Protein AF-0000000087630428 (afdb_homodimer)

Organism: Neolamprologus brichardi (NCBI:txid32507)

pLDDT: mean 83.75, std 20.44, range [14.84, 97.88]

Radius of gyration: 85.72 Å; Cα contacts (8 Å, |Δi|>4): 2669; chains: 2; bounding box: 72×340×211 Å

Sequence (1202 aa):
KLNTTLEKHKRKRRGTQCWWVAISFSLMLSCAERVSAQIKYSIPEEVKVGSVVGNVAKDLGLDISLLEERRFRIVSGAEDAQFEVNPNNGLLQVHGKIDREELCENISPCLINLKMVADNPMEIHHVGVEIIDINDNSPTFPDDEKVLEIYESTLSGKRFQLPAAHDADVVSNTVRMYKLNNNDHFSLQIRDRGEDKIPFLVLQKPLDREKENEHKLILTAIDGGNPPRSGTLNVTVIVLDSNDNHPFFSEEVYSVKIPENVERHRSVIVIKANDLDEGVNGEIEYFFGSELDPKVHDTFELDSITGEIRVKGNVDFEETELYRLDLQASDKGQPPLKTESRVMIKIKDVNDNKPDIEVTSLSSLIPEDSKPGTVIALISVVDKDSGVNGKVICKVSQDVPFDLTPSLEENMYSLVTKGRLDRETVSRYEITITATDCGEPQLSTVKTLSVQVSDVNDNTPVFSQNPFELYLIENNTPGAEIFSVSAVDDDLNENAAITYKILRGDGLQDAITSFLNVNSDNGQITALKSFDFETLKTFQFQVVASDSGTPSLSSNVTVNVFILDQNDNAPVILCFGNENKIPSWQPRLSLEIKHAVHFTIKLNTTLEKHKRKRRGTQCWWVAISFSLMLSCAERVSAQIKYSIPEEVKVGSVVGNVAKDLGLDISLLEERRFRIVSGAEDAQFEVNPNNGLLQVHGKIDREELCENISPCLINLKMVADNPMEIHHVGVEIIDINDNSPTFPDDEKVLEIYESTLSGKRFQLPAAHDADVVSNTVRMYKLNNNDHFSLQIRDRGEDKIPFLVLQKPLDREKENEHKLILTAIDGGNPPRSGTLNVTVIVLDSNDNHPFFSEEVYSVKIPENVERHRSVIVIKANDLDEGVNGEIEYFFGSELDPKVHDTFELDSITGEIRVKGNVDFEETELYRLDLQASDKGQPPLKTESRVMIKIKDVNDNKPDIEVTSLSSLIPEDSKPGTVIALISVVDKDSGVNGKVICKVSQDVPFDLTPSLEENMYSLVTKGRLDRETVSRYEITITATDCGEPQLSTVKTLSVQVSDVNDNTPVFSQNPFELYLIENNTPGAEIFSVSAVDDDLNENAAITYKILRGDGLQDAITSFLNVNSDNGQITALKSFDFETLKTFQFQVVASDSGTPSLSSNVTVNVFILDQNDNAPVILCFGNENKIPSWQPRLSLEIKHAVHFTI

InterPro domains:
  IPR002126 Cadherin-like [PF00028] (148-240)
  IPR002126 Cadherin-like [PF00028] (254-347)
  IPR002126 Cadherin-like [PF00028] (366-453)
  IPR002126 Cadherin-like [PF00028] (474-563)
  IPR002126 Cadherin-like [PR00205] (81-100)
  IPR002126 Cadherin-like [PR00205] (249-278)
  IPR002126 Cadherin-like [PR00205] (428-440)
  IPR002126 Cadherin-like [PR00205] (442-461)
  IPR002126 Cadherin-like [PR00205] (461-474)
  IPR002126 Cadherin-like [PR00205] (521-547)
  IPR002126 Cadherin-like [PR00205] (555-572)
  IPR002126 Cadherin-like [PS50268] (35-141)
  IPR002126 Cadherin-like [PS50268] (142-249)
  IPR002126 Cadherin-like [PS50268] (250-357)
  IPR002126 Cadherin-like [PS50268] (358-463)
  IPR002126 Cadherin-like [PS50268] (464-573)
  IPR002126 Cadherin-like [SM00112] (53-139)
  IPR002126 Cadherin-like [SM00112] (163-247)
  IPR002126 Cadherin-like [SM00112] (271-355)
  IPR002126 Cadherin-like [SM00112] (379-461)

Structure (mmCIF, N/CA/C/O backbone):
data_AF-0000000087630428-model_v1
#
loop_
_entity.id
_entity.type
_entity.pdbx_description
1 polymer Si:ch73-379j16.2
#
loop_
_atom_site.group_PDB
_atom_site.id
_atom_site.type_symbol
_atom_site.label_atom_id
_atom_site.label_alt_id
_atom_site.label_comp_id
_atom_site.label_asym_id
_atom_site.label_entity_id
_atom_site.label_seq_id
_atom_site.pdbx_PDB_ins_code
_atom_site.Cartn_x
_atom_site.Cartn_y
_atom_site.Cartn_z
_atom_site.occupancy
_atom_site.B_iso_or_equiv
_atom_site.auth_seq_id
_atom_site.auth_comp_id
_atom_site.auth_asym_id
_atom_site.auth_atom_id
_atom_site.pdbx_PDB_model_num
ATOM 1 N N . LYS A 1 1 ? 43.625 36.312 76.75 1 15.55 1 LYS A N 1
ATOM 2 C CA . LYS A 1 1 ? 43.312 36.875 78.062 1 15.55 1 LYS A CA 1
ATOM 3 C C . LYS A 1 1 ? 43.031 38.375 78 1 15.55 1 LYS A C 1
ATOM 5 O O . LYS A 1 1 ? 42.062 38.844 78.562 1 15.55 1 LYS A O 1
ATOM 10 N N . LEU A 1 2 ? 44.062 39.25 77.938 1 14.99 2 LEU A N 1
ATOM 11 C CA . LEU A 1 2 ? 44.312 40.438 78.75 1 14.99 2 LEU A CA 1
ATOM 12 C C . LEU A 1 2 ? 43.562 41.625 78.188 1 14.99 2 LEU A C 1
ATOM 14 O O . LEU A 1 2 ? 42.969 42.406 78.938 1 14.99 2 LEU A O 1
ATOM 18 N N . ASN A 1 3 ? 43.969 42.156 77.062 1 17.61 3 ASN A N 1
ATOM 19 C CA . ASN A 1 3 ? 44.438 43.531 77.125 1 17.61 3 ASN A CA 1
ATOM 20 C C . ASN A 1 3 ? 43.281 44.531 77.25 1 17.61 3 ASN A C 1
ATOM 22 O O . ASN A 1 3 ? 42.281 44.375 76.5 1 17.61 3 ASN A O 1
ATOM 26 N N . THR A 1 4 ? 43.375 45.406 78.125 1 19.75 4 THR A N 1
ATOM 27 C CA . THR A 1 4 ? 42.812 46.375 79.062 1 19.75 4 THR A CA 1
ATOM 28 C C . THR A 1 4 ? 42.281 47.625 78.375 1 19.75 4 THR A C 1
ATOM 30 O O . THR A 1 4 ? 41.312 48.25 78.812 1 19.75 4 THR A O 1
ATOM 33 N N . THR A 1 5 ? 43.062 48.094 77.438 1 18.34 5 THR A N 1
ATOM 34 C CA . THR A 1 5 ? 43.312 49.5 77.75 1 18.34 5 THR A CA 1
ATOM 35 C C . THR A 1 5 ? 42.094 50.344 77.438 1 18.34 5 THR A C 1
ATOM 37 O O . THR A 1 5 ? 41.156 49.906 76.75 1 18.34 5 THR A O 1
ATOM 40 N N . LEU A 1 6 ? 42.219 51.469 76.75 1 17.8 6 LEU A N 1
ATOM 41 C CA . LEU A 1 6 ? 42.156 52.875 77.125 1 17.8 6 LEU A CA 1
ATOM 42 C C . LEU A 1 6 ? 40.812 53.5 76.75 1 17.8 6 LEU A C 1
ATOM 44 O O . LEU A 1 6 ? 40.219 54.219 77.562 1 17.8 6 LEU A O 1
ATOM 48 N N . GLU A 1 7 ? 40.469 53.656 75.562 1 19.75 7 GLU A N 1
ATOM 49 C CA . GLU A 1 7 ? 40.219 55 75.062 1 19.75 7 GLU A CA 1
ATOM 50 C C . GLU A 1 7 ? 38.781 55.469 75.375 1 19.75 7 GLU A C 1
ATOM 52 O O . GLU A 1 7 ? 37.812 54.75 75.125 1 19.75 7 GLU A O 1
ATOM 57 N N . LYS A 1 8 ? 38.75 56.625 76.125 1 20 8 LYS A N 1
ATOM 58 C CA . LYS A 1 8 ? 37.938 57.438 77 1 20 8 LYS A CA 1
ATOM 59 C C . LYS A 1 8 ? 36.656 57.938 76.312 1 20 8 LYS A C 1
ATOM 61 O O . LYS A 1 8 ? 35.562 57.719 76.812 1 20 8 LYS A O 1
ATOM 66 N N . HIS A 1 9 ? 36.656 59.156 75.938 1 17.86 9 HIS A N 1
ATOM 67 C CA . HIS A 1 9 ? 35.938 60.25 76.562 1 17.86 9 HIS A CA 1
ATOM 68 C C . HIS A 1 9 ? 34.625 60.531 75.875 1 17.86 9 HIS A C 1
ATOM 70 O O . HIS A 1 9 ? 33.625 60.844 76.5 1 17.86 9 HIS A O 1
ATOM 76 N N . LYS A 1 10 ? 34.594 60.844 74.562 1 20.17 10 LYS A N 1
ATOM 77 C CA . LYS A 1 10 ? 33.875 62.062 74.188 1 20.17 10 LYS A CA 1
ATOM 78 C C . LYS A 1 10 ? 32.375 61.812 74.125 1 20.17 10 LYS A C 1
ATOM 80 O O . LYS A 1 10 ? 31.906 61 73.375 1 20.17 10 LYS A O 1
ATOM 85 N N . ARG A 1 11 ? 31.625 62.219 75.188 1 19.03 11 ARG A N 1
ATOM 86 C CA . ARG A 1 11 ? 30.25 62 75.625 1 19.03 11 ARG A CA 1
ATOM 87 C C . ARG A 1 11 ? 29.266 62.75 74.688 1 19.03 11 ARG A C 1
ATOM 89 O O . ARG A 1 11 ? 28.203 62.188 74.375 1 19.03 11 ARG A O 1
ATOM 96 N N . LYS A 1 12 ? 29.422 64.125 74.812 1 24.3 12 LYS A N 1
ATOM 97 C CA . LYS A 1 12 ? 28.297 64.812 75.438 1 24.3 12 LYS A CA 1
ATOM 98 C C . LYS A 1 12 ? 27.125 64.938 74.5 1 24.3 12 LYS A C 1
ATOM 100 O O . LYS A 1 12 ? 25.984 64.625 74.875 1 24.3 12 LYS A O 1
ATOM 105 N N . ARG A 1 13 ? 27 66 73.688 1 24.25 13 ARG A N 1
ATOM 106 C CA . ARG A 1 13 ? 25.875 66.938 73.625 1 24.25 13 ARG A CA 1
ATOM 107 C C . ARG A 1 13 ? 24.828 66.438 72.625 1 24.25 13 ARG A C 1
ATOM 109 O O . ARG A 1 13 ? 25.078 66.438 71.438 1 24.25 13 ARG A O 1
ATOM 116 N N . ARG A 1 14 ? 23.906 65.688 73.125 1 26.16 14 ARG A N 1
ATOM 117 C CA . ARG A 1 14 ? 22.828 64.875 72.5 1 26.16 14 ARG A CA 1
ATOM 118 C C . ARG A 1 14 ? 21.703 65.75 72 1 26.16 14 ARG A C 1
ATOM 120 O O . ARG A 1 14 ? 20.844 65.312 71.25 1 26.16 14 ARG A O 1
ATOM 127 N N . GLY A 1 15 ? 21.516 66.938 72.875 1 27.27 15 GLY A N 1
ATOM 128 C CA . GLY A 1 15 ? 20.094 67.125 73.062 1 27.27 15 GLY A CA 1
ATOM 129 C C . GLY A 1 15 ? 19.359 67.688 71.875 1 27.27 15 GLY A C 1
ATOM 130 O O . GLY A 1 15 ? 18.234 67.25 71.562 1 27.27 15 GLY A O 1
ATOM 131 N N . THR A 1 16 ? 19.766 68.875 71.562 1 32.88 16 THR A N 1
ATOM 132 C CA . THR A 1 16 ? 18.797 69.875 71.062 1 32.88 16 THR A CA 1
ATOM 133 C C . THR A 1 16 ? 18.359 69.5 69.625 1 32.88 16 THR A C 1
ATOM 135 O O . THR A 1 16 ? 17.406 70.125 69.125 1 32.88 16 THR A O 1
ATOM 138 N N . GLN A 1 17 ? 19.234 68.938 68.938 1 34.16 17 GLN A N 1
ATOM 139 C CA . GLN A 1 17 ? 18.984 69 67.5 1 34.16 17 GLN A CA 1
ATOM 140 C C . GLN A 1 17 ? 17.812 68.125 67.062 1 34.16 17 GLN A C 1
ATOM 142 O O . GLN A 1 17 ? 17.5 68.062 65.875 1 34.16 17 GLN A O 1
ATOM 147 N N . CYS A 1 18 ? 17.125 67.562 68.125 1 37.59 18 CYS A N 1
ATOM 148 C CA . CYS A 1 18 ? 16.141 66.5 67.75 1 37.59 18 CYS A CA 1
ATOM 149 C C . CYS A 1 18 ? 14.844 67.188 67.25 1 37.59 18 CYS A C 1
ATOM 151 O O . CYS A 1 18 ? 14.039 66.562 66.562 1 37.59 18 CYS A O 1
ATOM 153 N N . TRP A 1 19 ? 14.617 68.375 67.938 1 41.72 19 TRP A N 1
ATOM 154 C CA . TRP A 1 19 ? 13.227 68.812 67.812 1 41.72 19 TRP A CA 1
ATOM 155 C C . TRP A 1 19 ? 12.961 69.375 66.375 1 41.72 19 TRP A C 1
ATOM 157 O O . TRP A 1 19 ? 11.867 69.25 65.875 1 41.72 19 TRP A O 1
ATOM 167 N N . TRP A 1 20 ? 13.977 70.188 65.875 1 42.81 20 TRP A N 1
ATOM 168 C CA . TRP A 1 20 ? 13.711 70.875 64.625 1 42.81 20 TRP A CA 1
ATOM 169 C C . TRP A 1 20 ? 13.531 69.875 63.5 1 42.81 20 TRP A C 1
ATOM 171 O O . TRP A 1 20 ? 12.812 70.188 62.531 1 42.81 20 TRP A O 1
ATOM 181 N N . VAL A 1 21 ? 14.188 68.75 63.594 1 45.12 21 VAL A N 1
ATOM 182 C CA . VAL A 1 21 ? 14.125 67.812 62.469 1 45.12 21 VAL A CA 1
ATOM 183 C C . VAL A 1 21 ? 12.742 67.125 62.406 1 45.12 21 VAL A C 1
ATOM 185 O O . VAL A 1 21 ? 12.227 66.875 61.312 1 45.12 21 VAL A O 1
ATOM 188 N N . ALA A 1 22 ? 12.047 67.125 63.594 1 47.38 22 ALA A N 1
ATOM 189 C CA . ALA A 1 22 ? 10.758 66.438 63.562 1 47.38 22 ALA A CA 1
ATOM 190 C C . ALA A 1 22 ? 9.68 67.312 62.969 1 47.38 22 ALA A C 1
ATOM 192 O O . ALA A 1 22 ? 8.82 66.812 62.219 1 47.38 22 ALA A O 1
ATOM 193 N N . ILE A 1 23 ? 9.805 68.625 63.312 1 46.94 23 ILE A N 1
ATOM 194 C CA . ILE A 1 23 ? 8.75 69.5 62.75 1 46.94 23 ILE A CA 1
ATOM 195 C C . ILE A 1 23 ? 8.969 69.688 61.25 1 46.94 23 ILE A C 1
ATOM 197 O O . ILE A 1 23 ? 8.008 69.688 60.5 1 46.94 23 ILE A O 1
ATOM 201 N N . SER A 1 24 ? 10.312 69.875 60.906 1 42.62 24 SER A N 1
ATOM 202 C CA . SER A 1 24 ? 10.516 70 59.469 1 42.62 24 SER A CA 1
ATOM 203 C C . SER A 1 24 ? 10.078 68.75 58.719 1 42.62 24 SER A C 1
ATOM 205 O O . SER A 1 24 ? 9.703 68.812 57.562 1 42.62 24 SER A O 1
ATOM 207 N N . PHE A 1 25 ? 10.305 67.625 59.406 1 44.69 25 PHE A N 1
ATOM 208 C CA . PHE A 1 25 ? 9.898 66.375 58.719 1 44.69 25 PHE A CA 1
ATOM 209 C C . PHE A 1 25 ? 8.383 66.312 58.594 1 44.69 25 PHE A C 1
ATOM 211 O O . PHE A 1 25 ? 7.859 65.812 57.594 1 44.69 25 PHE A O 1
ATOM 218 N N . SER A 1 26 ? 7.66 66.938 59.688 1 43.75 26 SER A N 1
ATOM 219 C CA . SER A 1 26 ? 6.207 66.875 59.562 1 43.75 26 SER A CA 1
ATOM 220 C C . SER A 1 26 ? 5.703 67.812 58.5 1 43.75 26 SER A C 1
ATOM 222 O O . SER A 1 26 ? 4.711 67.562 57.812 1 43.75 26 SER A O 1
ATOM 224 N N . LEU A 1 27 ? 6.277 69.062 58.531 1 41.22 27 LEU A N 1
ATOM 225 C CA . LEU A 1 27 ? 5.797 70 57.5 1 41.22 27 LEU A CA 1
ATOM 226 C C . LEU A 1 27 ? 6.219 69.562 56.125 1 41.22 27 LEU A C 1
ATOM 228 O O . LEU A 1 27 ? 5.547 69.812 55.125 1 41.22 27 LEU A O 1
ATOM 232 N N . MET A 1 28 ? 7.492 69 56.062 1 38.28 28 MET A N 1
ATOM 233 C CA . MET A 1 28 ? 7.859 68.5 54.781 1 38.28 28 MET A CA 1
ATOM 234 C C . MET A 1 28 ? 6.926 67.375 54.344 1 38.28 28 MET A C 1
ATOM 236 O O . MET A 1 28 ? 6.84 67 53.188 1 38.28 28 MET A O 1
ATOM 240 N N . LEU A 1 29 ? 6.457 66.625 55.438 1 37.66 29 LEU A N 1
ATOM 241 C CA . LEU A 1 29 ? 5.504 65.625 55.031 1 37.66 29 LEU A CA 1
ATOM 242 C C . LEU A 1 29 ? 4.215 66.188 54.5 1 37.66 29 LEU A C 1
ATOM 244 O O . LEU A 1 29 ? 3.42 65.562 53.844 1 37.66 29 LEU A O 1
ATOM 248 N N . SER A 1 30 ? 3.914 67.438 55.031 1 37.09 30 SER A N 1
ATOM 249 C CA . SER A 1 30 ? 2.617 67.938 54.594 1 37.09 30 SER A CA 1
ATOM 250 C C . SER A 1 30 ? 2.643 68.375 53.125 1 37.09 30 SER A C 1
ATOM 252 O O . SER A 1 30 ? 1.604 68.688 52.531 1 37.09 30 SER A O 1
ATOM 254 N N . CYS A 1 31 ? 3.719 69 52.656 1 36.25 31 CYS A N 1
ATOM 255 C CA . CYS A 1 31 ? 3.633 69.25 51.25 1 36.25 31 CYS A CA 1
ATOM 256 C C . CYS A 1 31 ? 3.549 68 50.438 1 36.25 31 CYS A C 1
ATOM 258 O O . CYS A 1 31 ? 4.477 67.625 49.719 1 36.25 31 CYS A O 1
ATOM 260 N N . ALA A 1 32 ? 3.328 66.875 51.156 1 35.72 32 ALA A N 1
ATOM 261 C CA . ALA A 1 32 ? 3.068 65.75 50.312 1 35.72 32 ALA A CA 1
ATOM 262 C C . ALA A 1 32 ? 2.232 66.062 49.094 1 35.72 32 ALA A C 1
ATOM 264 O O . ALA A 1 32 ? 1.148 66.688 49.219 1 35.72 32 ALA A O 1
ATOM 265 N N . GLU A 1 33 ? 2.889 66.562 48.062 1 39.44 33 GLU A N 1
ATOM 266 C CA . GLU A 1 33 ? 2.234 66.5 46.75 1 39.44 33 GLU A CA 1
ATOM 267 C C . GLU A 1 33 ? 1.093 65.5 46.75 1 39.44 33 GLU A C 1
ATOM 269 O O . GLU A 1 33 ? 1.271 64.312 47.156 1 39.44 33 GLU A O 1
ATOM 274 N N . ARG A 1 34 ? -0.149 65.812 47.062 1 41.81 34 ARG A N 1
ATOM 275 C CA . ARG A 1 34 ? -1.357 65.062 46.812 1 41.81 34 ARG A CA 1
ATOM 276 C C . ARG A 1 34 ? -1.134 64.062 45.688 1 41.81 34 ARG A C 1
ATOM 278 O O . ARG A 1 34 ? -0.998 64.438 44.531 1 41.81 34 ARG A O 1
ATOM 285 N N . VAL A 1 35 ? -0.223 63.188 45.906 1 42.88 35 VAL A N 1
ATOM 286 C CA . VAL A 1 35 ? -0.22 62 45.062 1 42.88 35 VAL A CA 1
ATOM 287 C C . VAL A 1 35 ? -1.652 61.656 44.656 1 42.88 35 VAL A C 1
ATOM 289 O O . VAL A 1 35 ? -2.492 61.406 45.5 1 42.88 35 VAL A O 1
ATOM 292 N N . SER A 1 36 ? -2.209 62.344 43.75 1 49.22 36 SER A N 1
ATOM 293 C CA . SER A 1 36 ? -3.49 62 43.156 1 49.22 36 SER A CA 1
ATOM 294 C C . SER A 1 36 ? -3.754 60.5 43.25 1 49.22 36 SER A C 1
ATOM 296 O O . SER A 1 36 ? -2.945 59.688 42.781 1 49.22 36 SER A O 1
ATOM 298 N N . ALA A 1 37 ? -4.234 60.062 44.406 1 53.41 37 ALA A N 1
ATOM 299 C CA . ALA A 1 37 ? -4.691 58.719 44.781 1 53.41 37 ALA A CA 1
ATOM 300 C C . ALA A 1 37 ? -5.328 58 43.594 1 53.41 37 ALA A C 1
ATOM 302 O O . ALA A 1 37 ? -6.164 58.562 42.906 1 53.41 37 ALA A O 1
ATOM 303 N N . GLN A 1 38 ? -4.602 57.125 42.938 1 72.06 38 GLN A N 1
ATOM 304 C CA . GLN A 1 38 ? -5.137 56.188 41.938 1 72.06 38 GLN A CA 1
ATOM 305 C C . GLN A 1 38 ? -6.305 55.406 42.5 1 72.06 38 GLN A C 1
ATOM 307 O O . GLN A 1 38 ? -6.168 54.719 43.531 1 72.06 38 GLN A O 1
ATOM 312 N N . ILE A 1 39 ? -7.5 55.844 42.312 1 87.75 39 ILE A N 1
ATOM 313 C CA . ILE A 1 39 ? -8.734 55.188 42.688 1 87.75 39 ILE A CA 1
ATOM 314 C C . ILE A 1 39 ? -9.039 54.031 41.719 1 87.75 39 ILE A C 1
ATOM 316 O O . ILE A 1 39 ? -8.82 54.188 40.5 1 87.75 39 ILE A O 1
ATOM 320 N N . LYS A 1 40 ? -9.336 52.906 42.281 1 90.75 40 LYS A N 1
ATOM 321 C CA . LYS A 1 40 ? -9.703 51.75 41.469 1 90.75 40 LYS A CA 1
ATOM 322 C C . LYS A 1 40 ? -11.109 51.281 41.812 1 90.75 40 LYS A C 1
ATOM 324 O O . LYS A 1 40 ? -11.484 51.188 42.969 1 90.75 40 LYS A O 1
ATOM 329 N N . TYR A 1 41 ? -11.984 51.188 40.844 1 94.31 41 TYR A N 1
ATOM 330 C CA . TYR A 1 41 ? -13.32 50.625 40.969 1 94.31 41 TYR A CA 1
ATOM 331 C C . TYR A 1 41 ? -13.43 49.312 40.219 1 94.31 41 TYR A C 1
ATOM 333 O O . TYR A 1 41 ? -12.555 48.969 39.406 1 94.31 41 TYR A O 1
ATOM 341 N N . SER A 1 42 ? -14.391 48.406 40.625 1 94.38 42 SER A N 1
ATOM 342 C CA . SER A 1 42 ? -14.664 47.156 39.906 1 94.38 42 SER A CA 1
ATOM 343 C C . SER A 1 42 ? -16.141 47 39.594 1 94.38 42 SER A C 1
ATOM 345 O O . SER A 1 42 ? -17 47.312 40.438 1 94.38 42 SER A O 1
ATOM 347 N N . ILE A 1 43 ? -16.438 46.75 38.344 1 94.31 43 ILE A N 1
ATOM 348 C CA . ILE A 1 43 ? -17.812 46.5 37.969 1 94.31 43 ILE A CA 1
ATOM 349 C C . ILE A 1 43 ? -17.875 45.281 37.062 1 94.31 43 ILE A C 1
ATOM 351 O O . ILE A 1 43 ? -16.938 45 36.312 1 94.31 43 ILE A O 1
ATOM 355 N N . PRO A 1 44 ? -19 44.469 37.188 1 94.06 44 PRO A N 1
ATOM 356 C CA . PRO A 1 44 ? -19.156 43.375 36.25 1 94.06 44 PRO A CA 1
ATOM 357 C C . PRO A 1 44 ? -19.547 43.844 34.844 1 94.06 44 PRO A C 1
ATOM 359 O O . PRO A 1 44 ? -20.094 44.938 34.688 1 94.06 44 PRO A O 1
ATOM 362 N N . GLU A 1 45 ? -19.109 43.094 33.875 1 93.31 45 GLU A N 1
ATOM 363 C CA . GLU A 1 45 ? -19.562 43.438 32.531 1 93.31 45 GLU A CA 1
ATOM 364 C C . GLU A 1 45 ? -21.062 43.219 32.375 1 93.31 45 GLU A C 1
ATOM 366 O O . GLU A 1 45 ? -21.688 42.562 33.219 1 93.31 45 GLU A O 1
ATOM 371 N N . GLU A 1 46 ? -21.703 43.875 31.406 1 92 46 GLU A N 1
ATOM 372 C CA . GLU A 1 46 ? -23.125 43.781 31.047 1 92 46 GLU A CA 1
ATOM 373 C C . GLU A 1 46 ? -23.984 44.438 32.125 1 92 46 GLU A C 1
ATOM 375 O O . GLU A 1 46 ? -25.125 44 32.344 1 92 46 GLU A O 1
ATOM 380 N N . VAL A 1 47 ? -23.312 45.281 32.812 1 92.19 47 VAL A N 1
ATOM 381 C CA . VAL A 1 47 ? -24.094 46.094 33.75 1 92.19 47 VAL A CA 1
ATOM 382 C C . VAL A 1 47 ? -25 47.062 33 1 92.19 47 VAL A C 1
ATOM 384 O O . VAL A 1 47 ? -24.656 47.469 31.891 1 92.19 47 VAL A O 1
ATOM 387 N N . LYS A 1 48 ? -26.125 47.344 33.594 1 92.62 48 LYS A N 1
ATOM 388 C CA . LYS A 1 48 ? -27.078 48.25 32.906 1 92.62 48 LYS A CA 1
ATOM 389 C C . LYS A 1 48 ? -26.516 49.656 32.781 1 92.62 48 LYS A C 1
ATOM 391 O O . LYS A 1 48 ? -25.812 50.125 33.656 1 92.62 48 LYS A O 1
ATOM 396 N N . VAL A 1 49 ? -26.828 50.25 31.672 1 91.88 49 VAL A N 1
ATOM 397 C CA . VAL A 1 49 ? -26.438 51.656 31.438 1 91.88 49 VAL A CA 1
ATOM 398 C C . VAL A 1 49 ? -27.031 52.531 32.5 1 91.88 49 VAL A C 1
ATOM 400 O O . VAL A 1 49 ? -28.203 52.375 32.875 1 91.88 49 VAL A O 1
ATOM 403 N N . GLY A 1 50 ? -26.25 53.375 33 1 89.69 50 GLY A N 1
ATOM 404 C CA . GLY A 1 50 ? -26.703 54.25 34.062 1 89.69 50 GLY A CA 1
ATOM 405 C C . GLY A 1 50 ? -26.297 53.812 35.438 1 89.69 50 GLY A C 1
ATOM 406 O O . GLY A 1 50 ? -26.422 54.562 36.406 1 89.69 50 GLY A O 1
ATOM 407 N N . SER A 1 51 ? -25.766 52.688 35.5 1 92.81 51 SER A N 1
ATOM 408 C CA . SER A 1 51 ? -25.328 52.188 36.812 1 92.81 51 SER A CA 1
ATOM 409 C C . SER A 1 51 ? -24.141 52.969 37.344 1 92.81 51 SER A C 1
ATOM 411 O O . SER A 1 51 ? -23.297 53.438 36.594 1 92.81 51 SER A O 1
ATOM 413 N N . VAL A 1 52 ? -24.109 53.094 38.688 1 93.56 52 VAL A N 1
ATOM 414 C CA . VAL A 1 52 ? -23.062 53.875 39.344 1 93.56 52 VAL A CA 1
ATOM 415 C C . VAL A 1 52 ? -21.828 53.031 39.531 1 93.56 52 VAL A C 1
ATOM 417 O O . VAL A 1 52 ? -21.906 51.906 40.031 1 93.56 52 VAL A O 1
ATOM 420 N N . VAL A 1 53 ? -20.797 53.469 39.062 1 93.25 53 VAL A N 1
ATOM 421 C CA . VAL A 1 53 ? -19.516 52.812 39.25 1 93.25 53 VAL A CA 1
ATOM 422 C C . VAL A 1 53 ? -18.922 53.188 40.594 1 93.25 53 VAL A C 1
ATOM 424 O O . VAL A 1 53 ? -18.453 52.312 41.344 1 93.25 53 VAL A O 1
ATOM 427 N N . GLY A 1 54 ? -18.906 54.5 40.844 1 92.44 54 GLY A N 1
ATOM 428 C CA . GLY A 1 54 ? -18.406 55.031 42.125 1 92.44 54 GLY A CA 1
ATOM 429 C C . GLY A 1 54 ? -18.531 56.531 42.219 1 92.44 54 GLY A C 1
ATOM 430 O O . GLY A 1 54 ? -18.891 57.188 41.25 1 92.44 54 GLY A O 1
ATOM 431 N N . ASN A 1 55 ? -18.344 56.906 43.375 1 92 55 ASN A N 1
ATOM 432 C CA . ASN A 1 55 ? -18.328 58.344 43.625 1 92 55 ASN A CA 1
ATOM 433 C C . ASN A 1 55 ? -16.922 58.938 43.531 1 92 55 ASN A C 1
ATOM 435 O O . ASN A 1 55 ? -16.234 59.094 44.531 1 92 55 ASN A O 1
ATOM 439 N N . VAL A 1 56 ? -16.609 59.312 42.375 1 90.38 56 VAL A N 1
ATOM 440 C CA . VAL A 1 56 ? -15.234 59.719 42.062 1 90.38 56 VAL A CA 1
ATOM 441 C C . VAL A 1 56 ? -14.914 61.031 42.75 1 90.38 56 VAL A C 1
ATOM 443 O O . VAL A 1 56 ? -13.812 61.219 43.281 1 90.38 56 VAL A O 1
ATOM 446 N N . ALA A 1 57 ? -15.852 61.969 42.75 1 88.5 57 ALA A N 1
ATOM 447 C CA . ALA A 1 57 ? -15.602 63.281 43.344 1 88.5 57 ALA A CA 1
ATOM 448 C C . ALA A 1 57 ? -15.289 63.156 44.844 1 88.5 57 ALA A C 1
ATOM 450 O O . ALA A 1 57 ? -14.344 63.75 45.344 1 88.5 57 ALA A O 1
ATOM 451 N N . LYS A 1 58 ? -16.078 62.406 45.438 1 88.06 58 LYS A N 1
ATOM 452 C CA . LYS A 1 58 ? -15.867 62.188 46.844 1 88.06 58 LYS A CA 1
ATOM 453 C C . LYS A 1 58 ? -14.547 61.469 47.125 1 88.06 58 LYS A C 1
ATOM 455 O O . LYS A 1 58 ? -13.812 61.844 48.031 1 88.06 58 LYS A O 1
ATOM 460 N N . ASP A 1 59 ? -14.281 60.5 46.312 1 90.19 59 ASP A N 1
ATOM 461 C CA . ASP A 1 59 ? -13.102 59.688 46.531 1 90.19 59 ASP A CA 1
ATOM 462 C C . ASP A 1 59 ? -11.82 60.469 46.219 1 90.19 59 ASP A C 1
ATOM 464 O O . ASP A 1 59 ? -10.773 60.219 46.812 1 90.19 59 ASP A O 1
ATOM 468 N N . LEU A 1 60 ? -11.914 61.375 45.312 1 87.81 60 LEU A N 1
ATOM 469 C CA . LEU A 1 60 ? -10.766 62.188 44.938 1 87.81 60 LEU A CA 1
ATOM 470 C C . LEU A 1 60 ? -10.648 63.406 45.875 1 87.81 60 LEU A C 1
ATOM 472 O O . LEU A 1 60 ? -9.656 64.125 45.812 1 87.81 60 LEU A O 1
ATOM 476 N N . GLY A 1 61 ? -11.641 63.688 46.656 1 84.12 61 GLY A N 1
ATOM 477 C CA . GLY A 1 61 ? -11.633 64.812 47.562 1 84.12 61 GLY A CA 1
ATOM 478 C C . GLY A 1 61 ? -11.977 66.125 46.906 1 84.12 61 GLY A C 1
ATOM 479 O O . GLY A 1 61 ? -11.516 67.188 47.375 1 84.12 61 GLY A O 1
ATOM 480 N N . LEU A 1 62 ? -12.727 66.062 45.875 1 86.25 62 LEU A N 1
ATOM 481 C CA . LEU A 1 62 ? -13.109 67.25 45.156 1 86.25 62 LEU A CA 1
ATOM 482 C C . LEU A 1 62 ? -14.414 67.812 45.719 1 86.25 62 LEU A C 1
ATOM 484 O O . LEU A 1 62 ? -15.273 67.062 46.188 1 86.25 62 LEU A O 1
ATOM 488 N N . ASP A 1 63 ? -14.422 69.188 45.719 1 86.5 63 ASP A N 1
ATOM 489 C CA . ASP A 1 63 ? -15.656 69.812 46.125 1 86.5 63 ASP A CA 1
ATOM 490 C C . ASP A 1 63 ? -16.734 69.688 45.062 1 86.5 63 ASP A C 1
ATOM 492 O O . ASP A 1 63 ? -16.594 70.25 43.969 1 86.5 63 ASP A O 1
ATOM 496 N N . ILE A 1 64 ? -17.875 69.125 45.406 1 86.25 64 ILE A N 1
ATOM 497 C CA . ILE A 1 64 ? -18.953 68.75 44.469 1 86.25 64 ILE A CA 1
ATOM 498 C C . ILE A 1 64 ? -19.547 70.062 43.906 1 86.25 64 ILE A C 1
ATOM 500 O O . ILE A 1 64 ? -19.953 70.125 42.75 1 86.25 64 ILE A O 1
ATOM 504 N N . SER A 1 65 ? -19.516 71.125 44.656 1 86.38 65 SER A N 1
ATOM 505 C CA . SER A 1 65 ? -20.141 72.375 44.25 1 86.38 65 SER A CA 1
ATOM 506 C C . SER A 1 65 ? -19.328 73.062 43.156 1 86.38 65 SER A C 1
ATOM 508 O O . SER A 1 65 ? -19.859 73.875 42.406 1 86.38 65 SER A O 1
ATOM 510 N N . LEU A 1 66 ? -18.141 72.688 43.125 1 87.56 66 LEU A N 1
ATOM 511 C CA . LEU A 1 66 ? -17.281 73.438 42.188 1 87.56 66 LEU A CA 1
ATOM 512 C C . LEU A 1 66 ? -17.016 72.625 40.938 1 87.56 66 LEU A C 1
ATOM 514 O O . LEU A 1 66 ? -16.312 73.062 40.031 1 87.56 66 LEU A O 1
ATOM 518 N N . LEU A 1 67 ? -17.625 71.438 40.906 1 87.94 67 LEU A N 1
ATOM 519 C CA . LEU A 1 67 ? -17.297 70.5 39.812 1 87.94 67 LEU A CA 1
ATOM 520 C C . LEU A 1 67 ? -17.703 71.125 38.469 1 87.94 67 LEU A C 1
ATOM 522 O O . LEU A 1 67 ? -16.969 71 37.469 1 87.94 67 LEU A O 1
ATOM 526 N N . GLU A 1 68 ? -18.828 71.688 38.406 1 87.56 68 GLU A N 1
ATOM 527 C CA . GLU A 1 68 ? -19.328 72.312 37.156 1 87.56 68 GLU A CA 1
ATOM 528 C C . GLU A 1 68 ? -18.484 73.5 36.75 1 87.56 68 GLU A C 1
ATOM 530 O O . GLU A 1 68 ? -18.172 73.688 35.562 1 87.56 68 GLU A O 1
ATOM 535 N N . GLU A 1 69 ? -18.141 74.25 37.781 1 86.44 69 GLU A N 1
ATOM 536 C CA . GLU A 1 69 ? -17.344 75.438 37.5 1 86.44 69 GLU A CA 1
ATOM 537 C C . GLU A 1 69 ? -15.953 75.062 37 1 86.44 69 GLU A C 1
ATOM 539 O O . GLU A 1 69 ? -15.398 75.688 36.125 1 86.44 69 GLU A O 1
ATOM 544 N N . ARG A 1 70 ? -15.5 74 37.562 1 86.5 70 ARG A N 1
ATOM 545 C CA . ARG A 1 70 ? -14.156 73.562 37.188 1 86.5 70 ARG A CA 1
ATOM 546 C C . ARG A 1 70 ? -14.188 72.625 35.969 1 86.5 70 ARG A C 1
ATOM 548 O O . ARG A 1 70 ? -13.164 72.062 35.594 1 86.5 70 ARG A O 1
ATOM 555 N N . ARG A 1 71 ? -15.32 72.375 35.375 1 87.38 71 ARG A N 1
ATOM 556 C CA . ARG A 1 71 ? -15.492 71.562 34.188 1 87.38 71 ARG A CA 1
ATOM 557 C C . ARG A 1 71 ? -14.859 70.188 34.344 1 87.38 71 ARG A C 1
ATOM 559 O O . ARG A 1 71 ? -14.031 69.812 33.531 1 87.38 71 ARG A O 1
ATOM 566 N N . PHE A 1 72 ? -15.156 69.562 35.469 1 87.94 72 PHE A N 1
ATOM 567 C CA . PHE A 1 72 ? -14.648 68.25 35.75 1 87.94 72 PHE A CA 1
ATOM 568 C C . PHE A 1 72 ? -15.156 67.25 34.719 1 87.94 72 PHE A C 1
ATOM 570 O O . PHE A 1 72 ? -16.359 67.125 34.5 1 87.94 72 PHE A O 1
ATOM 577 N N . ARG A 1 73 ? -14.211 66.562 33.969 1 85.56 73 ARG A N 1
ATOM 578 C CA . ARG A 1 73 ? -14.602 65.688 32.875 1 85.56 73 ARG A CA 1
ATOM 579 C C . ARG A 1 73 ? -13.555 64.625 32.656 1 85.56 73 ARG A C 1
ATOM 581 O O . ARG A 1 73 ? -12.422 64.75 33.125 1 85.56 73 ARG A O 1
ATOM 588 N N . ILE A 1 74 ? -13.992 63.656 32 1 85.94 74 ILE A N 1
ATOM 589 C CA . ILE A 1 74 ? -13.078 62.625 31.547 1 85.94 7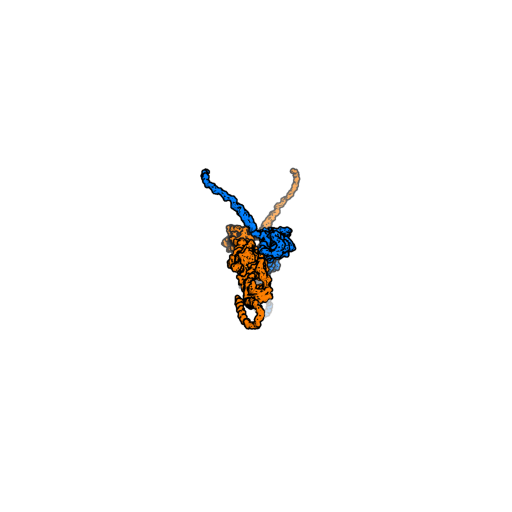4 ILE A CA 1
ATOM 590 C C . ILE A 1 74 ? -12.398 63.062 30.25 1 85.94 74 ILE A C 1
ATOM 592 O O . ILE A 1 74 ? -13.055 63.562 29.344 1 85.94 74 ILE A O 1
ATOM 596 N N . VAL A 1 75 ? -11.094 63.094 30.188 1 75.06 75 VAL A N 1
ATOM 597 C CA . VAL A 1 75 ? -10.398 63.562 29 1 75.06 75 VAL A CA 1
ATOM 598 C C . VAL A 1 75 ? -9.781 62.375 28.266 1 75.06 75 VAL A C 1
ATOM 600 O O . VAL A 1 75 ? -9.258 62.531 27.156 1 75.06 75 VAL A O 1
ATOM 603 N N . SER A 1 76 ? -9.656 61.188 28.797 1 63.84 76 SER A N 1
ATOM 604 C CA . SER A 1 76 ? -8.953 60.156 28.078 1 63.84 76 SER A CA 1
ATOM 605 C C . SER A 1 76 ? -9.523 59.938 26.688 1 63.84 76 SER A C 1
ATOM 607 O O . SER A 1 76 ? -10.648 60.375 26.406 1 63.84 76 SER A O 1
ATOM 609 N N . GLY A 1 77 ? -8.758 59.625 25.609 1 51.81 77 GLY A N 1
ATOM 610 C CA . GLY A 1 77 ? -8.922 59.281 24.203 1 51.81 77 GLY A CA 1
ATOM 611 C C . GLY A 1 77 ? -10.258 58.625 23.906 1 51.81 77 GLY A C 1
ATOM 612 O O . GLY A 1 77 ? -11.148 58.625 24.75 1 51.81 77 GLY A O 1
ATOM 613 N N . ALA A 1 78 ? -10.188 57.531 22.859 1 47.19 78 ALA A N 1
ATOM 614 C CA . ALA A 1 78 ? -11.039 56.719 22 1 47.19 78 ALA A CA 1
ATOM 615 C C . ALA A 1 78 ? -12.156 56.062 22.797 1 47.19 78 ALA A C 1
ATOM 617 O O . ALA A 1 78 ? -13.297 55.969 22.328 1 47.19 78 ALA A O 1
ATOM 618 N N . GLU A 1 79 ? -11.789 55.219 23.703 1 49.91 79 GLU A N 1
ATOM 619 C CA . GLU A 1 79 ? -12.664 54.125 24.172 1 49.91 79 GLU A CA 1
ATOM 620 C C . GLU A 1 79 ? -13.719 54.688 25.141 1 49.91 79 GLU A C 1
ATOM 622 O O . GLU A 1 79 ? -14.344 53.938 25.875 1 49.91 79 GLU A O 1
ATOM 627 N N . ASP A 1 80 ? -13.758 56.062 25.422 1 54.75 80 ASP A N 1
ATOM 628 C CA . ASP A 1 80 ? -14.289 56.969 26.406 1 54.75 80 ASP A CA 1
ATOM 629 C C . ASP A 1 80 ? -15.812 56.938 26.438 1 54.75 80 ASP A C 1
ATOM 631 O O . ASP A 1 80 ? -16.438 57.531 27.328 1 54.75 80 ASP A O 1
ATOM 635 N N . ALA A 1 81 ? -16.188 56.188 25.641 1 70.31 81 ALA A N 1
ATOM 636 C CA . ALA A 1 81 ? -17.609 56.469 25.516 1 70.31 81 ALA A CA 1
ATOM 637 C C . ALA A 1 81 ? -18.422 55.625 26.5 1 70.31 81 ALA A C 1
ATOM 639 O O . ALA A 1 81 ? -19.641 55.812 26.641 1 70.31 81 ALA A O 1
ATOM 640 N N . GLN A 1 82 ? -17.547 54.844 27.328 1 86.56 82 GLN A N 1
ATOM 641 C CA . GLN A 1 82 ? -18.406 53.906 28.062 1 86.56 82 GLN A CA 1
ATOM 642 C C . GLN A 1 82 ? -18.766 54.469 29.438 1 86.56 82 GLN A C 1
ATOM 644 O O . GLN A 1 82 ? -19.688 53.969 30.094 1 86.56 82 GLN A O 1
ATOM 649 N N . PHE A 1 83 ? -17.969 55.562 29.812 1 90.44 83 PHE A N 1
ATOM 650 C CA . PHE A 1 83 ? -18.203 56.125 31.141 1 90.44 83 PHE A CA 1
ATOM 651 C C . PHE A 1 83 ? -18.469 57.625 31.062 1 90.44 83 PHE A C 1
ATOM 653 O O . PHE A 1 83 ? -18.031 58.281 30.125 1 90.44 83 PHE A O 1
ATOM 660 N N . GLU A 1 84 ? -19.234 58.031 31.938 1 89.12 84 GLU A N 1
ATOM 661 C CA . GLU A 1 84 ? -19.531 59.469 32.062 1 89.12 84 GLU A CA 1
ATOM 662 C C . GLU A 1 84 ? -19.578 59.906 33.5 1 89.12 84 GLU A C 1
ATOM 664 O O . GLU A 1 84 ? -19.984 59.156 34.375 1 89.12 84 GLU A O 1
ATOM 669 N N . VAL A 1 85 ? -18.984 61.031 33.656 1 90.06 85 VAL A N 1
ATOM 670 C CA . VAL A 1 85 ? -19.047 61.625 35 1 90.06 85 VAL A CA 1
ATOM 671 C C . VAL A 1 85 ? -20.141 62.656 35.062 1 90.06 85 VAL A C 1
ATOM 673 O O . VAL A 1 85 ? -20.25 63.531 34.188 1 90.06 85 VAL A O 1
ATOM 676 N N . ASN A 1 86 ? -21 62.531 36.125 1 88.06 86 ASN A N 1
ATOM 677 C CA . ASN A 1 86 ? -22.016 63.531 36.344 1 88.06 86 ASN A CA 1
ATOM 678 C C . ASN A 1 86 ? -21.438 64.812 36.938 1 88.06 86 ASN A C 1
ATOM 680 O O . ASN A 1 86 ? -20.922 64.812 38.031 1 88.06 86 ASN A O 1
ATOM 684 N N . PRO A 1 87 ? -21.578 65.875 36.219 1 85.19 87 PRO A N 1
ATOM 685 C CA . PRO A 1 87 ? -20.969 67.125 36.688 1 85.19 87 PRO A CA 1
ATOM 686 C C . PRO A 1 87 ? -21.641 67.688 37.938 1 85.19 87 PRO A C 1
ATOM 688 O O . PRO A 1 87 ? -21.031 68.5 38.656 1 85.19 87 PRO A O 1
ATOM 691 N N . ASN A 1 88 ? -22.844 67.25 38.281 1 86.44 88 ASN A N 1
ATOM 692 C CA . ASN A 1 88 ? -23.578 67.75 39.406 1 86.44 88 ASN A CA 1
ATOM 693 C C . ASN A 1 88 ? -23.234 67.062 40.688 1 86.44 88 ASN A C 1
ATOM 695 O O . ASN A 1 88 ? -23.188 67.688 41.781 1 86.44 88 ASN A O 1
ATOM 699 N N . ASN A 1 89 ? -23.016 65.812 40.656 1 87.62 89 ASN A N 1
ATOM 700 C CA . ASN A 1 89 ? -22.812 65.062 41.906 1 87.62 89 ASN A CA 1
ATOM 701 C C . ASN A 1 89 ? -21.484 64.312 41.875 1 87.62 89 ASN A C 1
ATOM 703 O O . ASN A 1 89 ? -21.062 63.75 42.906 1 87.62 89 ASN A O 1
ATOM 707 N N . GLY A 1 90 ? -20.797 64.312 40.781 1 89.31 90 GLY A N 1
ATOM 708 C CA . GLY A 1 90 ? -19.469 63.688 40.719 1 89.31 90 GLY A CA 1
ATOM 709 C C . GLY A 1 90 ? -19.5 62.188 40.625 1 89.31 90 GLY A C 1
ATOM 710 O O . GLY A 1 90 ? -18.469 61.531 40.75 1 89.31 90 GLY A O 1
ATOM 711 N N . LEU A 1 91 ? -20.656 61.625 40.375 1 92.19 91 LEU A N 1
ATOM 712 C CA . LEU A 1 91 ? -20.781 60.188 40.25 1 92.19 91 LEU A CA 1
ATOM 713 C C . LEU A 1 91 ? -20.328 59.688 38.875 1 92.19 91 LEU A C 1
ATOM 715 O O . LEU A 1 91 ? -20.656 60.312 37.875 1 92.19 91 LEU A O 1
ATOM 719 N N . LEU A 1 92 ? -19.516 58.656 39 1 92.5 92 LEU A N 1
ATOM 720 C CA . LEU A 1 92 ? -19.141 58 37.75 1 92.5 92 LEU A CA 1
ATOM 721 C C . LEU A 1 92 ? -20.188 56.969 37.375 1 92.5 92 LEU A C 1
ATOM 723 O O . LEU A 1 92 ? -20.531 56.094 38.156 1 92.5 92 LEU A O 1
ATOM 727 N N . GLN A 1 93 ? -20.688 57.094 36.156 1 92.94 93 GLN A N 1
ATOM 728 C CA . GLN A 1 93 ? -21.734 56.188 35.688 1 92.94 93 GLN A CA 1
ATOM 729 C C . GLN A 1 93 ? -21.375 55.562 34.344 1 92.94 93 GLN A C 1
ATOM 731 O O . GLN A 1 93 ? -20.547 56.094 33.625 1 92.94 93 GLN A O 1
ATOM 736 N N . VAL A 1 94 ? -22.047 54.344 34.188 1 92.38 94 VAL A N 1
ATOM 737 C CA . VAL A 1 94 ? -21.875 53.656 32.938 1 92.38 94 VAL A CA 1
ATOM 738 C C . VAL A 1 94 ? -22.703 54.344 31.844 1 92.38 94 VAL A C 1
ATOM 740 O O . VAL A 1 94 ? -23.906 54.562 32.031 1 92.38 94 VAL A O 1
ATOM 743 N N . HIS A 1 95 ? -22.078 54.688 30.75 1 90.62 95 HIS A N 1
ATOM 744 C CA . HIS A 1 95 ? -22.766 55.375 29.672 1 90.62 95 HIS A CA 1
ATOM 745 C C . HIS A 1 95 ? -22.969 54.469 28.469 1 90.62 95 HIS A C 1
ATOM 747 O O . HIS A 1 95 ? -23.953 54.594 27.734 1 90.62 95 HIS A O 1
ATOM 753 N N . GLY A 1 96 ? -22.172 53.594 28.219 1 88.5 96 GLY A N 1
ATOM 754 C CA . GLY A 1 96 ? -22.312 52.656 27.125 1 88.5 96 GLY A CA 1
ATOM 755 C C . GLY A 1 96 ? -22.266 51.188 27.562 1 88.5 96 GLY A C 1
ATOM 756 O O . GLY A 1 96 ? -21.938 50.906 28.719 1 88.5 96 GLY A O 1
ATOM 757 N N . LYS A 1 97 ? -22.672 50.344 26.625 1 89.81 97 LYS A N 1
ATOM 758 C CA . LYS A 1 97 ? -22.625 48.906 26.922 1 89.81 97 LYS A CA 1
ATOM 759 C C . LYS A 1 97 ? -21.203 48.469 27.219 1 89.81 97 LYS A C 1
ATOM 761 O O . LYS A 1 97 ? -20.266 48.812 26.5 1 89.81 97 LYS A O 1
ATOM 766 N N . ILE A 1 98 ? -21.094 47.781 28.359 1 91.56 98 ILE A N 1
ATOM 767 C CA . ILE A 1 98 ? -19.781 47.281 28.75 1 91.56 98 ILE A CA 1
ATOM 768 C C . ILE A 1 98 ? -19.625 45.812 28.375 1 91.56 98 ILE A C 1
ATOM 770 O O . ILE A 1 98 ? -20.266 44.938 28.969 1 91.56 98 ILE A O 1
ATOM 774 N N . ASP A 1 99 ? -18.891 45.562 27.406 1 92.38 99 ASP A N 1
ATOM 775 C CA . ASP A 1 99 ? -18.5 44.219 26.953 1 92.38 99 ASP A CA 1
ATOM 776 C C . ASP A 1 99 ? -17 44 27.094 1 92.38 99 ASP A C 1
ATOM 778 O O . ASP A 1 99 ? -16.219 44.594 26.328 1 92.38 99 ASP A O 1
ATOM 782 N N . ARG A 1 100 ? -16.688 43.25 28.078 1 92.25 100 ARG A N 1
ATOM 783 C CA . ARG A 1 100 ? -15.273 43.062 28.391 1 92.25 100 ARG A CA 1
ATOM 784 C C . ARG A 1 100 ? -14.508 42.562 27.156 1 92.25 100 ARG A C 1
ATOM 786 O O . ARG A 1 100 ? -13.398 43.031 26.891 1 92.25 100 ARG A O 1
ATOM 793 N N . GLU A 1 101 ? -15.117 41.562 26.453 1 91.69 101 GLU A N 1
ATOM 794 C CA . GLU A 1 101 ? -14.477 40.938 25.297 1 91.69 101 GLU A CA 1
ATOM 795 C C . GLU A 1 101 ? -14.203 41.969 24.203 1 91.69 101 GLU A C 1
ATOM 797 O O . GLU A 1 101 ? -13.195 41.875 23.5 1 91.69 101 GLU A O 1
ATOM 802 N N . GLU A 1 102 ? -15.047 42.906 24.031 1 89.5 102 GLU A N 1
ATOM 803 C CA . GLU A 1 102 ? -14.867 43.938 23.031 1 89.5 102 GLU A CA 1
ATOM 804 C C . GLU A 1 102 ? -13.82 44.969 23.469 1 89.5 102 GLU A C 1
ATOM 806 O O . GLU A 1 102 ? -13.062 45.469 22.641 1 89.5 102 GLU A O 1
ATOM 811 N N . LEU A 1 103 ? -13.773 45.188 24.75 1 88.81 103 LEU A N 1
ATOM 812 C CA . LEU A 1 103 ? -12.906 46.25 25.266 1 88.81 103 LEU A CA 1
ATOM 813 C C . LEU A 1 103 ? -11.477 45.719 25.438 1 88.81 103 LEU A C 1
ATOM 815 O O . LEU A 1 103 ? -10.523 46.469 25.156 1 88.81 103 LEU A O 1
ATOM 819 N N . CYS A 1 104 ? -11.328 44.469 25.938 1 89.88 104 CYS A N 1
ATOM 820 C CA . CYS A 1 104 ? -10 44 26.312 1 89.88 104 CYS A CA 1
ATOM 821 C C . CYS A 1 104 ? -9.625 42.75 25.562 1 89.88 104 CYS A C 1
ATOM 823 O O . CYS A 1 104 ? -8.5 42.25 25.688 1 89.88 104 CYS A O 1
ATOM 825 N N . GLU A 1 105 ? -10.469 42.219 24.734 1 84.19 105 GLU A N 1
ATOM 826 C CA . GLU A 1 105 ? -10.219 40.969 23.984 1 84.19 105 GLU A CA 1
ATOM 827 C C . GLU A 1 105 ? -9.758 39.844 24.891 1 84.19 105 GLU A C 1
ATOM 829 O O . GLU A 1 105 ? -10.477 39.438 25.812 1 84.19 105 GLU A O 1
ATOM 834 N N . ASN A 1 106 ? -8.281 39.5 24.828 1 79.12 106 ASN A N 1
ATOM 835 C CA . ASN A 1 106 ? -7.816 38.375 25.625 1 79.12 106 ASN A CA 1
ATOM 836 C C . ASN A 1 106 ? -6.949 38.812 26.797 1 79.12 106 ASN A C 1
ATOM 838 O O . ASN A 1 106 ? -6.355 38 27.484 1 79.12 106 ASN A O 1
ATOM 842 N N . ILE A 1 107 ? -7.016 40.094 27.094 1 83.38 107 ILE A N 1
ATOM 843 C CA . ILE A 1 107 ? -6.168 40.656 28.141 1 83.38 107 ILE A CA 1
ATOM 844 C C . ILE A 1 107 ? -6.902 40.562 29.484 1 83.38 107 ILE A C 1
ATOM 846 O O . ILE A 1 107 ? -8.055 41 29.578 1 83.38 107 ILE A O 1
ATOM 850 N N . SER A 1 108 ? -6.266 39.938 30.469 1 84.88 108 SER A N 1
ATOM 851 C CA . SER A 1 108 ? -6.785 39.875 31.828 1 84.88 108 SER A CA 1
ATOM 852 C C . SER A 1 108 ? -5.719 40.281 32.844 1 84.88 108 SER A C 1
ATOM 854 O O . SER A 1 108 ? -4.582 39.812 32.781 1 84.88 108 SER A O 1
ATOM 856 N N . PRO A 1 109 ? -6.098 41.281 33.812 1 89.75 109 PRO A N 1
ATOM 857 C CA . PRO A 1 109 ? -7.391 41.906 34.062 1 89.75 109 PRO A CA 1
ATOM 858 C C . PRO A 1 109 ? -7.684 43.031 33.062 1 89.75 109 PRO A C 1
ATOM 860 O O . PRO A 1 109 ? -6.758 43.688 32.562 1 89.75 109 PRO A O 1
ATOM 863 N N . CYS A 1 110 ? -8.93 43.094 32.781 1 92.44 110 CYS A N 1
ATOM 864 C CA . CYS A 1 110 ? -9.391 44.188 31.938 1 92.44 110 CYS A CA 1
ATOM 865 C C . CYS A 1 110 ? -9.516 45.469 32.75 1 92.44 110 CYS A C 1
ATOM 867 O O . CYS A 1 110 ? -10.484 45.656 33.469 1 92.44 110 CYS A O 1
ATOM 869 N N . LEU A 1 111 ? -8.516 46.344 32.594 1 91.06 111 LEU A N 1
ATOM 870 C CA . LEU A 1 111 ? -8.461 47.594 33.312 1 91.06 111 LEU A CA 1
ATOM 871 C C . LEU A 1 111 ? -8.602 48.781 32.375 1 91.06 111 LEU A C 1
ATOM 873 O O . LEU A 1 111 ? -7.812 48.938 31.453 1 91.06 111 LEU A O 1
ATOM 877 N N . ILE A 1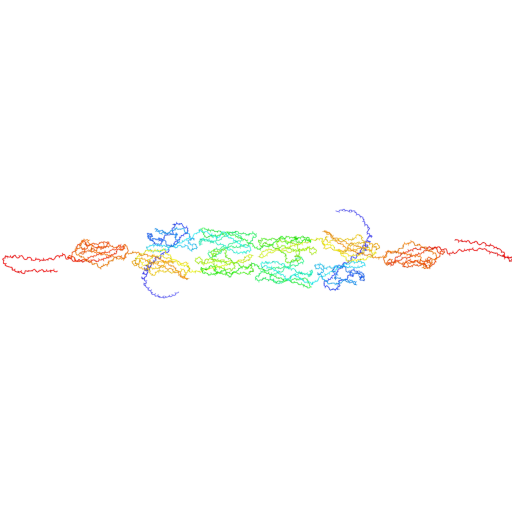 112 ? -9.648 49.5 32.656 1 88.94 112 ILE A N 1
ATOM 878 C CA . ILE A 1 112 ? -9.836 50.75 31.906 1 88.94 112 ILE A CA 1
ATOM 879 C C . ILE A 1 112 ? -9.328 51.938 32.719 1 88.94 112 ILE A C 1
ATOM 881 O O . ILE A 1 112 ? -9.805 52.156 33.844 1 88.94 112 ILE A O 1
ATOM 885 N N . ASN A 1 113 ? -8.336 52.594 32.188 1 83.75 113 ASN A N 1
ATOM 886 C CA . ASN A 1 113 ? -7.77 53.75 32.875 1 83.75 113 ASN A CA 1
ATOM 887 C C . ASN A 1 113 ? -8.406 55.062 32.406 1 83.75 113 ASN A C 1
ATOM 889 O O . ASN A 1 113 ? -8.227 55.438 31.25 1 83.75 113 ASN A O 1
ATOM 893 N N . LEU A 1 114 ? -9.109 55.656 33.25 1 85.5 114 LEU A N 1
ATOM 894 C CA . LEU A 1 114 ? -9.758 56.938 32.969 1 85.5 114 LEU A CA 1
ATOM 895 C C . LEU A 1 114 ? -8.93 58.094 33.469 1 85.5 114 LEU A C 1
ATOM 897 O O . LEU A 1 114 ? -8.336 58.031 34.562 1 85.5 114 LEU A O 1
ATOM 901 N N . LYS A 1 115 ? -8.828 59.031 32.625 1 82 115 LYS A N 1
ATOM 902 C CA . LYS A 1 115 ? -8.188 60.281 33.031 1 82 115 LYS A CA 1
ATOM 903 C C . LYS A 1 115 ? -9.219 61.406 33.188 1 82 115 LYS A C 1
ATOM 905 O O . LYS A 1 115 ? -9.977 61.688 32.25 1 82 115 LYS A O 1
ATOM 910 N N . MET A 1 116 ? -9.211 61.906 34.312 1 83.94 116 MET A N 1
ATOM 911 C CA . MET A 1 116 ? -10.148 63 34.594 1 83.94 116 MET A CA 1
ATOM 912 C C . MET A 1 116 ? -9.406 64.312 34.844 1 83.94 116 MET A C 1
ATOM 914 O O . MET A 1 116 ? -8.344 64.312 35.469 1 83.94 116 MET A O 1
ATOM 918 N N . VAL A 1 117 ? -10.008 65.375 34.344 1 83.12 117 VAL A N 1
ATOM 919 C CA . VAL A 1 117 ? -9.367 66.688 34.469 1 83.12 117 VAL A CA 1
ATOM 920 C C . VAL A 1 117 ? -10.352 67.625 35.094 1 83.12 117 VAL A C 1
ATOM 922 O O . VAL A 1 117 ? -11.547 67.625 34.781 1 83.12 117 VAL A O 1
ATOM 925 N N . ALA A 1 118 ? -9.875 68.375 36.062 1 83.25 118 ALA A N 1
ATOM 926 C CA . ALA A 1 118 ? -10.57 69.562 36.594 1 83.25 118 ALA A CA 1
ATOM 927 C C . ALA A 1 118 ? -9.812 70.875 36.281 1 83.25 118 ALA A C 1
ATOM 929 O O . ALA A 1 118 ? -8.602 70.938 36.5 1 83.25 118 ALA A O 1
ATOM 930 N N . ASP A 1 119 ? -10.562 71.812 35.781 1 79.88 119 ASP A N 1
ATOM 931 C CA . ASP A 1 119 ? -9.93 73.062 35.406 1 79.88 119 ASP A CA 1
ATOM 932 C C . ASP A 1 119 ? -9.828 74 36.594 1 79.88 119 ASP A C 1
ATOM 934 O O . ASP A 1 119 ? -10.477 73.812 37.625 1 79.88 119 ASP A O 1
ATOM 938 N N . ASN A 1 120 ? -8.938 75 36.562 1 75.81 120 ASN A N 1
ATOM 939 C CA . ASN A 1 120 ? -8.805 76.188 37.406 1 75.81 120 ASN A CA 1
ATOM 940 C C . ASN A 1 120 ? -8.602 75.812 38.875 1 75.81 120 ASN A C 1
ATOM 942 O O . ASN A 1 120 ? -9.508 75.938 39.688 1 75.81 120 ASN A O 1
ATOM 946 N N . PRO A 1 121 ? -7.68 75.375 39.312 1 73.5 121 PRO A N 1
ATOM 947 C CA . PRO A 1 121 ? -6.484 75.062 38.562 1 73.5 121 PRO A CA 1
ATOM 948 C C . PRO A 1 121 ? -6.578 73.625 37.906 1 73.5 121 PRO A C 1
ATOM 950 O O . PRO A 1 121 ? -7.371 72.812 38.344 1 73.5 121 PRO A O 1
ATOM 953 N N . MET A 1 122 ? -5.781 73.562 36.906 1 77.31 122 MET A N 1
ATOM 954 C CA . MET A 1 122 ? -5.855 72.25 36.188 1 77.31 122 MET A CA 1
ATOM 955 C C . MET A 1 122 ? -5.281 71.125 37.031 1 77.31 122 MET A C 1
ATOM 957 O O . MET A 1 122 ? -4.16 71.25 37.562 1 77.31 122 MET A O 1
ATOM 961 N N . GLU A 1 123 ? -6.141 70.188 37.438 1 78.5 123 GLU A N 1
ATOM 962 C CA . GLU A 1 123 ? -5.746 68.938 38.156 1 78.5 123 GLU A CA 1
ATOM 963 C C . GLU A 1 123 ? -6.09 67.688 37.344 1 78.5 123 GLU A C 1
ATOM 965 O O . GLU A 1 123 ? -7.133 67.625 36.688 1 78.5 123 GLU A O 1
ATOM 970 N N . ILE A 1 124 ? -5.168 66.75 37.469 1 77.62 124 ILE A N 1
ATOM 971 C CA . ILE A 1 124 ? -5.383 65.5 36.719 1 77.62 124 ILE A CA 1
ATOM 972 C C . ILE A 1 124 ? -5.512 64.375 37.719 1 77.62 124 ILE A C 1
ATOM 974 O O . ILE A 1 124 ? -4.738 64.25 38.656 1 77.62 124 ILE A O 1
ATOM 978 N N . HIS A 1 125 ? -6.52 63.594 37.5 1 81.44 125 HIS A N 1
ATOM 979 C CA . HIS A 1 125 ? -6.734 62.438 38.344 1 81.44 125 HIS A CA 1
ATOM 980 C C . HIS A 1 125 ? -6.867 61.156 37.469 1 81.44 125 HIS A C 1
ATOM 982 O O . HIS A 1 125 ? -7.449 61.219 36.406 1 81.44 125 HIS A O 1
ATOM 988 N N . HIS A 1 126 ? -6.297 60.125 37.969 1 81.5 126 HIS A N 1
ATOM 989 C CA . HIS A 1 126 ? -6.395 58.844 37.281 1 81.5 126 HIS A CA 1
ATOM 990 C C . HIS A 1 126 ? -7.293 57.875 38.031 1 81.5 126 HIS A C 1
ATOM 992 O O . HIS A 1 126 ? -7.141 57.688 39.25 1 81.5 126 HIS A O 1
ATOM 998 N N . VAL A 1 127 ? -8.258 57.406 37.375 1 86.75 127 VAL A N 1
ATOM 999 C CA . VAL A 1 127 ? -9.18 56.469 37.969 1 86.75 127 VAL A CA 1
ATOM 1000 C C . VAL A 1 127 ? -9.18 55.156 37.156 1 86.75 127 VAL A C 1
ATOM 1002 O O . VAL A 1 127 ? -9.398 55.188 35.938 1 86.75 127 VAL A O 1
ATOM 1005 N N . GLY A 1 128 ? -8.906 54.062 37.812 1 88.75 128 GLY A N 1
ATOM 1006 C CA . GLY A 1 128 ? -8.969 52.75 37.156 1 88.75 128 GLY A CA 1
ATOM 1007 C C . GLY A 1 128 ? -10.266 52.031 37.406 1 88.75 128 GLY A C 1
ATOM 1008 O O . GLY A 1 128 ? -10.789 52.031 38.531 1 88.75 128 GLY A O 1
ATOM 1009 N N . VAL A 1 129 ? -10.891 51.562 36.312 1 91.62 129 VAL A N 1
ATOM 1010 C CA . VAL A 1 129 ? -12.094 50.75 36.438 1 91.62 129 VAL A CA 1
ATOM 1011 C C . VAL A 1 129 ? -11.812 49.344 35.906 1 91.62 129 VAL A C 1
ATOM 1013 O O . VAL A 1 129 ? -11.516 49.156 34.75 1 91.62 129 VAL A O 1
ATOM 1016 N N . GLU A 1 130 ? -11.898 48.375 36.844 1 93.31 130 GLU A N 1
ATOM 1017 C CA . GLU A 1 130 ? -11.719 46.969 36.469 1 93.31 130 GLU A CA 1
ATOM 1018 C C . GLU A 1 130 ? -13.047 46.344 36.062 1 93.31 130 GLU A C 1
ATOM 1020 O O . GLU A 1 130 ? -14.023 46.406 36.812 1 93.31 130 GLU A O 1
ATOM 1025 N N . ILE A 1 131 ? -13.031 45.812 34.875 1 93.31 131 ILE A N 1
ATOM 1026 C CA . ILE A 1 131 ? -14.219 45.125 34.375 1 93.31 131 ILE A CA 1
ATOM 1027 C C . ILE A 1 131 ? -14.117 43.625 34.688 1 93.31 131 ILE A C 1
ATOM 1029 O O . ILE A 1 131 ? -13.227 42.938 34.188 1 93.31 131 ILE A O 1
ATOM 1033 N N . ILE A 1 132 ? -15.086 43.094 35.5 1 93.12 132 ILE A N 1
ATOM 1034 C CA . ILE A 1 132 ? -15.07 41.688 35.906 1 93.12 132 ILE A CA 1
ATOM 1035 C C . ILE A 1 132 ? -15.797 40.844 34.844 1 93.12 132 ILE A C 1
ATOM 1037 O O . ILE A 1 132 ? -16.906 41.188 34.438 1 93.12 132 ILE A O 1
ATOM 1041 N N . ASP A 1 133 ? -15.195 39.719 34.5 1 93.19 133 ASP A N 1
ATOM 1042 C CA . ASP A 1 133 ? -15.719 38.844 33.469 1 93.19 133 ASP A CA 1
ATOM 1043 C C . ASP A 1 133 ? -16.891 38 33.969 1 93.19 133 ASP A C 1
ATOM 1045 O O . ASP A 1 133 ? -16.875 37.531 35.125 1 93.19 133 ASP A O 1
ATOM 1049 N N . ILE A 1 134 ? -17.984 37.906 33.188 1 93.12 134 ILE A N 1
ATOM 1050 C CA . ILE A 1 134 ? -19.094 37 33.438 1 93.12 134 ILE A CA 1
ATOM 1051 C C . ILE A 1 134 ? -19.141 35.906 32.344 1 93.12 134 ILE A C 1
ATOM 1053 O O . ILE A 1 134 ? -18.609 36.125 31.25 1 93.12 134 ILE A O 1
ATOM 1057 N N . ASN A 1 135 ? -19.781 34.719 32.656 1 93.44 135 ASN A N 1
ATOM 1058 C CA . ASN A 1 135 ? -19.859 33.625 31.672 1 93.44 135 ASN A CA 1
ATOM 1059 C C . ASN A 1 135 ? -21 33.844 30.688 1 93.44 135 ASN A C 1
ATOM 1061 O O . ASN A 1 135 ? -22.031 33.156 30.766 1 93.44 135 ASN A O 1
ATOM 1065 N N . ASP A 1 136 ? -20.797 34.688 29.734 1 92.88 136 ASP A N 1
ATOM 1066 C CA . ASP A 1 136 ? -21.859 35.031 28.797 1 92.88 136 ASP A CA 1
ATOM 1067 C C . ASP A 1 136 ? -21.516 34.5 27.391 1 92.88 136 ASP A C 1
ATOM 1069 O O . ASP A 1 136 ? -22.25 34.781 26.438 1 92.88 136 ASP A O 1
ATOM 1073 N N . ASN A 1 137 ? -20.406 33.844 27.266 1 94.19 137 ASN A N 1
ATOM 1074 C CA . ASN A 1 137 ? -20.047 33.25 25.984 1 94.19 137 ASN A CA 1
ATOM 1075 C C . ASN A 1 137 ? -19.875 31.734 26.109 1 94.19 137 ASN A C 1
ATOM 1077 O O . ASN A 1 137 ? -19.375 31.234 27.125 1 94.19 137 ASN A O 1
ATOM 1081 N N . SER A 1 138 ? -20.312 31.047 25.109 1 95.62 138 SER A N 1
ATOM 1082 C CA . SER A 1 138 ? -20.156 29.594 25.047 1 95.62 138 SER A CA 1
ATOM 1083 C C . SER A 1 138 ? -18.953 29.203 24.188 1 95.62 138 SER A C 1
ATOM 1085 O O . SER A 1 138 ? -18.609 29.922 23.234 1 95.62 138 SER A O 1
ATOM 1087 N N . PRO A 1 139 ? -18.328 28.078 24.641 1 95.44 139 PRO A N 1
ATOM 1088 C CA . PRO A 1 139 ? -17.266 27.578 23.766 1 95.44 139 PRO A CA 1
ATOM 1089 C C . PRO A 1 139 ? -17.75 27.328 22.344 1 95.44 139 PRO A C 1
ATOM 1091 O O . PRO A 1 139 ? -18.875 26.859 22.125 1 95.44 139 PRO A O 1
ATOM 1094 N N . THR A 1 140 ? -16.906 27.75 21.422 1 95.38 140 THR A N 1
ATOM 1095 C CA . THR A 1 140 ? -17.234 27.547 20.016 1 95.38 140 THR A CA 1
ATOM 1096 C C . THR A 1 140 ? -16.062 26.938 19.266 1 95.38 140 THR A C 1
ATOM 1098 O O . THR A 1 140 ? -14.898 27.203 19.594 1 95.38 140 THR A O 1
ATOM 1101 N N . PHE A 1 141 ? -16.391 26.062 18.297 1 94.06 141 PHE A N 1
ATOM 1102 C CA . PHE A 1 141 ? -15.375 25.484 17.438 1 94.06 141 PHE A CA 1
ATOM 1103 C C . PHE A 1 141 ? -15.305 26.234 16.109 1 94.06 141 PHE A C 1
ATOM 1105 O O . PHE A 1 141 ? -16.266 26.875 15.703 1 94.06 141 PHE A O 1
ATOM 1112 N N . PRO A 1 142 ? -14.117 26.188 15.477 1 90 142 PRO A N 1
ATOM 1113 C CA . PRO A 1 142 ? -14 26.875 14.188 1 90 142 PRO A CA 1
ATOM 1114 C C . PRO A 1 142 ? -14.992 26.344 13.148 1 90 142 PRO A C 1
ATOM 1116 O O . PRO A 1 142 ? -15.523 27.125 12.359 1 90 142 PRO A O 1
ATOM 1119 N N . ASP A 1 143 ? -15.273 25.016 13.109 1 91.81 143 ASP A N 1
ATOM 1120 C CA . ASP A 1 143 ? -16.234 24.375 12.211 1 91.81 143 ASP A CA 1
ATOM 1121 C C . ASP A 1 143 ? -17.234 23.531 12.992 1 91.81 143 ASP A C 1
ATOM 1123 O O . ASP A 1 143 ? -16.984 23.188 14.148 1 91.81 143 ASP A O 1
ATOM 1127 N N . ASP A 1 144 ? -18.344 23.234 12.328 1 94.06 144 ASP A N 1
ATOM 1128 C CA . ASP A 1 144 ? -19.375 22.422 12.984 1 94.06 144 ASP A CA 1
ATOM 1129 C C . ASP A 1 144 ? -19.078 20.938 12.836 1 94.06 144 ASP A C 1
ATOM 1131 O O . ASP A 1 144 ? -19.562 20.125 13.625 1 94.06 144 ASP A O 1
ATOM 1135 N N . GLU A 1 145 ? -18.281 20.734 11.812 1 95.94 145 GLU A N 1
ATOM 1136 C CA . GLU A 1 145 ? -17.984 19.328 11.547 1 95.94 145 GLU A CA 1
ATOM 1137 C C . GLU A 1 145 ? -16.516 19.125 11.211 1 95.94 145 GLU A C 1
ATOM 1139 O O . GLU A 1 145 ? -15.906 19.969 10.539 1 95.94 145 GLU A O 1
ATOM 1144 N N . LYS A 1 146 ? -15.992 18.047 11.812 1 96.12 146 LYS A N 1
ATOM 1145 C CA . LYS A 1 146 ? -14.633 17.609 11.492 1 96.12 146 LYS A CA 1
ATOM 1146 C C . LYS A 1 146 ? -14.617 16.188 10.938 1 96.12 146 LYS A C 1
ATOM 1148 O O . LYS A 1 146 ? -15.18 15.281 11.547 1 96.12 146 LYS A O 1
ATOM 1153 N N . VAL A 1 147 ? -14.016 16.047 9.711 1 96.75 147 VAL A N 1
ATOM 1154 C CA . VAL A 1 147 ? -13.906 14.719 9.109 1 96.75 147 VAL A CA 1
ATOM 1155 C C . VAL A 1 147 ? -12.477 14.203 9.258 1 96.75 147 VAL A C 1
ATOM 1157 O O . VAL A 1 147 ? -11.523 14.883 8.883 1 96.75 147 VAL A O 1
ATOM 1160 N N . LEU A 1 148 ? -12.375 13.047 9.852 1 96.5 148 LEU A N 1
ATOM 1161 C CA . LEU A 1 148 ? -11.094 12.375 9.984 1 96.5 148 LEU A CA 1
ATOM 1162 C C . LEU A 1 148 ? -11.047 11.102 9.148 1 96.5 148 LEU A C 1
ATOM 1164 O O . LEU A 1 148 ? -11.984 10.297 9.188 1 96.5 148 LEU A O 1
ATOM 1168 N N . GLU A 1 149 ? -10.023 10.984 8.336 1 96.06 149 GLU A N 1
ATOM 1169 C CA . GLU A 1 149 ? -9.797 9.766 7.562 1 96.06 149 GLU A CA 1
ATOM 1170 C C . GLU A 1 149 ? -8.703 8.914 8.188 1 96.06 149 GLU A C 1
ATOM 1172 O O . GLU A 1 149 ? -7.555 9.344 8.297 1 96.06 149 GLU A O 1
ATOM 1177 N N . ILE A 1 150 ? -9.109 7.684 8.586 1 96.56 150 ILE A N 1
ATOM 1178 C CA . ILE A 1 150 ? -8.18 6.789 9.258 1 96.56 150 ILE A CA 1
ATOM 1179 C C . ILE A 1 150 ? -8.164 5.434 8.562 1 96.56 150 ILE A C 1
ATOM 1181 O O . ILE A 1 150 ? -9.219 4.836 8.336 1 96.56 150 ILE A O 1
ATOM 1185 N N . TYR A 1 151 ? -6.969 4.961 8.25 1 96.12 151 TYR A N 1
ATOM 1186 C CA . TYR A 1 151 ? -6.863 3.633 7.652 1 96.12 151 TYR A CA 1
ATOM 1187 C C . TYR A 1 151 ? -7.164 2.547 8.68 1 96.12 151 TYR A C 1
ATOM 1189 O O . TYR A 1 151 ? -6.758 2.65 9.836 1 96.12 151 TYR A O 1
ATOM 1197 N N . GLU A 1 152 ? -7.836 1.501 8.305 1 96.44 152 GLU A N 1
ATOM 1198 C CA . GLU A 1 152 ? -8.219 0.44 9.234 1 96.44 152 GLU A CA 1
ATOM 1199 C C . GLU A 1 152 ? -6.992 -0.261 9.805 1 96.44 152 GLU A C 1
ATOM 1201 O O . GLU A 1 152 ? -7.059 -0.87 10.875 1 96.44 152 GLU A O 1
ATOM 1206 N N . SER A 1 153 ? -5.836 -0.141 9.102 1 93.56 153 SER A N 1
ATOM 1207 C CA . SER A 1 153 ? -4.613 -0.808 9.539 1 93.56 153 SER A CA 1
ATOM 1208 C C . SER A 1 153 ? -3.889 0.009 10.602 1 93.56 153 SER A C 1
ATOM 1210 O O . SER A 1 153 ? -2.83 -0.396 11.094 1 93.56 153 SER A O 1
ATOM 1212 N N . THR A 1 154 ? -4.48 1.169 10.922 1 94.69 154 THR A N 1
ATOM 1213 C CA . THR A 1 154 ? -3.852 2.006 11.93 1 94.69 154 THR A CA 1
ATOM 1214 C C . THR A 1 154 ? -3.799 1.282 13.273 1 94.69 154 THR A C 1
ATOM 1216 O O . THR A 1 154 ? -4.773 0.646 13.68 1 94.69 154 THR A O 1
ATOM 1219 N N . LEU A 1 155 ? -2.635 1.412 13.898 1 92.81 155 LEU A N 1
ATOM 1220 C CA . LEU A 1 155 ? -2.418 0.69 15.148 1 92.81 155 LEU A CA 1
ATOM 1221 C C . LEU A 1 155 ? -3.123 1.386 16.312 1 92.81 155 LEU A C 1
ATOM 1223 O O . LEU A 1 155 ? -3.221 2.615 16.328 1 92.81 155 LEU A O 1
ATOM 1227 N N . SER A 1 156 ? -3.52 0.591 17.219 1 95.44 156 SER A N 1
ATOM 1228 C CA . SER A 1 156 ? -4.113 1.141 18.438 1 95.44 156 SER A CA 1
ATOM 1229 C C . SER A 1 156 ? -3.119 2.016 19.188 1 95.44 156 SER A C 1
ATOM 1231 O O . SER A 1 156 ? -1.925 1.709 19.234 1 95.44 156 SER A O 1
ATOM 1233 N N . GLY A 1 157 ? -3.656 3.072 19.766 1 94.5 157 GLY A N 1
ATOM 1234 C CA . GLY A 1 157 ? -2.811 3.994 20.516 1 94.5 157 GLY A CA 1
ATOM 1235 C C . GLY A 1 157 ? -2.477 5.254 19.734 1 94.5 157 GLY A C 1
ATOM 1236 O O . GLY A 1 157 ? -1.969 6.223 20.297 1 94.5 157 GLY A O 1
ATOM 1237 N N . LYS A 1 158 ? -2.771 5.207 18.438 1 94.5 158 LYS A N 1
ATOM 1238 C CA . LYS A 1 158 ? -2.518 6.391 17.609 1 94.5 158 LYS A CA 1
ATOM 1239 C C . LYS A 1 158 ? -3.41 7.555 18.047 1 94.5 158 LYS A C 1
ATOM 1241 O O . LYS A 1 158 ? -4.582 7.355 18.359 1 94.5 158 LYS A O 1
ATOM 1246 N N . ARG A 1 159 ? -2.814 8.703 18.016 1 94.31 159 ARG A N 1
ATOM 1247 C CA . ARG A 1 159 ? -3.537 9.906 18.438 1 94.31 159 ARG A CA 1
ATOM 1248 C C . ARG A 1 159 ? -3.789 10.836 17.25 1 94.31 159 ARG A C 1
ATOM 1250 O O . ARG A 1 159 ? -2.934 10.977 16.375 1 94.31 159 ARG A O 1
ATOM 1257 N N . PHE A 1 160 ? -4.922 11.469 17.281 1 94.69 160 PHE A N 1
ATOM 1258 C CA . PHE A 1 160 ? -5.316 12.43 16.266 1 94.69 160 PHE A CA 1
ATOM 1259 C C . PHE A 1 160 ? -5.75 13.742 16.906 1 94.69 160 PHE A C 1
ATOM 1261 O O . PHE A 1 160 ? -6.672 13.773 17.734 1 94.69 160 PHE A O 1
ATOM 1268 N N . GLN A 1 161 ? -5.098 14.75 16.531 1 92.25 161 GLN A N 1
ATOM 1269 C CA . GLN A 1 161 ? -5.406 16.047 17.109 1 92.25 161 GLN A CA 1
ATOM 1270 C C . GLN A 1 161 ? -6.746 16.578 16.594 1 92.25 161 GLN A C 1
ATOM 1272 O O . GLN A 1 161 ? -7.031 16.516 15.406 1 92.25 161 GLN A O 1
ATOM 1277 N N . LEU A 1 162 ? -7.547 17.078 17.531 1 94.62 162 LEU A N 1
ATOM 1278 C CA . LEU A 1 162 ? -8.805 17.734 17.219 1 94.62 162 LEU A CA 1
ATOM 1279 C C . LEU A 1 162 ? -8.703 19.234 17.438 1 94.62 162 LEU A C 1
ATOM 1281 O O . LEU A 1 162 ? -7.816 19.703 18.156 1 94.62 162 LEU A O 1
ATOM 1285 N N . PRO A 1 163 ? -9.625 19.953 16.766 1 92.31 163 PRO A N 1
ATOM 1286 C CA . PRO A 1 163 ? -9.602 21.391 17 1 92.31 163 PRO A CA 1
ATOM 1287 C C . 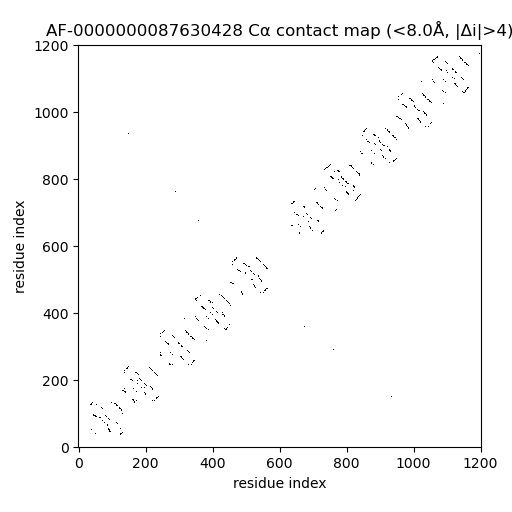PRO A 1 163 ? -10.008 21.766 18.422 1 92.31 163 PRO A C 1
ATOM 1289 O O . PRO A 1 163 ? -10.906 21.141 19 1 92.31 163 PRO A O 1
ATOM 1292 N N . ALA A 1 164 ? -9.297 22.719 18.906 1 91.06 164 ALA A N 1
ATOM 1293 C CA . ALA A 1 164 ? -9.633 23.219 20.234 1 91.06 164 ALA A CA 1
ATOM 1294 C C . ALA A 1 164 ? -10.789 24.203 20.172 1 91.06 164 ALA A C 1
ATOM 1296 O O . ALA A 1 164 ? -10.906 24.969 19.203 1 91.06 164 ALA A O 1
ATOM 1297 N N . ALA A 1 165 ? -11.609 24.234 21.172 1 93.19 165 ALA A N 1
ATOM 1298 C CA . ALA A 1 165 ? -12.703 25.203 21.266 1 93.19 165 ALA A CA 1
ATOM 1299 C C . ALA A 1 165 ? -12.195 26.562 21.766 1 93.19 165 ALA A C 1
ATOM 1301 O O . ALA A 1 165 ? -11.227 26.625 22.516 1 93.19 165 ALA A O 1
ATOM 1302 N N . HIS A 1 166 ? -12.836 27.562 21.188 1 90.69 166 HIS A N 1
ATOM 1303 C CA . HIS A 1 166 ? -12.5 28.922 21.609 1 90.69 166 HIS A CA 1
ATOM 1304 C C . HIS A 1 166 ? -13.617 29.531 22.453 1 90.69 166 HIS A C 1
ATOM 1306 O O . HIS A 1 166 ? -14.797 29.422 22.094 1 90.69 166 HIS A O 1
ATOM 1312 N N . ASP A 1 167 ? -13.234 30.016 23.609 1 91.88 167 ASP A N 1
ATOM 1313 C CA . ASP A 1 167 ? -14.141 30.734 24.5 1 91.88 167 ASP A CA 1
ATOM 1314 C C . ASP A 1 167 ? -13.648 32.156 24.75 1 91.88 167 ASP A C 1
ATOM 1316 O O . ASP A 1 167 ? -12.539 32.375 25.234 1 91.88 167 ASP A O 1
ATOM 1320 N N . ALA A 1 168 ? -14.469 33.125 24.438 1 91.06 168 ALA A N 1
ATOM 1321 C CA . ALA A 1 168 ? -14.07 34.531 24.531 1 91.06 168 ALA A CA 1
ATOM 1322 C C . ALA A 1 168 ? -13.914 34.938 25.984 1 91.06 168 ALA A C 1
ATOM 1324 O O . ALA A 1 168 ? -13.266 35.969 26.266 1 91.06 168 ALA A O 1
ATOM 1325 N N . ASP A 1 169 ? -14.469 34.188 26.875 1 92.12 169 ASP A N 1
ATOM 1326 C CA . ASP A 1 169 ? -14.312 34.531 28.281 1 92.12 169 ASP A CA 1
ATOM 1327 C C . ASP A 1 169 ? -12.898 34.219 28.766 1 92.12 169 ASP A C 1
ATOM 1329 O O . ASP A 1 169 ? -12.117 33.594 28.062 1 92.12 169 ASP A O 1
ATOM 1333 N N . VAL A 1 170 ? -12.586 34.656 29.953 1 88.88 170 VAL A N 1
ATOM 1334 C CA . VAL A 1 170 ? -11.219 34.5 30.438 1 88.88 170 VAL A CA 1
ATOM 1335 C C . VAL A 1 170 ? -11.227 33.812 31.781 1 88.88 170 VAL A C 1
ATOM 1337 O O . VAL A 1 170 ? -12.281 33.688 32.438 1 88.88 170 VAL A O 1
ATOM 1340 N N . VAL A 1 171 ? -10.117 33.188 32.125 1 83.19 171 VAL A N 1
ATOM 1341 C CA . VAL A 1 171 ? -9.773 32.625 33.438 1 83.19 171 VAL A CA 1
ATOM 1342 C C . VAL A 1 171 ? -10.68 31.422 33.719 1 83.19 171 VAL A C 1
ATOM 1344 O O . VAL A 1 171 ? -10.641 30.422 33 1 83.19 171 VAL A O 1
ATOM 1347 N N . SER A 1 172 ? -11.648 31.562 34.688 1 86.56 172 SER A N 1
ATOM 1348 C CA . SER A 1 172 ? -12.445 30.422 35.125 1 86.56 172 SER A CA 1
ATOM 1349 C C . SER A 1 172 ? -13.609 30.141 34.188 1 86.56 172 SER A C 1
ATOM 1351 O O . SER A 1 172 ? -14.172 29.047 34.188 1 86.56 172 SER A O 1
ATOM 1353 N N . ASN A 1 173 ? -13.867 31.156 33.312 1 91.62 173 ASN A N 1
ATOM 1354 C CA . ASN A 1 173 ? -15.023 31.031 32.438 1 91.62 173 ASN A CA 1
ATOM 1355 C C . ASN A 1 173 ? -14.633 30.516 31.047 1 91.62 173 ASN A C 1
ATOM 1357 O O . ASN A 1 173 ? -15.445 30.562 30.109 1 91.62 173 ASN A O 1
ATOM 1361 N N . THR A 1 174 ? -13.336 30.047 30.938 1 91.12 174 THR A N 1
ATOM 1362 C CA . THR A 1 174 ? -12.867 29.484 29.672 1 91.12 174 THR A CA 1
ATOM 1363 C C . THR A 1 174 ? -13.102 27.984 29.625 1 91.12 174 THR A C 1
ATOM 1365 O O . THR A 1 174 ? -13.617 27.391 30.578 1 91.12 174 THR A O 1
ATOM 1368 N N . VAL A 1 175 ? -12.672 27.375 28.516 1 93.19 175 VAL A N 1
ATOM 1369 C CA . VAL A 1 175 ? -12.859 25.938 28.328 1 93.19 175 VAL A CA 1
ATOM 1370 C C . VAL A 1 175 ? -12.039 25.172 29.359 1 93.19 175 VAL A C 1
ATOM 1372 O O . VAL A 1 175 ? -10.836 25.406 29.5 1 93.19 175 VAL A O 1
ATOM 1375 N N . ARG A 1 176 ? -12.695 24.219 30.047 1 90.19 176 ARG A N 1
ATOM 1376 C CA . ARG A 1 176 ? -11.992 23.484 31.109 1 90.19 176 ARG A CA 1
ATOM 1377 C C . ARG A 1 176 ? -11.984 21.984 30.828 1 90.19 176 ARG A C 1
ATOM 1379 O O . ARG A 1 176 ? -11.078 21.266 31.266 1 90.19 176 ARG A O 1
ATOM 1386 N N . MET A 1 177 ? -12.992 21.562 30.109 1 92.88 177 MET A N 1
ATOM 1387 C CA . MET A 1 177 ? -13.109 20.125 29.922 1 92.88 177 MET A CA 1
ATOM 1388 C C . MET A 1 177 ? -13.648 19.797 28.547 1 92.88 177 MET A C 1
ATOM 1390 O O . MET A 1 177 ? -14.32 20.625 27.922 1 92.88 177 MET A O 1
ATOM 1394 N N . TYR A 1 178 ? -13.219 18.672 28.109 1 96.69 178 TYR A N 1
ATOM 1395 C CA . TYR A 1 178 ? -13.773 18.078 26.891 1 96.69 178 TYR A CA 1
ATOM 1396 C C . TYR A 1 178 ? -14.398 16.719 27.188 1 96.69 178 TYR A C 1
ATOM 1398 O O . TYR A 1 178 ? -13.914 15.984 28.047 1 96.69 178 TYR A O 1
ATOM 1406 N N . LYS A 1 179 ? -15.508 16.422 26.484 1 96.31 179 LYS A N 1
ATOM 1407 C CA . LYS A 1 179 ? -16.172 15.117 26.609 1 96.31 179 LYS A CA 1
ATOM 1408 C C . LYS A 1 179 ? -16.484 14.539 25.234 1 96.31 179 LYS A C 1
ATOM 1410 O O . LYS A 1 179 ? -16.812 15.281 24.297 1 96.31 179 LYS A O 1
ATOM 1415 N N . LEU A 1 180 ? -16.266 13.211 25.188 1 96.62 180 LEU A N 1
ATOM 1416 C CA . LEU A 1 180 ? -16.609 12.477 23.984 1 96.62 180 LEU A CA 1
ATOM 1417 C C . LEU A 1 180 ? -17.766 11.5 24.234 1 96.62 180 LEU A C 1
ATOM 1419 O O . LEU A 1 180 ? -17.828 10.875 25.297 1 96.62 180 LEU A O 1
ATOM 1423 N N . ASN A 1 181 ? -18.719 11.43 23.281 1 95.69 181 ASN A N 1
ATOM 1424 C CA . ASN A 1 181 ? -19.766 10.43 23.438 1 95.69 181 ASN A CA 1
ATOM 1425 C C . ASN A 1 181 ? -19.188 9.023 23.484 1 95.69 181 ASN A C 1
ATOM 1427 O O . ASN A 1 181 ? -18.047 8.789 23.062 1 95.69 181 ASN A O 1
ATOM 1431 N N . ASN A 1 182 ? -19.906 8.117 24 1 92.12 182 ASN A N 1
ATOM 1432 C CA . ASN A 1 182 ? -19.438 6.742 24.156 1 92.12 182 ASN A CA 1
ATOM 1433 C C . ASN A 1 182 ? -19.219 6.07 22.797 1 92.12 182 ASN A C 1
ATOM 1435 O O . ASN A 1 182 ? -20.078 6.125 21.922 1 92.12 182 ASN A O 1
ATOM 1439 N N . ASN A 1 183 ? -18.031 5.559 22.688 1 91.94 183 ASN A N 1
ATOM 1440 C CA . ASN A 1 183 ? -17.641 4.797 21.5 1 91.94 183 ASN A CA 1
ATOM 1441 C C . ASN A 1 183 ? -16.625 3.701 21.859 1 91.94 183 ASN A C 1
ATOM 1443 O O . ASN A 1 183 ? -15.75 3.906 22.688 1 91.94 183 ASN A O 1
ATOM 1447 N N . ASP A 1 184 ? -16.75 2.602 21.297 1 93.81 184 ASP A N 1
ATOM 1448 C CA . ASP A 1 184 ? -15.938 1.439 21.625 1 93.81 184 ASP A CA 1
ATOM 1449 C C . ASP A 1 184 ? -14.523 1.583 21.062 1 93.81 184 ASP A C 1
ATOM 1451 O O . ASP A 1 184 ? -13.57 1.028 21.625 1 93.81 184 ASP A O 1
ATOM 1455 N N . HIS A 1 185 ? -14.359 2.342 20.047 1 96.88 185 HIS A N 1
ATOM 1456 C CA . HIS A 1 185 ? -13.094 2.332 19.328 1 96.88 185 HIS A CA 1
ATOM 1457 C C . HIS A 1 185 ? -12.234 3.537 19.703 1 96.88 185 HIS A C 1
ATOM 1459 O O . HIS A 1 185 ? -11.023 3.533 19.484 1 96.88 185 HIS A O 1
ATOM 1465 N N . PHE A 1 186 ? -12.883 4.605 20.203 1 97.69 186 PHE A N 1
ATOM 1466 C CA . PHE A 1 186 ? -12.133 5.844 20.406 1 97.69 186 PHE A CA 1
ATOM 1467 C C . PHE A 1 186 ? -12.289 6.355 21.828 1 97.69 186 PHE A C 1
ATOM 1469 O O . PHE A 1 186 ? -13.328 6.16 22.453 1 97.69 186 PHE A O 1
ATOM 1476 N N . SER A 1 187 ? -11.219 6.957 22.312 1 96.88 187 SER A N 1
ATOM 1477 C CA . SER A 1 187 ? -11.188 7.68 23.578 1 96.88 187 SER A CA 1
ATOM 1478 C C . SER A 1 187 ? -10.578 9.07 23.406 1 96.88 187 SER A C 1
ATOM 1480 O O . SER A 1 187 ? -10.109 9.414 22.312 1 96.88 187 SER A O 1
ATOM 1482 N N . LEU A 1 188 ? -10.758 9.852 24.469 1 96.12 188 LEU A N 1
ATOM 1483 C CA . LEU A 1 188 ? -10.289 11.234 24.422 1 96.12 188 LEU A CA 1
ATOM 1484 C C . LEU A 1 188 ? -9.141 11.453 25.406 1 96.12 188 LEU A C 1
ATOM 1486 O O . LEU A 1 188 ? -9.18 10.961 26.531 1 96.12 188 LEU A O 1
ATOM 1490 N N . GLN A 1 189 ? -8.125 12.086 24.844 1 95.31 189 GLN A N 1
ATOM 1491 C CA . GLN A 1 189 ? -7.02 12.539 25.688 1 95.31 189 GLN A CA 1
ATOM 1492 C C . GLN A 1 189 ? -6.785 14.039 25.516 1 95.31 189 GLN A C 1
ATOM 1494 O O . GLN A 1 189 ? -6.816 14.555 24.391 1 95.31 189 GLN A O 1
ATOM 1499 N N . ILE A 1 190 ? -6.605 14.742 26.656 1 94.44 190 ILE A N 1
ATOM 1500 C CA . ILE A 1 190 ? -6.41 16.188 26.641 1 94.44 190 ILE A CA 1
ATOM 1501 C C . ILE A 1 190 ? -4.973 16.516 27.031 1 94.44 190 ILE A C 1
ATOM 1503 O O . ILE A 1 190 ? -4.461 16 28.031 1 94.44 190 ILE A O 1
ATOM 1507 N N . ARG A 1 191 ? -4.375 17.266 26.156 1 88.56 191 ARG A N 1
ATOM 1508 C CA . ARG A 1 191 ? -3.025 17.734 26.469 1 88.56 191 ARG A CA 1
ATOM 1509 C C . ARG A 1 191 ? -2.998 19.234 26.703 1 88.56 191 ARG A C 1
ATOM 1511 O O . ARG A 1 191 ? -3.65 20 25.984 1 88.56 191 ARG A O 1
ATOM 1518 N N . ASP A 1 192 ? -2.217 19.562 27.703 1 86.25 192 ASP A N 1
ATOM 1519 C CA . ASP A 1 192 ? -2.088 20.984 28.047 1 86.25 192 ASP A CA 1
ATOM 1520 C C . ASP A 1 192 ? -0.965 21.641 27.234 1 86.25 192 ASP A C 1
ATOM 1522 O O . ASP A 1 192 ? 0.173 21.156 27.266 1 86.25 192 ASP A O 1
ATOM 1526 N N . ARG A 1 193 ? -1.301 22.453 26.422 1 76.94 193 ARG A N 1
ATOM 1527 C CA . ARG A 1 193 ? -0.312 23.25 25.719 1 76.94 193 ARG A CA 1
ATOM 1528 C C . ARG A 1 193 ? -0.387 24.719 26.125 1 76.94 193 ARG A C 1
ATOM 1530 O O . ARG A 1 193 ? -1.12 25.5 25.531 1 76.94 193 ARG A O 1
ATOM 1537 N N . GLY A 1 194 ? 0.405 25.109 27.016 1 65 194 GLY A N 1
ATOM 1538 C CA . GLY A 1 194 ? 0.296 26.453 27.547 1 65 194 GLY A CA 1
ATOM 1539 C C . GLY A 1 194 ? -1.034 26.734 28.219 1 65 194 GLY A C 1
ATOM 1540 O O . GLY A 1 194 ? -1.362 26.109 29.234 1 65 194 GLY A O 1
ATOM 1541 N N . GLU A 1 195 ? -1.726 27.656 27.594 1 64.31 195 GLU A N 1
ATOM 1542 C CA . GLU A 1 195 ? -3.018 28.062 28.141 1 64.31 195 GLU A CA 1
ATOM 1543 C C . GLU A 1 195 ? -4.16 27.297 27.5 1 64.31 195 GLU A C 1
ATOM 1545 O O . GLU A 1 195 ? -5.285 27.297 28 1 64.31 195 GLU A O 1
ATOM 1550 N N . ASP A 1 196 ? -3.734 26.516 26.484 1 74 196 ASP A N 1
ATOM 1551 C CA . ASP A 1 196 ? -4.82 25.875 25.75 1 74 196 ASP A CA 1
ATOM 1552 C C . ASP A 1 196 ? -4.852 24.375 26.016 1 74 196 ASP A C 1
ATOM 1554 O O . ASP A 1 196 ? -3.812 23.75 26.25 1 74 196 ASP A O 1
ATOM 1558 N N . LYS A 1 197 ? -6.02 23.891 26.25 1 86.75 197 LYS A N 1
ATOM 1559 C CA . LYS A 1 197 ? -6.246 22.438 26.312 1 86.75 197 LYS A CA 1
ATOM 1560 C C . LYS A 1 197 ? -6.594 21.891 24.938 1 86.75 197 LYS A C 1
ATOM 1562 O O . LYS A 1 197 ? -7.574 22.312 24.312 1 86.75 197 LYS A O 1
ATOM 1567 N N . ILE A 1 198 ? -5.73 21.031 24.484 1 90.19 198 ILE A N 1
ATOM 1568 C CA . ILE A 1 198 ? -5.926 20.5 23.141 1 90.19 198 ILE A CA 1
ATOM 1569 C C . ILE A 1 198 ? -6.438 19.062 23.234 1 90.19 198 ILE A C 1
ATOM 1571 O O . ILE A 1 198 ? -5.789 18.203 23.828 1 90.19 198 ILE A O 1
ATOM 1575 N N . PRO A 1 199 ? -7.602 18.797 22.672 1 95.06 199 PRO A N 1
ATOM 1576 C CA . PRO A 1 199 ? -8.125 17.438 22.688 1 95.06 199 PRO A CA 1
ATOM 1577 C C . PRO A 1 199 ? -7.512 16.562 21.594 1 95.06 199 PRO A C 1
ATOM 1579 O O . PRO A 1 199 ? -7.297 17.031 20.469 1 95.06 199 PRO A O 1
ATOM 1582 N N . PHE A 1 200 ? -7.211 15.258 21.984 1 95.5 200 PHE A N 1
ATOM 1583 C CA . PHE A 1 200 ? -6.719 14.25 21.047 1 95.5 200 PHE A CA 1
ATOM 1584 C C . PHE A 1 200 ? -7.641 13.031 21.031 1 95.5 200 PHE A C 1
ATOM 1586 O O . PHE A 1 200 ? -8.031 12.523 22.078 1 95.5 200 PHE A O 1
ATOM 1593 N N . LEU A 1 201 ? -7.969 12.703 19.844 1 96.81 201 LEU A N 1
ATOM 1594 C CA . LEU A 1 201 ? -8.688 11.445 19.672 1 96.81 201 LEU A CA 1
ATOM 1595 C C . LEU A 1 201 ? -7.723 10.258 19.672 1 96.81 201 LEU A C 1
ATOM 1597 O O . LEU A 1 201 ? -6.754 10.25 18.906 1 96.81 201 LEU A O 1
ATOM 1601 N N . VAL A 1 202 ? -8.008 9.234 20.516 1 97.25 202 VAL A N 1
ATOM 1602 C CA . VAL A 1 202 ? -7.117 8.086 20.609 1 97.25 202 VAL A CA 1
ATOM 1603 C C . VAL A 1 202 ? -7.848 6.824 20.172 1 97.25 202 VAL A C 1
ATOM 1605 O O . VAL A 1 202 ? -8.953 6.539 20.641 1 97.25 202 VAL A O 1
ATOM 1608 N N . LEU A 1 203 ? -7.188 6.133 19.281 1 97.38 203 LEU A N 1
ATOM 1609 C CA . LEU A 1 203 ? -7.742 4.859 18.844 1 97.38 203 LEU A CA 1
ATOM 1610 C C . LEU A 1 203 ? -7.48 3.768 19.875 1 97.38 203 LEU A C 1
ATOM 1612 O O . LEU A 1 203 ? -6.328 3.41 20.125 1 97.38 203 LEU A O 1
ATOM 1616 N N . GLN A 1 204 ? -8.539 3.176 20.438 1 96.62 204 GLN A N 1
ATOM 1617 C CA . GLN A 1 204 ? -8.398 2.174 21.484 1 96.62 204 GLN A CA 1
ATOM 1618 C C . GLN A 1 204 ? -8.461 0.761 20.906 1 96.62 204 GLN A C 1
ATOM 1620 O O . GLN A 1 204 ? -7.703 -0.118 21.328 1 96.62 204 GLN A O 1
ATOM 1625 N N . LYS A 1 205 ? -9.367 0.57 20.016 1 96.44 205 LYS A N 1
ATOM 1626 C CA . LYS A 1 205 ? -9.547 -0.728 19.375 1 96.44 205 LYS A CA 1
ATOM 1627 C C . LYS A 1 205 ? -9.336 -0.628 17.859 1 96.44 205 LYS A C 1
ATOM 1629 O O . LYS A 1 205 ? -9.656 0.392 17.25 1 96.44 205 LYS A O 1
ATOM 1634 N N . PRO A 1 206 ? -8.812 -1.772 17.328 1 95.88 206 PRO A N 1
ATOM 1635 C CA . PRO A 1 206 ? -8.586 -1.748 15.875 1 95.88 206 PRO A CA 1
ATOM 1636 C C . PRO A 1 206 ? -9.875 -1.526 15.078 1 95.88 206 PRO A C 1
ATOM 1638 O O . PRO A 1 206 ? -10.961 -1.898 15.539 1 95.88 206 PRO A O 1
ATOM 1641 N N . LEU A 1 207 ? -9.695 -0.944 13.969 1 96.88 207 LEU A N 1
ATOM 1642 C CA . LEU A 1 207 ? -10.805 -0.666 13.07 1 96.88 207 LEU A CA 1
ATOM 1643 C C . LEU A 1 207 ? -10.938 -1.757 12.008 1 96.88 207 LEU A C 1
ATOM 1645 O O . LEU A 1 207 ? -9.961 -2.443 11.695 1 96.88 207 LEU A O 1
ATOM 1649 N N . ASP A 1 208 ? -12.133 -1.99 11.609 1 96.69 208 ASP A N 1
ATOM 1650 C CA . ASP A 1 208 ? -12.453 -2.916 10.531 1 96.69 208 ASP A CA 1
ATOM 1651 C C . ASP A 1 208 ? -13.445 -2.291 9.547 1 96.69 208 ASP A C 1
ATOM 1653 O O . ASP A 1 208 ? -14.641 -2.225 9.82 1 96.69 208 ASP A O 1
ATOM 1657 N N . ARG A 1 209 ? -12.922 -1.853 8.414 1 96.56 209 ARG A N 1
ATOM 1658 C CA . ARG A 1 209 ? -13.734 -1.115 7.445 1 96.56 209 ARG A CA 1
ATOM 1659 C C . ARG A 1 209 ? -14.898 -1.966 6.941 1 96.56 209 ARG A C 1
ATOM 1661 O O . ARG A 1 209 ? -15.992 -1.456 6.723 1 96.56 209 ARG A O 1
ATOM 1668 N N . GLU A 1 210 ? -14.609 -3.229 6.715 1 96.25 210 GLU A N 1
ATOM 1669 C CA . GLU A 1 210 ? -15.625 -4.137 6.184 1 96.25 210 GLU A CA 1
ATOM 1670 C C . GLU A 1 210 ? -16.812 -4.258 7.141 1 96.25 210 GLU A C 1
ATOM 1672 O O . GLU A 1 210 ? -17.938 -4.5 6.707 1 96.25 210 GLU A O 1
ATOM 1677 N N . LYS A 1 211 ? -16.641 -4.074 8.453 1 95.75 211 LYS A N 1
ATOM 1678 C CA . LYS A 1 211 ? -17.703 -4.141 9.453 1 95.75 211 LYS A CA 1
ATOM 1679 C C . LYS A 1 211 ? -18.375 -2.781 9.633 1 95.75 211 LYS A C 1
ATOM 1681 O O . LYS A 1 211 ? -19.594 -2.68 9.625 1 95.75 211 LYS A O 1
ATOM 1686 N N . GLU A 1 212 ? -17.516 -1.813 9.875 1 96.12 212 GLU A N 1
ATOM 1687 C CA . GLU A 1 212 ? -17.984 -0.445 10.078 1 96.12 212 GLU A CA 1
ATOM 1688 C C . GLU A 1 212 ? -17.078 0.556 9.359 1 96.12 212 GLU A C 1
ATOM 1690 O O . GLU A 1 212 ? -15.953 0.792 9.781 1 96.12 212 GLU A O 1
ATOM 1695 N N . ASN A 1 213 ? -17.609 1.258 8.312 1 96.62 213 ASN A N 1
ATOM 1696 C CA . ASN A 1 213 ? -16.766 2.129 7.496 1 96.62 213 ASN A CA 1
ATOM 1697 C C . ASN A 1 213 ? -16.859 3.584 7.949 1 96.62 213 ASN A C 1
ATOM 1699 O O . ASN A 1 213 ? -16.188 4.453 7.406 1 96.62 213 ASN A O 1
ATOM 1703 N N . GLU A 1 214 ? -17.734 3.873 8.945 1 97.31 214 GLU A N 1
ATOM 1704 C CA . GLU A 1 214 ? -17.906 5.23 9.453 1 97.31 214 GLU A CA 1
ATOM 1705 C C . GLU A 1 214 ? -18.25 5.23 10.938 1 97.31 214 GLU A C 1
ATOM 1707 O O . GLU A 1 214 ? -19 4.379 11.406 1 97.31 214 GLU A O 1
ATOM 1712 N N . HIS A 1 215 ? -17.625 6.117 11.633 1 97.12 215 HIS A N 1
ATOM 1713 C CA . HIS A 1 215 ? -17.938 6.352 13.039 1 97.12 215 HIS A CA 1
ATOM 1714 C C . HIS A 1 215 ? -18.328 7.805 13.289 1 97.12 215 HIS A C 1
ATOM 1716 O O . HIS A 1 215 ? -17.609 8.719 12.859 1 97.12 215 HIS A O 1
ATOM 1722 N N . LYS A 1 216 ? -19.453 8.07 13.938 1 97 216 LYS A N 1
ATOM 1723 C CA . LYS A 1 216 ? -19.906 9.414 14.273 1 97 216 LYS A CA 1
ATOM 1724 C C . LYS A 1 216 ? -19.688 9.711 15.75 1 97 216 LYS A C 1
ATOM 1726 O O . LYS A 1 216 ? -20.219 9.023 16.625 1 97 216 LYS A O 1
ATOM 1731 N N . LEU A 1 217 ? -18.906 10.672 15.992 1 97.69 217 LEU A N 1
ATOM 1732 C CA . LEU A 1 217 ? -18.578 11.086 17.344 1 97.69 217 LEU A CA 1
ATOM 1733 C C . LEU A 1 217 ? -19.016 12.523 17.609 1 97.69 217 LEU A C 1
ATOM 1735 O O . LEU A 1 217 ? -19.141 13.312 16.672 1 97.69 217 LEU A O 1
ATOM 1739 N N . ILE A 1 218 ? -19.266 12.812 18.828 1 97.81 218 ILE A N 1
ATOM 1740 C CA . ILE A 1 218 ? -19.625 14.164 19.266 1 97.81 218 ILE A CA 1
ATOM 1741 C C . ILE A 1 218 ? -18.672 14.633 20.359 1 97.81 218 ILE A C 1
ATOM 1743 O O . ILE A 1 218 ? -18.625 14.031 21.438 1 97.81 218 ILE A O 1
ATOM 1747 N N . LEU A 1 219 ? -17.938 15.617 20.047 1 97.62 219 LEU A N 1
ATOM 1748 C CA . LEU A 1 219 ? -17.047 16.234 21.016 1 97.62 219 LEU A CA 1
ATOM 1749 C C . LEU A 1 219 ? -17.703 17.438 21.688 1 97.62 219 LEU A C 1
ATOM 1751 O O . LEU A 1 219 ? -18.188 18.344 21 1 97.62 219 LEU A O 1
ATOM 1755 N N . THR A 1 220 ? -17.766 17.469 22.969 1 97.62 220 THR A N 1
ATOM 1756 C CA . THR A 1 220 ? -18.391 18.547 23.734 1 97.62 220 THR A CA 1
ATOM 1757 C C . THR A 1 220 ? -17.359 19.281 24.578 1 97.62 220 THR A C 1
ATOM 1759 O O . THR A 1 220 ? -16.641 18.672 25.359 1 97.62 220 THR A O 1
ATOM 1762 N N . ALA A 1 221 ? -17.219 20.531 24.297 1 96.94 221 ALA A N 1
ATOM 1763 C CA . ALA A 1 221 ? -16.375 21.391 25.125 1 96.94 221 ALA A CA 1
ATOM 1764 C C . ALA A 1 221 ? -17.203 22.078 26.219 1 96.94 221 ALA A C 1
ATOM 1766 O O . ALA A 1 221 ? -18.266 22.625 25.938 1 96.94 221 ALA A O 1
ATOM 1767 N N . ILE A 1 222 ? -16.75 22.078 27.438 1 96.25 222 ILE A N 1
ATOM 1768 C CA . ILE A 1 222 ? -17.453 22.656 28.578 1 96.25 222 ILE A CA 1
ATOM 1769 C C . ILE A 1 222 ? -16.562 23.688 29.281 1 96.25 222 ILE A C 1
ATOM 1771 O O . ILE A 1 222 ? -15.398 23.406 29.562 1 96.25 222 ILE A O 1
ATOM 1775 N N . ASP A 1 223 ? -17.172 24.875 29.422 1 95.06 223 ASP A N 1
ATOM 1776 C CA . ASP A 1 223 ? -16.391 25.891 30.109 1 95.06 223 ASP A CA 1
ATOM 1777 C C . ASP A 1 223 ? -16.5 25.766 31.625 1 95.06 223 ASP A C 1
ATOM 1779 O O . ASP A 1 223 ? -17.188 24.875 32.125 1 95.06 223 ASP A O 1
ATOM 1783 N N . GLY A 1 224 ? -15.773 26.5 32.406 1 92.19 224 GLY A N 1
ATOM 1784 C CA . GLY A 1 224 ? -15.742 26.422 33.844 1 92.19 224 GLY A CA 1
ATOM 1785 C C . GLY A 1 224 ? -16.672 27.406 34.531 1 92.19 224 GLY A C 1
ATOM 1786 O O . GLY A 1 224 ? -16.547 27.656 35.719 1 92.19 224 GLY A O 1
ATOM 1787 N N . GLY A 1 225 ? -17.562 28.062 33.781 1 92.94 225 GLY A N 1
ATOM 1788 C CA . GLY A 1 225 ? -18.484 29.031 34.344 1 92.94 225 GLY A CA 1
ATOM 1789 C C . GLY A 1 225 ? -19.594 28.406 35.156 1 92.94 225 GLY A C 1
ATOM 1790 O O . GLY A 1 225 ? -19.688 27.172 35.25 1 92.94 225 GLY A O 1
ATOM 1791 N N . ASN A 1 226 ? -20.344 29.266 35.812 1 90.31 226 ASN A N 1
ATOM 1792 C CA . ASN A 1 226 ? -21.516 28.859 36.562 1 90.31 226 ASN A CA 1
ATOM 1793 C C . ASN A 1 226 ? -22.766 29.625 36.156 1 90.31 226 ASN A C 1
ATOM 1795 O O . ASN A 1 226 ? -22.922 30.797 36.5 1 90.31 226 ASN A O 1
ATOM 1799 N N . PRO A 1 227 ? -23.594 29.016 35.594 1 92.06 227 PRO A N 1
ATOM 1800 C CA . PRO A 1 227 ? -23.641 27.656 35.062 1 92.06 227 PRO A CA 1
ATOM 1801 C C . PRO A 1 227 ? -22.688 27.438 33.875 1 92.06 227 PRO A C 1
ATOM 1803 O O . PRO A 1 227 ? -22.375 28.391 33.156 1 92.06 227 PRO A O 1
ATOM 1806 N N . PRO A 1 228 ? -22.328 26.203 33.719 1 94.94 228 PRO A N 1
ATOM 1807 C CA . PRO A 1 228 ? -21.406 25.938 32.625 1 94.94 228 PRO A CA 1
ATOM 1808 C C . PRO A 1 228 ? -22.094 26 31.266 1 94.94 228 PRO A C 1
ATOM 1810 O O . PRO A 1 228 ? -23.266 25.656 31.141 1 94.94 228 PRO A O 1
ATOM 1813 N N . ARG A 1 229 ? -21.391 26.609 30.344 1 96.56 229 ARG A N 1
ATOM 1814 C CA . ARG A 1 229 ? -21.828 26.625 28.953 1 96.56 229 ARG A CA 1
ATOM 1815 C C . ARG A 1 229 ? -21.016 25.641 28.109 1 96.56 229 ARG A C 1
ATOM 1817 O O . ARG A 1 229 ? -19.875 25.312 28.469 1 96.56 229 ARG A O 1
ATOM 1824 N N . SER A 1 230 ? -21.703 25.094 27.047 1 96.06 230 SER A N 1
ATOM 1825 C CA . SER A 1 230 ? -21.016 24.078 26.266 1 96.06 230 SER A CA 1
ATOM 1826 C C . SER A 1 230 ? -21.203 24.312 24.781 1 96.06 230 SER A C 1
ATOM 1828 O O . SER A 1 230 ? -22.047 25.109 24.359 1 96.06 230 SER A O 1
ATOM 1830 N N . GLY A 1 231 ? -20.234 23.859 24.031 1 96.62 231 GLY A N 1
ATOM 1831 C CA . GLY A 1 231 ? -20.281 23.797 22.578 1 96.62 231 GLY A CA 1
ATOM 1832 C C . GLY A 1 231 ? -19.906 22.422 22.031 1 96.62 231 GLY A C 1
ATOM 1833 O O . GLY A 1 231 ? -19.141 21.688 22.656 1 96.62 231 GLY A O 1
ATOM 1834 N N . THR A 1 232 ? -20.547 22.047 20.906 1 96.88 232 THR A N 1
ATOM 1835 C CA . THR A 1 232 ? -20.328 20.688 20.391 1 96.88 232 THR A CA 1
ATOM 1836 C C . THR A 1 232 ? -19.703 20.734 19 1 96.88 232 THR A C 1
ATOM 1838 O O . THR A 1 232 ? -19.875 21.719 18.266 1 96.88 232 THR A O 1
ATOM 1841 N N . LEU A 1 233 ? -18.938 19.75 18.75 1 97.25 233 LEU A N 1
ATOM 1842 C CA . LEU A 1 233 ? -18.328 19.484 17.453 1 97.25 233 LEU A CA 1
ATOM 1843 C C . LEU A 1 233 ? -18.609 18.062 17 1 97.25 233 LEU A C 1
ATOM 1845 O O . LEU A 1 233 ? -18.344 17.109 17.719 1 97.25 233 LEU A O 1
ATOM 1849 N N . ASN A 1 234 ? -19.25 17.938 15.789 1 97.88 234 ASN A N 1
ATOM 1850 C CA . ASN A 1 234 ? -19.453 16.609 15.203 1 97.88 234 ASN A CA 1
ATOM 1851 C C . ASN A 1 234 ? -18.188 16.094 14.523 1 97.88 234 ASN A C 1
ATOM 1853 O O . ASN A 1 234 ? -17.656 16.75 13.617 1 97.88 234 ASN A O 1
ATOM 1857 N N . VAL A 1 235 ? -17.75 14.961 15.016 1 97.69 235 VAL A N 1
ATOM 1858 C CA . VAL A 1 235 ? -16.562 14.359 14.43 1 97.69 235 VAL A CA 1
ATOM 1859 C C . VAL A 1 235 ? -16.938 13.078 13.688 1 97.69 235 VAL A C 1
ATOM 1861 O O . VAL A 1 235 ? -17.438 12.133 14.297 1 97.69 235 VAL A O 1
ATOM 1864 N N . THR A 1 236 ? -16.719 13.094 12.367 1 97.81 236 THR A N 1
ATOM 1865 C CA . THR A 1 236 ? -16.969 11.906 11.562 1 97.81 236 THR A CA 1
ATOM 1866 C C . THR A 1 236 ? -15.664 11.234 11.172 1 97.81 236 THR A C 1
ATOM 1868 O O . THR A 1 236 ? -14.805 11.852 10.539 1 97.81 236 THR A O 1
ATOM 1871 N N . VAL A 1 237 ? -15.547 9.977 11.586 1 97.75 237 VAL A N 1
ATOM 1872 C CA . VAL A 1 237 ? -14.352 9.211 11.227 1 97.75 237 VAL A CA 1
ATOM 1873 C C . VAL A 1 237 ? -14.672 8.289 10.055 1 97.75 237 VAL A C 1
ATOM 1875 O O . VAL A 1 237 ? -15.477 7.363 10.188 1 97.75 237 VAL A O 1
ATOM 1878 N N . ILE A 1 238 ? -14.047 8.555 8.938 1 97.88 238 ILE A N 1
ATOM 1879 C CA . ILE A 1 238 ? -14.156 7.688 7.773 1 97.88 238 ILE A CA 1
ATOM 1880 C C . ILE A 1 238 ? -13.031 6.656 7.793 1 97.88 238 ILE A C 1
ATOM 1882 O O . ILE A 1 238 ? -11.852 7.016 7.816 1 97.88 238 ILE A O 1
ATOM 1886 N N . VAL A 1 239 ? -13.422 5.375 7.828 1 97.5 239 VAL A N 1
ATOM 1887 C CA . VAL A 1 239 ? -12.422 4.309 7.859 1 97.5 239 VAL A CA 1
ATOM 1888 C C . VAL A 1 239 ? -11.977 3.977 6.438 1 97.5 239 VAL A C 1
ATOM 1890 O O . VAL A 1 239 ? -12.773 3.494 5.629 1 97.5 239 VAL A O 1
ATOM 1893 N N . LEU A 1 240 ? -10.719 4.191 6.176 1 96.69 240 LEU A N 1
ATOM 1894 C CA . LEU A 1 240 ? -10.172 3.916 4.852 1 96.69 240 LEU A CA 1
ATOM 1895 C C . LEU A 1 240 ? -9.727 2.461 4.738 1 96.69 240 LEU A C 1
ATOM 1897 O O . LEU A 1 240 ? -9.312 1.855 5.727 1 96.69 240 LEU A O 1
ATOM 1901 N N . ASP A 1 241 ? -9.789 1.928 3.564 1 96.31 241 ASP A N 1
ATOM 1902 C CA . ASP A 1 241 ? -9.508 0.519 3.307 1 96.31 241 ASP A CA 1
ATOM 1903 C C . ASP A 1 241 ? -8.008 0.259 3.25 1 96.31 241 ASP A C 1
ATOM 1905 O O . ASP A 1 241 ? -7.254 1.061 2.691 1 96.31 241 ASP A O 1
ATOM 1909 N N . SER A 1 242 ? -7.57 -0.803 3.908 1 94.81 242 SER A N 1
ATOM 1910 C CA . SER A 1 242 ? -6.25 -1.404 3.775 1 94.81 242 SER A CA 1
ATOM 1911 C C . SER A 1 242 ? -6.336 -2.82 3.217 1 94.81 242 SER A C 1
ATOM 1913 O O . SER A 1 242 ? -7.383 -3.467 3.314 1 94.81 242 SER A O 1
ATOM 1915 N N . ASN A 1 243 ? -5.25 -3.227 2.551 1 94.38 243 ASN A N 1
ATOM 1916 C CA . ASN A 1 243 ? -5.254 -4.566 1.977 1 94.38 243 ASN A CA 1
ATOM 1917 C C . ASN A 1 243 ? -5.012 -5.633 3.039 1 94.38 243 ASN A C 1
ATOM 1919 O O . ASN A 1 243 ? -3.908 -6.172 3.143 1 94.38 243 ASN A O 1
ATOM 1923 N N . ASP A 1 244 ? -6.023 -6.082 3.73 1 93.69 244 ASP A N 1
ATOM 1924 C CA . ASP A 1 244 ? -5.844 -7.023 4.832 1 93.69 244 ASP A CA 1
ATOM 1925 C C . ASP A 1 244 ? -6.668 -8.289 4.609 1 93.69 244 ASP A C 1
ATOM 1927 O O . ASP A 1 244 ? -6.707 -9.172 5.473 1 93.69 244 ASP A O 1
ATOM 1931 N N . ASN A 1 245 ? -7.375 -8.383 3.557 1 95 245 ASN A N 1
ATOM 1932 C CA . ASN A 1 245 ? -8.117 -9.594 3.215 1 95 245 ASN A CA 1
ATOM 1933 C C . ASN A 1 245 ? -7.523 -10.289 1.992 1 95 245 ASN A C 1
ATOM 1935 O O . ASN A 1 245 ? -7.273 -9.648 0.968 1 95 245 ASN A O 1
ATOM 1939 N N . HIS A 1 246 ? -7.32 -11.609 2.166 1 95.88 246 HIS A N 1
ATOM 1940 C CA . HIS A 1 246 ? -6.859 -12.406 1.038 1 95.88 246 HIS A CA 1
ATOM 1941 C C . HIS A 1 246 ? -8.008 -12.734 0.087 1 95.88 246 HIS A C 1
ATOM 1943 O O . HIS A 1 246 ? -9.148 -12.898 0.521 1 95.88 246 HIS A O 1
ATOM 1949 N N . PRO A 1 247 ? -7.625 -12.695 -1.231 1 96.94 247 PRO A N 1
ATOM 1950 C CA . PRO A 1 247 ? -8.625 -13.312 -2.1 1 96.94 247 PRO A CA 1
ATOM 1951 C C . PRO A 1 247 ? -9 -14.727 -1.658 1 96.94 247 PRO A C 1
ATOM 1953 O O . PRO A 1 247 ? -8.195 -15.406 -1.014 1 96.94 247 PRO A O 1
ATOM 1956 N N . PHE A 1 248 ? -10.211 -15.172 -1.946 1 96.75 248 PHE A N 1
ATOM 1957 C CA . PHE A 1 248 ? -10.602 -16.531 -1.569 1 96.75 248 PHE A CA 1
ATOM 1958 C C . PHE A 1 248 ? -11.445 -17.172 -2.66 1 96.75 248 PHE A C 1
ATOM 1960 O O . PHE A 1 248 ? -12.242 -16.5 -3.316 1 96.75 248 PHE A O 1
ATOM 1967 N N . PHE A 1 249 ? -11.109 -18.484 -2.857 1 96.25 249 PHE A N 1
ATOM 1968 C CA . PHE A 1 249 ? -11.836 -19.297 -3.828 1 96.25 249 PHE A CA 1
ATOM 1969 C C . PHE A 1 249 ? -13.016 -20 -3.168 1 96.25 249 PHE A C 1
ATOM 1971 O O . PHE A 1 249 ? -13.008 -20.219 -1.955 1 96.25 249 PHE A O 1
ATOM 1978 N N . SER A 1 250 ? -14.008 -20.312 -4.004 1 92.81 250 SER A N 1
ATOM 1979 C CA . SER A 1 250 ? -15.148 -21.062 -3.486 1 92.81 250 SER A CA 1
ATOM 1980 C C . SER A 1 250 ? -14.766 -22.5 -3.154 1 92.81 250 SER A C 1
ATOM 1982 O O . SER A 1 250 ? -15.336 -23.109 -2.246 1 92.81 250 SER A O 1
ATOM 1984 N N . GLU A 1 251 ? -13.797 -23.031 -3.867 1 93.81 251 GLU A N 1
ATOM 1985 C CA . GLU A 1 251 ? -13.328 -24.391 -3.666 1 93.81 251 GLU A CA 1
ATOM 1986 C C . GLU A 1 251 ? -11.805 -24.453 -3.615 1 93.81 251 GLU A C 1
ATOM 1988 O O . GLU A 1 251 ? -11.125 -23.625 -4.223 1 93.81 251 GLU A O 1
ATOM 1993 N N . GLU A 1 252 ? -11.328 -25.469 -2.883 1 92.38 252 GLU A N 1
ATOM 1994 C CA . GLU A 1 252 ? -9.883 -25.672 -2.824 1 92.38 252 GLU A CA 1
ATOM 1995 C C . GLU A 1 252 ? -9.375 -26.375 -4.078 1 92.38 252 GLU A C 1
ATOM 1997 O O . GLU A 1 252 ? -8.258 -26.109 -4.535 1 92.38 252 GLU A O 1
ATOM 2002 N N . VAL A 1 253 ? -10.203 -27.281 -4.531 1 94.75 253 VAL A N 1
ATOM 2003 C CA . VAL A 1 253 ? -9.859 -28.016 -5.734 1 94.75 253 VAL A CA 1
ATOM 2004 C C . VAL A 1 253 ? -11.055 -28.047 -6.688 1 94.75 253 VAL A C 1
ATOM 2006 O O . VAL A 1 253 ? -12.164 -28.391 -6.289 1 94.75 253 VAL A O 1
ATOM 2009 N N . TYR A 1 254 ? -10.852 -27.609 -7.941 1 96 254 TYR A N 1
ATOM 2010 C CA . TYR A 1 254 ? -11.852 -27.672 -9 1 96 254 TYR A CA 1
ATOM 2011 C C . TYR A 1 254 ? -11.602 -28.875 -9.914 1 96 254 TYR A C 1
ATOM 2013 O O . TYR A 1 254 ? -10.453 -29.203 -10.219 1 96 254 TYR A O 1
ATOM 2021 N N . SER A 1 255 ? -12.625 -29.531 -10.258 1 96.31 255 SER A N 1
ATOM 2022 C CA . SER A 1 255 ? -12.5 -30.672 -11.164 1 96.31 255 SER A CA 1
ATOM 2023 C C . SER A 1 255 ? -13.406 -30.5 -12.375 1 96.31 255 SER A C 1
ATOM 2025 O O . SER A 1 255 ? -14.57 -30.125 -12.242 1 96.31 255 SER A O 1
ATOM 2027 N N . VAL A 1 256 ? -12.883 -30.75 -13.547 1 96.88 256 VAL A N 1
ATOM 2028 C CA . VAL A 1 256 ? -13.648 -30.656 -14.789 1 96.88 256 VAL A CA 1
ATOM 2029 C C . VAL A 1 256 ? -13.227 -31.781 -15.742 1 96.88 256 VAL A C 1
ATOM 2031 O O . VAL A 1 256 ? -12.094 -32.25 -15.695 1 96.88 256 VAL A O 1
ATOM 2034 N N . LYS A 1 257 ? -14.164 -32.25 -16.531 1 97.19 257 LYS A N 1
ATOM 2035 C CA . LYS A 1 257 ? -13.906 -33.281 -17.547 1 97.19 257 LYS A CA 1
ATOM 2036 C C . LYS A 1 257 ? -14.133 -32.719 -18.953 1 97.19 257 LYS A C 1
ATOM 2038 O O . LYS A 1 257 ? -15.117 -32.031 -19.203 1 97.19 257 LYS A O 1
ATOM 2043 N N . ILE A 1 258 ? -13.133 -33.031 -19.844 1 96.69 258 ILE A N 1
ATOM 2044 C CA . ILE A 1 258 ? -13.281 -32.625 -21.234 1 96.69 258 ILE A CA 1
ATOM 2045 C C . ILE A 1 258 ? -12.852 -33.781 -22.141 1 96.69 258 ILE A C 1
ATOM 2047 O O . ILE A 1 258 ? -11.977 -34.562 -21.781 1 96.69 258 ILE A O 1
ATOM 2051 N N . PRO A 1 259 ? -13.508 -33.969 -23.297 1 96.12 259 PRO A N 1
ATOM 2052 C CA . PRO A 1 259 ? -13.039 -34.969 -24.234 1 96.12 259 PRO A CA 1
ATOM 2053 C C . PRO A 1 259 ? -11.734 -34.594 -24.922 1 96.12 259 PRO A C 1
ATOM 2055 O O . PRO A 1 259 ? -11.414 -33.406 -25.016 1 96.12 259 PRO A O 1
ATOM 2058 N N . GLU A 1 260 ? -10.953 -35.594 -25.203 1 96.19 260 GLU A N 1
ATOM 2059 C CA . GLU A 1 260 ? -9.766 -35.281 -26 1 96.19 260 GLU A CA 1
ATOM 2060 C C . GLU A 1 260 ? -10.156 -34.719 -27.375 1 96.19 260 GLU A C 1
ATOM 2062 O O . GLU A 1 260 ? -11.32 -34.812 -27.766 1 96.19 260 GLU A O 1
ATOM 2067 N N . ASN A 1 261 ? -9.297 -33.969 -28.062 1 94.25 261 ASN A N 1
ATOM 2068 C CA . ASN A 1 261 ? -9.461 -33.375 -29.391 1 94.25 261 ASN A CA 1
ATOM 2069 C C . ASN A 1 261 ? -10.461 -32.219 -29.359 1 94.25 261 ASN A C 1
ATOM 2071 O O . ASN A 1 261 ? -11.219 -32.031 -30.297 1 94.25 261 ASN A O 1
ATOM 2075 N N . VAL A 1 262 ? -10.5 -31.625 -28.234 1 94.31 262 VAL A N 1
ATOM 2076 C CA . VAL A 1 262 ? -11.352 -30.438 -28.125 1 94.31 262 VAL A CA 1
ATOM 2077 C C . VAL A 1 262 ? -10.766 -29.312 -28.969 1 94.31 262 VAL A C 1
ATOM 2079 O O . VAL A 1 262 ? -9.547 -29.219 -29.141 1 94.31 262 VAL A O 1
ATOM 2082 N N . GLU A 1 263 ? -11.648 -28.469 -29.547 1 93.81 263 GLU A N 1
ATOM 2083 C CA . GLU A 1 263 ? -11.211 -27.359 -30.375 1 93.81 263 GLU A CA 1
ATOM 2084 C C . GLU A 1 263 ? -10.383 -26.359 -29.578 1 93.81 263 GLU A C 1
ATOM 2086 O O . GLU A 1 263 ? -10.617 -26.172 -28.375 1 93.81 263 GLU A O 1
ATOM 2091 N N . ARG A 1 264 ? -9.469 -25.766 -30.219 1 94.12 264 ARG A N 1
ATOM 2092 C CA . ARG A 1 264 ? -8.664 -24.719 -29.594 1 94.12 264 ARG A CA 1
ATOM 2093 C C . ARG A 1 264 ? -9.539 -23.562 -29.125 1 94.12 264 ARG A C 1
ATOM 2095 O O . ARG A 1 264 ? -10.555 -23.266 -29.75 1 94.12 264 ARG A O 1
ATOM 2102 N N . HIS A 1 265 ? -9.227 -22.938 -28 1 93.44 265 HIS A N 1
ATOM 2103 C CA . HIS A 1 265 ? -9.844 -21.75 -27.422 1 93.44 265 HIS A CA 1
ATOM 2104 C C . HIS A 1 265 ? -11.156 -22.094 -26.734 1 93.44 265 HIS A C 1
ATOM 2106 O O . HIS A 1 265 ? -11.883 -21.203 -26.281 1 93.44 265 HIS A O 1
ATOM 2112 N N . ARG A 1 266 ? -11.43 -23.359 -26.719 1 95.12 266 ARG A N 1
ATOM 2113 C CA . ARG A 1 266 ? -12.609 -23.781 -25.969 1 95.12 266 ARG A CA 1
ATOM 2114 C C . ARG A 1 266 ? -12.43 -23.484 -24.469 1 95.12 266 ARG A C 1
ATOM 2116 O O . ARG A 1 266 ? -11.352 -23.703 -23.922 1 95.12 266 ARG A O 1
ATOM 2123 N N . SER A 1 267 ? -13.547 -23 -23.906 1 96.75 267 SER A N 1
ATOM 2124 C CA . SER A 1 267 ? -13.531 -22.734 -22.469 1 96.75 267 SER A CA 1
ATOM 2125 C C . SER A 1 267 ? -13.648 -24.031 -21.672 1 96.75 267 SER A C 1
ATOM 2127 O O . SER A 1 267 ? -14.531 -24.844 -21.922 1 96.75 267 SER A O 1
ATOM 2129 N N . VAL A 1 268 ? -12.75 -24.219 -20.812 1 97.25 268 VAL A N 1
ATOM 2130 C CA . VAL A 1 268 ? -12.742 -25.406 -19.969 1 97.25 268 VAL A CA 1
ATOM 2131 C C . VAL A 1 268 ? -13.5 -25.125 -18.672 1 97.25 268 VAL A C 1
ATOM 2133 O O . VAL A 1 268 ? -14.422 -25.859 -18.312 1 97.25 268 VAL A O 1
ATOM 2136 N N . ILE A 1 269 ? -13.133 -24.062 -18 1 96.88 269 ILE A N 1
ATOM 2137 C CA . ILE A 1 269 ? -13.742 -23.672 -16.719 1 96.88 269 ILE A CA 1
ATOM 2138 C C . ILE A 1 269 ? -13.445 -22.203 -16.422 1 96.88 269 ILE A C 1
ATOM 2140 O O . ILE A 1 269 ? -12.445 -21.656 -16.906 1 96.88 269 ILE A O 1
ATOM 2144 N N . VAL A 1 270 ? -14.367 -21.578 -15.766 1 96.12 270 VAL A N 1
ATOM 2145 C CA . VAL A 1 270 ? -14.148 -20.219 -15.281 1 96.12 270 VAL A CA 1
ATOM 2146 C C . VAL A 1 270 ? -14.039 -20.219 -13.758 1 96.12 270 VAL A C 1
ATOM 2148 O O . VAL A 1 270 ? -14.977 -20.625 -13.062 1 96.12 270 VAL A O 1
ATOM 2151 N N . ILE A 1 271 ? -12.867 -19.844 -13.289 1 95.06 271 ILE A N 1
ATOM 2152 C CA . ILE A 1 271 ? -12.641 -19.781 -11.852 1 95.06 271 ILE A CA 1
ATOM 2153 C C . ILE A 1 271 ? -12.773 -18.344 -11.352 1 95.06 271 ILE A C 1
ATOM 2155 O O . ILE A 1 271 ? -12.305 -17.422 -12.008 1 95.06 271 ILE A O 1
ATOM 2159 N N . LYS A 1 272 ? -13.484 -18.172 -10.227 1 94 272 LYS A N 1
ATOM 2160 C CA . LYS A 1 272 ? -13.688 -16.844 -9.68 1 94 272 LYS A CA 1
ATOM 2161 C C . LYS A 1 272 ? -13.336 -16.781 -8.203 1 94 272 LYS A C 1
ATOM 2163 O O . LYS A 1 272 ? -13.812 -17.609 -7.414 1 94 272 LYS A O 1
ATOM 2168 N N . ALA A 1 273 ? -12.453 -15.898 -7.863 1 96.56 273 ALA A N 1
ATOM 2169 C CA . ALA A 1 273 ? -12.133 -15.602 -6.473 1 96.56 273 ALA A CA 1
ATOM 2170 C C . ALA A 1 273 ? -12.773 -14.289 -6.023 1 96.56 273 ALA A C 1
ATOM 2172 O O . ALA A 1 273 ? -13.102 -13.438 -6.852 1 96.56 273 ALA A O 1
ATOM 2173 N N . ASN A 1 274 ? -13.102 -14.141 -4.719 1 96.81 274 ASN A N 1
ATOM 2174 C CA . ASN A 1 274 ? -13.656 -12.914 -4.141 1 96.81 274 ASN A CA 1
ATOM 2175 C C . ASN A 1 274 ? -12.695 -12.289 -3.131 1 96.81 274 ASN A C 1
ATOM 2177 O O . ASN A 1 274 ? -11.836 -12.977 -2.582 1 96.81 274 ASN A O 1
ATOM 2181 N N . ASP A 1 275 ? -12.75 -11.008 -2.994 1 97.38 275 ASP A N 1
ATOM 2182 C CA . ASP A 1 275 ? -11.969 -10.211 -2.049 1 97.38 275 ASP A CA 1
ATOM 2183 C C . ASP A 1 275 ? -12.836 -9.148 -1.378 1 97.38 275 ASP A C 1
ATOM 2185 O O . ASP A 1 275 ? -13.523 -8.383 -2.057 1 97.38 275 ASP A O 1
ATOM 2189 N N . LEU A 1 276 ? -12.797 -9.062 -0.097 1 97.19 276 LEU A N 1
ATOM 2190 C CA . LEU A 1 276 ? -13.695 -8.195 0.654 1 97.19 276 LEU A CA 1
ATOM 2191 C C . LEU A 1 276 ? -13.195 -6.758 0.654 1 97.19 276 LEU A C 1
ATOM 2193 O O . LEU A 1 276 ? -13.93 -5.84 1.015 1 97.19 276 LEU A O 1
ATOM 2197 N N . ASP A 1 277 ? -11.93 -6.555 0.234 1 96.69 277 ASP A N 1
ATOM 2198 C CA . ASP A 1 277 ? -11.359 -5.207 0.245 1 96.69 277 ASP A CA 1
ATOM 2199 C C . ASP A 1 277 ? -11.977 -4.348 -0.855 1 96.69 277 ASP A C 1
ATOM 2201 O O . ASP A 1 277 ? -12.719 -4.848 -1.7 1 96.69 277 ASP A O 1
ATOM 2205 N N . GLU A 1 278 ? -11.719 -3.021 -0.778 1 94.25 278 GLU A N 1
ATOM 2206 C CA . GLU A 1 278 ? -12.266 -2.059 -1.727 1 94.25 278 GLU A CA 1
ATOM 2207 C C . GLU A 1 278 ? -11.203 -1.579 -2.711 1 94.25 278 GLU A C 1
ATOM 2209 O O . GLU A 1 278 ? -10.023 -1.519 -2.371 1 94.25 278 GLU A O 1
ATOM 2214 N N . GLY A 1 279 ? -11.664 -1.312 -3.986 1 93.81 279 GLY A N 1
ATOM 2215 C CA . GLY A 1 279 ? -10.781 -0.733 -4.984 1 93.81 279 GLY A CA 1
ATOM 2216 C C . GLY A 1 279 ? -9.695 -1.685 -5.445 1 93.81 279 GLY A C 1
ATOM 2217 O O . GLY A 1 279 ? -9.953 -2.865 -5.684 1 93.81 279 GLY A O 1
ATOM 2218 N N . VAL A 1 280 ? -8.414 -1.147 -5.523 1 94.62 280 VAL A N 1
ATOM 2219 C CA . VAL A 1 280 ? -7.277 -1.909 -6.035 1 94.62 280 VAL A CA 1
ATOM 2220 C C . VAL A 1 280 ? -6.945 -3.051 -5.078 1 94.62 280 VAL A C 1
ATOM 2222 O O . VAL A 1 280 ? -6.43 -4.09 -5.496 1 94.62 280 VAL A O 1
ATOM 2225 N N . ASN A 1 281 ? -7.316 -2.85 -3.811 1 95.19 281 ASN A N 1
ATOM 2226 C CA . ASN A 1 281 ? -7.07 -3.879 -2.805 1 95.19 281 ASN A CA 1
ATOM 2227 C C . ASN A 1 281 ? -7.961 -5.098 -3.021 1 95.19 281 ASN A C 1
ATOM 2229 O O . ASN A 1 281 ? -7.664 -6.188 -2.521 1 95.19 281 ASN A O 1
ATOM 2233 N N . GLY A 1 282 ? -9.07 -4.949 -3.77 1 95.94 282 GLY A N 1
ATOM 2234 C CA . GLY A 1 282 ? -10 -6.047 -3.998 1 95.94 282 GLY A CA 1
ATOM 2235 C C . GLY A 1 282 ? -9.992 -6.539 -5.43 1 95.94 282 GLY A C 1
ATOM 2236 O O . GLY A 1 282 ? -10.711 -7.484 -5.77 1 95.94 282 GLY A O 1
ATOM 2237 N N . GLU A 1 283 ? -9.25 -5.891 -6.262 1 96.88 283 GLU A N 1
ATOM 2238 C CA . GLU A 1 283 ? -9.148 -6.328 -7.652 1 96.88 283 GLU A CA 1
ATOM 2239 C C . GLU A 1 283 ? -8.234 -7.543 -7.777 1 96.88 283 GLU A C 1
ATOM 2241 O O . GLU A 1 283 ? -7.082 -7.512 -7.332 1 96.88 283 GLU A O 1
ATOM 2246 N N . ILE A 1 284 ? -8.758 -8.531 -8.43 1 97.12 284 ILE A N 1
ATOM 2247 C CA . ILE A 1 284 ? -8.062 -9.812 -8.414 1 97.12 284 ILE A CA 1
ATOM 2248 C C . ILE A 1 284 ? -7.465 -10.086 -9.797 1 97.12 284 ILE A C 1
ATOM 2250 O O . ILE A 1 284 ? -8.094 -9.797 -10.82 1 97.12 284 ILE A O 1
ATOM 2254 N N . GLU A 1 285 ? -6.27 -10.602 -9.828 1 97.56 285 GLU A N 1
ATOM 2255 C CA . GLU A 1 285 ? -5.586 -11.117 -11.016 1 97.56 285 GLU A CA 1
ATOM 2256 C C . GLU A 1 285 ? -5.242 -12.602 -10.844 1 97.56 285 GLU A C 1
ATOM 2258 O O . GLU A 1 285 ? -4.828 -13.023 -9.766 1 97.56 285 GLU A O 1
ATOM 2263 N N . TYR A 1 286 ? -5.434 -13.352 -11.914 1 97.06 286 TYR A N 1
ATOM 2264 C CA . TYR A 1 286 ? -5.203 -14.789 -11.867 1 97.06 286 TYR A CA 1
ATOM 2265 C C . TYR A 1 286 ? -3.904 -15.156 -12.57 1 97.06 286 TYR A C 1
ATOM 2267 O O . TYR A 1 286 ? -3.576 -14.594 -13.617 1 97.06 286 TYR A O 1
ATOM 2275 N N . PHE A 1 287 ? -3.18 -16.141 -11.945 1 95 287 PHE A N 1
ATOM 2276 C CA . PHE A 1 287 ? -1.935 -16.641 -12.516 1 95 287 PHE A CA 1
ATOM 2277 C C . PHE A 1 287 ? -1.834 -18.156 -12.336 1 95 287 PHE A C 1
ATOM 2279 O O . PHE A 1 287 ? -2.385 -18.703 -11.391 1 95 287 PHE A O 1
ATOM 2286 N N . PHE A 1 288 ? -1.104 -18.766 -13.281 1 94.25 288 PHE A N 1
ATOM 2287 C CA . PHE A 1 288 ? -0.697 -20.141 -13.039 1 94.25 288 PHE A CA 1
ATOM 2288 C C . PHE A 1 288 ? 0.396 -20.219 -11.977 1 94.25 288 PHE A C 1
ATOM 2290 O O . PHE A 1 288 ? 1.2 -19.281 -11.852 1 94.25 288 PHE A O 1
ATOM 2297 N N . GLY A 1 289 ? 0.302 -21.297 -11.195 1 87.44 289 GLY A N 1
ATOM 2298 C CA . GLY A 1 289 ? 1.394 -21.5 -10.258 1 87.44 289 GLY A CA 1
ATOM 2299 C C . GLY A 1 289 ? 2.758 -21.516 -10.922 1 87.44 289 GLY A C 1
ATOM 2300 O O . GLY A 1 289 ? 2.877 -21.875 -12.094 1 87.44 289 GLY A O 1
ATOM 2301 N N . SER A 1 290 ? 3.809 -21.109 -10.234 1 78.69 290 SER A N 1
ATOM 2302 C CA . SER A 1 290 ? 5.148 -20.969 -10.789 1 78.69 290 SER A CA 1
ATOM 2303 C C . SER A 1 290 ? 5.781 -22.328 -11.078 1 78.69 290 SER A C 1
ATOM 2305 O O . SER A 1 290 ? 6.656 -22.438 -11.938 1 78.69 290 SER A O 1
ATOM 2307 N N . GLU A 1 291 ? 5.352 -23.375 -10.461 1 80.31 291 GLU A N 1
ATOM 2308 C CA . GLU A 1 291 ? 6.031 -24.656 -10.594 1 80.31 291 GLU A CA 1
ATOM 2309 C C . GLU A 1 291 ? 5.184 -25.656 -11.391 1 80.31 291 GLU A C 1
ATOM 2311 O O . GLU A 1 291 ? 5.25 -26.859 -11.156 1 80.31 291 GLU A O 1
ATOM 2316 N N . LEU A 1 292 ? 4.516 -25.141 -12.367 1 80 292 LEU A N 1
ATOM 2317 C CA . LEU A 1 292 ? 3.658 -26 -13.172 1 80 292 LEU A CA 1
ATOM 2318 C C . LEU A 1 292 ? 4.465 -26.703 -14.25 1 80 292 LEU A C 1
ATOM 2320 O O . LEU A 1 292 ? 5.492 -26.203 -14.703 1 80 292 LEU A O 1
ATOM 2324 N N . ASP A 1 293 ? 3.932 -27.891 -14.578 1 82.56 293 ASP A N 1
ATOM 2325 C CA . ASP A 1 293 ? 4.473 -28.625 -15.711 1 82.56 293 ASP A CA 1
ATOM 2326 C C . ASP A 1 293 ? 4.41 -27.797 -17 1 82.56 293 ASP A C 1
ATOM 2328 O O . ASP A 1 293 ? 3.385 -27.188 -17.297 1 82.56 293 ASP A O 1
ATOM 2332 N N . PRO A 1 294 ? 5.562 -27.75 -17.703 1 84.19 294 PRO A N 1
ATOM 2333 C CA . PRO A 1 294 ? 5.566 -27 -18.953 1 84.19 294 PRO A CA 1
ATOM 2334 C C . PRO A 1 294 ? 4.465 -27.438 -19.906 1 84.19 294 PRO A C 1
ATOM 2336 O O . PRO A 1 294 ? 3.984 -26.641 -20.719 1 84.19 294 PRO A O 1
ATOM 2339 N N . LYS A 1 295 ? 4.07 -28.719 -19.859 1 88.5 295 LYS A N 1
ATOM 2340 C CA . LYS A 1 295 ? 3.016 -29.234 -20.719 1 88.5 295 LYS A CA 1
ATOM 2341 C C . LYS A 1 295 ? 1.7 -28.484 -20.484 1 88.5 295 LYS A C 1
ATOM 2343 O O . LYS A 1 295 ? 0.91 -28.312 -21.422 1 88.5 295 LYS A O 1
ATOM 2348 N N . VAL A 1 296 ? 1.561 -28.094 -19.281 1 91.25 296 VAL A N 1
ATOM 2349 C CA . VAL A 1 296 ? 0.336 -27.391 -18.938 1 91.25 296 VAL A CA 1
ATOM 2350 C C . VAL A 1 296 ? 0.297 -26.031 -19.656 1 91.25 296 VAL A C 1
ATOM 2352 O O . VAL A 1 296 ? -0.734 -25.656 -20.203 1 91.25 296 VAL A O 1
ATOM 2355 N N . HIS A 1 297 ? 1.422 -25.391 -19.75 1 91.19 297 HIS A N 1
ATOM 2356 C CA . HIS A 1 297 ? 1.491 -24.078 -20.391 1 91.19 297 HIS A CA 1
ATOM 2357 C C . HIS A 1 297 ? 1.269 -24.203 -21.906 1 91.19 297 HIS A C 1
ATOM 2359 O O . HIS A 1 297 ? 0.74 -23.281 -22.531 1 91.19 297 HIS A O 1
ATOM 2365 N N . ASP A 1 298 ? 1.657 -25.312 -22.391 1 93.06 298 ASP A N 1
ATOM 2366 C CA . ASP A 1 298 ? 1.511 -25.547 -23.828 1 93.06 298 ASP A CA 1
ATOM 2367 C C . ASP A 1 298 ? 0.076 -25.938 -24.172 1 93.06 298 ASP A C 1
ATOM 2369 O O . ASP A 1 298 ? -0.376 -25.719 -25.297 1 93.06 298 ASP A O 1
ATOM 2373 N N . THR A 1 299 ? -0.678 -26.5 -23.219 1 96.31 299 THR A N 1
ATOM 2374 C CA . THR A 1 299 ? -1.987 -27.078 -23.5 1 96.31 299 THR A CA 1
ATOM 2375 C C . THR A 1 299 ? -3.102 -26.109 -23.109 1 96.31 299 THR A C 1
ATOM 2377 O O . THR A 1 299 ? -4.16 -26.078 -23.75 1 96.31 299 THR A O 1
ATOM 2380 N N . PHE A 1 300 ? -2.822 -25.328 -22 1 97 300 PHE A N 1
ATOM 2381 C CA . PHE A 1 300 ? -3.895 -24.484 -21.5 1 97 300 PHE A CA 1
ATOM 2382 C C . PHE A 1 300 ? -3.418 -23.047 -21.344 1 97 300 PHE A C 1
ATOM 2384 O O . PHE A 1 300 ? -2.215 -22.781 -21.234 1 97 300 PHE A O 1
ATOM 2391 N N . GLU A 1 301 ? -4.398 -22.094 -21.438 1 96.75 301 GLU A N 1
ATOM 2392 C CA . GLU A 1 301 ? -4.168 -20.688 -21.172 1 96.75 301 GLU A CA 1
ATOM 2393 C C . GLU A 1 301 ? -5.164 -20.141 -20.156 1 96.75 301 GLU A C 1
ATOM 2395 O O . GLU A 1 301 ? -6.312 -20.578 -20.109 1 96.75 301 GLU A O 1
ATOM 2400 N N . LEU A 1 302 ? -4.621 -19.312 -19.312 1 96.69 302 LEU A N 1
ATOM 2401 C CA . LEU A 1 302 ? -5.43 -18.688 -18.25 1 96.69 302 LEU A CA 1
ATOM 2402 C C . LEU A 1 302 ? -5.566 -17.188 -18.484 1 96.69 302 LEU A C 1
ATOM 2404 O O . LEU A 1 302 ? -4.566 -16.484 -18.656 1 96.69 302 LEU A O 1
ATOM 2408 N N . ASP A 1 303 ? -6.84 -16.719 -18.562 1 97.06 303 ASP A N 1
ATOM 2409 C CA . ASP A 1 303 ? -7.074 -15.273 -18.594 1 97.06 303 ASP A CA 1
ATOM 2410 C C . ASP A 1 303 ? -6.859 -14.648 -17.234 1 97.06 303 ASP A C 1
ATOM 2412 O O . ASP A 1 303 ? -7.57 -14.969 -16.266 1 97.06 303 ASP A O 1
ATOM 2416 N N . SER A 1 304 ? -6.012 -13.695 -17.125 1 97.06 304 SER A N 1
ATOM 2417 C CA . SER A 1 304 ? -5.598 -13.133 -15.844 1 97.06 304 SER A CA 1
ATOM 2418 C C . SER A 1 304 ? -6.695 -12.266 -15.234 1 97.06 304 SER A C 1
ATOM 2420 O O . SER A 1 304 ? -6.691 -12 -14.031 1 97.06 304 SER A O 1
ATOM 2422 N N . ILE A 1 305 ? -7.648 -11.812 -15.977 1 96.44 305 ILE A N 1
ATOM 2423 C CA . ILE A 1 305 ? -8.68 -10.898 -15.508 1 96.44 305 ILE A CA 1
ATOM 2424 C C . ILE A 1 305 ? -9.953 -11.68 -15.188 1 96.44 305 ILE A C 1
ATOM 2426 O O . ILE A 1 305 ? -10.508 -11.547 -14.094 1 96.44 305 ILE A O 1
ATOM 2430 N N . THR A 1 306 ? -10.375 -12.625 -16.109 1 95.38 306 THR A N 1
ATOM 2431 C CA . THR A 1 306 ? -11.664 -13.297 -15.969 1 95.38 306 THR A CA 1
ATOM 2432 C C . THR A 1 306 ? -11.516 -14.609 -15.203 1 95.38 306 THR A C 1
ATOM 2434 O O . THR A 1 306 ? -12.484 -15.125 -14.648 1 95.38 306 THR A O 1
ATOM 2437 N N . GLY A 1 307 ? -10.32 -15.211 -15.148 1 96.75 307 GLY A N 1
ATOM 2438 C CA . GLY A 1 307 ? -10.117 -16.5 -14.523 1 96.75 307 GLY A CA 1
ATOM 2439 C C . GLY A 1 307 ? -10.555 -17.672 -15.391 1 96.75 307 GLY A C 1
ATOM 2440 O O . GLY A 1 307 ? -10.734 -18.781 -14.898 1 96.75 307 GLY A O 1
ATOM 2441 N N . GLU A 1 308 ? -10.742 -17.344 -16.656 1 97.19 308 GLU A N 1
ATOM 2442 C CA . GLU A 1 308 ? -11.156 -18.375 -17.594 1 97.19 308 GLU A CA 1
ATOM 2443 C C . GLU A 1 308 ? -9.961 -19.172 -18.109 1 97.19 308 GLU A C 1
ATOM 2445 O O . GLU A 1 308 ? -8.953 -18.594 -18.516 1 97.19 308 GLU A O 1
ATOM 2450 N N . ILE A 1 309 ? -10.125 -20.516 -18.016 1 97.56 309 ILE A N 1
ATOM 2451 C CA . ILE A 1 309 ? -9.125 -21.406 -18.578 1 97.56 309 ILE A CA 1
ATOM 2452 C C . ILE A 1 309 ? -9.594 -21.906 -19.953 1 97.56 309 ILE A C 1
ATOM 2454 O O . ILE A 1 309 ? -10.711 -22.422 -20.078 1 97.56 309 ILE A O 1
ATOM 2458 N N . ARG A 1 310 ? -8.695 -21.812 -20.969 1 97.69 310 ARG A N 1
ATOM 2459 C CA . ARG A 1 310 ? -9.008 -22.25 -22.328 1 97.69 310 ARG A CA 1
ATOM 2460 C C . ARG A 1 310 ? -7.961 -23.219 -22.844 1 97.69 310 ARG A C 1
ATOM 2462 O O . ARG A 1 310 ? -6.844 -23.281 -22.328 1 97.69 310 ARG A O 1
ATOM 2469 N N . VAL A 1 311 ? -8.414 -23.969 -23.828 1 97.5 311 VAL A N 1
ATOM 2470 C CA . VAL A 1 311 ? -7.492 -24.906 -24.484 1 97.5 311 VAL A CA 1
ATOM 2471 C C . VAL A 1 311 ? -6.617 -24.156 -25.484 1 97.5 311 VAL A C 1
ATOM 2473 O O . VAL A 1 311 ? -7.129 -23.422 -26.344 1 97.5 311 VAL A O 1
ATOM 2476 N N . LYS A 1 312 ? -5.324 -24.219 -25.328 1 95.81 312 LYS A N 1
ATOM 2477 C CA . LYS A 1 312 ? -4.348 -23.562 -26.203 1 95.81 312 LYS A CA 1
ATOM 2478 C C . LYS A 1 312 ? -3.746 -24.562 -27.188 1 95.81 312 LYS A C 1
ATOM 2480 O O . LYS A 1 312 ? -3.586 -24.25 -28.375 1 95.81 312 LYS A O 1
ATOM 2485 N N . GLY A 1 313 ? -3.43 -25.75 -26.625 1 94.44 313 GLY A N 1
ATOM 2486 C CA . GLY A 1 313 ? -2.779 -26.766 -27.438 1 94.44 313 GLY A CA 1
ATOM 2487 C C . GLY A 1 313 ? -3.637 -28 -27.641 1 94.44 313 GLY A C 1
ATOM 2488 O O . GLY A 1 313 ? -4.859 -27.953 -27.484 1 94.44 313 GLY A O 1
ATOM 2489 N N . ASN A 1 314 ? -2.988 -29.047 -28.062 1 93.81 314 ASN A N 1
ATOM 2490 C CA . ASN A 1 314 ? -3.682 -30.297 -28.344 1 93.81 314 ASN A CA 1
ATOM 2491 C C . ASN A 1 314 ? -3.869 -31.125 -27.062 1 93.81 314 ASN A C 1
ATOM 2493 O O . ASN A 1 314 ? -2.947 -31.234 -26.25 1 93.81 314 ASN A O 1
ATOM 2497 N N . VAL A 1 315 ? -5.102 -31.594 -26.953 1 95.69 315 VAL A N 1
ATOM 2498 C CA . VAL A 1 315 ? -5.422 -32.438 -25.812 1 95.69 315 VAL A CA 1
ATOM 2499 C C . VAL A 1 315 ? -5.531 -33.906 -26.266 1 95.69 315 VAL A C 1
ATOM 2501 O O . VAL A 1 315 ? -6.457 -34.25 -27 1 95.69 315 VAL A O 1
ATOM 2504 N N . ASP A 1 316 ? -4.539 -34.656 -25.844 1 95.56 316 ASP A N 1
ATOM 2505 C CA . ASP A 1 316 ? -4.465 -36.062 -26.219 1 95.56 316 ASP A CA 1
ATOM 2506 C C . ASP A 1 316 ? -4.508 -36.969 -25 1 95.56 316 ASP A C 1
ATOM 2508 O O . ASP A 1 316 ? -3.631 -36.906 -24.141 1 95.56 316 ASP A O 1
ATOM 2512 N N . PHE A 1 317 ? -5.496 -37.844 -25.016 1 94.31 317 PHE A N 1
ATOM 2513 C CA . PHE A 1 317 ? -5.695 -38.75 -23.875 1 94.31 317 PHE A CA 1
ATOM 2514 C C . PHE A 1 317 ? -4.508 -39.688 -23.719 1 94.31 317 PHE A C 1
ATOM 2516 O O . PHE A 1 317 ? -4.07 -39.938 -22.594 1 94.31 317 PHE A O 1
ATOM 2523 N N . GLU A 1 318 ? -4.066 -40.156 -24.812 1 93 318 GLU A N 1
ATOM 2524 C CA . GLU A 1 318 ? -2.988 -41.156 -24.812 1 93 318 GLU A CA 1
ATOM 2525 C C . GLU A 1 318 ? -1.689 -40.562 -24.281 1 93 318 GLU A C 1
ATOM 2527 O O . GLU A 1 318 ? -0.81 -41.281 -23.812 1 93 318 GLU A O 1
ATOM 2532 N N . GLU A 1 319 ? -1.577 -39.25 -24.375 1 91.44 319 GLU A N 1
ATOM 2533 C CA . GLU A 1 319 ? -0.385 -38.594 -23.875 1 91.44 319 GLU A CA 1
ATOM 2534 C C . GLU A 1 319 ? -0.521 -38.25 -22.391 1 91.44 319 GLU A C 1
ATOM 2536 O O . GLU A 1 319 ? 0.384 -38.531 -21.594 1 91.44 319 GLU A O 1
ATOM 2541 N N . THR A 1 320 ? -1.672 -37.594 -22.062 1 92.31 320 THR A N 1
ATOM 2542 C CA . THR A 1 320 ? -1.92 -37.188 -20.688 1 92.31 320 THR A CA 1
ATOM 2543 C C . THR A 1 320 ? -3.395 -37.375 -20.328 1 92.31 320 THR A C 1
ATOM 2545 O O . THR A 1 320 ? -4.266 -36.781 -20.984 1 92.31 320 THR A O 1
ATOM 2548 N N . GLU A 1 321 ? -3.65 -38.125 -19.281 1 94.5 321 GLU A N 1
ATOM 2549 C CA . GLU A 1 321 ? -5.027 -38.406 -18.875 1 94.5 321 GLU A CA 1
ATOM 2550 C C . GLU A 1 321 ? -5.535 -37.344 -17.891 1 94.5 321 GLU A C 1
ATOM 2552 O O . GLU A 1 321 ? -6.738 -37.094 -17.797 1 94.5 321 GLU A O 1
ATOM 2557 N N . LEU A 1 322 ? -4.676 -36.844 -17.141 1 94.69 322 LEU A N 1
ATOM 2558 C CA . LEU A 1 322 ? -5.051 -35.938 -16.062 1 94.69 322 LEU A CA 1
ATOM 2559 C C . LEU A 1 322 ? -4.082 -34.781 -15.984 1 94.69 322 LEU A C 1
ATOM 2561 O O . LEU A 1 322 ? -2.869 -34.969 -15.906 1 94.69 322 LEU A O 1
ATOM 2565 N N . TYR A 1 323 ? -4.656 -33.531 -16.125 1 94.12 323 TYR A N 1
ATOM 2566 C CA . TYR A 1 323 ? -3.873 -32.344 -15.93 1 94.12 323 TYR A CA 1
ATOM 2567 C C . TYR A 1 323 ? -4.148 -31.719 -14.562 1 94.12 323 TYR A C 1
ATOM 2569 O O . TYR A 1 323 ? -5.309 -31.578 -14.156 1 94.12 323 TYR A O 1
ATOM 2577 N N . ARG A 1 324 ? -3.162 -31.406 -13.82 1 91.75 324 ARG A N 1
ATOM 2578 C CA . ARG A 1 324 ? -3.254 -30.688 -12.547 1 91.75 324 ARG A CA 1
ATOM 2579 C C . ARG A 1 324 ? -2.721 -29.266 -12.672 1 91.75 324 ARG A C 1
ATOM 2581 O O . ARG A 1 324 ? -1.519 -29.062 -12.859 1 91.75 324 ARG A O 1
ATOM 2588 N N . LEU A 1 325 ? -3.605 -28.344 -12.508 1 93.81 325 LEU A N 1
ATOM 2589 C CA . LEU A 1 325 ? -3.227 -26.938 -12.648 1 93.81 325 LEU A CA 1
ATOM 2590 C C . LEU A 1 325 ? -3.254 -26.234 -11.297 1 93.81 325 LEU A C 1
ATOM 2592 O O . LEU A 1 325 ? -4.285 -26.219 -10.625 1 93.81 325 LEU A O 1
ATOM 2596 N N . ASP A 1 326 ? -2.125 -25.734 -10.875 1 92.19 326 ASP A N 1
ATOM 2597 C CA . ASP A 1 326 ? -2.088 -24.875 -9.703 1 92.19 326 ASP A CA 1
ATOM 2598 C C . ASP A 1 326 ? -2.373 -23.422 -10.078 1 92.19 326 ASP A C 1
ATOM 2600 O O . ASP A 1 326 ? -1.759 -22.875 -11 1 92.19 326 ASP A O 1
ATOM 2604 N N . LEU A 1 327 ? -3.367 -22.875 -9.367 1 93.62 327 LEU A N 1
ATOM 2605 C CA . LEU A 1 327 ? -3.787 -21.5 -9.648 1 93.62 327 LEU A CA 1
ATOM 2606 C C . LEU A 1 327 ? -3.467 -20.578 -8.469 1 93.62 327 LEU A C 1
ATOM 2608 O O . LEU A 1 327 ? -3.428 -21.031 -7.324 1 93.62 327 LEU A O 1
ATOM 2612 N N . GLN A 1 328 ? -3.23 -19.328 -8.828 1 94.62 328 GLN A N 1
ATOM 2613 C CA . GLN A 1 328 ? -3.014 -18.297 -7.82 1 94.62 328 GLN A CA 1
ATOM 2614 C C . GLN A 1 328 ? -3.857 -17.062 -8.109 1 94.62 328 GLN A C 1
ATOM 2616 O O . GLN A 1 328 ? -3.926 -16.594 -9.25 1 94.62 328 GLN A O 1
ATOM 2621 N N . ALA A 1 329 ? -4.598 -16.688 -7.145 1 96.88 329 ALA A N 1
ATOM 2622 C CA . ALA A 1 329 ? -5.301 -15.406 -7.207 1 96.88 329 ALA A CA 1
ATOM 2623 C C . ALA A 1 329 ? -4.598 -14.344 -6.359 1 96.88 329 ALA A C 1
ATOM 2625 O O . ALA A 1 329 ? -4.309 -14.578 -5.184 1 96.88 329 ALA A O 1
ATOM 2626 N N . SER A 1 330 ? -4.258 -13.188 -6.98 1 96.75 330 SER A N 1
ATOM 2627 C CA . SER A 1 330 ? -3.566 -12.086 -6.309 1 96.75 330 SER A CA 1
ATOM 2628 C C . SER A 1 330 ? -4.355 -10.789 -6.414 1 96.75 330 SER A C 1
ATOM 2630 O O . SER A 1 330 ? -4.863 -10.445 -7.484 1 96.75 330 SER A O 1
ATOM 2632 N N . ASP A 1 331 ? -4.594 -10.18 -5.262 1 97.12 331 ASP A N 1
ATOM 2633 C CA . ASP A 1 331 ? -5.156 -8.836 -5.363 1 97.12 331 ASP A CA 1
ATOM 2634 C C . ASP A 1 331 ? -4.09 -7.828 -5.773 1 97.12 331 ASP A C 1
ATOM 2636 O O . ASP A 1 331 ? -2.936 -8.188 -6.004 1 97.12 331 ASP A O 1
ATOM 2640 N N . LYS A 1 332 ? -4.445 -6.504 -5.984 1 95.19 332 LYS A N 1
ATOM 2641 C CA . LYS A 1 332 ? -3.521 -5.492 -6.484 1 95.19 332 LYS A CA 1
ATOM 2642 C C . LYS A 1 332 ? -3.131 -4.512 -5.379 1 95.19 332 LYS A C 1
ATOM 2644 O O . LYS A 1 332 ? -2.773 -3.365 -5.656 1 95.19 332 LYS A O 1
ATOM 2649 N N . GLY A 1 333 ? -3.271 -5.016 -4.164 1 93.19 333 GLY A N 1
ATOM 2650 C CA . GLY A 1 333 ? -2.852 -4.18 -3.051 1 93.19 333 GLY A CA 1
ATOM 2651 C C . GLY A 1 333 ? -1.344 -4.086 -2.91 1 93.19 333 GLY A C 1
ATOM 2652 O O . GLY A 1 333 ? -0.604 -4.707 -3.678 1 93.19 333 GLY A O 1
ATOM 2653 N N . GLN A 1 334 ? -0.863 -3.227 -1.909 1 87.31 334 GLN A N 1
ATOM 2654 C CA . GLN A 1 334 ? 0.564 -3.086 -1.64 1 87.31 334 GLN A CA 1
ATOM 2655 C C . GLN A 1 334 ? 0.876 -3.355 -0.171 1 87.31 334 GLN A C 1
ATOM 2657 O O . GLN A 1 334 ? 0.604 -2.518 0.691 1 87.31 334 GLN A O 1
ATOM 2662 N N . PRO A 1 335 ? 1.421 -4.5 0.063 1 89.81 335 PRO A N 1
ATOM 2663 C CA . PRO A 1 335 ? 1.767 -5.598 -0.842 1 89.81 335 PRO A CA 1
ATOM 2664 C C . PRO A 1 335 ? 0.55 -6.418 -1.264 1 89.81 335 PRO A C 1
ATOM 2666 O O . PRO A 1 335 ? -0.465 -6.43 -0.563 1 89.81 335 PRO A O 1
ATOM 2669 N N . PRO A 1 336 ? 0.691 -7.051 -2.373 1 94.44 336 PRO A N 1
ATOM 2670 C CA . PRO A 1 336 ? -0.421 -7.906 -2.791 1 94.44 336 PRO A CA 1
ATOM 2671 C C . PRO A 1 336 ? -0.578 -9.141 -1.91 1 94.44 336 PRO A C 1
ATOM 2673 O O . PRO A 1 336 ? 0.413 -9.664 -1.395 1 94.44 336 PRO A O 1
ATOM 2676 N N . LEU A 1 337 ? -1.803 -9.555 -1.671 1 94.75 337 LEU A N 1
ATOM 2677 C CA . LEU A 1 337 ? -2.115 -10.797 -0.977 1 94.75 337 LEU A CA 1
ATOM 2678 C C . LEU A 1 337 ? -2.59 -11.867 -1.959 1 94.75 337 LEU A C 1
ATOM 2680 O O . LEU A 1 337 ? -3.324 -11.562 -2.902 1 94.75 337 LEU A O 1
ATOM 2684 N N . LYS A 1 338 ? -2.051 -13.039 -1.768 1 94.12 338 LYS A N 1
ATOM 2685 C CA . LYS A 1 338 ? -2.295 -14.102 -2.742 1 94.12 338 LYS A CA 1
ATOM 2686 C C . LYS A 1 338 ? -2.916 -15.328 -2.076 1 94.12 338 LYS A C 1
ATOM 2688 O O . LYS A 1 338 ? -2.732 -15.547 -0.877 1 94.12 338 LYS A O 1
ATOM 2693 N N . THR A 1 339 ? -3.721 -16.078 -2.842 1 94.88 339 THR A N 1
ATOM 2694 C CA . THR A 1 339 ? -4.285 -17.359 -2.451 1 94.88 339 THR A CA 1
ATOM 2695 C C . THR A 1 339 ? -4.148 -18.375 -3.582 1 94.88 339 THR A C 1
ATOM 2697 O O . THR A 1 339 ? -4.148 -18.016 -4.758 1 94.88 339 THR A O 1
ATOM 2700 N N . GLU A 1 340 ? -3.932 -19.609 -3.207 1 92.5 340 GLU A N 1
ATOM 2701 C CA . GLU A 1 340 ? -3.729 -20.656 -4.199 1 92.5 340 GLU A CA 1
ATOM 2702 C C . GLU A 1 340 ? -4.922 -21.609 -4.25 1 92.5 340 GLU A C 1
ATOM 270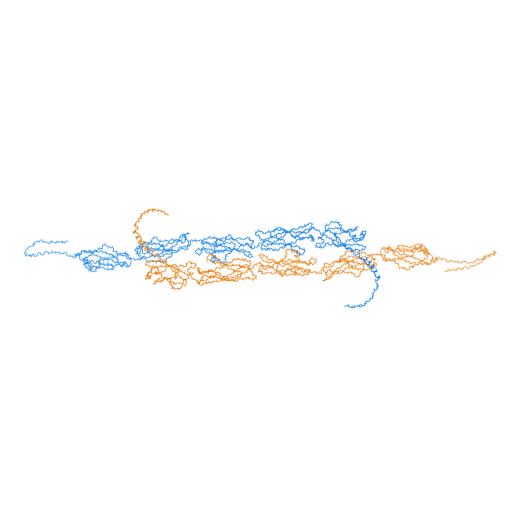4 O O . GLU A 1 340 ? -5.645 -21.766 -3.26 1 92.5 340 GLU A O 1
ATOM 2709 N N . SER A 1 341 ? -5.176 -22.141 -5.379 1 94.12 341 SER A N 1
ATOM 2710 C CA . SER A 1 341 ? -6.152 -23.203 -5.637 1 94.12 341 SER A CA 1
ATOM 2711 C C . SER A 1 341 ? -5.672 -24.141 -6.734 1 94.12 341 SER A C 1
ATOM 2713 O O . SER A 1 341 ? -4.578 -23.969 -7.281 1 94.12 341 SER A O 1
ATOM 2715 N N . ARG A 1 342 ? -6.477 -25.266 -6.895 1 94.06 342 ARG A N 1
ATOM 2716 C CA . ARG A 1 342 ? -6.078 -26.234 -7.898 1 94.06 342 ARG A CA 1
ATOM 2717 C C . ARG A 1 342 ? -7.254 -26.625 -8.789 1 94.06 342 ARG A C 1
ATOM 2719 O O . ARG A 1 342 ? -8.398 -26.656 -8.336 1 94.06 342 ARG A O 1
ATOM 2726 N N . VAL A 1 343 ? -6.867 -26.859 -10.094 1 95.75 343 VAL A N 1
ATOM 2727 C CA . VAL A 1 343 ? -7.852 -27.344 -11.055 1 95.75 343 VAL A CA 1
ATOM 2728 C C . VAL A 1 343 ? -7.395 -28.672 -11.641 1 95.75 343 VAL A C 1
ATOM 2730 O O . VAL A 1 343 ? -6.285 -28.781 -12.172 1 95.75 343 VAL A O 1
ATOM 2733 N N . MET A 1 344 ? -8.227 -29.625 -11.445 1 96.31 344 MET A N 1
ATOM 2734 C CA . MET A 1 344 ? -7.984 -30.922 -12.047 1 96.31 344 MET A CA 1
ATOM 2735 C C . MET A 1 344 ? -8.805 -31.109 -13.312 1 96.31 344 MET A C 1
ATOM 2737 O O . MET A 1 344 ? -10.039 -31.078 -13.273 1 96.31 344 MET A O 1
ATOM 2741 N N . ILE A 1 345 ? -8.086 -31.312 -14.445 1 96.69 345 ILE A N 1
ATOM 2742 C CA . ILE A 1 345 ? -8.766 -31.516 -15.727 1 96.69 345 ILE A CA 1
ATOM 2743 C C . ILE A 1 345 ? -8.594 -32.969 -16.172 1 96.69 345 ILE A C 1
ATOM 2745 O O . ILE A 1 345 ? -7.508 -33.375 -16.578 1 96.69 345 ILE A O 1
ATOM 2749 N N . LYS A 1 346 ? -9.648 -33.656 -16.109 1 97.25 346 LYS A N 1
ATOM 2750 C CA . LYS A 1 346 ? -9.648 -35.062 -16.562 1 97.25 346 LYS A CA 1
ATOM 2751 C C . LYS A 1 346 ? -10.039 -35.156 -18.031 1 97.25 346 LYS A C 1
ATOM 2753 O O . LYS A 1 346 ? -11.062 -34.594 -18.453 1 97.25 346 LYS A O 1
ATOM 2758 N N . ILE A 1 347 ? -9.172 -35.875 -18.781 1 97.12 347 ILE A N 1
ATOM 2759 C CA . ILE A 1 347 ? -9.422 -36.031 -20.219 1 97.12 347 ILE A CA 1
ATOM 2760 C C . ILE A 1 347 ? -10.188 -37.312 -20.484 1 97.12 347 ILE A C 1
ATOM 2762 O O . ILE A 1 347 ? -9.773 -38.375 -20.031 1 97.12 347 ILE A O 1
ATOM 2766 N N . LYS A 1 348 ? -11.289 -37.156 -21.172 1 96.19 348 LYS A N 1
ATOM 2767 C CA . LYS A 1 348 ? -12.062 -38.344 -21.562 1 96.19 348 LYS A CA 1
ATOM 2768 C C . LYS A 1 348 ? -11.57 -38.906 -22.891 1 96.19 348 LYS A C 1
ATOM 2770 O O . LYS A 1 348 ? -11.344 -38.156 -23.844 1 96.19 348 LYS A O 1
ATOM 2775 N N . ASP A 1 349 ? -11.344 -40.156 -22.906 1 96.25 349 ASP A N 1
ATOM 2776 C CA . ASP A 1 349 ? -10.867 -40.844 -24.094 1 96.25 349 ASP A CA 1
ATOM 2777 C C . ASP A 1 349 ? -11.945 -40.875 -25.188 1 96.25 349 ASP A C 1
ATOM 2779 O O . ASP A 1 349 ? -13.109 -41.125 -24.891 1 96.25 349 ASP A O 1
ATOM 2783 N N . VAL A 1 350 ? -11.594 -40.5 -26.438 1 95.19 350 VAL A N 1
ATOM 2784 C CA . VAL A 1 350 ? -12.43 -40.625 -27.625 1 95.19 350 VAL A CA 1
ATOM 2785 C C . VAL A 1 350 ? -11.836 -41.625 -28.594 1 95.19 350 VAL A C 1
ATOM 2787 O O . VAL A 1 350 ? -10.617 -41.844 -28.609 1 95.19 350 VAL A O 1
ATOM 2790 N N . ASN A 1 351 ? -12.633 -42.375 -29.297 1 95.38 351 ASN A N 1
ATOM 2791 C CA . ASN A 1 351 ? -12.156 -43.375 -30.234 1 95.38 351 ASN A CA 1
ATOM 2792 C C . ASN A 1 351 ? -11.531 -42.75 -31.469 1 95.38 351 ASN A C 1
ATOM 2794 O O . ASN A 1 351 ? -12.188 -42.594 -32.5 1 95.38 351 ASN A O 1
ATOM 2798 N N . ASP A 1 352 ? -10.305 -42.406 -31.453 1 93.75 352 ASP A N 1
ATOM 2799 C CA . ASP A 1 352 ? -9.672 -41.719 -32.562 1 93.75 352 ASP A CA 1
ATOM 2800 C C . ASP A 1 352 ? -8.453 -42.469 -33.094 1 93.75 352 ASP A C 1
ATOM 2802 O O . ASP A 1 352 ? -7.699 -41.969 -33.906 1 93.75 352 ASP A O 1
ATOM 2806 N N . ASN A 1 353 ? -8.203 -43.625 -32.531 1 95.56 353 ASN A N 1
ATOM 2807 C CA . ASN A 1 353 ? -7.121 -44.469 -33.031 1 95.56 353 ASN A CA 1
ATOM 2808 C C . ASN A 1 353 ? -7.656 -45.75 -33.656 1 95.56 353 ASN A C 1
ATOM 2810 O O . ASN A 1 353 ? -8.531 -46.406 -33.062 1 95.56 353 ASN A O 1
ATOM 2814 N N . LYS A 1 354 ? -7.133 -46.156 -34.75 1 96.12 354 LYS A N 1
ATOM 2815 C CA . LYS A 1 354 ? -7.473 -47.406 -35.406 1 96.12 354 LYS A CA 1
ATOM 2816 C C . LYS A 1 354 ? -6.582 -48.531 -34.906 1 96.12 354 LYS A C 1
ATOM 2818 O O . LYS A 1 354 ? -5.434 -48.312 -34.5 1 96.12 354 LYS A O 1
ATOM 2823 N N . PRO A 1 355 ? -7.191 -49.781 -34.844 1 96.19 355 PRO A N 1
ATOM 2824 C CA . PRO A 1 355 ? -6.336 -50.906 -34.5 1 96.19 355 PRO A CA 1
ATOM 2825 C C . PRO A 1 355 ? -5.16 -51.094 -35.469 1 96.19 355 PRO A C 1
ATOM 2827 O O . PRO A 1 355 ? -5.273 -50.75 -36.656 1 96.19 355 PRO A O 1
ATOM 2830 N N . ASP A 1 356 ? -4.109 -51.5 -34.938 1 94.62 356 ASP A N 1
ATOM 2831 C CA . ASP A 1 356 ? -2.92 -51.812 -35.719 1 94.62 356 ASP A CA 1
ATOM 2832 C C . ASP A 1 356 ? -2.65 -53.312 -35.781 1 94.62 356 ASP A C 1
ATOM 2834 O O . ASP A 1 356 ? -2.621 -53.969 -34.719 1 94.62 356 ASP A O 1
ATOM 2838 N N . ILE A 1 357 ? -2.506 -53.844 -37 1 93.56 357 ILE A N 1
ATOM 2839 C CA . ILE A 1 357 ? -2.236 -55.25 -37.188 1 93.56 357 ILE A CA 1
ATOM 2840 C C . ILE A 1 357 ? -0.767 -55.469 -37.531 1 93.56 357 ILE A C 1
ATOM 2842 O O . ILE A 1 357 ? -0.298 -54.969 -38.562 1 93.56 357 ILE A O 1
ATOM 2846 N N . GLU A 1 358 ? -0.129 -56.125 -36.656 1 89.69 358 GLU A N 1
ATOM 2847 C CA . GLU A 1 358 ? 1.272 -56.469 -36.906 1 89.69 358 GLU A CA 1
ATOM 2848 C C . GLU A 1 358 ? 1.476 -57.969 -37.094 1 89.69 358 GLU A C 1
ATOM 2850 O O . GLU A 1 358 ? 1.088 -58.75 -36.219 1 89.69 358 GLU A O 1
ATOM 2855 N N . VAL A 1 359 ? 2.072 -58.312 -38.25 1 88.19 359 VAL A N 1
ATOM 2856 C CA . VAL A 1 359 ? 2.385 -59.719 -38.531 1 88.19 359 VAL A CA 1
ATOM 2857 C C . VAL A 1 359 ? 3.775 -60.031 -38 1 88.19 359 VAL A C 1
ATOM 2859 O O . VAL A 1 359 ? 4.785 -59.594 -38.562 1 88.19 359 VAL A O 1
ATOM 2862 N N . THR A 1 360 ? 3.777 -60.75 -36.969 1 78.56 360 THR A N 1
ATOM 2863 C CA . THR A 1 360 ? 5.039 -61.062 -36.281 1 78.56 360 THR A CA 1
ATOM 2864 C C . THR A 1 360 ? 5.785 -62.188 -37.031 1 78.56 360 THR A C 1
ATOM 2866 O O . THR A 1 360 ? 7.012 -62.156 -37.125 1 78.56 360 THR A O 1
ATOM 2869 N N . SER A 1 361 ? 5.055 -63.219 -37.438 1 82.12 361 SER A N 1
ATOM 2870 C CA . SER A 1 361 ? 5.648 -64.312 -38.188 1 82.12 361 SER A CA 1
ATOM 2871 C C . SER A 1 361 ? 4.664 -64.875 -39.188 1 82.12 361 SER A C 1
ATOM 2873 O O . SER A 1 361 ? 3.455 -64.938 -38.969 1 82.12 361 SER A O 1
ATOM 2875 N N . LEU A 1 362 ? 5.242 -65.312 -40.375 1 86.12 362 LEU A N 1
ATOM 2876 C CA . LEU A 1 362 ? 4.418 -65.875 -41.438 1 86.12 362 LEU A CA 1
ATOM 2877 C C . LEU A 1 362 ? 5.152 -67 -42.156 1 86.12 362 LEU A C 1
ATOM 2879 O O . LEU A 1 362 ? 6.309 -66.812 -42.531 1 86.12 362 LEU A O 1
ATOM 2883 N N . SER A 1 363 ? 4.434 -68.125 -42.188 1 84.19 363 SER A N 1
ATOM 2884 C CA . SER A 1 363 ? 4.879 -69.25 -43.062 1 84.19 363 SER A CA 1
ATOM 2885 C C . SER A 1 363 ? 4.262 -69.062 -44.469 1 84.19 363 SER A C 1
ATOM 2887 O O . SER A 1 363 ? 3.111 -69.5 -44.656 1 84.19 363 SER A O 1
ATOM 2889 N N . SER A 1 364 ? 4.992 -68.625 -45.375 1 84.88 364 SER A N 1
ATOM 2890 C CA . SER A 1 364 ? 4.457 -68.312 -46.688 1 84.88 364 SER A CA 1
ATOM 2891 C C . SER A 1 364 ? 4.219 -69.562 -47.5 1 84.88 364 SER A C 1
ATOM 2893 O O . SER A 1 364 ? 3.449 -69.562 -48.438 1 84.88 364 SER A O 1
ATOM 2895 N N . LEU A 1 365 ? 4.891 -70.688 -47.156 1 89.56 365 LEU A N 1
ATOM 2896 C CA . LEU A 1 365 ? 4.746 -71.938 -47.875 1 89.56 365 LEU A CA 1
ATOM 2897 C C . LEU A 1 365 ? 4.273 -73.062 -46.938 1 89.56 365 LEU A C 1
ATOM 2899 O O . LEU A 1 365 ? 4.926 -73.312 -45.938 1 89.56 365 LEU A O 1
ATOM 2903 N N . ILE A 1 366 ? 3.096 -73.625 -47.312 1 89.94 366 ILE A N 1
ATOM 2904 C CA . ILE A 1 366 ? 2.52 -74.688 -46.438 1 89.94 366 ILE A CA 1
ATOM 2905 C C . ILE A 1 366 ? 2.268 -75.938 -47.281 1 89.94 366 ILE A C 1
ATOM 2907 O O . ILE A 1 366 ? 1.605 -75.875 -48.312 1 89.94 366 ILE A O 1
ATOM 2911 N N . PRO A 1 367 ? 2.777 -77.062 -46.781 1 91.19 367 PRO A N 1
ATOM 2912 C CA . PRO A 1 367 ? 2.496 -78.312 -47.531 1 91.19 367 PRO A CA 1
ATOM 2913 C C . PRO A 1 367 ? 1.009 -78.625 -47.531 1 91.19 367 PRO A C 1
ATOM 2915 O O . PRO A 1 367 ? 0.299 -78.375 -46.562 1 91.19 367 PRO A O 1
ATOM 2918 N N . GLU A 1 368 ? 0.567 -79.188 -48.656 1 92.38 368 GLU A N 1
ATOM 2919 C CA . GLU A 1 368 ? -0.853 -79.5 -48.781 1 92.38 368 GLU A CA 1
ATOM 2920 C C . GLU A 1 368 ? -1.281 -80.562 -47.812 1 92.38 368 GLU A C 1
ATOM 2922 O O . GLU A 1 368 ? -2.471 -80.688 -47.5 1 92.38 368 GLU A O 1
ATOM 2927 N N . ASP A 1 369 ? -0.344 -81.375 -47.25 1 89.19 369 ASP A N 1
ATOM 2928 C CA . ASP A 1 369 ? -0.708 -82.438 -46.312 1 89.19 369 ASP A CA 1
ATOM 2929 C C . ASP A 1 369 ? -0.595 -81.938 -44.875 1 89.19 369 ASP A C 1
ATOM 2931 O O . ASP A 1 369 ? -0.521 -82.75 -43.938 1 89.19 369 ASP A O 1
ATOM 2935 N N . SER A 1 370 ? -0.571 -80.562 -44.75 1 89.75 370 SER A N 1
ATOM 2936 C CA . SER A 1 370 ? -0.522 -80.062 -43.406 1 89.75 370 SER A CA 1
ATOM 2937 C C . SER A 1 370 ? -1.791 -80.375 -42.625 1 89.75 370 SER A C 1
ATOM 2939 O O . SER A 1 370 ? -2.893 -80.312 -43.156 1 89.75 370 SER A O 1
ATOM 2941 N N . LYS A 1 371 ? -1.643 -80.688 -41.344 1 90.25 371 LYS A N 1
ATOM 2942 C CA . LYS A 1 371 ? -2.793 -81.062 -40.5 1 90.25 371 LYS A CA 1
ATOM 2943 C C . LYS A 1 371 ? -3.604 -79.812 -40.156 1 90.25 371 LYS A C 1
ATOM 2945 O O . LYS A 1 371 ? -3.061 -78.688 -40.062 1 90.25 371 LYS A O 1
ATOM 2950 N N . PRO A 1 372 ? -4.887 -80.125 -40.031 1 91.06 372 PRO A N 1
ATOM 2951 C CA . PRO A 1 372 ? -5.66 -79 -39.438 1 91.06 372 PRO A CA 1
ATOM 2952 C C . PRO A 1 372 ? -5.129 -78.562 -38.094 1 91.06 372 PRO A C 1
ATOM 2954 O O . PRO A 1 372 ? -4.742 -79.375 -37.281 1 91.06 372 PRO A O 1
ATOM 2957 N N . GLY A 1 373 ? -5.051 -77.25 -37.906 1 89.38 373 GLY A N 1
ATOM 2958 C CA . GLY A 1 373 ? -4.535 -76.688 -36.656 1 89.38 373 GLY A CA 1
ATOM 2959 C C . GLY A 1 373 ? -3.092 -76.25 -36.75 1 89.38 373 GLY A C 1
ATOM 2960 O O . GLY A 1 373 ? -2.523 -75.688 -35.781 1 89.38 373 GLY A O 1
ATOM 2961 N N . THR A 1 374 ? -2.543 -76.438 -37.969 1 88.25 374 THR A N 1
ATOM 2962 C CA . THR A 1 374 ? -1.168 -76 -38.188 1 88.25 374 THR A CA 1
ATOM 2963 C C . THR A 1 374 ? -1.084 -74.5 -38.188 1 88.25 374 THR A C 1
ATOM 2965 O O . THR A 1 374 ? -1.837 -73.812 -38.875 1 88.25 374 THR A O 1
ATOM 2968 N N . VAL A 1 375 ? -0.149 -74 -37.344 1 88.81 375 VAL A N 1
ATOM 2969 C CA . VAL A 1 375 ? 0.017 -72.562 -37.25 1 88.81 375 VAL A CA 1
ATOM 2970 C C . VAL A 1 375 ? 0.805 -72.062 -38.469 1 88.81 375 VAL A C 1
ATOM 2972 O O . VAL A 1 375 ? 1.902 -72.5 -38.75 1 88.81 375 VAL A O 1
ATOM 2975 N N . ILE A 1 376 ? 0.189 -71.125 -39.125 1 88.44 376 ILE A N 1
ATOM 2976 C CA . ILE A 1 376 ? 0.842 -70.562 -40.344 1 88.44 376 ILE A CA 1
ATOM 2977 C C . ILE A 1 376 ? 1.358 -69.188 -40.094 1 88.44 376 ILE A C 1
ATOM 2979 O O . ILE A 1 376 ? 2.275 -68.688 -40.781 1 88.44 376 ILE A O 1
ATOM 2983 N N . ALA A 1 377 ? 0.726 -68.438 -39.219 1 89.25 377 ALA A N 1
ATOM 2984 C CA . ALA A 1 377 ? 1.149 -67.062 -38.938 1 89.25 377 ALA A CA 1
ATOM 2985 C C . ALA A 1 377 ? 0.782 -66.625 -37.5 1 89.25 377 ALA A C 1
ATOM 2987 O O . ALA A 1 377 ? -0.158 -67.188 -36.938 1 89.25 377 ALA A O 1
ATOM 2988 N N . LEU A 1 378 ? 1.607 -65.75 -36.969 1 86.62 378 LEU A N 1
ATOM 2989 C CA . LEU A 1 378 ? 1.315 -65.062 -35.688 1 86.62 378 LEU A CA 1
ATOM 2990 C C . LEU A 1 378 ? 1.049 -63.562 -35.906 1 86.62 378 LEU A C 1
ATOM 2992 O O . LEU A 1 378 ? 1.85 -62.875 -36.562 1 86.62 378 LEU A O 1
ATOM 2996 N N . ILE A 1 379 ? -0.094 -63.125 -35.375 1 88.94 379 ILE A N 1
ATOM 2997 C CA . ILE A 1 379 ? -0.527 -61.781 -35.625 1 88.94 379 ILE A CA 1
ATOM 2998 C C . ILE A 1 379 ? -0.78 -61.062 -34.312 1 88.94 379 ILE A C 1
ATOM 3000 O O . ILE A 1 379 ? -1.366 -61.625 -33.375 1 88.94 379 ILE A O 1
ATOM 3004 N N . SER A 1 380 ? -0.267 -59.844 -34.156 1 88.88 380 SER A N 1
ATOM 3005 C CA . SER A 1 380 ? -0.539 -59 -33 1 88.88 380 SER A CA 1
ATOM 3006 C C . SER A 1 380 ? -1.416 -57.812 -33.406 1 88.88 380 SER A C 1
ATOM 3008 O O . SER A 1 380 ? -1.187 -57.188 -34.438 1 88.88 380 SER A O 1
ATOM 3010 N N . VAL A 1 381 ? -2.475 -57.594 -32.688 1 91.75 381 VAL A N 1
ATOM 3011 C CA . VAL A 1 381 ? -3.377 -56.5 -32.938 1 91.75 381 VAL A CA 1
ATOM 3012 C C . VAL A 1 381 ? -3.418 -55.594 -31.703 1 91.75 381 VAL A C 1
ATOM 3014 O O . VAL A 1 381 ? -3.762 -56.031 -30.609 1 91.75 381 VAL A O 1
ATOM 3017 N N . VAL A 1 382 ? -3.059 -54.281 -31.859 1 91.31 382 VAL A N 1
ATOM 3018 C CA . VAL A 1 382 ? -3.033 -53.344 -30.734 1 91.31 382 VAL A CA 1
ATOM 3019 C C . VAL A 1 382 ? -3.803 -52.062 -31.094 1 91.31 382 VAL A C 1
ATOM 3021 O O . VAL A 1 382 ? -3.701 -51.562 -32.219 1 91.31 382 VAL A O 1
ATOM 3024 N N . ASP A 1 383 ? -4.691 -51.656 -30.219 1 94.06 383 ASP A N 1
ATOM 3025 C CA . ASP A 1 383 ? -5.391 -50.375 -30.281 1 94.06 383 ASP A CA 1
ATOM 3026 C C . ASP A 1 383 ? -4.98 -49.469 -29.125 1 94.06 383 ASP A C 1
ATOM 3028 O O . ASP A 1 383 ? -5.086 -49.844 -27.969 1 94.06 383 ASP A O 1
ATOM 3032 N N . LYS A 1 384 ? -4.598 -48.188 -29.406 1 93.81 384 LYS A N 1
ATOM 3033 C CA . LYS A 1 384 ? -4.023 -47.281 -28.406 1 93.81 384 LYS A CA 1
ATOM 3034 C C . LYS A 1 384 ? -5.105 -46.719 -27.5 1 93.81 384 LYS A C 1
ATOM 3036 O O . LYS A 1 384 ? -4.805 -46.219 -26.422 1 93.81 384 LYS A O 1
ATOM 3041 N N . ASP A 1 385 ? -6.363 -46.844 -27.953 1 94.94 385 ASP A N 1
ATOM 3042 C CA . ASP A 1 385 ? -7.441 -46.281 -27.141 1 94.94 385 ASP A CA 1
ATOM 3043 C C . ASP A 1 385 ? -7.664 -47.125 -25.875 1 94.94 385 ASP A C 1
ATOM 3045 O O . ASP A 1 385 ? -7.148 -48.219 -25.75 1 94.94 385 ASP A O 1
ATOM 3049 N N . SER A 1 386 ? -8.336 -46.531 -24.906 1 93.12 386 SER A N 1
ATOM 3050 C CA . SER A 1 386 ? -8.562 -47.156 -23.609 1 93.12 386 SER A CA 1
ATOM 3051 C C . SER A 1 386 ? -9.977 -47.719 -23.516 1 93.12 386 SER A C 1
ATOM 3053 O O . SER A 1 386 ? -10.891 -47.219 -24.156 1 93.12 386 SER A O 1
ATOM 3055 N N . GLY A 1 387 ? -10.133 -48.844 -22.766 1 91.75 387 GLY A N 1
ATOM 3056 C CA . GLY A 1 387 ? -11.438 -49.406 -22.484 1 91.75 387 GLY A CA 1
ATOM 3057 C C . GLY A 1 387 ? -12.086 -50.062 -23.688 1 91.75 387 GLY A C 1
ATOM 3058 O O . GLY A 1 387 ? -11.453 -50.812 -24.422 1 91.75 387 GLY A O 1
ATOM 3059 N N . VAL A 1 388 ? -13.336 -49.656 -23.906 1 93.38 388 VAL A N 1
ATOM 3060 C CA . VAL A 1 388 ? -14.133 -50.219 -24.984 1 93.38 388 VAL A CA 1
ATOM 3061 C C . VAL A 1 388 ? -13.609 -49.75 -26.328 1 93.38 388 VAL A C 1
ATOM 3063 O O . VAL A 1 388 ? -13.656 -50.469 -27.328 1 93.38 388 VAL A O 1
ATOM 3066 N N . ASN A 1 389 ? -13.062 -48.531 -26.281 1 94.12 389 ASN A N 1
ATOM 3067 C CA . ASN A 1 389 ? -12.516 -47.969 -27.516 1 94.12 389 ASN A CA 1
ATOM 3068 C C . ASN A 1 389 ? -11.281 -48.75 -27.984 1 94.12 389 ASN A C 1
ATOM 3070 O O . ASN A 1 389 ? -10.961 -48.75 -29.172 1 94.12 389 ASN A O 1
ATOM 3074 N N . GLY A 1 390 ? -10.578 -49.406 -27.062 1 93.31 390 GLY A N 1
ATOM 3075 C CA . GLY A 1 390 ? -9.359 -50.125 -27.391 1 93.31 390 GLY A CA 1
ATOM 3076 C C . GLY A 1 390 ? -9.57 -51.625 -27.578 1 93.31 390 GLY A C 1
ATOM 3077 O O . GLY A 1 390 ? -8.656 -52.344 -27.969 1 93.31 390 GLY A O 1
ATOM 3078 N N . LYS A 1 391 ? -10.75 -52.094 -27.25 1 93.5 391 LYS A N 1
ATOM 3079 C CA . LYS A 1 391 ? -11.062 -53.5 -27.453 1 93.5 391 LYS A CA 1
ATOM 3080 C C . LYS A 1 391 ? -11.258 -53.812 -28.938 1 93.5 391 LYS A C 1
ATOM 3082 O O . LYS A 1 391 ? -12 -53.125 -29.641 1 93.5 391 LYS A O 1
ATOM 3087 N N . VAL A 1 392 ? -10.594 -54.906 -29.391 1 94.81 392 VAL A N 1
ATOM 3088 C CA . VAL A 1 392 ? -10.594 -55.156 -30.828 1 94.81 392 VAL A CA 1
ATOM 3089 C C . VAL A 1 392 ? -11.172 -56.562 -31.094 1 94.81 392 VAL A C 1
ATOM 3091 O O . VAL A 1 392 ? -10.922 -57.5 -30.344 1 94.81 392 VAL A O 1
ATOM 3094 N N . ILE A 1 393 ? -12.031 -56.688 -32.094 1 93 393 ILE A N 1
ATOM 3095 C CA . ILE A 1 393 ? -12.539 -57.969 -32.594 1 93 393 ILE A CA 1
ATOM 3096 C C . ILE A 1 393 ? -11.898 -58.25 -33.969 1 93 393 ILE A C 1
ATOM 3098 O O . ILE A 1 393 ? -11.938 -57.406 -34.875 1 93 393 ILE A O 1
ATOM 3102 N N . CYS A 1 394 ? -11.219 -59.406 -33.969 1 94.19 394 CYS A N 1
ATOM 3103 C CA . CYS A 1 394 ? -10.547 -59.781 -35.219 1 94.19 394 CYS A CA 1
ATOM 3104 C C . CYS A 1 394 ? -11.336 -60.875 -35.938 1 94.19 394 CYS A C 1
ATOM 3106 O O . CYS A 1 394 ? -11.891 -61.781 -35.312 1 94.19 394 CYS A O 1
ATOM 3108 N N . LYS A 1 395 ? -11.438 -60.719 -37.312 1 92.81 395 LYS A N 1
ATOM 3109 C CA . LYS A 1 395 ? -12.109 -61.688 -38.156 1 92.81 395 LYS A CA 1
ATOM 3110 C C . LYS A 1 395 ? -11.281 -62 -39.406 1 92.81 395 LYS A C 1
ATOM 3112 O O . LYS A 1 395 ? -10.516 -61.156 -39.875 1 92.81 395 LYS A O 1
ATOM 3117 N N . VAL A 1 396 ? -11.297 -63.219 -39.75 1 93.5 396 VAL A N 1
ATOM 3118 C CA . VAL A 1 396 ? -10.633 -63.688 -40.969 1 93.5 396 VAL A CA 1
ATOM 3119 C C . VAL A 1 396 ? -11.664 -63.875 -42.062 1 93.5 396 VAL A C 1
ATOM 3121 O O . VAL A 1 396 ? -12.844 -64.125 -41.812 1 93.5 396 VAL A O 1
ATOM 3124 N N . SER A 1 397 ? -11.164 -63.75 -43.25 1 89.06 397 SER A N 1
ATOM 3125 C CA . SER A 1 397 ? -12.047 -63.938 -44.406 1 89.06 397 SER A CA 1
ATOM 3126 C C . SER A 1 397 ? -12.711 -65.312 -44.344 1 89.06 397 SER A C 1
ATOM 3128 O O . SER A 1 397 ? -12.086 -66.312 -43.969 1 89.06 397 SER A O 1
ATOM 3130 N N . GLN A 1 398 ? -14.055 -65.438 -44.688 1 84.44 398 GLN A N 1
ATOM 3131 C CA . GLN A 1 398 ? -14.852 -66.688 -44.531 1 84.44 398 GLN A CA 1
ATOM 3132 C C . GLN A 1 398 ? -14.562 -67.625 -45.688 1 84.44 398 GLN A C 1
ATOM 3134 O O . GLN A 1 398 ? -14.734 -68.875 -45.531 1 84.44 398 GLN A O 1
ATOM 3139 N N . ASP A 1 399 ? -13.992 -67.188 -46.75 1 85.62 399 ASP A N 1
ATOM 3140 C CA . ASP A 1 399 ? -13.875 -68.062 -47.938 1 85.62 399 ASP A CA 1
ATOM 3141 C C . ASP A 1 399 ? -12.523 -68.812 -47.938 1 85.62 399 ASP A C 1
ATOM 3143 O O . ASP A 1 399 ? -12.117 -69.312 -49 1 85.62 399 ASP A O 1
ATOM 3147 N N . VAL A 1 400 ? -11.883 -68.812 -46.844 1 89.62 400 VAL A N 1
ATOM 3148 C CA . VAL A 1 400 ? -10.578 -69.438 -46.844 1 89.62 400 VAL A CA 1
ATOM 3149 C C . VAL A 1 400 ? -10.539 -70.5 -45.75 1 89.62 400 VAL A C 1
ATOM 3151 O O . VAL A 1 400 ? -11.234 -70.438 -44.719 1 89.62 400 VAL A O 1
ATOM 3154 N N . PRO A 1 401 ? -9.758 -71.688 -46 1 93.06 401 PRO A N 1
ATOM 3155 C CA . PRO A 1 401 ? -9.672 -72.75 -45 1 93.06 401 PRO A CA 1
ATOM 3156 C C . PRO A 1 401 ? -8.711 -72.438 -43.844 1 93.06 401 PRO A C 1
ATOM 3158 O O . PRO A 1 401 ? -7.91 -73.312 -43.469 1 93.06 401 PRO A O 1
ATOM 3161 N N . PHE A 1 402 ? -8.766 -71.25 -43.375 1 94.25 402 PHE A N 1
ATOM 3162 C CA . PHE A 1 402 ? -7.949 -70.875 -42.25 1 94.25 402 PHE A CA 1
ATOM 3163 C C . PHE A 1 402 ? -8.82 -70.25 -41.156 1 94.25 402 PHE A C 1
ATOM 3165 O O . PHE A 1 402 ? -9.898 -69.688 -41.438 1 94.25 402 PHE A O 1
ATOM 3172 N N . ASP A 1 403 ? -8.344 -70.375 -39.969 1 93.25 403 ASP A N 1
ATOM 3173 C CA . ASP A 1 403 ? -9.031 -69.812 -38.812 1 93.25 403 ASP A CA 1
ATOM 3174 C C . ASP A 1 403 ? -8.07 -69 -37.969 1 93.25 403 ASP A C 1
ATOM 3176 O O . ASP A 1 403 ? -6.863 -69.25 -37.938 1 93.25 403 ASP A O 1
ATOM 3180 N N . LEU A 1 404 ? -8.719 -68 -37.375 1 92.25 404 LEU A N 1
ATOM 3181 C CA . LEU A 1 404 ? -7.969 -67.188 -36.438 1 92.25 404 LEU A CA 1
ATOM 3182 C C . LEU A 1 404 ? -8.25 -67.625 -35 1 92.25 404 LEU A C 1
ATOM 3184 O O . LEU A 1 404 ? -9.406 -67.562 -34.562 1 92.25 404 LEU A O 1
ATOM 3188 N N . THR A 1 405 ? -7.168 -68 -34.281 1 89.31 405 THR A N 1
ATOM 3189 C CA . THR A 1 405 ? -7.324 -68.438 -32.875 1 89.31 405 THR A CA 1
ATOM 3190 C C . THR A 1 405 ? -6.543 -67.5 -31.953 1 89.31 405 THR A C 1
ATOM 3192 O O . THR A 1 405 ? -5.379 -67.188 -32.219 1 89.31 405 THR A O 1
ATOM 3195 N N . PRO A 1 406 ? -7.207 -67 -30.891 1 87.12 406 PRO A N 1
ATOM 3196 C CA . PRO A 1 406 ? -6.484 -66.125 -29.922 1 87.12 406 PRO A CA 1
ATOM 3197 C C . PRO A 1 406 ? -5.352 -66.875 -29.234 1 87.12 406 PRO A C 1
ATOM 3199 O O . PRO A 1 406 ? -5.484 -68.062 -28.938 1 87.12 406 PRO A O 1
ATOM 3202 N N . SER A 1 407 ? -4.297 -66.188 -29.125 1 77.5 407 SER A N 1
ATOM 3203 C CA . SER A 1 407 ? -3.15 -66.75 -28.422 1 77.5 407 SER A CA 1
ATOM 3204 C C . SER A 1 407 ? -3.25 -66.5 -26.922 1 77.5 407 SER A C 1
ATOM 3206 O O . SER A 1 407 ? -4.184 -65.812 -26.453 1 77.5 407 SER A O 1
ATOM 3208 N N . LEU A 1 408 ? -2.273 -67 -26.141 1 68.75 408 LEU A N 1
ATOM 3209 C CA . LEU A 1 408 ? -2.24 -66.812 -24.688 1 68.75 408 LEU A CA 1
ATOM 3210 C C . LEU A 1 408 ? -2 -65.375 -24.312 1 68.75 408 LEU A C 1
ATOM 3212 O O . LEU A 1 408 ? -2.502 -64.938 -23.281 1 68.75 408 LEU A O 1
ATOM 3216 N N . GLU A 1 409 ? -1.304 -64.75 -25.156 1 72.94 409 GLU A N 1
ATOM 3217 C CA . GLU A 1 409 ? -1.028 -63.312 -24.906 1 72.94 409 GLU A CA 1
ATOM 3218 C C . GLU A 1 409 ? -2.178 -62.438 -25.375 1 72.94 409 GLU A C 1
ATOM 3220 O O . GLU A 1 409 ? -2.779 -62.688 -26.422 1 72.94 409 GLU A O 1
ATOM 3225 N N . GLU A 1 410 ? -2.312 -61.469 -24.578 1 77.44 410 GLU A N 1
ATOM 3226 C CA . GLU A 1 410 ? -3.391 -60.562 -24.922 1 77.44 410 GLU A CA 1
ATOM 3227 C C . GLU A 1 410 ? -3.129 -59.875 -26.266 1 77.44 410 GLU A C 1
ATOM 3229 O O . GLU A 1 410 ? -1.991 -59.531 -26.578 1 77.44 410 GLU A O 1
ATOM 3234 N N . ASN A 1 411 ? -4.047 -59.781 -27.141 1 81.94 411 ASN A N 1
ATOM 3235 C CA . ASN A 1 411 ? -4.043 -59.062 -28.422 1 81.94 411 ASN A CA 1
ATOM 3236 C C . ASN A 1 411 ? -3.221 -59.812 -29.469 1 81.94 411 ASN A C 1
ATOM 3238 O O . ASN A 1 411 ? -2.672 -59.219 -30.391 1 81.94 411 ASN A O 1
ATOM 3242 N N . MET A 1 412 ? -2.934 -61.031 -29.172 1 84.88 412 MET A N 1
ATOM 3243 C CA . MET A 1 412 ? -2.213 -61.875 -30.141 1 84.88 412 MET A CA 1
ATOM 3244 C C . MET A 1 412 ? -3.113 -62.969 -30.688 1 84.88 412 MET A C 1
ATOM 3246 O O . MET A 1 412 ? -3.9 -63.562 -29.938 1 84.88 412 MET A O 1
ATOM 3250 N N . TYR A 1 413 ? -2.951 -63.344 -32.031 1 89.62 413 TYR A N 1
ATOM 3251 C CA . TYR A 1 413 ? -3.742 -64.375 -32.719 1 89.62 413 TYR A CA 1
ATOM 3252 C C . TYR A 1 413 ? -2.855 -65.25 -33.531 1 89.62 413 TYR A C 1
ATOM 3254 O O . TYR A 1 413 ? -1.824 -64.812 -34.062 1 89.62 413 TYR A O 1
ATOM 3262 N N . SER A 1 414 ? -3.258 -66.438 -33.562 1 88.88 414 SER A N 1
ATOM 3263 C CA . SER A 1 414 ? -2.615 -67.438 -34.469 1 88.88 414 SER A CA 1
ATOM 3264 C C . SER A 1 414 ? -3.512 -67.75 -35.656 1 88.88 414 SER A C 1
ATOM 3266 O O . SER A 1 414 ? -4.699 -68.062 -35.469 1 88.88 414 SER A O 1
ATOM 3268 N N . LEU A 1 415 ? -2.932 -67.562 -36.75 1 92.06 415 LEU A N 1
ATOM 3269 C CA . LEU A 1 415 ? -3.609 -68.062 -37.938 1 92.06 415 LEU A CA 1
ATOM 3270 C C . LEU A 1 415 ? -3.322 -69.562 -38.188 1 92.06 415 LEU A C 1
ATOM 3272 O O . LEU A 1 415 ? -2.164 -69.938 -38.312 1 92.06 415 LEU A O 1
ATOM 3276 N N . VAL A 1 416 ? -4.402 -70.438 -38.219 1 92 416 VAL A N 1
ATOM 3277 C CA . VAL A 1 416 ? -4.215 -71.875 -38.281 1 92 416 VAL A CA 1
ATOM 3278 C C . VAL A 1 416 ? -5.02 -72.438 -39.438 1 92 416 VAL A C 1
ATOM 3280 O O . VAL A 1 416 ? -5.984 -71.812 -39.906 1 92 416 VAL A O 1
ATOM 3283 N N . THR A 1 417 ? -4.547 -73.562 -39.906 1 93 417 THR A N 1
ATOM 3284 C CA . THR A 1 417 ? -5.301 -74.25 -40.969 1 93 417 THR A CA 1
ATOM 3285 C C . THR A 1 417 ? -6.582 -74.875 -40.375 1 93 417 THR A C 1
ATOM 3287 O O . THR A 1 417 ? -6.562 -75.5 -39.312 1 93 417 THR A O 1
ATOM 3290 N N . LYS A 1 418 ? -7.715 -74.562 -40.938 1 91.44 418 LYS A N 1
ATOM 3291 C CA . LYS A 1 418 ? -9.016 -75.062 -40.531 1 91.44 418 LYS A CA 1
ATOM 3292 C C . LYS A 1 418 ? -9.258 -76.5 -41.094 1 91.44 418 LYS A C 1
ATOM 3294 O O . LYS A 1 418 ? -9.883 -77.312 -40.438 1 91.44 418 LYS A O 1
ATOM 3299 N N . GLY A 1 419 ? -8.766 -76.75 -42.344 1 87 419 GLY A N 1
ATOM 3300 C CA . GLY A 1 419 ? -8.953 -78 -43 1 87 419 GLY A CA 1
ATOM 3301 C C . GLY A 1 419 ? -7.777 -78.375 -43.875 1 87 419 GLY A C 1
ATOM 3302 O O . GLY A 1 419 ? -6.734 -77.75 -43.875 1 87 419 GLY A O 1
ATOM 3303 N N . ARG A 1 420 ? -8.039 -79.562 -44.469 1 89.38 420 ARG A N 1
ATOM 3304 C CA . ARG A 1 420 ? -6.996 -80.062 -45.375 1 89.38 420 ARG A CA 1
ATOM 3305 C C . ARG A 1 420 ? -6.871 -79.188 -46.594 1 89.38 420 ARG A C 1
ATOM 3307 O O . ARG A 1 420 ? -7.871 -78.625 -47.094 1 89.38 420 ARG A O 1
ATOM 3314 N N . LEU A 1 421 ? -5.656 -79 -46.969 1 92.81 421 LEU A N 1
ATOM 3315 C CA . LEU A 1 421 ? -5.371 -78.25 -48.156 1 92.81 421 LEU A CA 1
ATOM 3316 C C . LEU A 1 421 ? -5.145 -79.125 -49.375 1 92.81 421 LEU A C 1
ATOM 3318 O O . LEU A 1 421 ? -4.84 -80.312 -49.219 1 92.81 421 LEU A O 1
ATOM 3322 N N . ASP A 1 422 ? -5.559 -78.688 -50.5 1 92.69 422 ASP A N 1
ATOM 3323 C CA . ASP A 1 422 ? -5.344 -79.375 -51.75 1 92.69 422 ASP A CA 1
ATOM 3324 C C . ASP A 1 422 ? -4.758 -78.438 -52.812 1 92.69 422 ASP A C 1
ATOM 3326 O O . ASP A 1 422 ? -5.469 -77.562 -53.344 1 92.69 422 ASP A O 1
ATOM 3330 N N . ARG A 1 423 ? -3.496 -78.625 -53.031 1 93.5 423 ARG A N 1
ATOM 3331 C CA . ARG A 1 423 ? -2.814 -77.688 -53.969 1 93.5 423 ARG A CA 1
ATOM 3332 C C . ARG A 1 423 ? -3.453 -77.75 -55.344 1 93.5 423 ARG A C 1
ATOM 3334 O O . ARG A 1 423 ? -3.533 -76.75 -56.031 1 93.5 423 ARG A O 1
ATOM 3341 N N . GLU A 1 424 ? -3.928 -78.938 -55.75 1 91.75 424 GLU A N 1
ATOM 3342 C CA . GLU A 1 424 ? -4.512 -79.125 -57.062 1 91.75 424 GLU A CA 1
ATOM 3343 C C . GLU A 1 424 ? -5.809 -78.312 -57.219 1 91.75 424 GLU A C 1
ATOM 3345 O O . GLU A 1 424 ? -6.168 -77.875 -58.312 1 91.75 424 GLU A O 1
ATOM 3350 N N . THR A 1 425 ? -6.551 -78.125 -56.25 1 91.81 425 THR A N 1
ATOM 3351 C CA . THR A 1 425 ? -7.777 -77.312 -56.25 1 91.81 425 THR A CA 1
ATOM 3352 C C . THR A 1 425 ? -7.469 -75.875 -56.156 1 91.81 425 THR A C 1
ATOM 3354 O O . THR A 1 425 ? -7.93 -75.062 -56.969 1 91.81 425 THR A O 1
ATOM 3357 N N . VAL A 1 426 ? -6.668 -75.438 -55.094 1 92.94 426 VAL A N 1
ATOM 3358 C CA . VAL A 1 426 ? -6.262 -74.062 -54.875 1 92.94 426 VAL A CA 1
ATOM 3359 C C . VAL A 1 426 ? -4.793 -74 -54.438 1 92.94 426 VAL A C 1
ATOM 3361 O O . VAL A 1 426 ? -4.422 -74.562 -53.406 1 92.94 426 VAL A O 1
ATOM 3364 N N . SER A 1 427 ? -3.943 -73.375 -55.188 1 93.25 427 SER A N 1
ATOM 3365 C CA . SER A 1 427 ? -2.508 -73.375 -54.938 1 93.25 427 SER A CA 1
ATOM 3366 C C . SER A 1 427 ? -2.098 -72.125 -54.125 1 93.25 427 SER A C 1
ATOM 3368 O O . SER A 1 427 ? -1.018 -72.125 -53.531 1 93.25 427 SER A O 1
ATOM 3370 N N . ARG A 1 428 ? -2.93 -71.062 -54.156 1 94.5 428 ARG A N 1
ATOM 3371 C CA . ARG A 1 428 ? -2.615 -69.875 -53.438 1 94.5 428 ARG A CA 1
ATOM 3372 C C . ARG A 1 428 ? -3.857 -69.312 -52.75 1 94.5 428 ARG A C 1
ATOM 3374 O O . ARG A 1 428 ? -4.93 -69.25 -53.344 1 94.5 428 ARG A O 1
ATOM 3381 N N . TYR A 1 429 ? -3.578 -68.938 -51.5 1 94.19 429 TYR A N 1
ATOM 3382 C CA . TYR A 1 429 ? -4.672 -68.375 -50.75 1 94.19 429 TYR A CA 1
ATOM 3383 C C . TYR A 1 429 ? -4.34 -66.938 -50.344 1 94.19 429 TYR A C 1
ATOM 3385 O O . TYR A 1 429 ? -3.209 -66.625 -49.969 1 94.19 429 TYR A O 1
ATOM 3393 N N . GLU A 1 430 ? -5.254 -66 -50.562 1 94.25 430 GLU A N 1
ATOM 3394 C CA . GLU A 1 430 ? -5.207 -64.625 -50 1 94.25 430 GLU A CA 1
ATOM 3395 C C . GLU A 1 430 ? -6.117 -64.5 -48.781 1 94.25 430 GLU A C 1
ATOM 3397 O O . GLU A 1 430 ? -7.344 -64.562 -48.906 1 94.25 430 GLU A O 1
ATOM 3402 N N . ILE A 1 431 ? -5.402 -64.375 -47.656 1 94.44 431 ILE A N 1
ATOM 3403 C CA . ILE A 1 431 ? -6.148 -64.312 -46.406 1 94.44 431 ILE A CA 1
ATOM 3404 C C . ILE A 1 431 ? -6.285 -62.906 -45.938 1 94.44 431 ILE A C 1
ATOM 3406 O O . ILE A 1 431 ? -5.281 -62.219 -45.688 1 94.44 431 ILE A O 1
ATOM 3410 N N . THR A 1 432 ? -7.465 -62.406 -45.812 1 95.31 432 THR A N 1
ATOM 3411 C CA . THR A 1 432 ? -7.715 -61.031 -45.312 1 95.31 432 THR A CA 1
ATOM 3412 C C . THR A 1 432 ? -8.141 -61.062 -43.844 1 95.31 432 THR A C 1
ATOM 3414 O O . THR A 1 432 ? -9.086 -61.781 -43.5 1 95.31 432 THR A O 1
ATOM 3417 N N . ILE A 1 433 ? -7.352 -60.344 -43.062 1 95.56 433 ILE A N 1
ATOM 3418 C CA . ILE A 1 433 ? -7.668 -60.188 -41.625 1 95.56 433 ILE A CA 1
ATOM 3419 C C . ILE A 1 433 ? -8.219 -58.781 -41.375 1 95.56 433 ILE A C 1
ATOM 3421 O O . ILE A 1 433 ? -7.617 -57.812 -41.75 1 95.56 433 ILE A O 1
ATOM 3425 N N . THR A 1 434 ? -9.406 -58.688 -40.719 1 95.81 434 THR A N 1
ATOM 3426 C CA . THR A 1 434 ? -10.023 -57.406 -40.375 1 95.81 434 THR A CA 1
ATOM 3427 C C . THR A 1 434 ? -10.094 -57.25 -38.844 1 95.81 434 THR A C 1
ATOM 3429 O O . THR A 1 434 ? -10.641 -58.125 -38.156 1 95.81 434 THR A O 1
ATOM 3432 N N . ALA A 1 435 ? -9.445 -56.188 -38.375 1 96.56 435 ALA A N 1
ATOM 3433 C CA . ALA A 1 435 ? -9.531 -55.844 -36.969 1 96.56 435 ALA A CA 1
ATOM 3434 C C . ALA A 1 435 ? -10.43 -54.625 -36.75 1 96.56 435 ALA A C 1
ATOM 3436 O O . ALA A 1 435 ? -10.188 -53.562 -37.344 1 96.56 435 ALA A O 1
ATOM 3437 N N . THR A 1 436 ? -11.523 -54.75 -36 1 96.5 436 THR A N 1
ATOM 3438 C CA . THR A 1 436 ? -12.469 -53.688 -35.719 1 96.5 436 THR A CA 1
ATOM 3439 C C . THR A 1 436 ? -12.562 -53.406 -34.219 1 96.5 436 THR A C 1
ATOM 3441 O O . THR A 1 436 ? -12.734 -54.344 -33.438 1 96.5 436 THR A O 1
ATOM 3444 N N . ASP A 1 437 ? -12.438 -52.094 -33.844 1 96.06 437 ASP A N 1
ATOM 3445 C CA . ASP A 1 437 ? -12.555 -51.781 -32.438 1 96.06 437 ASP A CA 1
ATOM 3446 C C . ASP A 1 437 ? -14.016 -51.656 -32.031 1 96.06 437 ASP A C 1
ATOM 3448 O O . ASP A 1 437 ? -14.922 -51.781 -32.844 1 96.06 437 ASP A O 1
ATOM 3452 N N . CYS A 1 438 ? -14.242 -51.5 -30.703 1 95.38 438 CYS A N 1
ATOM 3453 C CA . CYS A 1 438 ? -15.609 -51.469 -30.172 1 95.38 438 CYS A CA 1
ATOM 3454 C C . CYS A 1 438 ? -16 -50.062 -29.781 1 95.38 438 CYS A C 1
ATOM 3456 O O . CYS A 1 438 ? -16.859 -49.875 -28.906 1 95.38 438 CYS A O 1
ATOM 3458 N N . GLY A 1 439 ? -15.305 -49.031 -30.328 1 94.75 439 GLY A N 1
ATOM 3459 C CA . GLY A 1 439 ? -15.648 -47.656 -30.031 1 94.75 439 GLY A CA 1
ATOM 3460 C C . GLY A 1 439 ? -16.812 -47.156 -30.859 1 94.75 439 GLY A C 1
ATOM 3461 O O . GLY A 1 439 ? -17.375 -47.875 -31.672 1 94.75 439 GLY A O 1
ATOM 3462 N N . GLU A 1 440 ? -17.25 -45.906 -30.562 1 91.94 440 GLU A N 1
ATOM 3463 C CA . GLU A 1 440 ? -18.312 -45.25 -31.328 1 91.94 440 GLU A CA 1
ATOM 3464 C C . GLU A 1 440 ? -17.812 -43.969 -31.984 1 91.94 440 GLU A C 1
ATOM 3466 O O . GLU A 1 440 ? -17.531 -42.969 -31.297 1 91.94 440 GLU A O 1
ATOM 3471 N N . PRO A 1 441 ? -17.703 -43.844 -33.125 1 93 441 PRO A N 1
ATOM 3472 C CA . PRO A 1 441 ? -17.891 -44.875 -34.156 1 93 441 PRO A CA 1
ATOM 3473 C C . PRO A 1 441 ? -16.766 -45.906 -34.188 1 93 441 PRO A C 1
ATOM 3475 O O . PRO A 1 441 ? -15.641 -45.594 -33.75 1 93 441 PRO A O 1
ATOM 3478 N N . GLN A 1 442 ? -17 -47.062 -34.688 1 95.88 442 GLN A N 1
ATOM 3479 C CA . GLN A 1 442 ? -15.992 -48.094 -34.781 1 95.88 442 GLN A CA 1
ATOM 3480 C C . GLN A 1 442 ? -14.961 -47.812 -35.875 1 95.88 442 GLN A C 1
ATOM 3482 O O . GLN A 1 442 ? -15.305 -47.281 -36.938 1 95.88 442 GLN A O 1
ATOM 3487 N N . LEU A 1 443 ? -13.805 -48.125 -35.562 1 97.19 443 LEU A N 1
ATOM 3488 C CA . LEU A 1 443 ? -12.711 -48 -36.531 1 97.19 443 LEU A CA 1
ATOM 3489 C C . LEU A 1 443 ? -12.109 -49.344 -36.844 1 97.19 443 LEU A C 1
ATOM 3491 O O . LEU A 1 443 ? -12 -50.219 -35.969 1 97.19 443 LEU A O 1
ATOM 3495 N N . SER A 1 444 ? -11.719 -49.562 -38.094 1 96.25 444 SER A N 1
ATOM 3496 C CA . SER A 1 444 ? -11.234 -50.875 -38.531 1 96.25 444 SER A CA 1
ATOM 3497 C C . SER A 1 444 ? -9.977 -50.75 -39.375 1 96.25 444 SER A C 1
ATOM 3499 O O . SER A 1 444 ? -9.695 -49.656 -39.906 1 96.25 444 SER A O 1
ATOM 3501 N N . THR A 1 445 ? -9.188 -51.781 -39.312 1 97.12 445 THR A N 1
ATOM 3502 C CA . THR A 1 445 ? -8.008 -51.938 -40.188 1 97.12 445 THR A CA 1
ATOM 3503 C C . THR A 1 445 ? -7.996 -53.312 -40.844 1 97.12 445 THR A C 1
ATOM 3505 O O . THR A 1 445 ? -8.477 -54.281 -40.25 1 97.12 445 THR A O 1
ATOM 3508 N N . VAL A 1 446 ? -7.488 -53.344 -42.062 1 96.19 446 VAL A N 1
ATOM 3509 C CA . VAL A 1 446 ? -7.453 -54.594 -42.812 1 96.19 446 VAL A CA 1
ATOM 3510 C C . VAL A 1 446 ? -6.016 -54.938 -43.219 1 96.19 446 VAL A C 1
ATOM 3512 O O . VAL A 1 446 ? -5.25 -54.031 -43.594 1 96.19 446 VAL A O 1
ATOM 3515 N N . LYS A 1 447 ? -5.676 -56.219 -43.031 1 95.88 447 LYS A N 1
ATOM 3516 C CA . LYS A 1 447 ? -4.383 -56.719 -43.469 1 95.88 447 LYS A CA 1
ATOM 3517 C C . LYS A 1 447 ? -4.539 -58 -44.281 1 95.88 447 LYS A C 1
ATOM 3519 O O . LYS A 1 447 ? -5.336 -58.875 -43.938 1 95.88 447 LYS A O 1
ATOM 3524 N N . THR A 1 448 ? -3.844 -58.062 -45.438 1 94.94 448 THR A N 1
ATOM 3525 C CA . THR A 1 448 ? -3.936 -59.219 -46.281 1 94.94 448 THR A CA 1
ATOM 3526 C C . THR A 1 448 ? -2.625 -60 -46.281 1 94.94 448 THR A C 1
ATOM 3528 O O . THR A 1 448 ? -1.547 -59.406 -46.406 1 94.94 448 THR A O 1
ATOM 3531 N N . LEU A 1 449 ? -2.73 -61.344 -46.062 1 94.12 449 LEU A N 1
ATOM 3532 C CA . LEU A 1 449 ? -1.587 -62.25 -46.094 1 94.12 449 LEU A CA 1
ATOM 3533 C C . LEU A 1 449 ? -1.691 -63.188 -47.281 1 94.12 449 LEU A C 1
ATOM 3535 O O . LEU A 1 449 ? -2.789 -63.625 -47.656 1 94.12 449 LEU A O 1
ATOM 3539 N N . SER A 1 450 ? -0.583 -63.406 -47.875 1 94.19 450 SER A N 1
ATOM 3540 C CA . SER A 1 450 ? -0.526 -64.375 -49 1 94.19 450 SER A CA 1
ATOM 3541 C C . SER A 1 450 ? 0.216 -65.625 -48.594 1 94.19 450 SER A C 1
ATOM 3543 O O . SER A 1 450 ? 1.335 -65.562 -48.094 1 94.19 450 SER A O 1
ATOM 3545 N N . VAL A 1 451 ? -0.452 -66.875 -48.781 1 92.44 451 VAL A N 1
ATOM 3546 C CA . VAL A 1 451 ? 0.138 -68.125 -48.438 1 92.44 451 VAL A CA 1
ATOM 3547 C C . VAL A 1 451 ? 0.092 -69.062 -49.656 1 92.44 451 VAL A C 1
ATOM 3549 O O . VAL A 1 451 ? -0.931 -69.125 -50.344 1 92.44 451 VAL A O 1
ATOM 3552 N N . GLN A 1 452 ? 1.197 -69.688 -49.906 1 94.44 452 GLN A N 1
ATOM 3553 C CA . GLN A 1 452 ? 1.282 -70.625 -51 1 94.44 452 GLN A CA 1
ATOM 3554 C C . GLN A 1 452 ? 1.262 -72.062 -50.469 1 94.44 452 GLN A C 1
ATOM 3556 O O . GLN A 1 452 ? 1.831 -72.375 -49.438 1 94.44 452 GLN A O 1
ATOM 3561 N N . VAL A 1 453 ? 0.523 -73 -51.219 1 93.5 453 VAL A N 1
ATOM 3562 C CA . VAL A 1 453 ? 0.468 -74.438 -50.844 1 93.5 453 VAL A CA 1
ATOM 3563 C C . VAL A 1 453 ? 1.523 -75.188 -51.625 1 93.5 453 VAL A C 1
ATOM 3565 O O . VAL A 1 453 ? 1.542 -75.188 -52.875 1 93.5 453 VAL A O 1
ATOM 3568 N N . SER A 1 454 ? 2.34 -75.812 -50.906 1 92.25 454 SER A N 1
ATOM 3569 C CA . SER A 1 454 ? 3.379 -76.625 -51.531 1 92.25 454 SER A CA 1
ATOM 3570 C C . SER A 1 454 ? 2.863 -78 -51.938 1 92.25 454 SER A C 1
ATOM 3572 O O . SER A 1 454 ? 2.016 -78.562 -51.219 1 92.25 454 SER A O 1
ATOM 3574 N N . ASP A 1 455 ? 3.385 -78.562 -52.969 1 92.44 455 ASP A N 1
ATOM 3575 C CA . ASP A 1 455 ? 2.926 -79.812 -53.562 1 92.44 455 ASP A CA 1
ATOM 3576 C C . ASP A 1 455 ? 3.486 -81 -52.781 1 92.44 455 ASP A C 1
ATOM 3578 O O . ASP A 1 455 ? 4.629 -80.938 -52.312 1 92.44 455 ASP A O 1
ATOM 3582 N N . VAL A 1 456 ? 2.613 -82 -52.5 1 91.81 456 VAL A N 1
ATOM 3583 C CA . VAL A 1 456 ? 2.98 -83.312 -51.969 1 91.81 456 VAL A CA 1
ATOM 3584 C C . VAL A 1 456 ? 2.523 -84.375 -52.938 1 91.81 456 VAL A C 1
ATOM 3586 O O . VAL A 1 456 ? 1.522 -84.25 -53.625 1 91.81 456 VAL A O 1
ATOM 3589 N N . ASN A 1 457 ? 3.281 -85.5 -53 1 91.88 457 ASN A N 1
ATOM 3590 C CA . ASN A 1 457 ? 2.941 -86.562 -53.938 1 91.88 457 ASN A CA 1
ATOM 3591 C C . ASN A 1 457 ? 1.735 -87.375 -53.438 1 91.88 457 ASN A C 1
ATOM 3593 O O . ASN A 1 457 ? 1.893 -88.375 -52.812 1 91.88 457 ASN A O 1
ATOM 3597 N N . ASP A 1 458 ? 0.533 -86.938 -53.781 1 88.56 458 ASP A N 1
ATOM 3598 C CA . ASP A 1 458 ? -0.665 -87.625 -53.312 1 88.56 458 ASP A CA 1
ATOM 3599 C C . ASP A 1 458 ? -1.568 -88 -54.469 1 88.56 458 ASP A C 1
ATOM 3601 O O . ASP A 1 458 ? -2.709 -88.438 -54.25 1 88.56 458 ASP A O 1
ATOM 3605 N N . ASN A 1 459 ? -1.136 -87.812 -55.719 1 91.25 459 ASN A N 1
ATOM 3606 C CA . ASN A 1 459 ? -1.88 -88.25 -56.906 1 91.25 459 ASN A CA 1
ATOM 3607 C C . ASN A 1 459 ? -1.115 -89.312 -57.688 1 91.25 459 ASN A C 1
ATOM 3609 O O . ASN A 1 459 ? 0.097 -89.188 -57.875 1 91.25 459 ASN A O 1
ATOM 3613 N N . THR A 1 460 ? -1.818 -90.312 -58.094 1 92.38 460 THR A N 1
ATOM 3614 C CA . THR A 1 460 ? -1.243 -91.375 -58.906 1 92.38 460 THR A CA 1
ATOM 3615 C C . THR A 1 460 ? -1.412 -91.062 -60.375 1 92.38 460 THR A C 1
ATOM 3617 O O . THR A 1 460 ? -2.412 -90.5 -60.812 1 92.38 460 THR A O 1
ATOM 3620 N N . PRO A 1 461 ? -0.432 -91.5 -61.094 1 93.38 461 PRO A N 1
ATOM 3621 C CA . PRO A 1 461 ? -0.609 -91.312 -62.531 1 93.38 461 PRO A CA 1
ATOM 3622 C C . PRO A 1 461 ? -1.864 -92 -63.062 1 93.38 461 PRO A C 1
ATOM 3624 O O . PRO A 1 461 ? -2.197 -93.125 -62.625 1 93.38 461 PRO A O 1
ATOM 3627 N N . VAL A 1 462 ? -2.566 -91.375 -63.938 1 92.81 462 VAL A N 1
ATOM 3628 C CA . VAL A 1 462 ? -3.807 -91.875 -64.5 1 92.81 462 VAL A CA 1
ATOM 3629 C C . VAL A 1 462 ? -3.713 -92 -66 1 92.81 462 VAL A C 1
ATOM 3631 O O . VAL A 1 462 ? -3.398 -91 -66.688 1 92.81 462 VAL A O 1
ATOM 3634 N N . PHE A 1 463 ? -4.023 -93.312 -66.438 1 92.88 463 PHE A N 1
ATOM 3635 C CA . PHE A 1 463 ? -4.016 -93.5 -67.875 1 92.88 463 PHE A CA 1
ATOM 3636 C C . PHE A 1 463 ? -5.312 -93 -68.5 1 92.88 463 PHE A C 1
ATOM 3638 O O . PHE A 1 463 ? -6.355 -93 -67.875 1 92.88 463 PHE A O 1
ATOM 3645 N N . SER A 1 464 ? -5.301 -92.625 -69.812 1 87.5 464 SER A N 1
ATOM 3646 C CA . SER A 1 464 ? -6.48 -92.125 -70.5 1 87.5 464 SER A CA 1
ATOM 3647 C C . SER A 1 464 ? -7.52 -93.188 -70.688 1 87.5 464 SER A C 1
ATOM 3649 O O . SER A 1 464 ? -8.719 -92.938 -70.75 1 87.5 464 SER A O 1
ATOM 3651 N N . GLN A 1 465 ? -7.008 -94.438 -70.812 1 86.81 465 GLN A N 1
ATOM 3652 C CA . GLN A 1 465 ? -7.883 -95.562 -71.062 1 86.81 465 GLN A CA 1
ATOM 3653 C C . GLN A 1 465 ? -7.328 -96.812 -70.375 1 86.81 465 GLN A C 1
ATOM 3655 O O . GLN A 1 465 ? -6.117 -96.938 -70.188 1 86.81 465 GLN A O 1
ATOM 3660 N N . ASN A 1 466 ? -8.25 -97.625 -69.875 1 84.94 466 ASN A N 1
ATOM 3661 C CA . ASN A 1 466 ? -7.922 -98.938 -69.312 1 84.94 466 ASN A CA 1
ATOM 3662 C C . ASN A 1 466 ? -9.086 -99.938 -69.438 1 84.94 466 ASN A C 1
ATOM 3664 O O . ASN A 1 466 ? -10.109 -99.75 -68.812 1 84.94 466 ASN A O 1
ATOM 3668 N N . PRO A 1 467 ? -8.883 -100.938 -70.438 1 88.06 467 PRO A N 1
ATOM 3669 C CA . PRO A 1 467 ? -7.684 -101.375 -71.125 1 88.06 467 PRO A CA 1
ATOM 3670 C C . PRO A 1 467 ? -7.535 -100.625 -72.5 1 88.06 467 PRO A C 1
ATOM 3672 O O . PRO A 1 467 ? -8.492 -100.062 -73 1 88.06 467 PRO A O 1
ATOM 3675 N N . PHE A 1 468 ? -6.41 -100.625 -73 1 92.25 468 PHE A N 1
ATOM 3676 C CA . PHE A 1 468 ? -6.168 -100.25 -74.375 1 92.25 468 PHE A CA 1
ATOM 3677 C C . PHE A 1 468 ? -6.34 -101.438 -75.312 1 92.25 468 PHE A C 1
ATOM 3679 O O . PHE A 1 468 ? -5.977 -102.562 -75 1 92.25 468 PHE A O 1
ATOM 3686 N N . GLU A 1 469 ? -6.992 -101.188 -76.438 1 90.44 469 GLU A N 1
ATOM 3687 C CA . GLU A 1 469 ? -7.098 -102.188 -77.5 1 90.44 469 GLU A CA 1
ATOM 3688 C C . GLU A 1 469 ? -6.23 -101.812 -78.688 1 90.44 469 GLU A C 1
ATOM 3690 O O . GLU A 1 469 ? -6.367 -100.75 -79.25 1 90.44 469 GLU A O 1
ATOM 3695 N N . LEU A 1 470 ? -5.402 -102.75 -78.938 1 90.12 470 LEU A N 1
ATOM 3696 C CA . LEU A 1 470 ? -4.496 -102.562 -80.062 1 90.12 470 LEU A CA 1
ATOM 3697 C C . LEU A 1 470 ? -4.727 -103.625 -81.125 1 90.12 470 LEU A C 1
ATOM 3699 O O . LEU A 1 470 ? -4.742 -104.812 -80.812 1 90.12 470 LEU A O 1
ATOM 3703 N N . TYR A 1 471 ? -4.969 -103.125 -82.312 1 88.25 471 TYR A N 1
ATOM 3704 C CA . TYR A 1 471 ? -5.09 -104.062 -83.438 1 88.25 471 TYR A CA 1
ATOM 3705 C C . TYR A 1 471 ? -3.838 -104 -84.312 1 88.25 471 TYR A C 1
ATOM 3707 O O . TYR A 1 471 ? -3.527 -102.938 -84.938 1 88.25 471 TYR A O 1
ATOM 3715 N N . LEU A 1 472 ? -3.219 -105.062 -84.312 1 88 472 LEU A N 1
ATOM 3716 C CA . LEU A 1 472 ? -1.962 -105.125 -85.062 1 88 472 LEU A CA 1
ATOM 3717 C C . LEU A 1 472 ? -2.078 -106.062 -86.25 1 88 472 LEU A C 1
ATOM 3719 O O . LEU A 1 472 ? -2.557 -107.188 -86.125 1 88 472 LEU A O 1
ATOM 3723 N N . ILE A 1 473 ? -1.696 -105.625 -87.312 1 87.25 473 ILE A N 1
ATOM 3724 C CA . ILE A 1 473 ? -1.661 -106.5 -88.5 1 87.25 473 ILE A CA 1
ATOM 3725 C C . ILE A 1 473 ? -0.457 -107.438 -88.438 1 87.25 473 ILE A C 1
ATOM 3727 O O . ILE A 1 473 ? 0.64 -107 -88.062 1 87.25 473 ILE A O 1
ATOM 3731 N N . GLU A 1 474 ? -0.745 -108.625 -88.875 1 83.88 474 GLU A N 1
ATOM 3732 C CA . GLU A 1 474 ? 0.347 -109.562 -88.812 1 83.88 474 GLU A CA 1
ATOM 3733 C C . GLU A 1 474 ? 1.505 -109.188 -89.688 1 83.88 474 GLU A C 1
ATOM 3735 O O . GLU A 1 474 ? 1.35 -108.312 -90.562 1 83.88 474 GLU A O 1
ATOM 3740 N N . ASN A 1 475 ? 2.66 -109.625 -89.5 1 83.75 475 ASN A N 1
ATOM 3741 C CA . ASN A 1 475 ? 3.906 -109.375 -90.188 1 83.75 475 ASN A CA 1
ATOM 3742 C C . ASN A 1 475 ? 4.387 -107.938 -90 1 83.75 475 ASN A C 1
ATOM 3744 O O . ASN A 1 475 ? 4.805 -107.312 -90.938 1 83.75 475 ASN A O 1
ATOM 3748 N N . ASN A 1 476 ? 4.184 -107.438 -88.75 1 85.56 476 ASN A N 1
ATOM 3749 C CA . ASN A 1 476 ? 4.695 -106.062 -88.438 1 85.56 476 ASN A CA 1
ATOM 3750 C C . ASN A 1 476 ? 6.219 -106.062 -88.5 1 85.56 476 ASN A C 1
ATOM 3752 O O . ASN A 1 476 ? 6.879 -107.062 -88.312 1 85.56 476 ASN A O 1
ATOM 3756 N N . THR A 1 477 ? 6.879 -104.938 -88.75 1 87.94 477 THR A N 1
ATOM 3757 C CA . THR A 1 477 ? 8.328 -104.812 -88.75 1 87.94 477 THR A CA 1
ATOM 3758 C C . THR A 1 477 ? 8.891 -104.812 -87.312 1 87.94 477 THR A C 1
ATOM 3760 O O . THR A 1 477 ? 8.477 -104 -86.5 1 87.94 477 THR A O 1
ATOM 3763 N N . PRO A 1 478 ? 9.828 -105.812 -87.125 1 86.81 478 PRO A N 1
ATOM 3764 C CA . PRO A 1 478 ? 10.453 -105.75 -85.75 1 86.81 478 PRO A CA 1
ATOM 3765 C C . PRO A 1 478 ? 11.117 -104.438 -85.438 1 86.81 478 PRO A C 1
ATOM 3767 O O . PRO A 1 478 ? 11.82 -103.875 -86.25 1 86.81 478 PRO A O 1
ATOM 3770 N N . GLY A 1 479 ? 10.891 -103.875 -84.25 1 84.88 479 GLY A N 1
ATOM 3771 C CA . GLY A 1 479 ? 11.461 -102.625 -83.812 1 84.88 479 GLY A CA 1
ATOM 3772 C C . GLY A 1 479 ? 10.547 -101.438 -84.062 1 84.88 479 GLY A C 1
ATOM 3773 O O . GLY A 1 479 ? 10.844 -100.312 -83.625 1 84.88 479 GLY A O 1
ATOM 3774 N N . ALA A 1 480 ? 9.469 -101.688 -84.75 1 87.44 480 ALA A N 1
ATOM 3775 C CA . ALA A 1 480 ? 8.555 -100.562 -85.062 1 87.44 480 ALA A CA 1
ATOM 3776 C C . ALA A 1 480 ? 7.664 -100.25 -83.875 1 87.44 480 ALA A C 1
ATOM 3778 O O . ALA A 1 480 ? 7.371 -101.125 -83.062 1 87.44 480 ALA A O 1
ATOM 3779 N N . GLU A 1 481 ? 7.293 -99.062 -83.938 1 88.25 481 GLU A N 1
ATOM 3780 C CA . GLU A 1 481 ? 6.348 -98.625 -82.875 1 88.25 481 GLU A CA 1
ATOM 3781 C C . GLU A 1 481 ? 4.949 -99.188 -83.188 1 88.25 481 GLU A C 1
ATOM 3783 O O . GLU A 1 481 ? 4.41 -99 -84.25 1 88.25 481 GLU A O 1
ATOM 3788 N N . ILE A 1 482 ? 4.434 -99.938 -82.188 1 90 482 ILE A N 1
ATOM 3789 C CA . ILE A 1 482 ? 3.131 -100.5 -82.438 1 90 482 ILE A CA 1
ATOM 3790 C C . ILE A 1 482 ? 2.049 -99.75 -81.688 1 90 482 ILE A C 1
ATOM 3792 O O . ILE A 1 482 ? 0.879 -99.75 -82.062 1 90 482 ILE A O 1
ATOM 3796 N N . PHE A 1 483 ? 2.451 -99.062 -80.562 1 89.38 483 PHE A N 1
ATOM 3797 C CA . PHE A 1 483 ? 1.442 -98.438 -79.75 1 89.38 483 PHE A CA 1
ATOM 3798 C C . PHE A 1 483 ? 2.088 -97.438 -78.812 1 89.38 483 PHE A C 1
ATOM 3800 O O . PHE A 1 483 ? 3.305 -97.438 -78.625 1 89.38 483 PHE A O 1
ATOM 3807 N N . SER A 1 484 ? 1.387 -96.5 -78.312 1 91.5 484 SER A N 1
ATOM 3808 C CA . SER A 1 484 ? 1.871 -95.562 -77.312 1 91.5 484 SER A CA 1
ATOM 3809 C C . SER A 1 484 ? 0.855 -95.375 -76.188 1 91.5 484 SER A C 1
ATOM 3811 O O . SER A 1 484 ? -0.348 -95.312 -76.438 1 91.5 484 SER A O 1
ATOM 3813 N N . VAL A 1 485 ? 1.419 -95.562 -74.875 1 91.62 485 VAL A N 1
ATOM 3814 C CA . VAL A 1 485 ? 0.573 -95.312 -73.75 1 91.62 485 VAL A CA 1
ATOM 3815 C C . VAL A 1 485 ? 0.993 -94 -73.062 1 91.62 485 VAL A C 1
ATOM 3817 O O . VAL A 1 485 ? 2.164 -93.625 -73.125 1 91.62 485 VAL A O 1
ATOM 3820 N N . SER A 1 486 ? 0.043 -93.25 -72.562 1 90.5 486 SER A N 1
ATOM 3821 C CA . SER A 1 486 ? 0.336 -92 -71.875 1 90.5 486 SER A CA 1
ATOM 3822 C C . SER A 1 486 ? -0.5 -91.875 -70.625 1 90.5 486 SER A C 1
ATOM 3824 O O . SER A 1 486 ? -1.684 -92.25 -70.625 1 90.5 486 SER A O 1
ATOM 3826 N N . ALA A 1 487 ? 0.162 -91.5 -69.5 1 92.31 487 ALA A N 1
ATOM 3827 C CA . ALA A 1 487 ? -0.498 -91.25 -68.188 1 92.31 487 ALA A CA 1
ATOM 3828 C C . ALA A 1 487 ? -0.295 -89.812 -67.75 1 92.31 487 ALA A C 1
ATOM 3830 O O . ALA A 1 487 ? 0.671 -89.188 -68.188 1 92.31 487 ALA A O 1
ATOM 3831 N N . VAL A 1 488 ? -1.31 -89.25 -67.062 1 91.81 488 VAL A N 1
ATOM 3832 C CA . VAL A 1 488 ? -1.222 -87.875 -66.562 1 91.81 488 VAL A CA 1
ATOM 3833 C C . VAL A 1 488 ? -1.25 -87.875 -65 1 91.81 488 VAL A C 1
ATOM 3835 O O . VAL A 1 488 ? -1.979 -88.688 -64.438 1 91.81 488 VAL A O 1
ATOM 3838 N N . ASP A 1 489 ? -0.392 -87.125 -64.375 1 91.94 489 ASP A N 1
ATOM 3839 C CA . ASP A 1 489 ? -0.31 -87 -62.938 1 91.94 489 ASP A CA 1
ATOM 3840 C C . ASP A 1 489 ? -0.591 -85.5 -62.531 1 91.94 489 ASP A C 1
ATOM 3842 O O . ASP A 1 489 ? 0.076 -84.625 -63 1 91.94 489 ASP A O 1
ATOM 3846 N N . ASP A 1 490 ? -1.518 -85.312 -61.656 1 92.25 490 ASP A N 1
ATOM 3847 C CA . ASP A 1 490 ? -1.993 -84 -61.312 1 92.25 490 ASP A CA 1
ATOM 3848 C C . ASP A 1 490 ? -1.006 -83.25 -60.406 1 92.25 490 ASP A C 1
ATOM 3850 O O . ASP A 1 490 ? -1.12 -82.062 -60.188 1 92.25 490 ASP A O 1
ATOM 3854 N N . ASP A 1 491 ? 0.011 -84 -59.906 1 93.44 491 ASP A N 1
ATOM 3855 C CA . ASP A 1 491 ? 1 -83.375 -59.031 1 93.44 491 ASP A CA 1
ATOM 3856 C C . ASP A 1 491 ? 1.925 -82.438 -59.812 1 93.44 491 ASP A C 1
ATOM 3858 O O . ASP A 1 491 ? 1.676 -82.188 -61 1 93.44 491 ASP A O 1
ATOM 3862 N N . LEU A 1 492 ? 2.945 -81.75 -59.062 1 90.44 492 LEU A N 1
ATOM 3863 C CA . LEU A 1 492 ? 3.826 -80.75 -59.719 1 90.44 492 LEU A CA 1
ATOM 3864 C C . LEU A 1 492 ? 5.262 -81.25 -59.75 1 90.44 492 LEU A C 1
ATOM 3866 O O . LEU A 1 492 ? 5.711 -81.938 -58.812 1 90.44 492 LEU A O 1
ATOM 3870 N N . ASN A 1 493 ? 5.938 -81 -60.781 1 89.75 493 ASN A N 1
ATOM 3871 C CA . ASN A 1 493 ? 7.371 -81.188 -60.969 1 89.75 493 ASN A CA 1
ATOM 3872 C C . ASN A 1 493 ? 7.773 -82.625 -60.781 1 89.75 493 ASN A C 1
ATOM 3874 O O . ASN A 1 493 ? 7.211 -83.5 -61.438 1 89.75 493 ASN A O 1
ATOM 3878 N N . GLU A 1 494 ? 8.602 -83 -59.781 1 89.25 494 GLU A N 1
ATOM 3879 C CA . GLU A 1 494 ? 9.109 -84.375 -59.562 1 89.25 494 GLU A CA 1
ATOM 3880 C C . GLU A 1 494 ? 7.98 -85.312 -59.219 1 89.25 494 GLU A C 1
ATOM 3882 O O . GLU A 1 494 ? 7.996 -86.5 -59.594 1 89.25 494 GLU A O 1
ATOM 3887 N N . ASN A 1 495 ? 7.016 -84.688 -58.594 1 91.62 495 ASN A N 1
ATOM 3888 C CA . ASN A 1 495 ? 5.895 -85.5 -58.156 1 91.62 495 ASN A CA 1
ATOM 3889 C C . ASN A 1 495 ? 5.004 -85.875 -59.344 1 91.62 495 ASN A C 1
ATOM 3891 O O . ASN A 1 495 ? 4.207 -86.812 -59.281 1 91.62 495 ASN A O 1
ATOM 3895 N N . ALA A 1 496 ? 5.164 -85.188 -60.5 1 90.31 496 ALA A N 1
ATOM 3896 C CA . ALA A 1 496 ? 4.344 -85.438 -61.688 1 90.31 496 ALA A CA 1
ATOM 3897 C C . ALA A 1 496 ? 5.164 -86.125 -62.781 1 90.31 496 ALA A C 1
ATOM 3899 O O . ALA A 1 496 ? 4.637 -86.438 -63.844 1 90.31 496 ALA A O 1
ATOM 3900 N N . ALA A 1 497 ? 6.406 -86.312 -62.531 1 91.31 497 ALA A N 1
ATOM 3901 C CA . ALA A 1 497 ? 7.254 -86.938 -63.531 1 91.31 497 ALA A CA 1
ATOM 3902 C C . ALA A 1 497 ? 7 -88.438 -63.594 1 91.31 497 ALA A C 1
ATOM 3904 O O . ALA A 1 497 ? 7.25 -89.188 -62.625 1 91.31 497 ALA A O 1
ATOM 3905 N N . ILE A 1 498 ? 6.594 -88.938 -64.75 1 92.44 498 ILE A N 1
ATOM 3906 C CA . ILE A 1 498 ? 6.137 -90.312 -64.875 1 92.44 498 ILE A CA 1
ATOM 3907 C C . ILE A 1 498 ? 7.184 -91.125 -65.625 1 92.44 498 ILE A C 1
ATOM 3909 O O . ILE A 1 498 ? 7.789 -90.625 -66.562 1 92.44 498 ILE A O 1
ATOM 3913 N N . THR A 1 499 ? 7.445 -92.312 -65.188 1 93.5 499 THR A N 1
ATOM 3914 C CA . THR A 1 499 ? 8.25 -93.312 -65.875 1 93.5 499 THR A CA 1
ATOM 3915 C C . THR A 1 499 ? 7.414 -94.562 -66.188 1 93.5 499 THR A C 1
ATOM 3917 O O . THR A 1 499 ? 6.586 -94.938 -65.375 1 93.5 499 THR A O 1
ATOM 3920 N N . TYR A 1 500 ? 7.648 -95.188 -67.438 1 93.75 500 TYR A N 1
ATOM 3921 C CA . TYR A 1 500 ? 6.871 -96.312 -67.875 1 93.75 500 TYR A CA 1
ATOM 3922 C C . TYR A 1 500 ? 7.715 -97.562 -67.812 1 93.75 500 TYR A C 1
ATOM 3924 O O . TYR A 1 500 ? 8.914 -97.562 -68.125 1 93.75 500 TYR A O 1
ATOM 3932 N N . LYS A 1 501 ? 7.082 -98.625 -67.375 1 92.5 501 LYS A N 1
ATOM 3933 C CA . LYS A 1 501 ? 7.715 -99.938 -67.375 1 92.5 501 LYS A CA 1
ATOM 3934 C C . LYS A 1 501 ? 6.707 -101.062 -67.75 1 92.5 501 LYS A C 1
ATOM 3936 O O . LYS A 1 501 ? 5.531 -100.938 -67.375 1 92.5 501 LYS A O 1
ATOM 3941 N N . ILE A 1 502 ? 7.133 -102.062 -68.5 1 91.69 502 ILE A N 1
ATOM 3942 C CA . ILE A 1 502 ? 6.281 -103.188 -68.812 1 91.69 502 ILE A CA 1
ATOM 3943 C C . ILE A 1 502 ? 6.414 -104.25 -67.688 1 91.69 502 ILE A C 1
ATOM 3945 O O . ILE A 1 502 ? 7.527 -104.562 -67.25 1 91.69 502 ILE A O 1
ATOM 3949 N N . LEU A 1 503 ? 5.242 -104.625 -67.125 1 88.69 503 LEU A N 1
ATOM 3950 C CA . LEU A 1 503 ? 5.258 -105.625 -66.125 1 88.69 503 LEU A CA 1
ATOM 3951 C C . LEU A 1 503 ? 5.547 -107 -66.688 1 88.69 503 LEU A C 1
ATOM 3953 O O . LEU A 1 503 ? 4.836 -107.5 -67.562 1 88.69 503 LEU A O 1
ATOM 3957 N N . ARG A 1 504 ? 6.641 -107.688 -66.188 1 81.5 504 ARG A N 1
ATOM 3958 C CA . ARG A 1 504 ? 7.027 -109 -66.688 1 81.5 504 ARG A CA 1
ATOM 3959 C C . ARG A 1 504 ? 6.711 -110.062 -65.688 1 81.5 504 ARG A C 1
ATOM 3961 O O . ARG A 1 504 ? 7.051 -109.938 -64.5 1 81.5 504 ARG A O 1
ATOM 3968 N N . GLY A 1 505 ? 5.543 -110.75 -65.562 1 65.31 505 GLY A N 1
ATOM 3969 C CA . GLY A 1 505 ? 5.137 -111.812 -64.625 1 65.31 505 GLY A CA 1
ATOM 3970 C C . GLY A 1 505 ? 5.945 -113.062 -64.75 1 65.31 505 GLY A C 1
ATOM 3971 O O . GLY A 1 505 ? 6.812 -113.188 -65.625 1 65.31 505 GLY A O 1
ATOM 3972 N N . ASP A 1 506 ? 5.703 -114.062 -63.719 1 59.06 506 ASP A N 1
ATOM 3973 C CA . ASP A 1 506 ? 6.188 -115.438 -63.688 1 59.06 506 ASP A CA 1
ATOM 3974 C C . ASP A 1 506 ? 5.266 -116.375 -64.5 1 59.06 506 ASP A C 1
ATOM 3976 O O . ASP A 1 506 ? 4.051 -116.375 -64.312 1 59.06 506 ASP A O 1
ATOM 3980 N N . GLY A 1 507 ? 5.57 -116.812 -65.875 1 56.16 507 GLY A N 1
ATOM 3981 C CA . GLY A 1 507 ? 4.922 -117.875 -66.688 1 56.16 507 GLY A CA 1
ATOM 3982 C C . GLY A 1 507 ? 4.895 -117.562 -68.188 1 56.16 507 GLY A C 1
ATOM 3983 O O . GLY A 1 507 ? 5.672 -116.75 -68.625 1 56.16 507 GLY A O 1
ATOM 3984 N N . LEU A 1 508 ? 3.904 -118.312 -68.875 1 53.94 508 LEU A N 1
ATOM 3985 C CA . LEU A 1 508 ? 3.809 -118.312 -70.312 1 53.94 508 LEU A CA 1
ATOM 3986 C C . LEU A 1 508 ? 3.57 -116.938 -70.875 1 53.94 508 LEU A C 1
ATOM 3988 O O . LEU A 1 508 ? 3.961 -116.625 -72 1 53.94 508 LEU A O 1
ATOM 3992 N N . GLN A 1 509 ? 2.865 -116.125 -70.25 1 56.31 509 GLN A N 1
ATOM 3993 C CA . GLN A 1 509 ? 2.551 -114.75 -70.688 1 56.31 509 GLN A CA 1
ATOM 3994 C C . GLN A 1 509 ? 3.787 -113.875 -70.625 1 56.31 509 GLN A C 1
ATOM 3996 O O . GLN A 1 509 ? 3.859 -112.875 -71.375 1 56.31 509 GLN A O 1
ATOM 4001 N N . ASP A 1 510 ? 4.75 -114.312 -70 1 65.5 510 ASP A N 1
ATOM 4002 C CA . ASP A 1 510 ? 6.023 -113.625 -69.875 1 65.5 510 ASP A CA 1
ATOM 4003 C C . ASP A 1 510 ? 6.84 -113.688 -71.188 1 65.5 510 ASP A C 1
ATOM 4005 O O . ASP A 1 510 ? 7.605 -112.75 -71.5 1 65.5 510 ASP A O 1
ATOM 4009 N N . ALA A 1 511 ? 6.566 -114.812 -71.875 1 72.81 511 ALA A N 1
ATOM 4010 C CA . ALA A 1 511 ? 7.348 -115 -73.125 1 72.81 511 ALA A CA 1
ATOM 4011 C C . ALA A 1 511 ? 7.031 -113.938 -74.125 1 72.81 511 ALA A C 1
ATOM 4013 O O . ALA A 1 511 ? 7.93 -113.438 -74.812 1 72.81 511 ALA A O 1
ATOM 4014 N N . ILE A 1 512 ? 5.801 -113.562 -74.125 1 77 512 ILE A N 1
ATOM 4015 C CA . ILE A 1 512 ? 5.453 -112.562 -75.188 1 77 512 ILE A CA 1
ATOM 4016 C C . ILE A 1 512 ? 5.871 -111.188 -74.75 1 77 512 ILE A C 1
ATOM 4018 O O . ILE A 1 512 ? 6.27 -110.375 -75.625 1 77 512 ILE A O 1
ATOM 4022 N N . THR A 1 513 ? 5.953 -110.938 -73.5 1 82.88 513 THR A N 1
ATOM 4023 C CA . THR A 1 513 ? 6.25 -109.625 -73 1 82.88 513 THR A CA 1
ATOM 4024 C C . THR A 1 513 ? 7.73 -109.312 -73.188 1 82.88 513 THR A C 1
ATOM 4026 O O . THR A 1 513 ? 8.117 -108.125 -73.188 1 82.88 513 THR A O 1
ATOM 4029 N N . SER A 1 514 ? 8.516 -110.312 -73.375 1 84.06 514 SER A N 1
ATOM 4030 C CA . SER A 1 514 ? 9.938 -110.125 -73.625 1 84.06 514 SER A CA 1
ATOM 4031 C C . SER A 1 514 ? 10.195 -109.562 -75 1 84.06 514 SER A C 1
ATOM 4033 O O . SER A 1 514 ? 11.266 -109 -75.25 1 84.06 514 SER A O 1
ATOM 4035 N N . PHE A 1 515 ? 9.156 -109.75 -75.875 1 87.19 515 PHE A N 1
ATOM 4036 C CA . PHE A 1 515 ? 9.336 -109.188 -77.188 1 87.19 515 PHE A CA 1
ATOM 4037 C C . PHE A 1 515 ? 8.734 -107.812 -77.312 1 87.19 515 PHE A C 1
ATOM 4039 O O . PHE A 1 515 ? 8.648 -107.25 -78.438 1 87.19 515 PHE A O 1
ATOM 4046 N N . LEU A 1 516 ? 8.367 -107.188 -76.125 1 89.94 516 LEU A N 1
ATOM 4047 C CA . LEU A 1 516 ? 7.848 -105.875 -76.125 1 89.94 516 LEU A CA 1
ATOM 4048 C C . LEU A 1 516 ? 8.758 -104.938 -75.312 1 89.94 516 LEU A C 1
ATOM 4050 O O . LEU A 1 516 ? 9.352 -105.375 -74.312 1 89.94 516 LEU A O 1
ATOM 4054 N N . ASN A 1 517 ? 9.023 -103.75 -75.875 1 90.69 517 ASN A N 1
ATOM 4055 C CA . ASN A 1 517 ? 9.766 -102.75 -75.125 1 90.69 517 ASN A CA 1
ATOM 4056 C C . ASN A 1 517 ? 8.977 -101.438 -75.062 1 90.69 517 ASN A C 1
ATOM 4058 O O . ASN A 1 517 ? 8.258 -101.062 -76 1 90.69 517 ASN A O 1
ATOM 4062 N N . VAL A 1 518 ? 9.078 -100.812 -73.812 1 91.94 518 VAL A N 1
ATOM 4063 C CA . VAL A 1 518 ? 8.422 -99.5 -73.625 1 91.94 518 VAL A CA 1
ATOM 4064 C C . VAL A 1 518 ? 9.461 -98.438 -73.312 1 91.94 518 VAL A C 1
ATOM 4066 O O . VAL A 1 518 ? 10.406 -98.688 -72.562 1 91.94 518 VAL A O 1
ATOM 4069 N N . ASN A 1 519 ? 9.414 -97.25 -74 1 91.19 519 ASN A N 1
ATOM 4070 C CA . ASN A 1 519 ? 10.242 -96.125 -73.688 1 91.19 519 ASN A CA 1
ATOM 4071 C C . ASN A 1 519 ? 9.82 -95.5 -72.312 1 91.19 519 ASN A C 1
ATOM 4073 O O . ASN A 1 519 ? 8.688 -95.062 -72.188 1 91.19 519 ASN A O 1
ATOM 4077 N N . SER A 1 520 ? 10.727 -95.562 -71.375 1 92.81 520 SER A N 1
ATOM 4078 C CA . SER A 1 520 ? 10.422 -95.125 -70 1 92.81 520 SER A CA 1
ATOM 4079 C C . SER A 1 520 ? 10.016 -93.688 -69.938 1 92.81 520 SER A C 1
ATOM 4081 O O . SER A 1 520 ? 9.281 -93.25 -69 1 92.81 520 SER A O 1
ATOM 4083 N N . ASP A 1 521 ? 10.352 -92.875 -70.875 1 91.38 521 ASP A N 1
ATOM 4084 C CA . ASP A 1 521 ? 10.109 -91.438 -70.812 1 91.38 521 ASP A CA 1
ATOM 4085 C C . ASP A 1 521 ? 8.797 -91.062 -71.5 1 91.38 521 ASP A C 1
ATOM 4087 O O . ASP A 1 521 ? 8.062 -90.188 -71.062 1 91.38 521 ASP A O 1
ATOM 4091 N N . ASN A 1 522 ? 8.492 -91.812 -72.688 1 88.69 522 ASN A N 1
ATOM 4092 C CA . ASN A 1 522 ? 7.359 -91.312 -73.438 1 88.69 522 ASN A CA 1
ATOM 4093 C C . ASN A 1 522 ? 6.273 -92.375 -73.562 1 88.69 522 ASN A C 1
ATOM 4095 O O . ASN A 1 522 ? 5.195 -92.125 -74.125 1 88.69 522 ASN A O 1
ATOM 4099 N N . GLY A 1 523 ? 6.391 -93.625 -73.125 1 90.31 523 GLY A N 1
ATOM 4100 C CA . GLY A 1 523 ? 5.371 -94.688 -73.125 1 90.31 523 GLY A CA 1
ATOM 4101 C C . GLY A 1 523 ? 5.199 -95.312 -74.438 1 90.31 523 GLY A C 1
ATOM 4102 O O . GLY A 1 523 ? 4.238 -96.062 -74.688 1 90.31 523 GLY A O 1
ATOM 4103 N N . GLN A 1 524 ? 6.148 -95.125 -75.312 1 92.56 524 GLN A N 1
ATOM 4104 C CA . GLN A 1 524 ? 6.09 -95.75 -76.625 1 92.56 524 GLN A CA 1
ATOM 4105 C C . GLN A 1 524 ? 6.441 -97.25 -76.562 1 92.56 524 GLN A C 1
ATOM 4107 O O . GLN A 1 524 ? 7.457 -97.625 -75.938 1 92.56 524 GLN A O 1
ATOM 4112 N N . ILE A 1 525 ? 5.574 -98 -77.188 1 92.38 525 ILE A N 1
ATOM 4113 C CA . ILE A 1 525 ? 5.762 -99.5 -77.125 1 92.38 525 ILE A CA 1
ATOM 4114 C C . ILE A 1 525 ? 6.246 -100 -78.5 1 92.38 525 ILE A C 1
ATOM 4116 O O . ILE A 1 525 ? 5.668 -99.625 -79.5 1 92.38 525 ILE A O 1
ATOM 4120 N N . THR A 1 526 ? 7.23 -100.75 -78.5 1 92.75 526 THR A N 1
ATOM 4121 C CA . THR A 1 526 ? 7.797 -101.312 -79.688 1 92.75 526 THR A CA 1
ATOM 4122 C C . THR A 1 526 ? 7.797 -102.875 -79.625 1 92.75 526 THR A C 1
ATOM 4124 O O . THR A 1 526 ? 7.922 -103.438 -78.562 1 92.75 526 THR A O 1
ATOM 4127 N N . ALA A 1 527 ? 7.469 -103.438 -80.812 1 89.75 527 ALA A N 1
ATOM 4128 C CA . ALA A 1 527 ? 7.559 -104.875 -80.938 1 89.75 527 ALA A CA 1
ATOM 4129 C C . ALA A 1 527 ? 8.922 -105.312 -81.438 1 89.75 527 ALA A C 1
ATOM 4131 O O . ALA A 1 527 ? 9.375 -104.812 -82.5 1 89.75 527 ALA A O 1
ATOM 4132 N N . LEU A 1 528 ? 9.445 -106.188 -80.75 1 88.31 528 LEU A N 1
ATOM 4133 C CA . LEU A 1 528 ? 10.781 -106.625 -81.125 1 88.31 528 LEU A CA 1
ATOM 4134 C C . LEU A 1 528 ? 10.703 -107.812 -82.125 1 88.31 528 LEU A C 1
ATOM 4136 O O . LEU A 1 528 ? 11.719 -108.25 -82.688 1 88.31 528 LEU A O 1
ATOM 4140 N N . LYS A 1 529 ? 9.508 -108.375 -82.25 1 86.31 529 LYS A N 1
ATOM 4141 C CA . LYS A 1 529 ? 9.312 -109.438 -83.188 1 86.31 529 LYS A CA 1
ATOM 4142 C C . LYS A 1 529 ? 8.094 -109.25 -84.062 1 86.31 529 LYS A C 1
ATOM 4144 O O . LYS A 1 529 ? 7.25 -108.375 -83.75 1 86.31 529 LYS A O 1
ATOM 4149 N N . SER A 1 530 ? 8.125 -110.062 -85.25 1 89.38 530 SER A N 1
ATOM 4150 C CA . SER A 1 530 ? 6.945 -110.062 -86.125 1 89.38 530 SER A CA 1
ATOM 4151 C C . SER A 1 530 ? 5.918 -111.062 -85.625 1 89.38 530 SER A C 1
ATOM 4153 O O . SER A 1 530 ? 6.273 -112.188 -85.312 1 89.38 530 SER A O 1
ATOM 4155 N N . PHE A 1 531 ? 4.707 -110.625 -85.562 1 87.88 531 PHE A N 1
ATOM 4156 C CA . PHE A 1 531 ? 3.66 -111.5 -85.062 1 87.88 531 PHE A CA 1
ATOM 4157 C C . PHE A 1 531 ? 2.979 -112.25 -86.25 1 87.88 531 PHE A C 1
ATOM 4159 O O . PHE A 1 531 ? 2.871 -111.688 -87.312 1 87.88 531 PHE A O 1
ATOM 4166 N N . ASP A 1 532 ? 2.754 -113.438 -85.938 1 84.94 532 ASP A N 1
ATOM 4167 C CA . ASP A 1 532 ? 2.062 -114.312 -86.938 1 84.94 532 ASP A CA 1
ATOM 4168 C C . ASP A 1 532 ? 0.673 -114.688 -86.375 1 84.94 532 ASP A C 1
ATOM 4170 O O . ASP A 1 532 ? 0.542 -115.312 -85.375 1 84.94 532 ASP A O 1
ATOM 4174 N N . PHE A 1 533 ? -0.405 -114.438 -87.188 1 81.44 533 PHE A N 1
ATOM 4175 C CA . PHE A 1 533 ? -1.796 -114.625 -86.812 1 81.44 533 PHE A CA 1
ATOM 4176 C C . PHE A 1 533 ? -2.072 -116.125 -86.562 1 81.44 533 PHE A C 1
ATOM 4178 O O . PHE A 1 533 ? -2.828 -116.438 -85.625 1 81.44 533 PHE A O 1
ATOM 4185 N N . GLU A 1 534 ? -1.495 -116.938 -87.312 1 82.25 534 GLU A N 1
ATOM 4186 C CA . GLU A 1 534 ? -1.729 -118.375 -87.188 1 82.25 534 GLU A CA 1
ATOM 4187 C C . GLU A 1 534 ? -1.14 -118.938 -85.938 1 82.25 534 GLU A C 1
ATOM 4189 O O . GLU A 1 534 ? -1.618 -119.938 -85.375 1 82.25 534 GLU A O 1
ATOM 4194 N N . THR A 1 535 ? -0.219 -118.312 -85.438 1 82.62 535 THR A N 1
ATOM 4195 C CA . THR A 1 535 ? 0.443 -118.75 -84.25 1 82.62 535 THR A CA 1
ATOM 4196 C C . THR A 1 535 ? -0.121 -118.062 -83 1 82.62 535 THR A C 1
ATOM 4198 O O . THR A 1 535 ? -0.268 -118.688 -81.938 1 82.62 535 THR A O 1
ATOM 4201 N N . LEU A 1 536 ? -0.35 -116.875 -83.188 1 82.69 536 LEU A N 1
ATOM 4202 C CA . LEU A 1 536 ? -0.79 -116.062 -82.062 1 82.69 536 LEU A CA 1
ATOM 4203 C C . LEU A 1 536 ? -1.895 -115.125 -82.438 1 82.69 536 LEU A C 1
ATOM 4205 O O . LEU A 1 536 ? -1.676 -114.188 -83.25 1 82.69 536 LEU A O 1
ATOM 4209 N N . L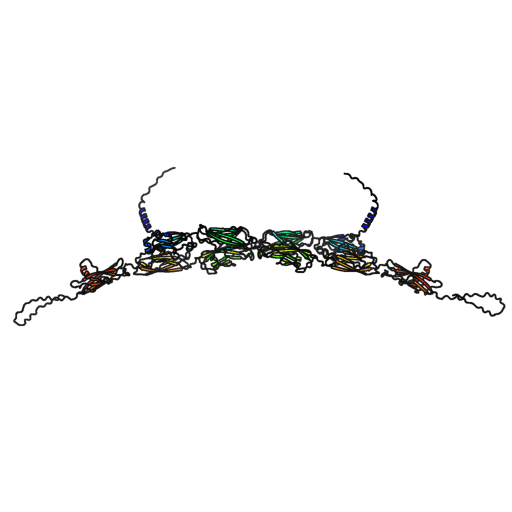YS A 1 537 ? -3.141 -115.312 -81.875 1 86.06 537 LYS A N 1
ATOM 4210 C CA . LYS A 1 537 ? -4.281 -114.5 -82.312 1 86.06 537 LYS A CA 1
ATOM 4211 C C . LYS A 1 537 ? -4.465 -113.312 -81.375 1 86.06 537 LYS A C 1
ATOM 4213 O O . LYS A 1 537 ? -4.816 -112.188 -81.812 1 86.06 537 LYS A O 1
ATOM 4218 N N . THR A 1 538 ? -4.281 -113.562 -80.125 1 88.62 538 THR A N 1
ATOM 4219 C CA . THR A 1 538 ? -4.418 -112.438 -79.188 1 88.62 538 THR A CA 1
ATOM 4220 C C . THR A 1 538 ? -3.479 -112.625 -78 1 88.62 538 THR A C 1
ATOM 4222 O O . THR A 1 538 ? -3.098 -113.75 -77.688 1 88.62 538 THR A O 1
ATOM 4225 N N . PHE A 1 539 ? -3.027 -111.5 -77.438 1 86.81 539 PHE A N 1
ATOM 4226 C CA . PHE A 1 539 ? -2.328 -111.562 -76.125 1 86.81 539 PHE A CA 1
ATOM 4227 C C . PHE A 1 539 ? -2.506 -110.25 -75.375 1 86.81 539 PHE A C 1
ATOM 4229 O O . PHE A 1 539 ? -3.016 -109.25 -75.938 1 86.81 539 PHE A O 1
ATOM 4236 N N . GLN A 1 540 ? -2.195 -110.25 -74.125 1 90.88 540 GLN A N 1
ATOM 4237 C CA . GLN A 1 540 ? -2.33 -109.062 -73.312 1 90.88 540 GLN A CA 1
ATOM 4238 C C . GLN A 1 540 ? -1.07 -108.812 -72.5 1 90.88 540 GLN A C 1
ATOM 4240 O O . GLN A 1 540 ? -0.346 -109.75 -72.188 1 90.88 540 GLN A O 1
ATOM 4245 N N . PHE A 1 541 ? -0.694 -107.625 -72.312 1 89.06 541 PHE A N 1
ATOM 4246 C CA . PHE A 1 541 ? 0.384 -107.25 -71.375 1 89.06 541 PHE A CA 1
ATOM 4247 C C . PHE A 1 541 ? 0.024 -106 -70.625 1 89.06 541 PHE A C 1
ATOM 4249 O O . PHE A 1 541 ? -0.957 -105.312 -70.938 1 89.06 541 PHE A O 1
ATOM 4256 N N . GLN A 1 542 ? 0.85 -105.75 -69.5 1 92.06 542 GLN A N 1
ATOM 4257 C CA . GLN A 1 542 ? 0.555 -104.625 -68.625 1 92.06 542 GLN A CA 1
ATOM 4258 C C . GLN A 1 542 ? 1.713 -103.625 -68.562 1 92.06 542 GLN A C 1
ATOM 4260 O O . GLN A 1 542 ? 2.879 -104 -68.625 1 92.06 542 GLN A O 1
ATOM 4265 N N . VAL A 1 543 ? 1.365 -102.312 -68.688 1 93 543 VAL A N 1
ATOM 4266 C CA . VAL A 1 543 ? 2.326 -101.25 -68.562 1 93 543 VAL A CA 1
ATOM 4267 C C . VAL A 1 543 ? 2.086 -100.5 -67.25 1 93 543 VAL A C 1
ATOM 4269 O O . VAL A 1 543 ? 0.942 -100.188 -66.875 1 93 543 VAL A O 1
ATOM 4272 N N . VAL A 1 544 ? 3.207 -100.312 -66.5 1 93.69 544 VAL A N 1
ATOM 4273 C CA . VAL A 1 544 ? 3.129 -99.625 -65.25 1 93.69 544 VAL A CA 1
ATOM 4274 C C . VAL A 1 544 ? 3.67 -98.188 -65.375 1 93.69 544 VAL A C 1
ATOM 4276 O O . VAL A 1 544 ? 4.734 -98 -65.938 1 93.69 544 VAL A O 1
ATOM 4279 N N . ALA A 1 545 ? 2.889 -97.188 -65.062 1 93.94 545 ALA A N 1
ATOM 4280 C CA . ALA A 1 545 ? 3.328 -95.812 -64.938 1 93.94 545 ALA A CA 1
ATOM 4281 C C . ALA A 1 545 ? 3.613 -95.438 -63.5 1 93.94 545 ALA A C 1
ATOM 4283 O O . ALA A 1 545 ? 2.744 -95.562 -62.625 1 93.94 545 ALA A O 1
ATOM 4284 N N . SER A 1 546 ? 4.789 -95.062 -63.188 1 93.62 546 SER A N 1
ATOM 4285 C CA . SER A 1 546 ? 5.191 -94.625 -61.844 1 93.62 546 SER A CA 1
ATOM 4286 C C . SER A 1 546 ? 5.684 -93.188 -61.812 1 93.62 546 SER A C 1
ATOM 4288 O O . SER A 1 546 ? 6.41 -92.75 -62.719 1 93.62 546 SER A O 1
ATOM 4290 N N . ASP A 1 547 ? 5.195 -92.375 -60.75 1 92.31 547 ASP A N 1
ATOM 4291 C CA . ASP A 1 547 ? 5.695 -91 -60.625 1 92.31 547 ASP A CA 1
ATOM 4292 C C . ASP A 1 547 ? 7.02 -91 -59.875 1 92.31 547 ASP A C 1
ATOM 4294 O O . ASP A 1 547 ? 7.492 -92 -59.406 1 92.31 547 ASP A O 1
ATOM 4298 N N . SER A 1 548 ? 7.699 -89.875 -59.781 1 91.06 548 SER A N 1
ATOM 4299 C CA . SER A 1 548 ? 9.016 -89.75 -59.156 1 91.06 548 SER A CA 1
ATOM 4300 C C . SER A 1 548 ? 8.922 -89.062 -57.781 1 91.06 548 SER A C 1
ATOM 4302 O O . SER A 1 548 ? 9.891 -88.5 -57.312 1 91.06 548 SER A O 1
ATOM 4304 N N . GLY A 1 549 ? 7.762 -89.125 -57.25 1 90.62 549 GLY A N 1
ATOM 4305 C CA . GLY A 1 549 ? 7.605 -88.562 -55.938 1 90.62 549 GLY A CA 1
ATOM 4306 C C . GLY A 1 549 ? 8.102 -89.438 -54.812 1 90.62 549 GLY A C 1
ATOM 4307 O O . GLY A 1 549 ? 8.531 -90.562 -55.094 1 90.62 549 GLY A O 1
ATOM 4308 N N . THR A 1 550 ? 8.219 -89 -53.562 1 87.94 550 THR A N 1
ATOM 4309 C CA . THR A 1 550 ? 8.594 -89.812 -52.406 1 87.94 550 THR A CA 1
ATOM 4310 C C . THR A 1 550 ? 7.449 -89.875 -51.406 1 87.94 550 THR A C 1
ATOM 4312 O O . THR A 1 550 ? 7.145 -88.938 -50.719 1 87.94 550 THR A O 1
ATOM 4315 N N . PRO A 1 551 ? 6.859 -90.938 -51.281 1 87.19 551 PRO A N 1
ATOM 4316 C CA . PRO A 1 551 ? 6.977 -92.188 -51.969 1 87.19 551 PRO A CA 1
ATOM 4317 C C . PRO A 1 551 ? 6.371 -92.188 -53.375 1 87.19 551 PRO A C 1
ATOM 4319 O O . PRO A 1 551 ? 5.469 -91.375 -53.656 1 87.19 551 PRO A O 1
ATOM 4322 N N . SER A 1 552 ? 6.855 -93 -54.219 1 92.5 552 SER A N 1
ATOM 4323 C CA . SER A 1 552 ? 6.379 -93.062 -55.594 1 92.5 552 SER A CA 1
ATOM 4324 C C . SER A 1 552 ? 5.02 -93.75 -55.688 1 92.5 552 SER A C 1
ATOM 4326 O O . SER A 1 552 ? 4.777 -94.75 -55 1 92.5 552 SER A O 1
ATOM 4328 N N . LEU A 1 553 ? 4.137 -93.125 -56.438 1 93.25 553 LEU A N 1
ATOM 4329 C CA . LEU A 1 553 ? 2.828 -93.688 -56.688 1 93.25 553 LEU A CA 1
ATOM 4330 C C . LEU A 1 553 ? 2.752 -94.25 -58.125 1 93.25 553 LEU A C 1
ATOM 4332 O O . LEU A 1 553 ? 3.369 -93.688 -59.031 1 93.25 553 LEU A O 1
ATOM 4336 N N . SER A 1 554 ? 2.07 -95.438 -58.281 1 92.81 554 SER A N 1
ATOM 4337 C CA . SER A 1 554 ? 2.057 -96.062 -59.594 1 92.81 554 SER A CA 1
ATOM 4338 C C . SER A 1 554 ? 0.661 -96.562 -59.938 1 92.81 554 SER A C 1
ATOM 4340 O O . SER A 1 554 ? -0.186 -96.75 -59.062 1 92.81 554 SER A O 1
ATOM 4342 N N . SER A 1 555 ? 0.398 -96.625 -61.25 1 92.81 555 SER A N 1
ATOM 4343 C CA . SER A 1 555 ? -0.805 -97.25 -61.812 1 92.81 555 SER A CA 1
ATOM 4344 C C . SER A 1 555 ? -0.474 -98.125 -63 1 92.81 555 SER A C 1
ATOM 4346 O O . SER A 1 555 ? 0.574 -97.938 -63.625 1 92.81 555 SER A O 1
ATOM 4348 N N . ASN A 1 556 ? -1.281 -99.125 -63.156 1 92.62 556 ASN A N 1
ATOM 4349 C CA . ASN A 1 556 ? -1.043 -100.062 -64.25 1 92.62 556 ASN A CA 1
ATOM 4350 C C . ASN A 1 556 ? -2.188 -100 -65.312 1 92.62 556 ASN A C 1
ATOM 4352 O O . ASN A 1 556 ? -3.314 -99.625 -64.938 1 92.62 556 ASN A O 1
ATOM 4356 N N . VAL A 1 557 ? -1.836 -100.312 -66.562 1 92.81 557 VAL A N 1
ATOM 4357 C CA . VAL A 1 557 ? -2.828 -100.438 -67.625 1 92.81 557 VAL A CA 1
ATOM 4358 C C . VAL A 1 557 ? -2.6 -101.688 -68.438 1 92.81 557 VAL A C 1
ATOM 4360 O O . VAL A 1 557 ? -1.462 -102.188 -68.562 1 92.81 557 VAL A O 1
ATOM 4363 N N . THR A 1 558 ? -3.793 -102.312 -68.812 1 92.62 558 THR A N 1
ATOM 4364 C CA . THR A 1 558 ? -3.725 -103.5 -69.625 1 92.62 558 THR A CA 1
ATOM 4365 C C . THR A 1 558 ? -3.863 -103.125 -71.125 1 92.62 558 THR A C 1
ATOM 4367 O O . THR A 1 558 ? -4.707 -102.312 -71.5 1 92.62 558 THR A O 1
ATOM 4370 N N . VAL A 1 559 ? -3.002 -103.688 -72 1 91.44 559 VAL A N 1
ATOM 4371 C CA . VAL A 1 559 ? -3.08 -103.562 -73.438 1 91.44 559 VAL A CA 1
ATOM 4372 C C . VAL A 1 559 ? -3.43 -104.875 -74.062 1 91.44 559 VAL A C 1
ATOM 4374 O O . VAL A 1 559 ? -2.67 -105.812 -73.938 1 91.44 559 VAL A O 1
ATOM 4377 N N . ASN A 1 560 ? -4.621 -104.938 -74.688 1 90.81 560 ASN A N 1
ATOM 4378 C CA . ASN A 1 560 ? -5.043 -106.062 -75.438 1 90.81 560 ASN A CA 1
ATOM 4379 C C . ASN A 1 560 ? -4.625 -105.938 -76.875 1 90.81 560 ASN A C 1
ATOM 4381 O O . ASN A 1 560 ? -5.047 -105 -77.625 1 90.81 560 ASN A O 1
ATOM 4385 N N . VAL A 1 561 ? -3.887 -106.938 -77.312 1 90.31 561 VAL A N 1
ATOM 4386 C CA . VAL A 1 561 ? -3.402 -106.938 -78.688 1 90.31 561 VAL A CA 1
ATOM 4387 C C . VAL A 1 561 ? -4.133 -107.938 -79.5 1 90.31 561 VAL A C 1
ATOM 4389 O O . VAL A 1 561 ? -4.164 -109.125 -79.125 1 90.31 561 VAL A O 1
ATOM 4392 N N . PHE A 1 562 ? -4.695 -107.562 -80.625 1 88.81 562 PHE A N 1
ATOM 4393 C CA . PHE A 1 562 ? -5.348 -108.375 -81.562 1 88.81 562 PHE A CA 1
ATOM 4394 C C . PHE A 1 562 ? -4.582 -108.375 -82.875 1 88.81 562 PHE A C 1
ATOM 4396 O O . PH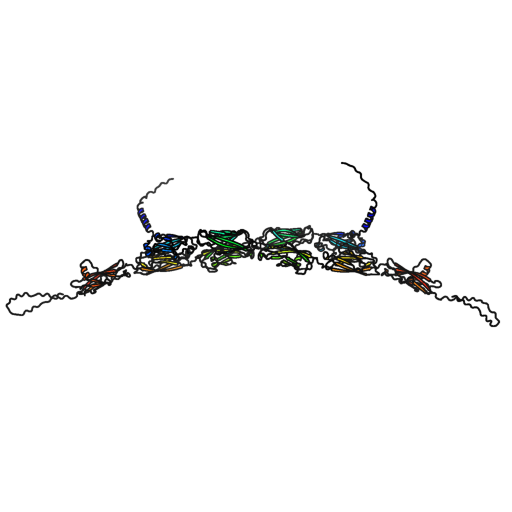E A 1 562 ? -4.461 -107.375 -83.562 1 88.81 562 PHE A O 1
ATOM 4403 N N . ILE A 1 563 ? -4.176 -109.625 -83.125 1 88.44 563 ILE A N 1
ATOM 4404 C CA . ILE A 1 563 ? -3.432 -109.688 -84.375 1 88.44 563 ILE A CA 1
ATOM 4405 C C . ILE A 1 563 ? -4.398 -110 -85.562 1 88.44 563 ILE A C 1
ATOM 4407 O O . ILE A 1 563 ? -5.172 -110.938 -85.5 1 88.44 563 ILE A O 1
ATOM 4411 N N . LEU A 1 564 ? -4.418 -109.188 -86.5 1 86.25 564 LEU A N 1
ATOM 4412 C CA . LEU A 1 564 ? -5.289 -109.312 -87.625 1 86.25 564 LEU A CA 1
ATOM 4413 C C . LEU A 1 564 ? -4.617 -110.125 -88.75 1 86.25 564 LEU A C 1
ATOM 4415 O O . LEU A 1 564 ? -3.424 -110 -89 1 86.25 564 LEU A O 1
ATOM 4419 N N . ASP A 1 565 ? -5.496 -110.938 -89.312 1 82.81 565 ASP A N 1
ATOM 4420 C CA . ASP A 1 565 ? -5.023 -111.875 -90.312 1 82.81 565 ASP A CA 1
ATOM 4421 C C . ASP A 1 565 ? -4.809 -111.125 -91.625 1 82.81 565 ASP A C 1
ATOM 4423 O O . ASP A 1 565 ? -5.621 -110.312 -92.062 1 82.81 565 ASP A O 1
ATOM 4427 N N . GLN A 1 566 ? -3.752 -111.375 -92.188 1 81.12 566 GLN A N 1
ATOM 4428 C CA . GLN A 1 566 ? -3.486 -111 -93.562 1 81.12 566 GLN A CA 1
ATOM 4429 C C . GLN A 1 566 ? -3.387 -112.188 -94.438 1 81.12 566 GLN A C 1
ATOM 4431 O O . GLN A 1 566 ? -2.928 -113.25 -94 1 81.12 566 GLN A O 1
ATOM 4436 N N . ASN A 1 567 ? -4.25 -112.25 -95.562 1 70.75 567 ASN A N 1
ATOM 4437 C CA . ASN A 1 567 ? -4.297 -113.312 -96.5 1 70.75 567 ASN A CA 1
ATOM 4438 C C . ASN A 1 567 ? -2.902 -113.688 -97 1 70.75 567 ASN A C 1
ATOM 4440 O O . ASN A 1 567 ? -2.502 -113.25 -98.062 1 70.75 567 ASN A O 1
ATOM 4444 N N . ASP A 1 568 ? -2.18 -114.188 -96.375 1 69 568 ASP A N 1
ATOM 4445 C CA . ASP A 1 568 ? -0.835 -114.5 -96.875 1 69 568 ASP A CA 1
ATOM 4446 C C . ASP A 1 568 ? -0.575 -116 -97 1 69 568 ASP A C 1
ATOM 4448 O O . ASP A 1 568 ? 0.549 -116.438 -97.25 1 69 568 ASP A O 1
ATOM 4452 N N . ASN A 1 569 ? -1.512 -116.75 -96.625 1 63.41 569 ASN A N 1
ATOM 4453 C CA . ASN A 1 569 ? -1.278 -118.188 -96.812 1 63.41 569 ASN A CA 1
ATOM 4454 C C . ASN A 1 569 ? -1.997 -118.625 -98.125 1 63.41 569 ASN A C 1
ATOM 4456 O O . ASN A 1 569 ? -3.174 -118.375 -98.312 1 63.41 569 ASN A O 1
ATOM 4460 N N . ALA A 1 570 ? -1.355 -119.062 -99.062 1 60.38 570 ALA A N 1
ATOM 4461 C CA . ALA A 1 570 ? -1.848 -119.625 -100.375 1 60.38 570 ALA A CA 1
ATOM 4462 C C . ALA A 1 570 ? -2.723 -120.875 -100.125 1 60.38 570 ALA A C 1
ATOM 4464 O O . ALA A 1 570 ? -2.48 -121.625 -99.188 1 60.38 570 ALA A O 1
ATOM 4465 N N . PRO A 1 571 ? -3.926 -121 -100.875 1 53.97 571 PRO A N 1
ATOM 4466 C CA . PRO A 1 571 ? -4.723 -122.25 -100.75 1 53.97 571 PRO A CA 1
ATOM 4467 C C . PRO A 1 571 ? -3.932 -123.5 -101.188 1 53.97 571 PRO A C 1
ATOM 4469 O O . PRO A 1 571 ? -3.078 -123.438 -102.062 1 53.97 571 PRO A O 1
ATOM 4472 N N . VAL A 1 572 ? -3.74 -124.375 -100.5 1 44.06 572 VAL A N 1
ATOM 4473 C CA . VAL A 1 572 ? -3.023 -125.562 -100.875 1 44.06 572 VAL A CA 1
ATOM 4474 C C . VAL A 1 572 ? -3.986 -126.5 -101.562 1 44.06 572 VAL A C 1
ATOM 4476 O O . VAL A 1 572 ? -4.977 -126.938 -100.938 1 44.06 572 VAL A O 1
ATOM 4479 N N . ILE A 1 573 ? -4.188 -126.625 -102.938 1 40.41 573 ILE A N 1
ATOM 4480 C CA . ILE A 1 573 ? -4.922 -127.562 -103.75 1 40.41 573 ILE A CA 1
ATOM 4481 C C . ILE A 1 573 ? -4.27 -129 -103.625 1 40.41 573 ILE A C 1
ATOM 4483 O O . ILE A 1 573 ? -3.092 -129.125 -103.938 1 40.41 573 ILE A O 1
ATOM 4487 N N . LEU A 1 574 ? -4.793 -129.875 -102.938 1 38.38 574 LEU A N 1
ATOM 4488 C CA . LEU A 1 574 ? -4.285 -131.25 -102.812 1 38.38 574 LEU A CA 1
ATOM 4489 C C . LEU A 1 574 ? -4.629 -132 -104.062 1 38.38 574 LEU A C 1
ATOM 4491 O O . LEU A 1 574 ? -5.805 -132.25 -104.375 1 38.38 574 LEU A O 1
ATOM 4495 N N . CYS A 1 575 ? -3.945 -132 -105.312 1 33.59 575 CYS A N 1
ATOM 4496 C CA . CYS A 1 575 ? -4.027 -132.75 -106.562 1 33.59 575 CYS A CA 1
ATOM 4497 C C . CYS A 1 575 ? -3.707 -134.25 -106.375 1 33.59 575 CYS A C 1
ATOM 4499 O O . CYS A 1 575 ? -2.637 -134.625 -105.875 1 33.59 575 CYS A O 1
ATOM 4501 N N . PHE A 1 576 ? -4.766 -135.25 -106.312 1 33.78 576 PHE A N 1
ATOM 4502 C CA . PHE A 1 576 ? -4.582 -136.625 -106.312 1 33.78 576 PHE A CA 1
ATOM 4503 C C . PHE A 1 576 ? -4.199 -137.125 -107.75 1 33.78 576 PHE A C 1
ATOM 4505 O O . PHE A 1 576 ? -4.914 -136.875 -108.688 1 33.78 576 PHE A O 1
ATOM 4512 N N . GLY A 1 577 ? -3.041 -137.25 -108.312 1 29.06 577 GLY A N 1
ATOM 4513 C CA . GLY A 1 577 ? -2.406 -137.75 -109.5 1 29.06 577 GLY A CA 1
ATOM 4514 C C . GLY A 1 577 ? -2.6 -139.125 -109.812 1 29.06 577 GLY A C 1
ATOM 4515 O O . GLY A 1 577 ? -2.023 -140 -109.188 1 29.06 577 GLY A O 1
ATOM 4516 N N . ASN A 1 578 ? -3.857 -139.75 -110.312 1 32 578 ASN A N 1
ATOM 4517 C CA . ASN A 1 578 ? -4.008 -141.125 -110.812 1 32 578 ASN A CA 1
ATOM 4518 C C . ASN A 1 578 ? -3.375 -141.25 -112.188 1 32 578 ASN A C 1
ATOM 4520 O O . ASN A 1 578 ? -3.764 -140.625 -113.125 1 32 578 ASN A O 1
ATOM 4524 N N . GLU A 1 579 ? -2.166 -141.75 -112.562 1 31.14 579 GLU A N 1
ATOM 4525 C CA . GLU A 1 579 ? -1.282 -142 -113.688 1 31.14 579 GLU A CA 1
ATOM 4526 C C . GLU A 1 579 ? -1.719 -143.125 -114.562 1 31.14 579 GLU A C 1
ATOM 4528 O O . GLU A 1 579 ? -1.154 -144.25 -114.438 1 31.14 579 GLU A O 1
ATOM 4533 N N . ASN A 1 580 ? -2.895 -143.625 -115 1 32.12 580 ASN A N 1
ATOM 4534 C CA . ASN A 1 580 ? -3.117 -144.625 -115.938 1 32.12 580 ASN A CA 1
ATOM 4535 C C . ASN A 1 580 ? -2.801 -144.25 -117.375 1 32.12 580 ASN A C 1
ATOM 4537 O O . ASN A 1 580 ? -3.359 -143.375 -117.875 1 32.12 580 ASN A O 1
ATOM 4541 N N . LYS A 1 581 ? -1.717 -144.75 -118.062 1 32.59 581 LYS A N 1
ATOM 4542 C CA . LYS A 1 581 ? -1.449 -144.25 -119.438 1 32.59 581 LYS A CA 1
ATOM 4543 C C . LYS A 1 581 ? -2.283 -145 -120.438 1 32.59 581 LYS A C 1
ATOM 4545 O O . LYS A 1 581 ? -2.588 -146.25 -120.25 1 32.59 581 LYS A O 1
ATOM 4550 N N . ILE A 1 582 ? -2.855 -144.25 -121.375 1 28.17 582 ILE A N 1
ATOM 4551 C CA . ILE A 1 582 ? -3.771 -144.5 -122.438 1 28.17 582 ILE A CA 1
ATOM 4552 C C . ILE A 1 582 ? -3.045 -145.25 -123.562 1 28.17 582 ILE A C 1
ATOM 4554 O O . ILE A 1 582 ? -2.035 -144.75 -124.125 1 28.17 582 ILE A O 1
ATOM 4558 N N . PRO A 1 583 ? -3.254 -146.375 -123.875 1 27.77 583 PRO A N 1
ATOM 4559 C CA . PRO A 1 583 ? -2.676 -147.125 -125.062 1 27.77 583 PRO A CA 1
ATOM 4560 C C . PRO A 1 583 ? -3.223 -146.5 -126.312 1 27.77 583 PRO A C 1
ATOM 4562 O O . PRO A 1 583 ? -4.289 -145.875 -126.375 1 27.77 583 PRO A O 1
ATOM 4565 N N . SER A 1 584 ? -2.744 -146.625 -127.562 1 25.83 584 SER A N 1
ATOM 4566 C CA . SER A 1 584 ? -2.893 -146 -128.875 1 25.83 584 SER A CA 1
ATOM 4567 C C . SER A 1 584 ? -4.324 -146.125 -129.375 1 25.83 584 SER A C 1
ATOM 4569 O O . SER A 1 584 ? -4.867 -145.125 -129.875 1 25.83 584 SER A O 1
ATOM 4571 N N . TRP A 1 585 ? -5.098 -147.125 -130 1 27.45 585 TRP A N 1
ATOM 4572 C CA . TRP A 1 585 ? -5.543 -146.875 -131.375 1 27.45 585 TRP A CA 1
ATOM 4573 C C . TRP A 1 585 ? -6.609 -145.75 -131.375 1 27.45 585 TRP A C 1
ATOM 4575 O O . TRP A 1 585 ? -6.504 -144.75 -132.125 1 27.45 585 TRP A O 1
ATOM 4585 N N . GLN A 1 586 ? -7.949 -146.125 -131.25 1 27.19 586 GLN A N 1
ATOM 4586 C CA . GLN A 1 586 ? -8.992 -145.5 -132.125 1 27.19 586 GLN A CA 1
ATOM 4587 C C . GLN A 1 586 ? -9.312 -144.125 -131.75 1 27.19 586 GLN A C 1
ATOM 4589 O O . GLN A 1 586 ? -8.93 -143.625 -130.625 1 27.19 586 GLN A O 1
ATOM 4594 N N . PRO A 1 587 ? -10.602 -143.625 -132.375 1 27.41 587 PRO A N 1
ATOM 4595 C CA . PRO A 1 587 ? -11.305 -142.25 -132.375 1 27.41 587 PRO A CA 1
ATOM 4596 C C . PRO A 1 587 ? -11.594 -141.75 -131 1 27.41 587 PRO A C 1
ATOM 4598 O O . PRO A 1 587 ? -11.57 -142.5 -130 1 27.41 587 PRO A O 1
ATOM 4601 N N . ARG A 1 588 ? -12.047 -140.375 -130.875 1 28.62 588 ARG A N 1
ATOM 4602 C CA . ARG A 1 588 ? -12.18 -139.375 -129.875 1 28.62 588 ARG A CA 1
ATOM 4603 C C . ARG A 1 588 ? -13.188 -139.75 -128.75 1 28.62 588 ARG A C 1
ATOM 4605 O O . ARG A 1 588 ? -14.398 -139.75 -129 1 28.62 588 ARG A O 1
ATOM 4612 N N . LEU A 1 589 ? -12.906 -140.625 -128 1 21.03 589 LEU A N 1
ATOM 4613 C CA . LEU A 1 589 ? -13.711 -141.125 -126.938 1 21.03 589 LEU A CA 1
ATOM 4614 C C . LEU A 1 589 ? -13.789 -140.125 -125.812 1 21.03 589 LEU A C 1
ATOM 4616 O O . LEU A 1 589 ? -12.758 -139.75 -125.25 1 21.03 589 LEU A O 1
ATOM 4620 N N . SER A 1 590 ? -14.844 -139.25 -125.688 1 23.66 590 SER A N 1
ATOM 4621 C CA . SER A 1 590 ? -15.289 -138 -125 1 23.66 590 SER A CA 1
ATOM 4622 C C . SER A 1 590 ? -15.273 -138.25 -123.5 1 23.66 590 SER A C 1
ATOM 4624 O O . SER A 1 590 ? -15.898 -137.375 -122.75 1 23.66 590 SER A O 1
ATOM 4626 N N . LEU A 1 591 ? -14.391 -138.875 -122.812 1 23.11 591 LEU A N 1
ATOM 4627 C CA . LEU A 1 591 ? -14.742 -139.25 -121.438 1 23.11 591 LEU A CA 1
ATOM 4628 C C . LEU A 1 591 ? -14.586 -138 -120.5 1 23.11 591 LEU A C 1
ATOM 4630 O O . LEU A 1 591 ? -13.562 -137.25 -120.562 1 23.11 591 LEU A O 1
ATOM 4634 N N . GLU A 1 592 ? -15.641 -137.25 -120.062 1 25.91 592 GLU A N 1
ATOM 4635 C CA . GLU A 1 592 ? -15.961 -136.125 -119.188 1 25.91 592 GLU A CA 1
ATOM 4636 C C . GLU A 1 592 ? -15.414 -136.375 -117.75 1 25.91 592 GLU A C 1
ATOM 4638 O O . GLU A 1 592 ? -15.883 -137.25 -117.062 1 25.91 592 GLU A O 1
ATOM 4643 N N . ILE A 1 593 ? -14.141 -136.25 -117.562 1 21.53 593 ILE A N 1
ATOM 4644 C CA . ILE A 1 593 ? -13.516 -136.625 -116.312 1 21.53 593 ILE A CA 1
ATOM 4645 C C . ILE A 1 593 ? -13.914 -135.625 -115.25 1 21.53 593 ILE A C 1
ATOM 4647 O O . ILE A 1 593 ? -14.25 -134.5 -115.562 1 21.53 593 ILE A O 1
ATOM 4651 N N . LYS A 1 594 ? -13.273 -135.5 -114 1 27.84 594 LYS A N 1
ATOM 4652 C CA . LYS A 1 594 ? -13.391 -135.75 -112.562 1 27.84 594 LYS A CA 1
ATOM 4653 C C . LYS A 1 594 ? -13.211 -134.375 -111.75 1 27.84 594 LYS A C 1
ATOM 4655 O O . LYS A 1 594 ? -13.445 -134.375 -110.562 1 27.84 594 LYS A O 1
ATOM 4660 N N . HIS A 1 595 ? -12.977 -133.125 -112.062 1 25.12 595 HIS A N 1
ATOM 4661 C CA . HIS A 1 595 ? -12.125 -132.375 -111.188 1 25.12 595 HIS A CA 1
ATOM 4662 C C . HIS A 1 595 ? -12.938 -131.75 -110.062 1 25.12 595 HIS A C 1
ATOM 4664 O O . HIS A 1 595 ? -13.844 -130.875 -110.312 1 25.12 595 HIS A O 1
ATOM 4670 N N . ALA A 1 596 ? -13.336 -132.375 -108.938 1 26.89 596 ALA A N 1
ATOM 4671 C CA . ALA A 1 596 ? -14.117 -131.75 -107.938 1 26.89 596 ALA A CA 1
ATOM 4672 C C . ALA A 1 596 ? -13.219 -130.875 -107 1 26.89 596 ALA A C 1
ATOM 4674 O O . ALA A 1 596 ? -12.242 -131.375 -106.438 1 26.89 596 ALA A O 1
ATOM 4675 N N . VAL A 1 597 ? -12.906 -129.625 -107.188 1 27.89 597 VAL A N 1
ATOM 4676 C CA . VAL A 1 597 ? -12.156 -128.625 -106.438 1 27.89 597 VAL A CA 1
ATOM 4677 C C . VAL A 1 597 ? -12.914 -128.25 -105.125 1 27.89 597 VAL A C 1
ATOM 4679 O O . VAL A 1 597 ? -14.086 -127.875 -105.188 1 27.89 597 VAL A O 1
ATOM 4682 N N . HIS A 1 598 ? -12.773 -129 -104 1 24.92 598 HIS A N 1
ATOM 4683 C CA . HIS A 1 598 ? -13.445 -128.625 -102.75 1 24.92 598 HIS A CA 1
ATOM 4684 C C . HIS A 1 598 ? -12.766 -127.438 -102.125 1 24.92 598 HIS A C 1
ATOM 4686 O O . HIS A 1 598 ? -11.539 -127.375 -102 1 24.92 598 HIS A O 1
ATOM 4692 N N . PHE A 1 599 ? -13.273 -126.25 -102.188 1 26.61 599 PHE A N 1
ATOM 4693 C CA . PHE A 1 599 ? -12.961 -124.938 -101.625 1 26.61 599 PHE A CA 1
ATOM 4694 C C . PHE A 1 599 ? -13.055 -125 -100.062 1 26.61 599 PHE A C 1
ATOM 4696 O O . PHE A 1 599 ? -14.117 -125.312 -99.5 1 26.61 599 PHE A O 1
ATOM 4703 N N . THR A 1 600 ? -12.156 -125.625 -99.438 1 25.08 600 THR A N 1
ATOM 4704 C CA . THR A 1 600 ? -12.281 -125.5 -98 1 25.08 600 THR A CA 1
ATOM 4705 C C . THR A 1 600 ? -12.125 -124.062 -97.562 1 25.08 600 THR A C 1
ATOM 4707 O O . THR A 1 600 ? -11.102 -123.438 -97.875 1 25.08 600 THR A O 1
ATOM 4710 N N . ILE A 1 601 ? -13.211 -123.438 -97.375 1 25.8 601 ILE A N 1
ATOM 4711 C CA . ILE A 1 601 ? -13.273 -122.125 -96.688 1 25.8 601 ILE A CA 1
ATOM 4712 C C . ILE A 1 601 ? -12.688 -122.25 -95.312 1 25.8 601 ILE A C 1
ATOM 4714 O O . ILE A 1 601 ? -13.047 -123.188 -94.562 1 25.8 601 ILE A O 1
ATOM 4718 N N . LYS B 1 1 ? -19.219 -89.188 34.344 1 14.84 1 LYS B N 1
ATOM 4719 C CA . LYS B 1 1 ? -19.719 -90.5 34.812 1 14.84 1 LYS B CA 1
ATOM 4720 C C . LYS B 1 1 ? -20 -91.438 33.656 1 14.84 1 LYS B C 1
ATOM 4722 O O . LYS B 1 1 ? -19.562 -92.562 33.656 1 14.84 1 LYS B O 1
ATOM 4727 N N . LEU B 1 2 ? -21.422 -91.625 33.375 1 15.41 2 LEU B N 1
ATOM 4728 C CA . LEU B 1 2 ? -21.891 -93 33.281 1 15.41 2 LEU B CA 1
ATOM 4729 C C . LEU B 1 2 ? -21.453 -93.625 31.953 1 15.41 2 LEU B C 1
ATOM 4731 O O . LEU B 1 2 ? -20.859 -94.75 31.938 1 15.41 2 LEU B O 1
ATOM 4735 N N . ASN B 1 3 ? -22.484 -93.812 31.219 1 16.19 3 ASN B N 1
ATOM 4736 C CA . ASN B 1 3 ? -23.109 -95.062 30.75 1 16.19 3 ASN B CA 1
ATOM 4737 C C . ASN B 1 3 ? -22.469 -95.562 29.469 1 16.19 3 ASN B C 1
ATOM 4739 O O . ASN B 1 3 ? -21.766 -94.812 28.781 1 16.19 3 ASN B O 1
ATOM 4743 N N . THR B 1 4 ? -23.234 -96.188 28.688 1 17.09 4 THR B N 1
ATOM 4744 C CA . THR B 1 4 ? -23.531 -97.438 28.062 1 17.09 4 THR B CA 1
ATOM 4745 C C . THR B 1 4 ? -23.031 -97.438 26.609 1 17.09 4 THR B C 1
ATOM 4747 O O . THR B 1 4 ? -22.359 -98.375 26.188 1 17.09 4 THR B O 1
ATOM 4750 N N . THR B 1 5 ? -23.781 -96.938 25.719 1 17.11 5 THR B N 1
ATOM 4751 C CA . THR B 1 5 ? -24.516 -97.75 24.766 1 17.11 5 THR B CA 1
ATOM 4752 C C . THR B 1 5 ? -23.672 -98 23.516 1 17.11 5 THR B C 1
ATOM 4754 O O . THR B 1 5 ? -22.766 -97.25 23.203 1 17.11 5 THR B O 1
ATOM 4757 N N . LEU B 1 6 ? -24.219 -98.625 22.406 1 17.22 6 LEU B N 1
ATOM 4758 C CA . LEU B 1 6 ? -24.141 -99.875 21.594 1 17.22 6 LEU B CA 1
ATOM 4759 C C . LEU B 1 6 ? -23.453 -99.562 20.266 1 17.22 6 LEU B C 1
ATOM 4761 O O . LEU B 1 6 ? -22.797 -100.438 19.703 1 17.22 6 LEU B O 1
ATOM 4765 N N . GLU B 1 7 ? -23.688 -98.438 19.5 1 16.53 7 GLU B N 1
ATOM 4766 C CA . GLU B 1 7 ? -24.219 -98.812 18.203 1 16.53 7 GLU B CA 1
ATOM 4767 C C . GLU B 1 7 ? -23.125 -99.312 17.266 1 16.53 7 GLU B C 1
ATOM 4769 O O . GLU B 1 7 ? -21.953 -99 17.453 1 16.53 7 GLU B O 1
ATOM 4774 N N . LYS B 1 8 ? -23.438 -99.375 15.859 1 17.83 8 LYS B N 1
ATOM 4775 C CA . LYS B 1 8 ? -23.609 -100.25 14.688 1 17.83 8 LYS B CA 1
ATOM 4776 C C . LYS B 1 8 ? -22.328 -100.312 13.852 1 17.83 8 LYS B C 1
ATOM 4778 O O . LYS B 1 8 ? -21.484 -99.438 13.953 1 17.83 8 LYS B O 1
ATOM 4783 N N . HIS B 1 9 ? -22.453 -100.75 12.594 1 17.16 9 HIS B N 1
ATOM 4784 C CA . HIS B 1 9 ? -22.062 -101.812 11.656 1 17.16 9 HIS B CA 1
ATOM 4785 C C . HIS B 1 9 ? -21.047 -101.312 10.641 1 17.16 9 HIS B C 1
ATOM 4787 O O . HIS B 1 9 ? -20.078 -102 10.32 1 17.16 9 HIS B O 1
ATOM 4793 N N . LYS B 1 10 ? -21.219 -100.188 9.938 1 18.16 10 LYS B N 1
ATOM 4794 C CA . LYS B 1 10 ? -21.219 -100.438 8.5 1 18.16 10 LYS B CA 1
ATOM 4795 C C . LYS B 1 10 ? -19.797 -100.562 7.961 1 18.16 10 LYS B C 1
ATOM 4797 O O . LYS B 1 10 ? -18.859 -100 8.547 1 18.16 10 LYS B O 1
ATOM 4802 N N . ARG B 1 11 ? -19.609 -100.75 6.508 1 18.14 11 ARG B N 1
ATOM 4803 C CA . ARG B 1 11 ? -19.188 -101.562 5.383 1 18.14 11 ARG B CA 1
ATOM 4804 C C . ARG B 1 11 ? -17.812 -101.062 4.871 1 18.14 11 ARG B C 1
ATOM 4806 O O . ARG B 1 11 ? -17.438 -99.938 5.043 1 18.14 11 ARG B O 1
ATOM 4813 N N . LYS B 1 12 ? -17.391 -102 3.852 1 24.73 12 LYS B N 1
ATOM 4814 C CA . LYS B 1 12 ? -16.297 -102.75 3.281 1 24.73 12 LYS B CA 1
ATOM 4815 C C . LYS B 1 12 ? -15.547 -102 2.219 1 24.73 12 LYS B C 1
ATOM 4817 O O . LYS B 1 12 ? -14.32 -101.938 2.209 1 24.73 12 LYS B O 1
ATOM 4822 N N . ARG B 1 13 ? -16.094 -101.75 1.006 1 20.89 13 ARG B N 1
ATOM 4823 C CA . ARG B 1 13 ? -15.531 -102.25 -0.248 1 20.89 13 ARG B CA 1
ATOM 4824 C C . ARG B 1 13 ? -14.695 -101.188 -0.944 1 20.89 13 ARG B C 1
ATOM 4826 O O . ARG B 1 13 ? -14.305 -101.375 -2.1 1 20.89 13 ARG B O 1
ATOM 4833 N N . ARG B 1 14 ? -14.5 -100.062 -0.513 1 26.78 14 ARG B N 1
ATOM 4834 C CA . ARG B 1 14 ? -14.289 -99.062 -1.525 1 26.78 14 ARG B CA 1
ATOM 4835 C C . ARG B 1 14 ? -12.875 -99.125 -2.096 1 26.78 14 ARG B C 1
ATOM 4837 O O . ARG B 1 14 ? -12.086 -98.188 -1.924 1 26.78 14 ARG B O 1
ATOM 4844 N N . GLY B 1 15 ? -12.391 -100.5 -2.098 1 27.61 15 GLY B N 1
ATOM 4845 C CA . GLY B 1 15 ? -10.961 -100.375 -2.334 1 27.61 15 GLY B CA 1
ATOM 4846 C C . GLY B 1 15 ? -10.617 -99.938 -3.738 1 27.61 15 GLY B C 1
ATOM 4847 O O . GLY B 1 15 ? -9.648 -99.188 -3.934 1 27.61 15 GLY B O 1
ATOM 4848 N N . THR B 1 16 ? -11.242 -100.688 -4.742 1 32.5 16 THR B N 1
ATOM 4849 C CA . THR B 1 16 ? -10.516 -100.938 -5.98 1 32.5 16 THR B CA 1
ATOM 4850 C C . THR B 1 16 ? -10.523 -99.75 -6.891 1 32.5 16 THR B C 1
ATOM 4852 O O . THR B 1 16 ? -9.758 -99.688 -7.855 1 32.5 16 THR B O 1
ATOM 4855 N N . GLN B 1 17 ? -11.594 -98.938 -6.832 1 33.47 17 GLN B N 1
ATOM 4856 C CA . GLN B 1 17 ? -11.914 -98.125 -7.996 1 33.47 17 GLN B CA 1
ATOM 4857 C C . GLN B 1 17 ? -10.93 -97 -8.141 1 33.47 17 GLN B C 1
ATOM 4859 O O . GLN B 1 17 ? -10.977 -96.25 -9.125 1 33.47 17 GLN B O 1
ATOM 4864 N N . CYS B 1 18 ? -10.109 -96.75 -7.098 1 36.41 18 CYS B N 1
ATOM 4865 C CA . CYS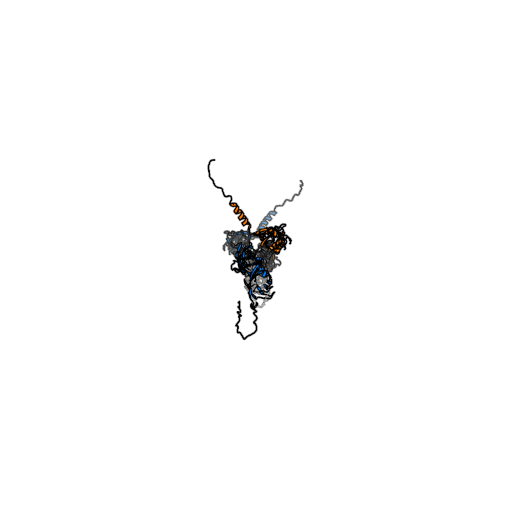 B 1 18 ? -9.492 -95.438 -7.156 1 36.41 18 CYS B CA 1
ATOM 4866 C C . CYS B 1 18 ? -8.266 -95.438 -8.062 1 36.41 18 CYS B C 1
ATOM 4868 O O . CYS B 1 18 ? -7.586 -94.438 -8.203 1 36.41 18 CYS B O 1
ATOM 4870 N N . TRP B 1 19 ? -7.961 -96.75 -8.617 1 40.72 19 TRP B N 1
ATOM 4871 C CA . TRP B 1 19 ? -6.691 -96.75 -9.336 1 40.72 19 TRP B CA 1
ATOM 4872 C C . TRP B 1 19 ? -6.852 -96.188 -10.742 1 40.72 19 TRP B C 1
ATOM 4874 O O . TRP B 1 19 ? -5.914 -95.562 -11.289 1 40.72 19 TRP B O 1
ATOM 4884 N N . TRP B 1 20 ? -8.078 -96.5 -11.383 1 43.16 20 TRP B N 1
ATOM 4885 C CA . TRP B 1 20 ? -8.227 -96.062 -12.773 1 43.16 20 TRP B CA 1
ATOM 4886 C C . TRP B 1 20 ? -8.242 -94.562 -12.891 1 43.16 20 TRP B C 1
ATOM 4888 O O . TRP B 1 20 ? -7.867 -94 -13.93 1 43.16 20 TRP B O 1
ATOM 4898 N N . VAL B 1 21 ? -8.742 -93.812 -11.883 1 45.44 21 VAL B N 1
ATOM 4899 C CA . VAL B 1 21 ? -8.828 -92.375 -11.938 1 45.44 21 VAL B CA 1
ATOM 4900 C C . VAL B 1 21 ? -7.426 -91.75 -11.945 1 45.44 21 VAL B C 1
ATOM 4902 O O . VAL B 1 21 ? -7.188 -90.75 -12.57 1 45.44 21 VAL B O 1
ATOM 4905 N N . ALA B 1 22 ? -6.414 -92.562 -11.43 1 48.34 22 ALA B N 1
ATOM 4906 C CA . ALA B 1 22 ? -5.074 -92 -11.344 1 48.34 22 ALA B CA 1
ATOM 4907 C C . ALA B 1 22 ? -4.379 -92 -12.703 1 48.34 22 ALA B C 1
ATOM 4909 O O . ALA B 1 22 ? -3.662 -91.062 -13.055 1 48.34 22 ALA B O 1
ATOM 4910 N N . ILE B 1 23 ? -4.672 -93.125 -13.477 1 47.59 23 ILE B N 1
ATOM 4911 C CA . ILE B 1 23 ? -3.941 -93.188 -14.734 1 47.59 23 ILE B CA 1
ATOM 4912 C C . ILE B 1 23 ? -4.551 -92.25 -15.742 1 47.59 23 ILE B C 1
ATOM 4914 O O . ILE B 1 23 ? -3.824 -91.562 -16.484 1 47.59 23 ILE B O 1
ATOM 4918 N N . SER B 1 24 ? -5.953 -92.188 -15.742 1 43.41 24 SER B N 1
ATOM 4919 C CA . SER B 1 24 ? -6.523 -91.25 -16.672 1 43.41 24 SER B CA 1
ATOM 4920 C C . SER B 1 24 ? -6.117 -89.812 -16.312 1 43.41 24 SER B C 1
ATOM 4922 O O . SER B 1 24 ? -6.066 -88.938 -17.188 1 43.41 24 SER B O 1
ATOM 4924 N N . PHE B 1 25 ? -6.027 -89.625 -14.984 1 45.16 25 PHE B N 1
ATOM 4925 C CA . PHE B 1 25 ? -5.613 -88.25 -14.578 1 45.16 25 PHE B CA 1
ATOM 4926 C C . PHE B 1 25 ? -4.176 -88 -15 1 45.16 25 PHE B C 1
ATOM 4928 O O . PHE B 1 25 ? -3.836 -86.875 -15.359 1 45.16 25 PHE B O 1
ATOM 4935 N N . SER B 1 26 ? -3.324 -89.125 -15.031 1 44.22 26 SER B N 1
ATOM 4936 C CA . SER B 1 26 ? -1.949 -88.875 -15.445 1 44.22 26 SER B CA 1
ATOM 4937 C C . SER B 1 26 ? -1.866 -88.625 -16.953 1 44.22 26 SER B C 1
ATOM 4939 O O . SER B 1 26 ? -1.03 -87.812 -17.406 1 44.22 26 SER B O 1
ATOM 4941 N N . LEU B 1 27 ? -2.615 -89.5 -17.766 1 41.94 27 LEU B N 1
ATOM 4942 C CA . LEU B 1 27 ? -2.533 -89.25 -19.203 1 41.94 27 LEU B CA 1
ATOM 4943 C C . LEU B 1 27 ? -3.189 -87.875 -19.562 1 41.94 27 LEU B C 1
ATOM 4945 O O . LEU B 1 27 ? -2.805 -87.25 -20.531 1 41.94 27 LEU B O 1
ATOM 4949 N N . MET B 1 28 ? -4.375 -87.625 -18.906 1 39.09 28 MET B N 1
ATOM 4950 C CA . MET B 1 28 ? -4.938 -86.312 -19.156 1 39.09 28 MET B CA 1
ATOM 4951 C C . MET B 1 28 ? -3.947 -85.25 -18.766 1 39.09 28 MET B C 1
ATOM 4953 O O . MET B 1 28 ? -4.055 -84.125 -19.234 1 39.09 28 MET B O 1
ATOM 4957 N N . LEU B 1 29 ? -3.154 -85.562 -17.688 1 38.19 29 LEU B N 1
ATOM 4958 C CA . LEU B 1 29 ? -2.154 -84.562 -17.359 1 38.19 29 LEU B CA 1
ATOM 4959 C C . LEU B 1 29 ? -1.114 -84.438 -18.469 1 38.19 29 LEU B C 1
ATOM 4961 O O . LEU B 1 29 ? -0.384 -83.438 -18.531 1 38.19 29 LEU B O 1
ATOM 4965 N N . SER B 1 30 ? -0.92 -85.562 -19.172 1 37.91 30 SER B N 1
ATOM 4966 C CA . SER B 1 30 ? 0.177 -85.5 -20.141 1 37.91 30 SER B CA 1
ATOM 4967 C C . SER B 1 30 ? -0.198 -84.562 -21.312 1 37.91 30 SER B C 1
ATOM 4969 O O . SER B 1 30 ? 0.652 -84.25 -22.141 1 37.91 30 SER B O 1
ATOM 4971 N N . CYS B 1 31 ? -1.434 -84.688 -21.812 1 36.44 31 CYS B N 1
ATOM 4972 C CA . CYS B 1 31 ? -1.674 -83.75 -22.891 1 36.44 31 CYS B CA 1
ATOM 4973 C C . CYS B 1 31 ? -1.573 -82.312 -22.359 1 36.44 31 CYS B C 1
ATOM 4975 O O . CYS B 1 31 ? -2.562 -81.562 -22.359 1 36.44 31 CYS B O 1
ATOM 4977 N N . ALA B 1 32 ? -1.127 -82.188 -21.141 1 36.19 32 ALA B N 1
ATOM 4978 C CA . ALA B 1 32 ? -0.889 -80.812 -20.766 1 36.19 32 ALA B CA 1
ATOM 4979 C C . ALA B 1 32 ? -0.295 -80 -21.938 1 36.19 32 ALA B C 1
ATOM 4981 O O . ALA B 1 32 ? 0.745 -80.375 -22.484 1 36.19 32 ALA B O 1
ATOM 4982 N N . GLU B 1 33 ? -1.157 -79.562 -22.812 1 39.91 33 GLU B N 1
ATOM 4983 C CA . GLU B 1 33 ? -0.707 -78.438 -23.672 1 39.91 33 GLU B CA 1
ATOM 4984 C C . GLU B 1 33 ? 0.495 -77.75 -23.062 1 39.91 33 GLU B C 1
ATOM 4986 O O . GLU B 1 33 ? 0.468 -77.312 -21.891 1 39.91 33 GLU B O 1
ATOM 4991 N N . ARG B 1 34 ? 1.729 -78.125 -23.359 1 42 34 ARG B N 1
ATOM 4992 C CA . ARG B 1 34 ? 2.947 -77.375 -23.094 1 42 34 ARG B CA 1
ATOM 4993 C C . ARG B 1 34 ? 2.65 -75.875 -22.938 1 42 34 ARG B C 1
ATOM 4995 O O . ARG B 1 34 ? 2.336 -75.188 -23.922 1 42 34 ARG B O 1
ATOM 5002 N N . VAL B 1 35 ? 1.833 -75.562 -22 1 43.22 35 VAL B N 1
ATOM 5003 C CA . VAL B 1 35 ? 1.812 -74.188 -21.578 1 43.22 35 VAL B CA 1
ATOM 5004 C C . VAL B 1 35 ? 3.205 -73.562 -21.719 1 43.22 35 VAL B C 1
ATOM 5006 O O . VAL B 1 35 ? 4.16 -74.062 -21.094 1 43.22 35 VAL B O 1
ATOM 5009 N N . SER B 1 36 ? 3.615 -73.25 -22.891 1 49.16 36 SER B N 1
ATOM 5010 C CA . SER B 1 36 ? 4.844 -72.5 -23.125 1 49.16 36 SER B CA 1
ATOM 5011 C C . SER B 1 36 ? 5.199 -71.625 -21.922 1 49.16 36 SER B C 1
ATOM 5013 O O . SER B 1 36 ? 4.398 -70.812 -21.5 1 49.16 36 SER B O 1
ATOM 5015 N N . ALA B 1 37 ? 5.777 -72.25 -20.891 1 53.66 37 ALA B N 1
ATOM 5016 C CA . ALA B 1 37 ? 6.336 -71.688 -19.672 1 53.66 37 ALA B CA 1
ATOM 5017 C C . ALA B 1 37 ? 6.914 -70.312 -19.922 1 53.66 37 ALA B C 1
ATOM 5019 O O . ALA B 1 37 ? 7.672 -70.125 -20.875 1 53.66 37 ALA B O 1
ATOM 5020 N N . GLN B 1 38 ? 6.18 -69.25 -19.578 1 72.12 38 GLN B N 1
ATOM 5021 C CA . GLN B 1 38 ? 6.684 -67.875 -19.562 1 72.12 38 GLN B CA 1
ATOM 5022 C C . GLN B 1 38 ? 7.941 -67.812 -18.703 1 72.12 38 GLN B C 1
ATOM 5024 O O . GLN B 1 38 ? 7.93 -68.188 -17.531 1 72.12 38 GLN B O 1
ATOM 5029 N N . ILE B 1 39 ? 9.086 -67.875 -19.281 1 87.75 39 ILE B N 1
ATOM 5030 C CA . ILE B 1 39 ? 10.383 -67.75 -18.641 1 87.75 39 ILE B CA 1
ATOM 5031 C C . ILE B 1 39 ? 10.664 -66.25 -18.375 1 87.75 39 ILE B C 1
ATOM 5033 O O . ILE B 1 39 ? 10.336 -65.375 -19.203 1 87.75 39 ILE B O 1
ATOM 5037 N N . LYS B 1 40 ? 11.078 -66 -17.156 1 90.75 40 LYS B N 1
ATOM 5038 C CA . LYS B 1 40 ? 11.43 -64.625 -16.781 1 90.75 40 LYS B CA 1
ATOM 5039 C C . LYS B 1 40 ? 12.883 -64.5 -16.344 1 90.75 40 LYS B C 1
ATOM 5041 O O . LYS B 1 40 ? 13.367 -65.375 -15.578 1 90.75 40 LYS B O 1
ATOM 5046 N N . TYR B 1 41 ? 13.68 -63.688 -16.938 1 94.38 41 TYR B N 1
ATOM 5047 C CA . TYR B 1 41 ? 15.047 -63.375 -16.531 1 94.38 41 TYR B CA 1
ATOM 5048 C C . TYR B 1 41 ? 15.148 -61.969 -15.977 1 94.38 41 TYR B C 1
ATOM 5050 O O . TYR B 1 41 ? 14.219 -61.156 -16.125 1 94.38 41 TYR B O 1
ATOM 5058 N N . SER B 1 42 ? 16.188 -61.688 -15.125 1 94.31 42 SER B N 1
ATOM 5059 C CA . SER B 1 42 ? 16.453 -60.344 -14.609 1 94.31 42 SER B CA 1
ATOM 5060 C C . SER B 1 42 ? 17.906 -59.938 -14.82 1 94.31 42 SER B C 1
ATOM 5062 O O . SER B 1 42 ? 18.812 -60.75 -14.633 1 94.31 42 SER B O 1
ATOM 5064 N N . ILE B 1 43 ? 18.094 -58.781 -15.383 1 94.31 43 ILE B N 1
ATOM 5065 C CA . ILE B 1 43 ? 19.438 -58.281 -15.562 1 94.31 43 ILE B CA 1
ATOM 5066 C C . ILE B 1 43 ? 19.484 -56.812 -15.156 1 94.31 43 ILE B C 1
ATOM 5068 O O . ILE B 1 43 ? 18.5 -56.094 -15.297 1 94.31 43 ILE B O 1
ATOM 5072 N N . PRO B 1 44 ? 20.641 -56.344 -14.531 1 94.12 44 PRO B N 1
ATOM 5073 C CA . PRO B 1 44 ? 20.766 -54.906 -14.258 1 94.12 44 PRO B CA 1
ATOM 5074 C C . PRO B 1 44 ? 21 -54.094 -15.523 1 94.12 44 PRO B C 1
ATOM 5076 O O . PRO B 1 44 ? 21.484 -54.625 -16.531 1 94.12 44 PRO B O 1
ATOM 5079 N N . GLU B 1 45 ? 20.516 -52.875 -15.484 1 93.38 45 GLU B N 1
ATOM 5080 C CA . GLU B 1 45 ? 20.828 -52.031 -16.625 1 93.38 45 GLU B CA 1
ATOM 5081 C C . GLU B 1 45 ? 22.328 -51.719 -16.688 1 93.38 45 GLU B C 1
ATOM 5083 O O . GLU B 1 45 ? 23.047 -51.906 -15.703 1 93.38 45 GLU B O 1
ATOM 5088 N N . GLU B 1 46 ? 22.828 -51.312 -17.844 1 92 46 GLU B N 1
ATOM 5089 C CA . GLU B 1 46 ? 24.203 -50.938 -18.125 1 92 46 GLU B CA 1
ATOM 5090 C C . GLU B 1 46 ? 25.141 -52.125 -18.094 1 92 46 GLU B C 1
ATOM 5092 O O . GLU B 1 46 ? 26.312 -52.031 -17.719 1 92 46 GLU B O 1
ATOM 5097 N N . VAL B 1 47 ? 24.5 -53.25 -18.266 1 92.19 47 VAL B N 1
ATOM 5098 C CA . VAL B 1 47 ? 25.328 -54.438 -18.406 1 92.19 47 VAL B CA 1
ATOM 5099 C C . VAL B 1 47 ? 26.094 -54.375 -19.719 1 92.19 47 VAL B C 1
ATOM 5101 O O . VAL B 1 47 ? 25.641 -53.781 -20.688 1 92.19 47 VAL B O 1
ATOM 5104 N N . LYS B 1 48 ? 27.266 -55 -19.719 1 92.44 48 LYS B N 1
ATOM 5105 C CA . LYS B 1 48 ? 28.109 -54.969 -20.906 1 92.44 48 LYS B CA 1
ATOM 5106 C C . LYS B 1 48 ? 27.453 -55.75 -22.062 1 92.44 48 LYS B C 1
ATOM 5108 O O . LYS B 1 48 ? 26.812 -56.781 -21.828 1 92.44 48 LYS B O 1
ATOM 5113 N N . VAL B 1 49 ? 27.641 -55.219 -23.234 1 91.88 49 VAL B N 1
ATOM 5114 C CA . VAL B 1 49 ? 27.156 -55.906 -24.438 1 91.88 49 VAL B CA 1
ATOM 5115 C C . VAL B 1 49 ? 27.797 -57.281 -24.547 1 91.88 49 VAL B C 1
ATOM 5117 O O . VAL B 1 49 ? 29 -57.438 -24.312 1 91.88 49 VAL B O 1
ATOM 5120 N N . GLY B 1 50 ? 27.031 -58.219 -24.828 1 89.62 50 GLY B N 1
ATOM 5121 C CA . GLY B 1 50 ? 27.531 -59.562 -24.938 1 89.62 50 GLY B CA 1
ATOM 5122 C C . GLY B 1 50 ? 27.266 -60.406 -23.703 1 89.62 50 GLY B C 1
ATOM 5123 O O . GLY B 1 50 ? 27.453 -61.625 -23.719 1 89.62 50 GLY B O 1
ATOM 5124 N N . SER B 1 51 ? 26.812 -59.812 -22.719 1 92.81 51 SER B N 1
ATOM 5125 C CA . SER B 1 51 ? 26.516 -60.531 -21.484 1 92.81 51 SER B CA 1
ATOM 5126 C C . SER B 1 51 ? 25.359 -61.5 -21.672 1 92.81 51 SER B C 1
ATOM 5128 O O . SER B 1 51 ? 24.422 -61.219 -22.422 1 92.81 51 SER B O 1
ATOM 5130 N N . VAL B 1 52 ? 25.438 -62.625 -20.969 1 93.5 52 VAL B N 1
ATOM 5131 C CA . VAL B 1 52 ? 24.422 -63.656 -21.078 1 93.5 52 VAL B CA 1
ATOM 5132 C C . VAL B 1 52 ? 23.25 -63.375 -20.156 1 93.5 52 VAL B C 1
ATOM 5134 O O . VAL B 1 52 ? 23.438 -63.062 -18.984 1 93.5 52 VAL B O 1
ATOM 5137 N N . VAL B 1 53 ? 22.141 -63.312 -20.703 1 93.25 53 VAL B N 1
ATOM 5138 C CA . VAL B 1 53 ? 20.922 -63.094 -19.938 1 93.25 53 VAL B CA 1
ATOM 5139 C C . VAL B 1 53 ? 20.438 -64.438 -19.344 1 93.25 53 VAL B C 1
ATOM 5141 O O . VAL B 1 53 ? 20.109 -64.5 -18.156 1 93.25 53 VAL B O 1
ATOM 5144 N N . GLY B 1 54 ? 20.375 -65.438 -20.234 1 92.38 54 GLY B N 1
ATOM 5145 C CA . GLY B 1 54 ? 19.969 -66.75 -19.828 1 92.38 54 GLY B CA 1
ATOM 5146 C C . GLY B 1 54 ? 20.016 -67.75 -20.984 1 92.38 54 GLY B C 1
ATOM 5147 O O . GLY B 1 54 ? 20.234 -67.375 -22.125 1 92.38 54 GLY B O 1
ATOM 5148 N N . ASN B 1 55 ? 19.938 -68.938 -20.562 1 91.94 55 ASN B N 1
ATOM 5149 C CA . ASN B 1 55 ? 19.875 -70 -21.547 1 91.94 55 ASN B CA 1
ATOM 5150 C C . ASN B 1 55 ? 18.422 -70.312 -21.938 1 91.94 55 ASN B C 1
ATOM 5152 O O . ASN B 1 55 ? 17.828 -71.25 -21.375 1 91.94 55 ASN B O 1
ATOM 5156 N N . VAL B 1 56 ? 17.984 -69.625 -22.891 1 90.31 56 VAL B N 1
ATOM 5157 C CA . VAL B 1 56 ? 16.562 -69.688 -23.25 1 90.31 56 VAL B CA 1
ATOM 5158 C C . VAL B 1 56 ? 16.234 -71.062 -23.844 1 90.31 56 VAL B C 1
ATOM 5160 O O . VAL B 1 56 ? 15.188 -71.688 -23.547 1 90.31 56 VAL B O 1
ATOM 5163 N N . ALA B 1 57 ? 17.109 -71.625 -24.703 1 88.44 57 ALA B N 1
ATOM 5164 C CA . ALA B 1 57 ? 16.844 -72.875 -25.344 1 88.44 57 ALA B CA 1
ATOM 5165 C C . ALA B 1 57 ? 16.688 -74 -24.297 1 88.44 57 ALA B C 1
ATOM 5167 O O . ALA B 1 57 ? 15.758 -74.812 -24.375 1 88.44 57 ALA B O 1
ATOM 5168 N N . LYS B 1 58 ? 17.578 -74 -23.422 1 87.94 58 LYS B N 1
ATOM 5169 C CA . LYS B 1 58 ? 17.516 -75 -22.375 1 87.94 58 LYS B CA 1
ATOM 5170 C C . LYS B 1 58 ? 16.281 -74.812 -21.516 1 87.94 58 LYS B C 1
ATOM 5172 O O . LYS B 1 58 ? 15.609 -75.812 -21.172 1 87.94 58 LYS B O 1
ATOM 5177 N N . ASP B 1 59 ? 15.992 -73.625 -21.234 1 90.19 59 ASP B N 1
ATOM 5178 C CA . ASP B 1 59 ? 14.883 -73.375 -20.312 1 90.19 59 ASP B CA 1
ATOM 5179 C C . ASP B 1 59 ? 13.539 -73.625 -20.984 1 90.19 59 ASP B C 1
ATOM 5181 O O . ASP B 1 59 ? 12.57 -74 -20.312 1 90.19 59 ASP B O 1
ATOM 5185 N N . LEU B 1 60 ? 13.477 -73.438 -22.266 1 87.94 60 LEU B N 1
ATOM 5186 C CA . LEU B 1 60 ? 12.258 -73.688 -23.016 1 87.94 60 LEU B CA 1
ATOM 5187 C C . LEU B 1 60 ? 12.164 -75.188 -23.406 1 87.94 60 LEU B C 1
ATOM 5189 O O . LEU B 1 60 ? 11.133 -75.625 -23.906 1 87.94 60 LEU B O 1
ATOM 5193 N N . GLY B 1 61 ? 13.211 -75.938 -23.266 1 84.06 61 GLY B N 1
ATOM 5194 C CA . GLY B 1 61 ? 13.234 -77.375 -23.578 1 84.06 61 GLY B CA 1
ATOM 5195 C C . GLY B 1 61 ? 13.438 -77.625 -25.062 1 84.06 61 GLY B C 1
ATOM 5196 O O . GLY B 1 61 ? 12.969 -78.625 -25.578 1 84.06 61 GLY B O 1
ATOM 5197 N N . LEU B 1 62 ? 14.07 -76.75 -25.703 1 86.31 62 LEU B N 1
ATOM 5198 C CA . LEU B 1 62 ? 14.32 -76.875 -27.125 1 86.31 62 LEU B CA 1
ATOM 5199 C C . LEU B 1 62 ? 15.641 -77.625 -27.359 1 86.31 62 LEU B C 1
ATOM 5201 O O . LEU B 1 62 ? 16.578 -77.5 -26.578 1 86.31 62 LEU B O 1
ATOM 5205 N N . ASP B 1 63 ? 15.578 -78.438 -28.422 1 86.38 63 ASP B N 1
ATOM 5206 C CA . ASP B 1 63 ? 16.812 -79.125 -28.797 1 86.38 63 ASP B CA 1
ATOM 5207 C C . ASP B 1 63 ? 17.781 -78.188 -29.469 1 86.38 63 ASP B C 1
ATOM 5209 O O . ASP B 1 63 ? 17.5 -77.625 -30.547 1 86.38 63 ASP B O 1
ATOM 5213 N N . ILE B 1 64 ? 18.984 -78 -28.906 1 86.31 64 ILE B N 1
ATOM 5214 C CA . ILE B 1 64 ? 19.984 -77.062 -29.328 1 86.31 64 ILE B CA 1
ATOM 5215 C C . ILE B 1 64 ? 20.453 -77.375 -30.75 1 86.31 64 ILE B C 1
ATOM 5217 O O . ILE B 1 64 ? 20.75 -76.438 -31.531 1 86.31 64 ILE B O 1
ATOM 5221 N N . SER B 1 65 ? 20.438 -78.562 -31.125 1 86.25 65 SER B N 1
ATOM 5222 C CA . SER B 1 65 ? 20.953 -79 -32.406 1 86.25 65 SER B CA 1
ATOM 5223 C C . SER B 1 65 ? 20 -78.625 -33.531 1 86.25 65 SER B C 1
ATOM 5225 O O . SER B 1 65 ? 20.406 -78.5 -34.688 1 86.25 65 SER B O 1
ATOM 5227 N N . LEU B 1 66 ? 18.844 -78.438 -33.156 1 87.62 66 LEU B N 1
ATOM 5228 C CA . LEU B 1 66 ? 17.859 -78.188 -34.188 1 87.62 66 LEU B CA 1
ATOM 5229 C C . LEU B 1 66 ? 17.531 -76.688 -34.281 1 87.62 66 LEU B C 1
ATOM 5231 O O . LEU B 1 66 ? 16.719 -76.25 -35.125 1 87.62 66 LEU B O 1
ATOM 5235 N N . LEU B 1 67 ? 18.172 -75.875 -33.469 1 87.94 67 LEU B N 1
ATOM 5236 C CA . LEU B 1 67 ? 17.797 -74.5 -33.375 1 87.94 67 LEU B CA 1
ATOM 5237 C C . LEU B 1 67 ? 18.047 -73.75 -34.688 1 87.94 67 LEU B C 1
ATOM 5239 O O . LEU B 1 67 ? 17.219 -73 -35.125 1 87.94 67 LEU B O 1
ATOM 5243 N N . GLU B 1 68 ? 19.125 -74.062 -35.312 1 87.56 68 GLU B N 1
ATOM 5244 C CA . GLU B 1 68 ? 19.469 -73.438 -36.594 1 87.56 68 GLU B CA 1
ATOM 5245 C C . GLU B 1 68 ? 18.516 -73.875 -37.688 1 87.56 68 GLU B C 1
ATOM 5247 O O . GLU B 1 68 ? 18.094 -73.062 -38.531 1 87.56 68 GLU B O 1
ATOM 5252 N N . GLU B 1 69 ? 18.266 -75.125 -37.625 1 86.5 69 GLU B N 1
ATOM 5253 C CA . GLU B 1 69 ? 17.375 -75.688 -38.656 1 86.5 69 GLU B CA 1
ATOM 5254 C C . GLU B 1 69 ? 15.961 -75.125 -38.5 1 86.5 69 GLU B C 1
ATOM 5256 O O . GLU B 1 69 ? 15.297 -74.875 -39.531 1 86.5 69 GLU B O 1
ATOM 5261 N N . ARG B 1 70 ? 15.625 -74.938 -37.281 1 86.69 70 ARG B N 1
ATOM 5262 C CA . ARG B 1 70 ? 14.273 -74.438 -37.031 1 86.69 70 ARG B CA 1
ATOM 5263 C C . ARG B 1 70 ? 14.242 -72.875 -37.062 1 86.69 70 ARG B C 1
ATOM 5265 O O . ARG B 1 70 ? 13.219 -72.25 -36.719 1 86.69 70 ARG B O 1
ATOM 5272 N N . ARG B 1 71 ? 15.328 -72.25 -37.344 1 86.94 71 ARG B N 1
ATOM 5273 C CA . ARG B 1 71 ? 15.43 -70.812 -37.438 1 86.94 71 ARG B CA 1
ATOM 5274 C C . ARG B 1 71 ? 14.891 -70.125 -36.188 1 86.94 71 ARG B C 1
ATOM 5276 O O . ARG B 1 71 ? 14.016 -69.25 -36.281 1 86.94 71 ARG B O 1
ATOM 5283 N N . PHE B 1 72 ? 15.328 -70.562 -35.062 1 87.69 72 PHE B N 1
ATOM 5284 C CA . PHE B 1 72 ? 14.93 -70 -33.781 1 87.69 72 PHE B CA 1
ATOM 5285 C C . PHE B 1 72 ? 15.383 -68.562 -33.656 1 87.69 72 PHE B C 1
ATOM 5287 O O . PHE B 1 72 ? 16.578 -68.25 -33.812 1 87.69 72 PHE B O 1
ATOM 5294 N N . ARG B 1 73 ? 14.43 -67.625 -33.5 1 85.69 73 ARG B N 1
ATOM 5295 C CA . ARG B 1 73 ? 14.758 -66.188 -33.5 1 85.69 73 ARG B CA 1
ATOM 5296 C C . ARG B 1 73 ? 13.758 -65.375 -32.688 1 85.69 73 ARG B C 1
ATOM 5298 O O . ARG B 1 73 ? 12.672 -65.875 -32.375 1 85.69 73 ARG B O 1
ATOM 5305 N N . ILE B 1 74 ? 14.195 -64.25 -32.344 1 85.88 74 ILE B N 1
ATOM 5306 C CA . ILE B 1 74 ? 13.297 -63.312 -31.719 1 85.88 74 ILE B CA 1
ATOM 5307 C C . ILE B 1 74 ? 12.477 -62.594 -32.781 1 85.88 74 ILE B C 1
ATOM 5309 O O . ILE B 1 74 ? 13.008 -62.156 -33.781 1 85.88 74 ILE B O 1
ATOM 5313 N N . VAL B 1 75 ? 11.172 -62.594 -32.75 1 75.44 75 VAL B N 1
ATOM 5314 C CA . VAL B 1 75 ? 10.344 -61.969 -33.75 1 75.44 75 VAL B CA 1
ATOM 5315 C C . VAL B 1 75 ? 9.734 -60.688 -33.219 1 75.44 75 VAL B C 1
ATOM 5317 O O . VAL B 1 75 ? 9.047 -59.969 -33.938 1 75.44 75 VAL B O 1
ATOM 5320 N N . SER B 1 76 ? 9.836 -60.344 -31.984 1 63.59 76 SER B N 1
ATOM 5321 C CA . SER B 1 76 ? 9.141 -59.125 -31.516 1 63.59 76 SER B CA 1
ATOM 5322 C C . SER B 1 76 ? 9.5 -57.906 -32.375 1 63.59 76 SER B C 1
ATOM 5324 O O . SER B 1 76 ? 10.531 -57.906 -33.031 1 63.59 76 SER B O 1
ATOM 5326 N N . GLY B 1 77 ? 8.578 -57 -32.844 1 52.09 77 GLY B N 1
ATOM 5327 C CA . GLY B 1 77 ? 8.594 -55.719 -33.531 1 52.09 77 GLY B CA 1
ATOM 5328 C C . GLY B 1 77 ? 9.906 -54.969 -33.375 1 52.09 77 GLY B C 1
ATOM 5329 O O . GLY B 1 77 ? 10.906 -55.531 -32.938 1 52.09 77 GLY B O 1
ATOM 5330 N N . ALA B 1 78 ? 9.688 -53.469 -33.125 1 47.97 78 ALA B N 1
ATOM 5331 C CA . ALA B 1 78 ? 10.461 -52.25 -33.094 1 47.97 78 ALA B CA 1
ATOM 5332 C C . ALA B 1 78 ? 11.75 -52.406 -32.312 1 47.97 78 ALA B C 1
ATOM 5334 O O . ALA B 1 78 ? 12.828 -52 -32.75 1 47.97 78 ALA B O 1
ATOM 5335 N N . GLU B 1 79 ? 11.594 -52.406 -30.984 1 49.84 79 GLU B N 1
ATOM 5336 C CA . GLU B 1 79 ? 12.539 -51.938 -29.969 1 49.84 79 GLU B CA 1
ATOM 5337 C C . GLU B 1 79 ? 13.719 -52.906 -29.844 1 49.84 79 GLU B C 1
ATOM 5339 O O . GLU B 1 79 ? 14.594 -52.719 -29 1 49.84 79 GLU B O 1
ATOM 5344 N N . ASP B 1 80 ? 13.656 -54.219 -30.391 1 54.53 80 ASP B N 1
ATOM 5345 C CA . ASP B 1 80 ? 14.242 -55.438 -29.844 1 54.53 80 ASP B CA 1
ATOM 5346 C C . ASP B 1 80 ? 15.727 -55.531 -30.188 1 54.53 80 ASP B C 1
ATOM 5348 O O . ASP B 1 80 ? 16.297 -56.625 -30.172 1 54.53 80 ASP B O 1
ATOM 5352 N N . ALA B 1 81 ? 16.047 -54.562 -30.469 1 70.88 81 ALA B N 1
ATOM 5353 C CA . ALA B 1 81 ? 17.438 -54.719 -30.922 1 70.88 81 ALA B CA 1
ATOM 5354 C C . ALA B 1 81 ? 18.391 -54.906 -29.75 1 70.88 81 ALA B C 1
ATOM 5356 O O . ALA B 1 81 ? 19.594 -55.094 -29.938 1 70.88 81 ALA B O 1
ATOM 5357 N N . GLN B 1 82 ? 17.734 -55.031 -28.562 1 86.88 82 GLN B N 1
ATOM 5358 C CA . GLN B 1 82 ? 18.703 -55 -27.484 1 86.88 82 GLN B CA 1
ATOM 5359 C C . GLN B 1 82 ? 19.172 -56.406 -27.125 1 86.88 82 GLN B C 1
ATOM 5361 O O . GLN B 1 82 ? 20.172 -56.562 -26.422 1 86.88 82 GLN B O 1
ATOM 5366 N N . PHE B 1 83 ? 18.375 -57.406 -27.656 1 90.44 83 PHE B N 1
ATOM 5367 C CA . PHE B 1 83 ? 18.703 -58.812 -27.312 1 90.44 83 PHE B CA 1
ATOM 5368 C C . PHE B 1 83 ? 18.891 -59.625 -28.578 1 90.44 83 PHE B C 1
ATOM 5370 O O . PHE B 1 83 ? 18.312 -59.312 -29.625 1 90.44 83 PHE B O 1
ATOM 5377 N N . GLU B 1 84 ? 19.703 -60.562 -28.453 1 89.06 84 GLU B N 1
ATOM 5378 C CA . GLU B 1 84 ? 19.938 -61.5 -29.547 1 89.06 84 GLU B CA 1
ATOM 5379 C C . GLU B 1 84 ? 20.078 -62.906 -29.016 1 89.06 84 GLU B C 1
ATOM 5381 O O . GLU B 1 84 ? 20.609 -63.125 -27.922 1 89.06 84 GLU B O 1
ATOM 5386 N N . VAL B 1 85 ? 19.453 -63.75 -29.75 1 89.94 85 VAL B N 1
ATOM 5387 C CA . VAL B 1 85 ? 19.609 -65.188 -29.406 1 89.94 85 VAL B CA 1
ATOM 5388 C C . VAL B 1 85 ? 20.656 -65.812 -30.312 1 89.94 85 VAL B C 1
ATOM 5390 O O . VAL B 1 85 ? 20.625 -65.625 -31.531 1 89.94 85 VAL B O 1
ATOM 5393 N N . ASN B 1 86 ? 21.594 -66.5 -29.641 1 88 86 ASN B N 1
ATOM 5394 C CA . ASN B 1 86 ? 22.578 -67.25 -30.422 1 88 86 ASN B CA 1
ATOM 5395 C C . ASN B 1 86 ? 21.984 -68.562 -31.016 1 88 86 ASN B C 1
ATOM 5397 O O . ASN B 1 86 ? 21.578 -69.438 -30.281 1 88 86 ASN B O 1
ATOM 5401 N N . PRO B 1 87 ? 22 -68.625 -32.281 1 85.06 87 PRO B N 1
ATOM 5402 C CA . PRO B 1 87 ? 21.359 -69.75 -32.938 1 85.06 87 PRO B CA 1
ATOM 5403 C C . PRO B 1 87 ? 22.109 -71.062 -32.688 1 85.06 87 PRO B C 1
ATOM 5405 O O . PRO B 1 87 ? 21.547 -72.188 -32.844 1 85.06 87 PRO B O 1
ATOM 5408 N N . ASN B 1 88 ? 23.375 -71 -32.25 1 86.44 88 ASN B N 1
ATOM 5409 C CA . ASN B 1 88 ? 24.188 -72.25 -32.062 1 86.44 88 ASN B CA 1
ATOM 5410 C C . ASN B 1 88 ? 24 -72.812 -30.688 1 86.44 88 ASN B C 1
ATOM 5412 O O . ASN B 1 88 ? 23.984 -74.062 -30.516 1 86.44 88 ASN B O 1
ATOM 5416 N N . ASN B 1 89 ? 23.844 -72.062 -29.703 1 87.62 89 ASN B N 1
ATOM 5417 C CA . ASN B 1 89 ? 23.797 -72.562 -28.344 1 87.62 89 ASN B CA 1
ATOM 5418 C C . ASN B 1 89 ? 22.516 -72.125 -27.625 1 87.62 89 ASN B C 1
ATOM 5420 O O . ASN B 1 89 ? 22.234 -72.625 -26.531 1 87.62 89 ASN B O 1
ATOM 5424 N N . GLY B 1 90 ? 21.734 -71.312 -28.203 1 89.31 90 GLY B N 1
ATOM 5425 C CA . GLY B 1 90 ? 20.438 -70.938 -27.641 1 89.31 90 GLY B CA 1
ATOM 5426 C C . GLY B 1 90 ? 20.531 -69.938 -26.516 1 89.31 90 GLY B C 1
ATOM 5427 O O . GLY B 1 90 ? 19.562 -69.688 -25.812 1 89.31 90 GLY B O 1
ATOM 5428 N N . LEU B 1 91 ? 21.703 -69.375 -26.328 1 92.19 91 LEU B N 1
ATOM 5429 C CA . LEU B 1 91 ? 21.906 -68.375 -25.266 1 92.19 91 LEU B CA 1
ATOM 5430 C C . LEU B 1 91 ? 21.359 -67 -25.672 1 92.19 91 LEU B C 1
ATOM 5432 O O . LEU B 1 91 ? 21.547 -66.562 -26.812 1 92.19 91 LEU B O 1
ATOM 5436 N N . LEU B 1 92 ? 20.609 -66.5 -24.719 1 92.44 92 LEU B N 1
ATOM 5437 C CA . LEU B 1 92 ? 20.141 -65.125 -24.906 1 92.44 92 LEU B CA 1
ATOM 5438 C C . LEU B 1 92 ? 21.203 -64.125 -24.422 1 92.44 92 LEU B C 1
ATOM 5440 O O . LEU B 1 92 ? 21.672 -64.188 -23.281 1 92.44 92 LEU B O 1
ATOM 5444 N N . GLN B 1 93 ? 21.578 -63.219 -25.297 1 93 93 GLN B N 1
ATOM 5445 C CA . GLN B 1 93 ? 22.625 -62.281 -24.969 1 93 93 GLN B CA 1
ATOM 5446 C C . GLN B 1 93 ? 22.188 -60.844 -25.234 1 93 93 GLN B C 1
ATOM 5448 O O . GLN B 1 93 ? 21.281 -60.625 -26.047 1 93 93 GLN B O 1
ATOM 5453 N N . VAL B 1 94 ? 22.906 -59.969 -24.469 1 92.44 94 VAL B N 1
ATOM 5454 C CA . VAL B 1 94 ? 22.656 -58.531 -24.672 1 92.44 94 VAL B CA 1
ATOM 5455 C C . VAL B 1 94 ? 23.344 -58.062 -25.938 1 92.44 94 VAL B C 1
ATOM 5457 O O . VAL B 1 94 ? 24.531 -58.281 -26.141 1 92.44 94 VAL B O 1
ATOM 5460 N N . HIS B 1 95 ? 22.625 -57.438 -26.812 1 90.69 95 HIS B N 1
ATOM 5461 C CA . HIS B 1 95 ? 23.156 -56.969 -28.094 1 90.69 95 HIS B CA 1
ATOM 5462 C C . HIS B 1 95 ? 23.297 -55.438 -28.125 1 90.69 95 HIS B C 1
ATOM 5464 O O . HIS B 1 95 ? 24.203 -54.906 -28.766 1 90.69 95 HIS B O 1
ATOM 5470 N N . GLY B 1 96 ? 22.531 -54.75 -27.5 1 88.56 96 GLY B N 1
ATOM 5471 C CA . GLY B 1 96 ? 22.609 -53.312 -27.438 1 88.56 96 GLY B CA 1
ATOM 5472 C C . GLY B 1 96 ? 22.688 -52.75 -26.031 1 88.56 96 GLY B C 1
ATOM 5473 O O . GLY B 1 96 ? 22.469 -53.5 -25.062 1 88.56 96 GLY B O 1
ATOM 5474 N N . LYS B 1 97 ? 23.016 -51.469 -25.969 1 89.81 97 LYS B N 1
ATOM 5475 C CA . LYS B 1 97 ? 23.078 -50.844 -24.656 1 89.81 97 LYS B CA 1
ATOM 5476 C C . LYS B 1 97 ? 21.719 -50.844 -23.969 1 89.81 97 LYS B C 1
ATOM 5478 O O . LYS B 1 97 ? 20.703 -50.531 -24.594 1 89.81 97 LYS B O 1
ATOM 5483 N N . ILE B 1 98 ? 21.766 -51.344 -22.734 1 91.56 98 ILE B N 1
ATOM 5484 C CA . ILE B 1 98 ? 20.516 -51.406 -21.969 1 91.56 98 ILE B CA 1
ATOM 5485 C C . ILE B 1 98 ? 20.406 -50.219 -21.031 1 91.56 98 ILE B C 1
ATOM 5487 O O . ILE B 1 98 ? 21.141 -50.125 -20.047 1 91.56 98 ILE B O 1
ATOM 5491 N N . ASP B 1 99 ? 19.609 -49.312 -21.328 1 92.38 99 ASP B N 1
ATOM 5492 C CA . ASP B 1 99 ? 19.25 -48.156 -20.5 1 92.38 99 ASP B CA 1
ATOM 5493 C C . ASP B 1 99 ? 17.766 -48.219 -20.125 1 92.38 99 ASP B C 1
ATOM 5495 O O . ASP B 1 99 ? 16.891 -48 -20.953 1 92.38 99 ASP B O 1
ATOM 5499 N N . ARG B 1 100 ? 17.594 -48.531 -18.875 1 92.25 100 ARG B N 1
ATOM 5500 C CA . ARG B 1 100 ? 16.234 -48.719 -18.406 1 92.25 100 ARG B CA 1
ATOM 5501 C C . ARG B 1 100 ? 15.383 -47.469 -18.672 1 92.25 100 ARG B C 1
ATOM 5503 O O . ARG B 1 100 ? 14.234 -47.594 -19.109 1 92.25 100 ARG B O 1
ATOM 5510 N N . GLU B 1 101 ? 15.969 -46.281 -18.375 1 91.69 101 GLU B N 1
ATOM 5511 C CA . GLU B 1 101 ? 15.25 -45 -18.531 1 91.69 101 GLU B CA 1
ATOM 5512 C C . GLU B 1 101 ? 14.828 -44.781 -19.969 1 91.69 101 GLU B C 1
ATOM 5514 O O . GLU B 1 101 ? 13.766 -44.219 -20.234 1 91.69 101 GLU B O 1
ATOM 5519 N N . GLU B 1 102 ? 15.609 -45.188 -20.906 1 89.44 102 GLU B N 1
ATOM 5520 C CA . GLU B 1 102 ? 15.289 -45.031 -22.312 1 89.44 102 GLU B CA 1
ATOM 5521 C C . GLU B 1 102 ? 14.234 -46.062 -22.75 1 89.44 102 GLU B C 1
ATOM 5523 O O . GLU B 1 102 ? 13.367 -45.75 -23.578 1 89.44 102 GLU B O 1
ATOM 5528 N N . LEU B 1 103 ? 14.289 -47.188 -22.156 1 88.81 103 LEU B N 1
ATOM 5529 C CA . LEU B 1 103 ? 13.43 -48.281 -22.578 1 88.81 103 LEU B CA 1
ATOM 5530 C C . LEU B 1 103 ? 12.047 -48.188 -21.938 1 88.81 103 LEU B C 1
ATOM 5532 O O . LEU B 1 103 ? 11.031 -48.438 -22.594 1 88.81 103 LEU B O 1
ATOM 5536 N N . CYS B 1 104 ? 12 -47.812 -20.625 1 89.94 104 CYS B N 1
ATOM 5537 C CA . CYS B 1 104 ? 10.742 -47.875 -19.906 1 89.94 104 CYS B CA 1
ATOM 5538 C C . CYS B 1 104 ? 10.359 -46.531 -19.328 1 89.94 104 CYS B C 1
ATOM 5540 O O . CYS B 1 104 ? 9.281 -46.375 -18.75 1 89.94 104 CYS B O 1
ATOM 5542 N N . GLU B 1 105 ? 11.141 -45.5 -19.5 1 84.06 105 GLU B N 1
ATOM 5543 C CA . GLU B 1 105 ? 10.891 -44.156 -18.969 1 84.06 105 GLU B CA 1
ATOM 5544 C C . GLU B 1 105 ? 10.578 -44.219 -17.469 1 84.06 105 GLU B C 1
ATOM 5546 O O . GLU B 1 105 ? 11.406 -44.656 -16.672 1 84.06 105 GLU B O 1
ATOM 5551 N N . ASN B 1 106 ? 9.117 -44.031 -17.094 1 79.19 106 ASN B N 1
ATOM 5552 C CA . ASN B 1 106 ? 8.789 -43.969 -15.672 1 79.19 106 ASN B CA 1
ATOM 5553 C C . ASN B 1 106 ? 8.008 -45.219 -15.242 1 79.19 106 ASN B C 1
ATOM 5555 O O . ASN B 1 106 ? 7.523 -45.281 -14.109 1 79.19 106 ASN B O 1
ATOM 5559 N N . ILE B 1 107 ? 8.039 -46.219 -16.078 1 83.38 107 ILE B N 1
ATOM 5560 C CA . ILE B 1 107 ? 7.262 -47.438 -15.773 1 83.38 107 ILE B CA 1
ATOM 5561 C C . ILE B 1 107 ? 8.117 -48.406 -14.977 1 83.38 107 ILE B C 1
ATOM 5563 O O . ILE B 1 107 ? 9.258 -48.688 -15.359 1 83.38 107 ILE B O 1
ATOM 5567 N N . SER B 1 108 ? 7.613 -48.812 -13.82 1 85 108 SER B N 1
ATOM 5568 C CA . SER B 1 108 ? 8.266 -49.844 -13 1 85 108 SER B CA 1
ATOM 5569 C C . SER B 1 108 ? 7.273 -50.938 -12.586 1 85 108 SER B C 1
ATOM 5571 O O . SER B 1 108 ? 6.164 -50.625 -12.141 1 85 108 SER B O 1
ATOM 5573 N N . PRO B 1 109 ? 7.707 -52.281 -12.805 1 89.69 109 PRO B N 1
ATOM 5574 C CA . PRO B 1 109 ? 8.977 -52.812 -13.289 1 89.69 109 PRO B CA 1
ATOM 5575 C C . PRO B 1 109 ? 9.125 -52.719 -14.805 1 89.69 109 PRO B C 1
ATOM 5577 O O . PRO B 1 109 ? 8.117 -52.719 -15.523 1 89.69 109 PRO B O 1
ATOM 5580 N N . CYS B 1 110 ? 10.312 -52.469 -15.141 1 92.5 110 CYS B N 1
ATOM 5581 C CA . CYS B 1 110 ? 10.641 -52.469 -16.562 1 92.5 110 CYS B CA 1
ATOM 5582 C C . CYS B 1 110 ? 10.773 -53.875 -17.109 1 92.5 110 CYS B C 1
ATOM 5584 O O . CYS B 1 110 ? 11.781 -54.531 -16.875 1 92.5 110 CYS B O 1
ATOM 5586 N N . LEU B 1 111 ? 9.719 -54.312 -17.781 1 91.25 111 LEU B N 1
ATOM 5587 C CA . LEU B 1 111 ? 9.672 -55.688 -18.328 1 91.25 111 LEU B CA 1
ATOM 5588 C C . LEU B 1 111 ? 9.664 -55.656 -19.844 1 91.25 111 LEU B C 1
ATOM 5590 O O . LEU B 1 111 ? 8.789 -55.031 -20.469 1 91.25 111 LEU B O 1
ATOM 5594 N N . ILE B 1 112 ? 10.68 -56.25 -20.344 1 89 112 ILE B N 1
ATOM 5595 C CA . ILE B 1 112 ? 10.734 -56.438 -21.797 1 89 112 ILE B CA 1
ATOM 5596 C C . ILE B 1 112 ? 10.242 -57.812 -22.172 1 89 112 ILE B C 1
ATOM 5598 O O . ILE B 1 112 ? 10.812 -58.812 -21.75 1 89 112 ILE B O 1
ATOM 5602 N N . ASN B 1 113 ? 9.172 -57.844 -22.922 1 84 113 ASN B N 1
ATOM 5603 C CA . ASN B 1 113 ? 8.609 -59.125 -23.359 1 84 113 ASN B CA 1
ATOM 5604 C C . ASN B 1 113 ? 9.133 -59.5 -24.75 1 84 113 ASN B C 1
ATOM 5606 O O . ASN B 1 113 ? 8.836 -58.844 -25.734 1 84 113 ASN B O 1
ATOM 5610 N N . LEU B 1 114 ? 9.867 -60.531 -24.766 1 85.44 114 LEU B N 1
ATOM 5611 C CA . LEU B 1 114 ? 10.422 -61.062 -26.016 1 85.44 114 LEU B CA 1
ATOM 5612 C C . LEU B 1 114 ? 9.578 -62.219 -26.547 1 85.44 114 LEU B C 1
ATOM 5614 O O . LEU B 1 114 ? 9.102 -63.031 -25.781 1 85.44 114 LEU B O 1
ATOM 5618 N N . LYS B 1 115 ? 9.344 -62.125 -27.797 1 82 115 LYS B N 1
ATOM 5619 C CA . LYS B 1 115 ? 8.68 -63.219 -28.484 1 82 115 LYS B CA 1
ATOM 5620 C C . LYS B 1 115 ? 9.656 -63.969 -29.359 1 82 115 LYS B C 1
ATOM 5622 O O . LYS B 1 115 ? 10.305 -63.406 -30.234 1 82 115 LYS B O 1
ATOM 5627 N N . MET B 1 116 ? 9.734 -65.188 -29.094 1 83.81 116 MET B N 1
ATOM 5628 C CA . MET B 1 116 ? 10.633 -66.062 -29.875 1 83.81 116 MET B CA 1
ATOM 5629 C C . MET B 1 116 ? 9.844 -67.062 -30.656 1 83.81 116 MET B C 1
ATOM 5631 O O . MET B 1 116 ? 8.852 -67.625 -30.172 1 83.81 116 MET B O 1
ATOM 5635 N N . VAL B 1 117 ? 10.336 -67.312 -31.875 1 83.06 117 VAL B N 1
ATOM 5636 C CA . VAL B 1 117 ? 9.641 -68.25 -32.75 1 83.06 117 VAL B CA 1
ATOM 5637 C C . VAL B 1 117 ? 10.625 -69.312 -33.25 1 83.06 117 VAL B C 1
ATOM 5639 O O . VAL B 1 117 ? 11.789 -69 -33.531 1 83.06 117 VAL B O 1
ATOM 5642 N N . ALA B 1 118 ? 10.203 -70.562 -33.219 1 83.19 118 ALA B N 1
ATOM 5643 C CA . ALA B 1 118 ? 10.883 -71.625 -33.875 1 83.19 118 ALA B CA 1
ATOM 5644 C C . ALA B 1 118 ? 10.031 -72.25 -35 1 83.19 118 ALA B C 1
ATOM 5646 O O . ALA B 1 118 ? 8.844 -72.5 -34.812 1 83.19 118 ALA B O 1
ATOM 5647 N N . ASP B 1 119 ? 10.656 -72.375 -36.125 1 80 119 ASP B N 1
ATOM 5648 C CA . ASP B 1 119 ? 9.922 -72.875 -37.281 1 80 119 ASP B CA 1
ATOM 5649 C C . ASP B 1 119 ? 9.883 -74.375 -37.312 1 80 119 ASP B C 1
ATOM 5651 O O . ASP B 1 119 ? 10.633 -75.062 -36.594 1 80 119 ASP B O 1
ATOM 5655 N N . ASN B 1 120 ? 8.945 -75 -38.031 1 75.88 120 ASN B N 1
ATOM 5656 C CA . ASN B 1 120 ? 8.836 -76.438 -38.438 1 75.88 120 ASN B CA 1
ATOM 5657 C C . ASN B 1 120 ? 8.781 -77.375 -37.219 1 75.88 120 ASN B C 1
ATOM 5659 O O . ASN B 1 120 ? 9.758 -78.062 -36.906 1 75.88 120 ASN B O 1
ATOM 5663 N N . PRO B 1 121 ? 7.945 -77.5 -36.531 1 73.75 121 PRO B N 1
ATOM 5664 C CA . PRO B 1 121 ? 6.703 -76.75 -36.594 1 73.75 121 PRO B CA 1
ATOM 5665 C C . PRO B 1 121 ? 6.809 -75.375 -35.906 1 73.75 121 PRO B C 1
ATOM 5667 O O . PRO B 1 121 ? 7.684 -75.188 -35.062 1 73.75 121 PRO B O 1
ATOM 5670 N N . MET B 1 122 ? 5.934 -74.562 -36.344 1 77.31 122 MET B N 1
ATOM 5671 C CA . MET B 1 122 ? 6.012 -73.188 -35.781 1 77.31 122 MET B CA 1
ATOM 5672 C C . MET B 1 122 ? 5.578 -73.188 -34.312 1 77.31 122 MET B C 1
ATOM 5674 O O . MET B 1 122 ? 4.504 -73.75 -34 1 77.31 122 MET B O 1
ATOM 5678 N N . GLU B 1 123 ? 6.531 -72.875 -33.406 1 78.56 123 GLU B N 1
ATOM 5679 C CA . GLU B 1 123 ? 6.27 -72.75 -31.984 1 78.56 123 GLU B CA 1
ATOM 5680 C C . GLU B 1 123 ? 6.605 -71.312 -31.5 1 78.56 123 GLU B C 1
ATOM 5682 O O . GLU B 1 123 ? 7.582 -70.75 -31.969 1 78.56 123 GLU B O 1
ATOM 5687 N N . ILE B 1 124 ? 5.754 -70.875 -30.609 1 77.69 124 ILE B N 1
ATOM 5688 C CA . ILE B 1 124 ? 5.965 -69.5 -30.094 1 77.69 124 ILE B CA 1
ATOM 5689 C C . ILE B 1 124 ? 6.25 -69.562 -28.594 1 77.69 124 ILE B C 1
ATOM 5691 O O . ILE B 1 124 ? 5.574 -70.312 -27.859 1 77.69 124 ILE B O 1
ATOM 5695 N N . HIS B 1 125 ? 7.27 -68.875 -28.234 1 81.5 125 HIS B N 1
ATOM 5696 C CA . HIS B 1 125 ? 7.625 -68.812 -26.812 1 81.5 125 HIS B CA 1
ATOM 5697 C C . HIS B 1 125 ? 7.746 -67.375 -26.359 1 81.5 125 HIS B C 1
ATOM 5699 O O . HIS B 1 125 ? 8.219 -66.5 -27.109 1 81.5 125 HIS B O 1
ATOM 5705 N N . HIS B 1 126 ? 7.281 -67.125 -25.172 1 81.56 126 HIS B N 1
ATOM 5706 C CA . HIS B 1 126 ? 7.379 -65.812 -24.594 1 81.56 126 HIS B CA 1
ATOM 5707 C C . HIS B 1 126 ? 8.391 -65.75 -23.453 1 81.56 126 HIS B C 1
ATOM 5709 O O . HIS B 1 126 ? 8.359 -66.625 -22.562 1 81.56 126 HIS B O 1
ATOM 5715 N N . VAL B 1 127 ? 9.32 -64.938 -23.594 1 86.94 127 VAL B N 1
ATOM 5716 C CA . VAL B 1 127 ? 10.344 -64.75 -22.562 1 86.94 127 VAL B CA 1
ATOM 5717 C C . VAL B 1 127 ? 10.336 -63.312 -22.047 1 86.94 127 VAL B C 1
ATOM 5719 O O . VAL B 1 127 ? 10.43 -62.375 -22.828 1 86.94 127 VAL B O 1
ATOM 5722 N N . GLY B 1 128 ? 10.18 -63.156 -20.734 1 88.75 128 GLY B N 1
ATOM 5723 C CA . GLY B 1 128 ? 10.242 -61.844 -20.125 1 88.75 128 GLY B CA 1
ATOM 5724 C C . GLY B 1 128 ? 11.602 -61.531 -19.516 1 88.75 128 GLY B C 1
ATOM 5725 O O . GLY B 1 128 ? 12.219 -62.406 -18.891 1 88.75 128 GLY B O 1
ATOM 5726 N N . VAL B 1 129 ? 12.141 -60.375 -19.875 1 91.62 129 VAL B N 1
ATOM 5727 C CA . VAL B 1 129 ? 13.391 -59.906 -19.281 1 91.62 129 VAL B CA 1
ATOM 5728 C C . VAL B 1 129 ? 13.133 -58.656 -18.453 1 91.62 129 VAL B C 1
ATOM 5730 O O . VAL B 1 129 ? 12.742 -57.625 -18.984 1 91.62 129 VAL B O 1
ATOM 5733 N N . GLU B 1 130 ? 13.359 -58.781 -17.125 1 93.31 130 GLU B N 1
ATOM 5734 C CA . GLU B 1 130 ? 13.227 -57.625 -16.25 1 93.31 130 GLU B CA 1
ATOM 5735 C C . GLU B 1 130 ? 14.539 -56.875 -16.125 1 93.31 130 GLU B C 1
ATOM 5737 O O . GLU B 1 130 ? 15.578 -57.469 -15.812 1 93.31 130 GLU B O 1
ATOM 5742 N N . ILE B 1 131 ? 14.438 -55.594 -16.422 1 93.38 131 ILE B N 1
ATOM 5743 C CA . ILE B 1 131 ? 15.609 -54.75 -16.297 1 93.38 131 ILE B CA 1
ATOM 5744 C C . ILE B 1 131 ? 15.617 -54.094 -14.914 1 93.38 131 ILE B C 1
ATOM 5746 O O . ILE B 1 131 ? 14.727 -53.312 -14.594 1 93.38 131 ILE B O 1
ATOM 5750 N N . ILE B 1 132 ? 16.688 -54.344 -14.086 1 93.12 132 ILE B N 1
ATOM 5751 C CA . ILE B 1 132 ? 16.781 -53.812 -12.734 1 93.12 132 ILE B CA 1
ATOM 5752 C C . ILE B 1 132 ? 17.453 -52.438 -12.781 1 93.12 132 ILE B C 1
ATOM 5754 O O . ILE B 1 132 ? 18.484 -52.25 -13.422 1 93.12 132 ILE B O 1
ATOM 5758 N N . ASP B 1 133 ? 16.859 -51.5 -12.055 1 93.19 133 ASP B N 1
ATOM 5759 C CA . ASP B 1 133 ? 17.328 -50.094 -12.039 1 93.19 133 ASP B CA 1
ATOM 5760 C C . ASP B 1 133 ? 18.594 -49.969 -11.188 1 93.19 133 ASP B C 1
ATOM 5762 O O . ASP B 1 133 ? 18.688 -50.562 -10.117 1 93.19 133 ASP B O 1
ATOM 5766 N N . ILE B 1 134 ? 19.609 -49.219 -11.688 1 93.06 134 ILE B N 1
ATOM 5767 C CA . ILE B 1 134 ? 20.781 -48.812 -10.922 1 93.06 134 ILE B CA 1
ATOM 5768 C C . ILE B 1 134 ? 20.781 -47.281 -10.742 1 93.06 134 ILE B C 1
ATOM 5770 O O . ILE B 1 134 ? 20.141 -46.562 -11.508 1 93.06 134 ILE B O 1
ATOM 5774 N N . ASN B 1 135 ? 21.516 -46.75 -9.672 1 93.56 135 ASN B N 1
ATOM 5775 C CA . ASN B 1 135 ? 21.562 -45.312 -9.406 1 93.56 135 ASN B CA 1
ATOM 5776 C C . ASN B 1 135 ? 22.594 -44.594 -10.289 1 93.56 135 ASN B C 1
ATOM 5778 O O . ASN B 1 135 ? 23.656 -44.219 -9.812 1 93.56 135 ASN B O 1
ATOM 5782 N N . ASP B 1 136 ? 22.25 -44.406 -11.523 1 92.75 136 ASP B N 1
ATOM 5783 C CA . ASP B 1 136 ? 23.203 -43.812 -12.445 1 92.75 136 ASP B CA 1
ATOM 5784 C C . ASP B 1 136 ? 22.766 -42.406 -12.867 1 92.75 136 ASP B C 1
ATOM 5786 O O . ASP B 1 136 ? 23.391 -41.781 -13.727 1 92.75 136 ASP B O 1
ATOM 5790 N N . ASN B 1 137 ? 21.688 -41.938 -12.312 1 94.19 137 ASN B N 1
ATOM 5791 C CA . ASN B 1 137 ? 21.234 -40.594 -12.586 1 94.19 137 ASN B CA 1
ATOM 5792 C C . ASN B 1 137 ? 21.141 -39.75 -11.305 1 94.19 137 ASN B C 1
ATOM 5794 O O . ASN B 1 137 ? 20.766 -40.281 -10.25 1 94.19 137 ASN B O 1
ATOM 5798 N N . SER B 1 138 ? 21.531 -38.531 -11.406 1 95.69 138 SER B N 1
ATOM 5799 C CA . SER B 1 138 ? 21.438 -37.625 -10.281 1 95.69 138 SER B CA 1
ATOM 5800 C C . SER B 1 138 ? 20.172 -36.75 -10.383 1 95.69 138 SER B C 1
ATOM 5802 O O . SER B 1 138 ? 19.703 -36.469 -11.484 1 95.69 138 SER B O 1
ATOM 5804 N N . PRO B 1 139 ? 19.656 -36.438 -9.141 1 95.5 139 PRO B N 1
ATOM 5805 C CA . PRO B 1 139 ? 18.547 -35.5 -9.18 1 95.5 139 PRO B CA 1
ATOM 5806 C C . PRO B 1 139 ? 18.891 -34.188 -9.906 1 95.5 139 PRO B C 1
ATOM 5808 O O . PRO B 1 139 ? 20.016 -33.688 -9.773 1 95.5 139 PRO B O 1
ATOM 5811 N N . THR B 1 140 ? 17.953 -33.75 -10.719 1 95.38 140 THR B N 1
ATOM 5812 C CA . THR B 1 140 ? 18.156 -32.5 -11.453 1 95.38 140 THR B CA 1
ATOM 5813 C C . THR B 1 140 ? 16.953 -31.594 -11.312 1 95.38 140 THR B C 1
ATOM 5815 O O . THR B 1 140 ? 15.812 -32.062 -11.211 1 95.38 140 THR B O 1
ATOM 5818 N N . PHE B 1 141 ? 17.219 -30.281 -11.234 1 94.12 141 PHE B N 1
ATOM 5819 C CA . PHE B 1 141 ? 16.172 -29.281 -11.211 1 94.12 141 PHE B CA 1
ATOM 5820 C C . PHE B 1 141 ? 15.938 -28.703 -12.602 1 94.12 141 PHE B C 1
ATOM 5822 O O . PHE B 1 141 ? 16.828 -28.734 -13.453 1 94.12 141 PHE B O 1
ATOM 5829 N N . PRO B 1 142 ? 14.703 -28.219 -12.844 1 89.94 142 PRO B N 1
ATOM 5830 C CA . PRO B 1 142 ? 14.43 -27.625 -14.156 1 89.94 142 PRO B CA 1
ATOM 5831 C C . PRO B 1 142 ? 15.352 -26.438 -14.469 1 89.94 142 PRO B C 1
ATOM 5833 O O . PRO B 1 142 ? 15.766 -26.266 -15.617 1 89.94 142 PRO B O 1
ATOM 5836 N N . ASP B 1 143 ? 15.688 -25.578 -13.453 1 91.81 143 ASP B N 1
ATOM 5837 C CA . ASP B 1 143 ? 16.594 -24.438 -13.586 1 91.81 143 ASP B CA 1
ATOM 5838 C C . ASP B 1 143 ? 17.703 -24.484 -12.539 1 91.81 143 ASP B C 1
ATOM 5840 O O . ASP B 1 143 ? 17.578 -25.203 -11.539 1 91.81 143 ASP B O 1
ATOM 5844 N N . ASP B 1 144 ? 18.766 -23.734 -12.828 1 94.06 144 ASP B N 1
ATOM 5845 C CA . ASP B 1 144 ? 19.875 -23.703 -11.891 1 94.06 144 ASP B CA 1
ATOM 5846 C C . ASP B 1 144 ? 19.641 -22.688 -10.773 1 94.06 144 ASP B C 1
ATOM 5848 O O . ASP B 1 144 ? 20.25 -22.781 -9.703 1 94.06 144 ASP B O 1
ATOM 5852 N N . GLU B 1 145 ? 18.781 -21.781 -11.156 1 95.94 145 GLU B N 1
ATOM 5853 C CA . GLU B 1 145 ? 18.531 -20.719 -10.18 1 95.94 145 GLU B CA 1
ATOM 5854 C C . GLU B 1 145 ? 17.031 -20.406 -10.094 1 95.94 145 GLU B C 1
ATOM 5856 O O . GLU B 1 145 ? 16.328 -20.422 -11.102 1 95.94 145 GLU B O 1
ATOM 5861 N N . LYS B 1 146 ? 16.625 -20.234 -8.82 1 96.12 146 LYS B N 1
ATOM 5862 C CA . LYS B 1 146 ? 15.266 -19.781 -8.555 1 96.12 146 LYS B CA 1
ATOM 5863 C C . LYS B 1 146 ? 15.266 -18.469 -7.77 1 96.12 146 LYS B C 1
ATOM 5865 O O . LYS B 1 146 ? 15.922 -18.359 -6.73 1 96.12 146 LYS B O 1
ATOM 5870 N N . VAL B 1 147 ? 14.562 -17.422 -8.336 1 96.75 147 VAL B N 1
ATOM 5871 C CA . VAL B 1 147 ? 14.461 -16.141 -7.648 1 96.75 147 VAL B CA 1
ATOM 5872 C C . VAL B 1 147 ? 13.078 -16 -7.016 1 96.75 147 VAL B C 1
ATOM 5874 O O . VAL B 1 147 ? 12.062 -16.172 -7.691 1 96.75 147 VAL B O 1
ATOM 5877 N N . LEU B 1 148 ? 13.078 -15.773 -5.73 1 96.44 148 LEU B N 1
ATOM 5878 C CA . LEU B 1 148 ? 11.844 -15.531 -5 1 96.44 148 LEU B CA 1
ATOM 5879 C C . LEU B 1 148 ? 11.781 -14.086 -4.504 1 96.44 148 LEU B C 1
ATOM 5881 O O . LEU B 1 148 ? 12.75 -13.586 -3.92 1 96.44 148 LEU B O 1
ATOM 5885 N N . GLU B 1 149 ? 10.695 -13.422 -4.812 1 96.06 149 GLU B N 1
ATOM 5886 C CA . GLU B 1 149 ? 10.453 -12.07 -4.305 1 96.06 149 GLU B CA 1
ATOM 5887 C C . GLU B 1 149 ? 9.461 -12.086 -3.146 1 96.06 149 GLU B C 1
ATOM 5889 O O . GLU B 1 149 ? 8.312 -12.5 -3.312 1 96.06 149 GLU B O 1
ATOM 5894 N N . ILE B 1 150 ? 9.961 -11.617 -1.973 1 96.62 150 ILE B N 1
ATOM 5895 C CA . ILE B 1 150 ? 9.141 -11.648 -0.771 1 96.62 150 ILE B CA 1
ATOM 5896 C C . ILE B 1 150 ? 9.125 -10.266 -0.125 1 96.62 150 ILE B C 1
ATOM 5898 O O . ILE B 1 150 ? 10.18 -9.672 0.109 1 96.62 150 ILE B O 1
ATOM 5902 N N . TYR B 1 151 ? 7.922 -9.781 0.169 1 96.06 151 TYR B N 1
ATOM 5903 C CA . TYR B 1 151 ? 7.824 -8.5 0.859 1 96.06 151 TYR B CA 1
ATOM 5904 C C . TYR B 1 151 ? 8.266 -8.625 2.311 1 96.06 151 TYR B C 1
ATOM 5906 O O . TYR B 1 151 ? 7.969 -9.625 2.975 1 96.06 151 TYR B O 1
ATOM 5914 N N . GLU B 1 152 ? 8.945 -7.66 2.84 1 96.44 152 GLU B N 1
ATOM 5915 C CA . GLU B 1 152 ? 9.461 -7.723 4.203 1 96.44 152 GLU B CA 1
ATOM 5916 C C . GLU B 1 152 ? 8.32 -7.797 5.219 1 96.44 152 GLU B C 1
ATOM 5918 O O . GLU B 1 152 ? 8.516 -8.258 6.344 1 96.44 152 GLU B O 1
ATOM 5923 N N . SER B 1 153 ? 7.102 -7.371 4.812 1 93.56 153 SER B N 1
ATOM 5924 C CA . SER B 1 153 ? 5.957 -7.359 5.719 1 93.56 153 SER B CA 1
ATOM 5925 C C . SER B 1 153 ? 5.297 -8.734 5.793 1 93.56 153 SER B C 1
ATOM 5927 O O . SER B 1 153 ? 4.312 -8.914 6.508 1 93.56 153 SER B O 1
ATOM 5929 N N . THR B 1 154 ? 5.863 -9.664 5.012 1 94.62 154 THR B N 1
ATOM 5930 C CA . THR B 1 154 ? 5.297 -11.008 5.027 1 94.62 154 THR B CA 1
ATOM 5931 C C . THR B 1 154 ? 5.406 -11.625 6.418 1 94.62 154 THR B C 1
ATOM 5933 O O . THR B 1 154 ? 6.441 -11.508 7.074 1 94.62 154 THR B O 1
ATOM 5936 N N . LEU B 1 155 ? 4.301 -12.242 6.809 1 92.81 155 LEU B N 1
ATOM 5937 C CA . LEU B 1 155 ? 4.234 -12.797 8.156 1 92.81 155 LEU B CA 1
ATOM 5938 C C . LEU B 1 155 ? 5.016 -14.102 8.242 1 92.81 155 LEU B C 1
ATOM 5940 O O . LEU B 1 155 ? 5.062 -14.867 7.281 1 92.81 155 LEU B O 1
ATOM 5944 N N . SER B 1 156 ? 5.543 -14.312 9.398 1 95.38 156 SER B N 1
ATOM 5945 C CA . SER B 1 156 ? 6.219 -15.578 9.648 1 95.38 156 SER B CA 1
ATOM 5946 C C . SER B 1 156 ? 5.258 -16.75 9.508 1 95.38 156 SER B C 1
ATOM 5948 O O . SER B 1 156 ? 4.09 -16.656 9.883 1 95.38 156 SER B O 1
ATOM 5950 N N . GLY B 1 157 ? 5.805 -17.844 8.977 1 94.5 157 GLY B N 1
ATOM 5951 C CA . GLY B 1 157 ? 4.992 -19.047 8.781 1 94.5 157 GLY B CA 1
ATOM 5952 C C . GLY B 1 157 ? 4.531 -19.219 7.344 1 94.5 157 GLY B C 1
ATOM 5953 O O . GLY B 1 157 ? 4.035 -20.281 6.973 1 94.5 157 GLY B O 1
ATOM 5954 N N . LYS B 1 158 ? 4.688 -18.156 6.562 1 94.56 158 LYS B N 1
ATOM 5955 C CA . LYS B 1 158 ? 4.301 -18.25 5.16 1 94.56 158 LYS B CA 1
ATOM 5956 C C . LYS B 1 158 ? 5.172 -19.266 4.418 1 94.56 158 LYS B C 1
ATOM 5958 O O . LYS B 1 158 ? 6.379 -19.344 4.66 1 94.56 158 LYS B O 1
ATOM 5963 N N . ARG B 1 159 ? 4.527 -19.969 3.557 1 94.38 159 ARG B N 1
ATOM 5964 C CA . ARG B 1 159 ? 5.227 -21 2.801 1 94.38 159 ARG B CA 1
ATOM 5965 C C . ARG B 1 159 ? 5.324 -20.625 1.324 1 94.38 159 ARG B C 1
ATOM 5967 O O . ARG B 1 159 ? 4.383 -20.062 0.756 1 94.38 159 ARG B O 1
ATOM 5974 N N . PHE B 1 160 ? 6.418 -21 0.743 1 94.69 160 PHE B N 1
ATOM 5975 C CA . PHE B 1 160 ? 6.668 -20.781 -0.675 1 94.69 160 PHE B CA 1
ATOM 5976 C C . PHE B 1 160 ? 7.094 -22.062 -1.361 1 94.69 160 PHE B C 1
ATOM 5978 O O . PHE B 1 160 ? 8.086 -22.688 -0.97 1 94.69 160 PHE B O 1
ATOM 5985 N N . GLN B 1 161 ? 6.375 -22.391 -2.328 1 92.31 161 GLN B N 1
ATOM 5986 C CA . GLN B 1 161 ? 6.672 -23.641 -3.031 1 92.31 161 GLN B CA 1
ATOM 5987 C C . GLN B 1 161 ? 7.934 -23.5 -3.879 1 92.31 161 GLN B C 1
ATOM 5989 O O . GLN B 1 161 ? 8.109 -22.516 -4.59 1 92.31 161 GLN B O 1
ATOM 5994 N N . LEU B 1 162 ? 8.789 -24.516 -3.785 1 94.62 162 LEU B N 1
ATOM 5995 C CA . LEU B 1 162 ? 9.984 -24.625 -4.617 1 94.62 162 LEU B CA 1
ATOM 5996 C C . LEU B 1 162 ? 9.828 -25.734 -5.656 1 94.62 162 LEU B C 1
ATOM 5998 O O . LEU B 1 162 ? 8.992 -26.625 -5.5 1 94.62 162 LEU B O 1
ATOM 6002 N N . PRO B 1 163 ? 10.656 -25.594 -6.723 1 92.38 163 PRO B N 1
ATOM 6003 C CA . PRO B 1 163 ? 10.586 -26.656 -7.715 1 92.38 163 PRO B CA 1
ATOM 6004 C C . PRO B 1 163 ? 11.102 -28 -7.18 1 92.38 163 PRO B C 1
ATOM 6006 O O . PRO B 1 163 ? 12.078 -28.031 -6.418 1 92.38 163 PRO B O 1
ATOM 6009 N N . ALA B 1 164 ? 10.391 -29 -7.559 1 91.06 164 ALA B N 1
ATOM 6010 C CA . ALA B 1 164 ? 10.82 -30.344 -7.18 1 91.06 164 ALA B CA 1
ATOM 6011 C C . ALA B 1 164 ? 11.914 -30.859 -8.109 1 91.06 164 ALA B C 1
ATOM 6013 O O . ALA B 1 164 ? 11.906 -30.547 -9.305 1 91.06 164 ALA B O 1
ATOM 6014 N N . ALA B 1 165 ? 12.82 -31.625 -7.605 1 93.19 165 ALA B N 1
ATOM 6015 C CA . ALA B 1 165 ? 13.875 -32.25 -8.406 1 93.19 165 ALA B CA 1
ATOM 6016 C C . ALA B 1 165 ? 13.352 -33.469 -9.125 1 93.19 165 ALA B C 1
ATOM 6018 O O . ALA B 1 165 ? 12.453 -34.156 -8.633 1 93.19 165 ALA B O 1
ATOM 6019 N N . HIS B 1 166 ? 13.883 -33.625 -10.336 1 90.69 166 HIS B N 1
ATOM 6020 C CA . HIS B 1 166 ? 13.531 -34.812 -11.117 1 90.69 166 HIS B CA 1
ATOM 6021 C C . HIS B 1 166 ? 14.695 -35.781 -11.188 1 90.69 166 HIS B C 1
ATOM 6023 O O . HIS B 1 166 ? 15.836 -35.375 -11.438 1 90.69 166 HIS B O 1
ATOM 6029 N N . ASP B 1 167 ? 14.406 -37 -10.812 1 91.88 167 ASP B N 1
ATOM 6030 C CA . ASP B 1 167 ? 15.344 -38.125 -10.922 1 91.88 167 ASP B CA 1
ATOM 6031 C C . ASP B 1 167 ? 14.82 -39.219 -11.859 1 91.88 167 ASP B C 1
ATOM 6033 O O . ASP B 1 167 ? 13.75 -39.781 -11.617 1 91.88 167 ASP B O 1
ATOM 6037 N N . ALA B 1 168 ? 15.562 -39.531 -12.883 1 91.06 168 ALA B N 1
ATOM 6038 C CA . ALA B 1 168 ? 15.109 -40.469 -13.898 1 91.06 168 ALA B CA 1
ATOM 6039 C C . ALA B 1 168 ? 15.062 -41.875 -13.344 1 91.06 168 ALA B C 1
ATOM 6041 O O . ALA B 1 168 ? 14.406 -42.75 -13.914 1 91.06 168 ALA B O 1
ATOM 6042 N N . ASP B 1 169 ? 15.719 -42.094 -12.25 1 92.06 169 ASP B N 1
ATOM 6043 C CA . ASP B 1 169 ? 15.688 -43.438 -11.641 1 92.06 169 ASP B CA 1
ATOM 6044 C C . ASP B 1 169 ? 14.336 -43.688 -10.977 1 92.06 169 ASP B C 1
ATOM 6046 O O . ASP B 1 169 ? 13.516 -42.781 -10.836 1 92.06 169 ASP B O 1
ATOM 6050 N N . VAL B 1 170 ? 14.109 -44.906 -10.594 1 88.81 170 VAL B N 1
ATOM 6051 C CA . VAL B 1 170 ? 12.805 -45.25 -10.039 1 88.81 170 VAL B CA 1
ATOM 6052 C C . VAL B 1 170 ? 12.969 -45.906 -8.664 1 88.81 170 VAL B C 1
ATOM 6054 O O . VAL B 1 170 ? 14.078 -46.281 -8.289 1 88.81 170 VAL B O 1
ATOM 6057 N N . VAL B 1 171 ? 11.922 -45.812 -7.867 1 82.94 171 VAL B N 1
ATOM 6058 C CA . VAL B 1 171 ? 11.734 -46.531 -6.598 1 82.94 171 VAL B CA 1
ATOM 6059 C C . VAL B 1 171 ? 12.719 -46 -5.562 1 82.94 171 VAL B C 1
ATOM 6061 O O . VAL B 1 171 ? 12.656 -44.812 -5.18 1 82.94 171 VAL B O 1
ATOM 6064 N N . SER B 1 172 ? 13.773 -46.781 -5.176 1 86.5 172 SER B N 1
ATOM 6065 C CA . SER B 1 172 ? 14.664 -46.406 -4.078 1 86.5 172 SER B CA 1
ATOM 6066 C C . SER B 1 172 ? 15.742 -45.438 -4.555 1 86.5 172 SER B C 1
ATOM 6068 O O . SER B 1 172 ? 16.359 -44.75 -3.744 1 86.5 172 SER B O 1
ATOM 6070 N N . ASN B 1 173 ? 15.875 -45.344 -5.902 1 91.69 173 ASN B N 1
ATOM 6071 C CA . ASN B 1 173 ? 16.953 -44.531 -6.438 1 91.69 173 ASN B CA 1
ATOM 6072 C C . ASN B 1 173 ? 16.453 -43.156 -6.844 1 91.69 173 ASN B C 1
ATOM 6074 O O . ASN B 1 173 ? 17.172 -42.406 -7.516 1 91.69 173 ASN B O 1
ATOM 6078 N N . THR B 1 174 ? 15.18 -42.812 -6.41 1 91.12 174 THR B N 1
ATOM 6079 C CA . THR B 1 174 ? 14.617 -41.5 -6.699 1 91.12 174 THR B CA 1
ATOM 6080 C C . THR B 1 174 ? 14.914 -40.531 -5.562 1 91.12 174 THR B C 1
ATOM 6082 O O . THR B 1 174 ? 15.555 -40.906 -4.574 1 91.12 174 THR B O 1
ATOM 6085 N N . VAL B 1 175 ? 14.422 -39.312 -5.711 1 93.19 175 VAL B N 1
ATOM 6086 C CA . VAL B 1 175 ? 14.656 -38.281 -4.715 1 93.19 175 VAL B CA 1
ATOM 6087 C C . VAL B 1 175 ? 13.969 -38.656 -3.402 1 93.19 175 VAL B C 1
ATOM 6089 O O . VAL B 1 175 ? 12.781 -38.969 -3.387 1 93.19 175 VAL B O 1
ATOM 6092 N N . ARG B 1 176 ? 14.734 -38.562 -2.293 1 90.06 176 ARG B N 1
ATOM 6093 C CA . ARG B 1 176 ? 14.172 -39 -1.012 1 90.06 176 ARG B CA 1
ATOM 6094 C C . ARG B 1 176 ? 14.203 -37.844 -0.003 1 90.06 176 ARG B C 1
ATOM 6096 O O . ARG B 1 176 ? 13.375 -37.781 0.906 1 90.06 176 ARG B O 1
ATOM 6103 N N . MET B 1 177 ? 15.164 -37 -0.191 1 92.81 177 MET B N 1
ATOM 6104 C CA . MET B 1 177 ? 15.32 -35.938 0.821 1 92.81 177 MET B CA 1
ATOM 6105 C C . MET B 1 177 ? 15.758 -34.625 0.186 1 92.81 177 MET B C 1
ATOM 6107 O O . MET B 1 177 ? 16.328 -34.625 -0.903 1 92.81 177 MET B O 1
ATOM 6111 N N . TYR B 1 178 ? 15.336 -33.625 0.839 1 96.62 178 TYR B N 1
ATOM 6112 C CA . TYR B 1 178 ? 15.805 -32.281 0.511 1 96.62 178 TYR B CA 1
ATOM 6113 C C . TYR B 1 178 ? 16.516 -31.641 1.699 1 96.62 178 TYR B C 1
ATOM 6115 O O . TYR B 1 178 ? 16.156 -31.875 2.852 1 96.62 178 TYR B O 1
ATOM 6123 N N . LYS B 1 179 ? 17.578 -30.844 1.433 1 96.31 179 LYS B N 1
ATOM 6124 C CA . LYS B 1 179 ? 18.297 -30.109 2.463 1 96.31 179 LYS B CA 1
ATOM 6125 C C . LYS B 1 179 ? 18.531 -28.656 2.053 1 96.31 179 LYS B C 1
ATOM 6127 O O . LYS B 1 179 ? 18.734 -28.375 0.873 1 96.31 179 LYS B O 1
ATOM 6132 N N . LEU B 1 180 ? 18.375 -27.828 3.094 1 96.62 180 LEU B N 1
ATOM 6133 C CA . LEU B 1 180 ? 18.641 -26.406 2.904 1 96.62 180 LEU B CA 1
ATOM 6134 C C . LEU B 1 180 ? 19.844 -25.953 3.721 1 96.62 180 LEU B C 1
ATOM 6136 O O . LEU B 1 180 ? 20.031 -26.422 4.852 1 96.62 180 LEU B O 1
ATOM 6140 N N . ASN B 1 181 ? 20.703 -25.125 3.105 1 95.69 181 ASN B N 1
ATOM 6141 C CA . ASN B 1 181 ? 21.812 -24.578 3.891 1 95.69 181 ASN B CA 1
ATOM 6142 C C . ASN B 1 181 ? 21.312 -23.781 5.09 1 95.69 181 ASN B C 1
ATOM 6144 O O . ASN B 1 181 ? 20.156 -23.359 5.121 1 95.69 181 ASN B O 1
ATOM 6148 N N . ASN B 1 182 ? 22.109 -23.594 6.047 1 92.12 182 ASN B N 1
ATOM 6149 C CA . ASN B 1 182 ? 21.719 -22.891 7.27 1 92.12 182 ASN B CA 1
ATOM 6150 C C . ASN B 1 182 ? 21.406 -21.422 7.004 1 92.12 182 ASN B C 1
ATOM 6152 O O . ASN B 1 182 ? 22.188 -20.734 6.34 1 92.12 182 ASN B O 1
ATOM 6156 N N . ASN B 1 183 ? 20.25 -21.062 7.434 1 91.88 183 ASN B N 1
ATOM 6157 C CA . ASN B 1 183 ? 19.781 -19.672 7.352 1 91.88 183 ASN B CA 1
ATOM 6158 C C . ASN B 1 183 ? 18.875 -19.312 8.523 1 91.88 183 ASN B C 1
ATOM 6160 O O . ASN B 1 183 ? 18.062 -20.141 8.945 1 91.88 183 ASN B O 1
ATOM 6164 N N . ASP B 1 184 ? 19 -18.188 9.039 1 93.62 184 ASP B N 1
ATOM 6165 C CA . ASP B 1 184 ? 18.266 -17.766 10.234 1 93.62 184 ASP B CA 1
ATOM 6166 C C . ASP B 1 184 ? 16.812 -17.484 9.914 1 93.62 184 ASP B C 1
ATOM 6168 O O . ASP B 1 184 ? 15.938 -17.625 10.781 1 93.62 184 ASP B O 1
ATOM 6172 N N . HIS B 1 185 ? 16.5 -17.141 8.711 1 96.88 185 HIS B N 1
ATOM 6173 C CA . HIS B 1 185 ? 15.172 -16.641 8.406 1 96.88 185 HIS B CA 1
ATOM 6174 C C . HIS B 1 185 ? 14.305 -17.703 7.762 1 96.88 185 HIS B C 1
ATOM 6176 O O . HIS B 1 185 ? 13.078 -17.594 7.754 1 96.88 185 HIS B O 1
ATOM 6182 N N . PHE B 1 186 ? 14.945 -18.734 7.18 1 97.69 186 PHE B N 1
ATOM 6183 C CA . PHE B 1 186 ? 14.156 -19.688 6.387 1 97.69 186 PHE B CA 1
ATOM 6184 C C . PHE B 1 186 ? 14.422 -21.109 6.836 1 97.69 186 PHE B C 1
ATOM 6186 O O . PHE B 1 186 ? 15.523 -21.438 7.277 1 97.69 186 PHE B O 1
ATOM 6193 N N . SER B 1 187 ? 13.375 -21.906 6.746 1 96.88 187 SER B N 1
ATOM 6194 C CA . SER B 1 187 ? 13.43 -23.344 6.941 1 96.88 187 SER B CA 1
ATOM 6195 C C . SER B 1 187 ? 12.742 -24.094 5.805 1 96.88 187 SER B C 1
ATOM 6197 O O . SER B 1 187 ? 12.164 -23.469 4.91 1 96.88 187 SER B O 1
ATOM 6199 N N . LEU B 1 188 ? 12.984 -25.422 5.824 1 96.06 188 LEU B N 1
ATOM 6200 C CA . LEU B 1 188 ? 12.445 -26.25 4.75 1 96.06 188 LEU B CA 1
ATOM 6201 C C . LEU B 1 188 ? 11.391 -27.219 5.277 1 96.06 188 LEU B C 1
ATOM 6203 O O . LEU B 1 188 ? 11.555 -27.797 6.352 1 96.06 188 LEU B O 1
ATOM 6207 N N . GLN B 1 189 ? 10.289 -27.203 4.543 1 95.25 189 GLN B N 1
ATOM 6208 C CA . GLN B 1 189 ? 9.25 -28.203 4.793 1 95.25 189 GLN B CA 1
ATOM 6209 C C . GLN B 1 189 ? 8.93 -29 3.533 1 95.25 189 GLN B C 1
ATOM 6211 O O . GLN B 1 189 ? 8.828 -28.438 2.443 1 95.25 189 GLN B O 1
ATOM 6216 N N . ILE B 1 190 ? 8.828 -30.328 3.693 1 94.38 190 ILE B N 1
ATOM 6217 C CA . ILE B 1 190 ? 8.562 -31.219 2.557 1 94.38 190 ILE B CA 1
ATOM 6218 C C . ILE B 1 190 ? 7.152 -31.797 2.674 1 94.38 190 ILE B C 1
ATOM 6220 O O . ILE B 1 190 ? 6.762 -32.281 3.734 1 94.38 190 ILE B O 1
ATOM 6224 N N . ARG B 1 191 ? 6.434 -31.594 1.609 1 88.56 191 ARG B N 1
ATOM 6225 C CA . ARG B 1 191 ? 5.098 -32.156 1.563 1 88.56 191 ARG B CA 1
ATOM 6226 C C . ARG B 1 191 ? 5.02 -33.281 0.528 1 88.56 191 ARG B C 1
ATOM 6228 O O . ARG B 1 191 ? 5.562 -33.156 -0.572 1 88.56 191 ARG B O 1
ATOM 6235 N N . ASP B 1 192 ? 4.324 -34.312 0.96 1 86.19 192 ASP B N 1
ATOM 6236 C CA . ASP B 1 192 ? 4.156 -35.469 0.061 1 86.19 192 ASP B CA 1
ATOM 6237 C C . ASP B 1 192 ? 2.934 -35.281 -0.833 1 86.19 192 ASP B C 1
ATOM 6239 O O . ASP B 1 192 ? 1.823 -35.062 -0.339 1 86.19 192 ASP B O 1
ATOM 6243 N N . ARG B 1 193 ? 3.148 -35.125 -2.01 1 76.75 193 ARG B N 1
ATOM 6244 C CA . ARG B 1 193 ? 2.059 -35.094 -2.979 1 76.75 193 ARG B CA 1
ATOM 6245 C C . ARG B 1 193 ? 2.092 -36.312 -3.887 1 76.75 193 ARG B C 1
ATOM 6247 O O . ARG B 1 193 ? 2.723 -36.281 -4.945 1 76.75 193 ARG B O 1
ATOM 6254 N N . GLY B 1 194 ? 1.358 -37.312 -3.566 1 64.75 194 GLY B N 1
ATOM 6255 C CA . GLY B 1 194 ? 1.435 -38.531 -4.332 1 64.75 194 GLY B CA 1
ATOM 6256 C C . GLY B 1 194 ? 2.807 -39.188 -4.285 1 64.75 194 GLY B C 1
ATOM 6257 O O . GLY B 1 194 ? 3.264 -39.594 -3.221 1 64.75 194 GLY B O 1
ATOM 6258 N N . GLU B 1 195 ? 3.387 -39.188 -5.469 1 64 195 GLU B N 1
ATOM 6259 C CA . GLU B 1 195 ? 4.695 -39.844 -5.617 1 64 195 GLU B CA 1
ATOM 6260 C C . GLU B 1 195 ? 5.82 -38.812 -5.492 1 64 195 GLU B C 1
ATOM 6262 O O . GLU B 1 195 ? 6.98 -39.188 -5.309 1 64 195 GLU B O 1
ATOM 6267 N N . ASP B 1 196 ? 5.359 -37.531 -5.43 1 73.94 196 ASP B N 1
ATOM 6268 C CA . ASP B 1 196 ? 6.414 -36.531 -5.465 1 73.94 196 ASP B CA 1
ATOM 6269 C C . ASP B 1 196 ? 6.543 -35.812 -4.117 1 73.94 196 ASP B C 1
ATOM 6271 O O . ASP B 1 196 ? 5.555 -35.656 -3.396 1 73.94 196 ASP B O 1
ATOM 6275 N N . LYS B 1 197 ? 7.742 -35.656 -3.697 1 86.69 197 LYS B N 1
ATOM 6276 C CA . LYS B 1 197 ? 8.047 -34.812 -2.551 1 86.69 197 LYS B CA 1
ATOM 6277 C C . LYS B 1 197 ? 8.289 -33.375 -2.986 1 86.69 197 LYS B C 1
ATOM 6279 O O . LYS B 1 197 ? 9.18 -33.094 -3.791 1 86.69 197 LYS B O 1
ATOM 6284 N N . ILE B 1 198 ? 7.438 -32.531 -2.498 1 90.25 198 ILE B N 1
ATOM 6285 C CA . ILE B 1 198 ? 7.535 -31.141 -2.912 1 90.25 198 ILE B CA 1
ATOM 6286 C C . ILE B 1 198 ? 8.117 -30.312 -1.774 1 90.25 198 ILE B C 1
ATOM 6288 O O . ILE B 1 198 ? 7.566 -30.281 -0.671 1 90.25 198 ILE B O 1
ATOM 6292 N N . PRO B 1 199 ? 9.234 -29.641 -2.016 1 95.06 199 PRO B N 1
ATOM 6293 C CA . PRO B 1 199 ? 9.82 -28.797 -0.979 1 95.06 199 PRO B CA 1
ATOM 6294 C C . PRO B 1 199 ? 9.156 -27.422 -0.901 1 95.06 199 PRO B C 1
ATOM 6296 O O . PRO B 1 199 ? 8.82 -26.828 -1.934 1 95.06 199 PRO B O 1
ATOM 6299 N N . PHE B 1 200 ? 8.953 -26.922 0.386 1 95.5 200 PHE B N 1
ATOM 6300 C CA . PHE B 1 200 ? 8.422 -25.594 0.657 1 95.5 200 PHE B CA 1
ATOM 6301 C C . PHE B 1 200 ? 9.398 -24.797 1.517 1 95.5 200 PHE B C 1
ATOM 6303 O O . PHE B 1 200 ? 9.906 -25.297 2.52 1 95.5 200 PHE B O 1
ATOM 6310 N N . LEU B 1 201 ? 9.641 -23.641 1.021 1 96.81 201 LEU B N 1
ATOM 6311 C CA . LEU B 1 201 ? 10.398 -22.703 1.844 1 96.81 201 LEU B CA 1
ATOM 6312 C C . LEU B 1 201 ? 9.5 -22.016 2.861 1 96.81 201 LEU B C 1
ATOM 6314 O O . LEU B 1 201 ? 8.469 -21.453 2.496 1 96.81 201 LEU B O 1
ATOM 6318 N N . VAL B 1 202 ? 9.906 -22.031 4.156 1 97.25 202 VAL B N 1
ATOM 6319 C CA . VAL B 1 202 ? 9.086 -21.453 5.207 1 97.25 202 VAL B CA 1
ATOM 6320 C C . VAL B 1 202 ? 9.828 -20.297 5.863 1 97.25 202 VAL B C 1
ATOM 6322 O O . VAL B 1 202 ? 10.984 -20.438 6.266 1 97.25 202 VAL B O 1
ATOM 6325 N N . LEU B 1 203 ? 9.125 -19.203 5.93 1 97.38 203 LEU B N 1
ATOM 6326 C CA . LEU B 1 203 ? 9.703 -18.047 6.617 1 97.38 203 LEU B CA 1
ATOM 6327 C C . LEU B 1 203 ? 9.586 -18.219 8.133 1 97.38 203 LEU B C 1
ATOM 6329 O O . LEU B 1 203 ? 8.477 -18.25 8.672 1 97.38 203 LEU B O 1
ATOM 6333 N N . GLN B 1 204 ? 10.711 -18.219 8.836 1 96.62 204 GLN B N 1
ATOM 6334 C CA . GLN B 1 204 ? 10.719 -18.438 10.281 1 96.62 204 GLN B CA 1
ATOM 6335 C C . GLN B 1 204 ? 10.789 -17.109 11.031 1 96.62 204 GLN B C 1
ATOM 6337 O O . GLN B 1 204 ? 10.109 -16.938 12.047 1 96.62 204 GLN B O 1
ATOM 6342 N N . LYS B 1 205 ? 11.617 -16.25 10.562 1 96.44 205 LYS B N 1
ATOM 6343 C CA . LYS B 1 205 ? 11.797 -14.938 11.18 1 96.44 205 LYS B CA 1
ATOM 6344 C C . LYS B 1 205 ? 11.438 -13.82 10.203 1 96.44 205 LYS B C 1
ATOM 6346 O O . LYS B 1 205 ? 11.641 -13.953 8.992 1 96.44 205 LYS B O 1
ATOM 6351 N N . PRO B 1 206 ? 10.922 -12.711 10.82 1 95.81 206 PRO B N 1
ATOM 6352 C CA . PRO B 1 206 ? 10.562 -11.594 9.938 1 95.81 206 PRO B CA 1
ATOM 6353 C C . PRO B 1 206 ? 11.75 -11.047 9.164 1 95.81 206 PRO B C 1
ATOM 6355 O O . PRO B 1 206 ? 12.891 -11.133 9.625 1 95.81 206 PRO B O 1
ATOM 6358 N N . LEU B 1 207 ? 11.445 -10.539 8.039 1 96.81 207 LEU B N 1
ATOM 6359 C CA . LEU B 1 207 ? 12.453 -9.945 7.172 1 96.81 207 LEU B CA 1
ATOM 6360 C C . LEU B 1 207 ? 12.531 -8.438 7.375 1 96.81 207 LEU B C 1
ATOM 6362 O O . LEU B 1 207 ? 11.57 -7.816 7.824 1 96.81 207 LEU B O 1
ATOM 6366 N N . ASP B 1 208 ? 13.711 -7.934 7.211 1 96.62 208 ASP B N 1
ATOM 6367 C CA . ASP B 1 208 ? 13.977 -6.496 7.254 1 96.62 208 ASP B CA 1
ATOM 6368 C C . ASP B 1 208 ? 14.836 -6.059 6.074 1 96.62 208 ASP B C 1
ATOM 6370 O O . ASP B 1 208 ? 16.062 -6.258 6.082 1 96.62 208 ASP B O 1
ATOM 6374 N N . ARG B 1 209 ? 14.18 -5.453 5.078 1 96.5 209 ARG B N 1
ATOM 6375 C CA . ARG B 1 209 ? 14.859 -5.105 3.832 1 96.5 209 ARG B CA 1
ATOM 6376 C C . ARG B 1 209 ? 16 -4.129 4.086 1 96.5 209 ARG B C 1
ATOM 6378 O O . ARG B 1 209 ? 17.062 -4.223 3.453 1 96.5 209 ARG B O 1
ATOM 6385 N N . GLU B 1 210 ? 15.742 -3.18 4.965 1 96.31 210 GLU B N 1
ATOM 6386 C CA . GLU B 1 210 ? 16.734 -2.156 5.262 1 96.31 210 GLU B CA 1
ATOM 6387 C C . GLU B 1 210 ? 18.016 -2.775 5.824 1 96.31 210 GLU B C 1
ATOM 6389 O O . GLU B 1 210 ? 19.109 -2.234 5.641 1 96.31 210 GLU B O 1
ATOM 6394 N N . LYS B 1 211 ? 17.984 -3.926 6.504 1 95.69 211 LYS B N 1
ATOM 6395 C CA . LYS B 1 211 ? 19.141 -4.625 7.066 1 95.69 211 LYS B CA 1
ATOM 6396 C C . LYS B 1 211 ? 19.75 -5.574 6.043 1 95.69 211 LYS B C 1
ATOM 6398 O O . LYS B 1 211 ? 20.969 -5.566 5.84 1 95.69 211 LYS B O 1
ATOM 6403 N N . GLU B 1 212 ? 18.875 -6.395 5.508 1 96.06 212 GLU B N 1
ATOM 6404 C CA . GLU B 1 212 ? 19.297 -7.375 4.512 1 96.06 212 GLU B CA 1
ATOM 6405 C C . GLU B 1 212 ? 18.297 -7.473 3.373 1 96.06 212 GLU B C 1
ATOM 6407 O O . GLU B 1 212 ? 17.188 -8.008 3.553 1 96.06 212 GLU B O 1
ATOM 6412 N N . ASN B 1 213 ? 18.672 -7.07 2.129 1 96.69 213 ASN B N 1
ATOM 6413 C CA . ASN B 1 213 ? 17.719 -7.004 1.024 1 96.69 213 ASN B CA 1
ATOM 6414 C C . ASN B 1 213 ? 17.797 -8.25 0.146 1 96.69 213 ASN B C 1
ATOM 6416 O O . ASN B 1 213 ? 17.031 -8.391 -0.803 1 96.69 213 ASN B O 1
ATOM 6420 N N . GLU B 1 214 ? 18.766 -9.172 0.446 1 97.31 214 GLU B N 1
ATOM 6421 C CA . GLU B 1 214 ? 18.906 -10.391 -0.336 1 97.31 214 GLU B CA 1
ATOM 6422 C C . GLU B 1 214 ? 19.391 -11.547 0.537 1 97.31 214 GLU B C 1
ATOM 6424 O O . GLU B 1 214 ? 20.219 -11.359 1.424 1 97.31 214 GLU B O 1
ATOM 6429 N N . HIS B 1 215 ? 18.797 -12.68 0.312 1 97.06 215 HIS B N 1
ATOM 6430 C CA . HIS B 1 215 ? 19.219 -13.922 0.957 1 97.06 215 HIS B CA 1
ATOM 6431 C C . HIS B 1 215 ? 19.562 -14.992 -0.075 1 97.06 215 HIS B C 1
ATOM 6433 O O . HIS B 1 215 ? 18.766 -15.242 -0.993 1 97.06 215 HIS B O 1
ATOM 6439 N N . LYS B 1 216 ? 20.734 -15.617 0.011 1 97 216 LYS B N 1
ATOM 6440 C CA . LYS B 1 216 ? 21.156 -16.688 -0.883 1 97 216 LYS B CA 1
ATOM 6441 C C . LYS B 1 216 ? 21.047 -18.047 -0.2 1 97 216 LYS B C 1
ATOM 6443 O O . LYS B 1 216 ? 21.688 -18.281 0.825 1 97 216 LYS B O 1
ATOM 6448 N N . LEU B 1 217 ? 20.25 -18.875 -0.751 1 97.69 217 LEU B N 1
ATOM 6449 C CA . LEU B 1 217 ? 20.031 -20.219 -0.217 1 97.69 217 LEU B CA 1
ATOM 6450 C C . LEU B 1 217 ? 20.422 -21.281 -1.229 1 97.69 217 LEU B C 1
ATOM 6452 O O . LEU B 1 217 ? 20.422 -21.031 -2.436 1 97.69 217 LEU B O 1
ATOM 6456 N N . ILE B 1 218 ? 20.781 -22.422 -0.733 1 97.81 218 ILE B N 1
ATOM 6457 C CA . ILE B 1 218 ? 21.109 -23.562 -1.568 1 97.81 218 ILE B CA 1
ATOM 6458 C C . ILE B 1 218 ? 20.25 -24.75 -1.182 1 97.81 218 ILE B C 1
ATOM 6460 O O . ILE B 1 218 ? 20.312 -25.25 -0.052 1 97.81 218 ILE B O 1
ATOM 6464 N N . LEU B 1 219 ? 19.438 -25.156 -2.09 1 97.62 219 LEU B N 1
ATOM 6465 C CA . LEU B 1 219 ? 18.609 -26.344 -1.909 1 97.62 219 LEU B CA 1
ATOM 6466 C C . LEU B 1 219 ? 19.281 -27.578 -2.514 1 97.62 219 LEU B C 1
ATOM 6468 O O . LEU B 1 219 ? 19.641 -27.578 -3.693 1 97.62 219 LEU B O 1
ATOM 6472 N N . THR B 1 220 ? 19.453 -28.609 -1.75 1 97.69 220 THR B N 1
ATOM 6473 C CA . THR B 1 220 ? 20.094 -29.844 -2.201 1 97.69 220 THR B CA 1
ATOM 6474 C C . THR B 1 220 ? 19.109 -31 -2.178 1 97.69 220 THR B C 1
ATOM 6476 O O . THR B 1 220 ? 18.5 -31.281 -1.146 1 97.69 220 THR B O 1
ATOM 6479 N N . ALA B 1 221 ? 18.891 -31.562 -3.324 1 96.94 221 ALA B N 1
ATOM 6480 C CA . ALA B 1 221 ? 18.078 -32.781 -3.414 1 96.94 221 ALA B CA 1
ATOM 6481 C C . ALA B 1 221 ? 18.969 -34.031 -3.367 1 96.94 221 ALA B C 1
ATOM 6483 O O . ALA B 1 221 ? 19.969 -34.094 -4.07 1 96.94 221 ALA B O 1
ATOM 6484 N N . ILE B 1 222 ? 18.625 -35 -2.568 1 96.25 222 ILE B N 1
ATOM 6485 C CA . ILE B 1 222 ? 19.406 -36.219 -2.395 1 96.25 222 ILE B CA 1
ATOM 6486 C C . ILE B 1 222 ? 18.547 -37.438 -2.697 1 96.25 222 ILE B C 1
ATOM 6488 O O . ILE B 1 222 ? 17.422 -37.562 -2.201 1 96.25 222 ILE B O 1
ATOM 6492 N N . ASP B 1 223 ? 19.094 -38.281 -3.611 1 95 223 ASP B N 1
ATOM 6493 C CA . ASP B 1 223 ? 18.328 -39.469 -3.936 1 95 223 ASP B CA 1
ATOM 6494 C C . ASP B 1 223 ? 18.594 -40.594 -2.918 1 95 223 ASP B C 1
ATOM 6496 O O . ASP B 1 223 ? 19.359 -40.406 -1.977 1 95 223 ASP B O 1
ATOM 6500 N N . GLY B 1 224 ? 17.906 -41.688 -2.957 1 92.19 224 GLY B N 1
ATOM 6501 C CA . GLY B 1 224 ? 18 -42.781 -2.002 1 92.19 224 GLY B CA 1
ATOM 6502 C C . GLY B 1 224 ? 18.953 -43.875 -2.455 1 92.19 224 GLY B C 1
ATOM 6503 O O . GLY B 1 224 ? 18.922 -45 -1.918 1 92.19 224 GLY B O 1
ATOM 6504 N N . GLY B 1 225 ? 19.734 -43.656 -3.51 1 92.81 225 GLY B N 1
ATOM 6505 C CA . GLY B 1 225 ? 20.656 -44.656 -4.016 1 92.81 225 GLY B CA 1
ATOM 6506 C C . GLY B 1 225 ? 21.859 -44.875 -3.123 1 92.81 225 GLY B C 1
ATOM 6507 O O . GLY B 1 225 ? 22.016 -44.188 -2.109 1 92.81 225 GLY B O 1
ATOM 6508 N N . ASN B 1 226 ? 22.641 -45.875 -3.49 1 90.31 226 ASN B N 1
ATOM 6509 C CA . ASN B 1 226 ? 23.891 -46.156 -2.801 1 90.31 226 ASN B CA 1
ATOM 6510 C C . ASN B 1 226 ? 25.062 -46.25 -3.775 1 90.31 226 ASN B C 1
ATOM 6512 O O . ASN B 1 226 ? 25.188 -47.25 -4.5 1 90.31 226 ASN B O 1
ATOM 6516 N N . PRO B 1 227 ? 25.844 -45.438 -3.715 1 92.12 227 PRO B N 1
ATOM 6517 C CA . PRO B 1 227 ? 25.906 -44.156 -2.971 1 92.12 227 PRO B CA 1
ATOM 6518 C C . PRO B 1 227 ? 24.875 -43.156 -3.438 1 92.12 227 PRO B C 1
ATOM 6520 O O . PRO B 1 227 ? 24.453 -43.188 -4.598 1 92.12 227 PRO B O 1
ATOM 6523 N N . PRO B 1 228 ? 24.547 -42.281 -2.52 1 94.88 228 PRO B N 1
ATOM 6524 C CA . PRO B 1 228 ? 23.547 -41.281 -2.902 1 94.88 228 PRO B CA 1
ATOM 6525 C C . PRO B 1 228 ? 24.094 -40.219 -3.852 1 94.88 228 PRO B C 1
ATOM 6527 O O . PRO B 1 228 ? 25.281 -39.875 -3.76 1 94.88 228 PRO B O 1
ATOM 6530 N N . ARG B 1 229 ? 23.312 -39.906 -4.82 1 96.5 229 ARG B N 1
ATOM 6531 C CA . ARG B 1 229 ? 23.609 -38.781 -5.723 1 96.5 229 ARG B CA 1
ATOM 6532 C C . ARG B 1 229 ? 22.766 -37.562 -5.395 1 96.5 229 ARG B C 1
ATOM 6534 O O . ARG B 1 229 ? 21.688 -37.688 -4.805 1 96.5 229 ARG B O 1
ATOM 6541 N N . SER B 1 230 ? 23.391 -36.375 -5.664 1 96.12 230 SER B N 1
ATOM 6542 C CA . SER B 1 230 ? 22.672 -35.156 -5.27 1 96.12 230 SER B CA 1
ATOM 6543 C C . SER B 1 230 ? 22.703 -34.125 -6.379 1 96.12 230 SER B C 1
ATOM 6545 O O . SER B 1 230 ? 23.469 -34.25 -7.344 1 96.12 230 SER B O 1
ATOM 6547 N N . GLY B 1 231 ? 21.703 -33.281 -6.375 1 96.69 231 GLY B N 1
ATOM 6548 C CA . GLY B 1 231 ? 21.594 -32.094 -7.211 1 96.69 231 GLY B CA 1
ATOM 6549 C C . GLY B 1 231 ? 21.266 -30.828 -6.426 1 96.69 231 GLY B C 1
ATOM 6550 O O . GLY B 1 231 ? 20.562 -30.906 -5.406 1 96.69 231 GLY B O 1
ATOM 6551 N N . THR B 1 232 ? 21.812 -29.672 -6.875 1 96.88 232 THR B N 1
ATOM 6552 C CA . THR B 1 232 ? 21.625 -28.453 -6.105 1 96.88 232 THR B CA 1
ATOM 6553 C C . THR B 1 232 ? 20.859 -27.406 -6.93 1 96.88 232 THR B C 1
ATOM 6555 O O . THR B 1 232 ? 20.906 -27.422 -8.164 1 96.88 232 THR B O 1
ATOM 6558 N N . LEU B 1 233 ? 20.109 -26.641 -6.23 1 97.25 233 LEU B N 1
ATOM 6559 C CA . LEU B 1 233 ? 19.406 -25.484 -6.762 1 97.25 233 LEU B CA 1
ATOM 6560 C C . LEU B 1 233 ? 19.719 -24.234 -5.945 1 97.25 233 LEU B C 1
ATOM 6562 O O . LEU B 1 233 ? 19.562 -24.234 -4.723 1 97.25 233 LEU B O 1
ATOM 6566 N N . ASN B 1 234 ? 20.234 -23.156 -6.621 1 97.88 234 ASN B N 1
ATOM 6567 C CA . ASN B 1 234 ? 20.453 -21.875 -5.953 1 97.88 234 ASN B CA 1
ATOM 6568 C C . ASN B 1 234 ? 19.141 -21.078 -5.848 1 97.88 234 ASN B C 1
ATOM 6570 O O . ASN B 1 234 ? 18.516 -20.781 -6.859 1 97.88 234 ASN B O 1
ATOM 6574 N N . VAL B 1 235 ? 18.812 -20.797 -4.605 1 97.69 235 VAL B N 1
ATOM 6575 C CA . VAL B 1 235 ? 17.609 -20.016 -4.375 1 97.69 235 VAL B CA 1
ATOM 6576 C C . VAL B 1 235 ? 17.969 -18.625 -3.852 1 97.69 235 VAL B C 1
ATOM 6578 O O . VAL B 1 235 ? 18.562 -18.5 -2.777 1 97.69 235 VAL B O 1
ATOM 6581 N N . THR B 1 236 ? 17.641 -17.594 -4.645 1 97.81 236 THR B N 1
ATOM 6582 C CA . THR B 1 236 ? 17.859 -16.219 -4.223 1 97.81 236 THR B CA 1
ATOM 6583 C C . THR B 1 236 ? 16.562 -15.547 -3.809 1 97.81 236 THR B C 1
ATOM 6585 O O . THR B 1 236 ? 15.617 -15.469 -4.602 1 97.81 236 THR B O 1
ATOM 6588 N N . VAL B 1 237 ? 16.531 -15.117 -2.555 1 97.75 237 VAL B N 1
ATOM 6589 C CA . VAL B 1 237 ? 15.359 -14.414 -2.061 1 97.75 237 VAL B CA 1
ATOM 6590 C C . VAL B 1 237 ? 15.609 -12.914 -2.076 1 97.75 237 VAL B C 1
ATOM 6592 O O . VAL B 1 237 ? 16.469 -12.406 -1.349 1 97.75 237 VAL B O 1
ATOM 6595 N N . ILE B 1 238 ? 14.867 -12.219 -2.906 1 97.88 238 ILE B N 1
ATOM 6596 C CA . ILE B 1 238 ? 14.906 -10.758 -2.941 1 97.88 238 ILE B CA 1
ATOM 6597 C C . ILE B 1 238 ? 13.836 -10.188 -2.014 1 97.88 238 ILE B C 1
ATOM 6599 O O . ILE B 1 238 ? 12.648 -10.477 -2.176 1 97.88 238 ILE B O 1
ATOM 6603 N N . VAL B 1 239 ? 14.281 -9.414 -1.022 1 97.5 239 VAL B N 1
ATOM 6604 C CA . VAL B 1 239 ? 13.344 -8.828 -0.069 1 97.5 239 VAL B CA 1
ATOM 6605 C C . VAL B 1 239 ? 12.781 -7.527 -0.63 1 97.5 239 VAL B C 1
ATOM 6607 O O . VAL B 1 239 ? 13.523 -6.559 -0.821 1 97.5 239 VAL B O 1
ATOM 6610 N N . LEU B 1 240 ? 11.5 -7.504 -0.839 1 96.62 240 LEU B N 1
ATOM 6611 C CA . LEU B 1 240 ? 10.844 -6.316 -1.376 1 96.62 240 LEU B CA 1
ATOM 6612 C C . LEU B 1 240 ? 10.461 -5.352 -0.256 1 96.62 240 LEU B C 1
ATOM 6614 O O . LEU B 1 240 ? 10.164 -5.781 0.861 1 96.62 240 LEU B O 1
ATOM 6618 N N . ASP B 1 241 ? 10.43 -4.086 -0.561 1 96.25 241 ASP B N 1
ATOM 6619 C CA . ASP B 1 241 ? 10.188 -3.033 0.421 1 96.25 241 ASP B CA 1
ATOM 6620 C C . ASP B 1 241 ? 8.703 -2.904 0.733 1 96.25 241 ASP B C 1
ATOM 6622 O O . ASP B 1 241 ? 7.863 -3.008 -0.163 1 96.25 241 ASP B O 1
ATOM 6626 N N . SER B 1 242 ? 8.383 -2.791 2.008 1 94.81 242 SER B N 1
ATOM 6627 C CA . SER B 1 242 ? 7.082 -2.381 2.527 1 94.81 242 SER B CA 1
ATOM 6628 C C . SER B 1 242 ? 7.184 -1.068 3.297 1 94.81 242 SER B C 1
ATOM 6630 O O . SER B 1 242 ? 8.258 -0.705 3.775 1 94.81 242 SER B O 1
ATOM 6632 N N . ASN B 1 243 ? 6.062 -0.328 3.314 1 94.44 243 ASN B N 1
ATOM 6633 C CA . ASN B 1 243 ? 6.074 0.949 4.02 1 94.44 243 ASN B CA 1
ATOM 6634 C C . ASN B 1 243 ? 5.98 0.756 5.531 1 94.44 243 ASN B C 1
ATOM 6636 O O . ASN B 1 243 ? 4.914 0.939 6.117 1 94.44 243 ASN B O 1
ATOM 6640 N N . ASP B 1 244 ? 7.078 0.529 6.211 1 93.62 244 ASP B N 1
ATOM 6641 C CA . ASP B 1 244 ? 7.047 0.237 7.641 1 93.62 244 ASP B CA 1
ATOM 6642 C C . ASP B 1 244 ? 7.906 1.227 8.422 1 93.62 244 ASP B C 1
ATOM 6644 O O . ASP B 1 244 ? 8.07 1.087 9.641 1 93.62 244 ASP B O 1
ATOM 6648 N N . ASN B 1 245 ? 8.508 2.158 7.785 1 95 245 ASN B N 1
ATOM 6649 C CA . ASN B 1 245 ? 9.273 3.203 8.461 1 95 245 ASN B CA 1
ATOM 6650 C C . ASN B 1 245 ? 8.602 4.566 8.32 1 95 245 ASN B C 1
ATOM 6652 O O . ASN B 1 245 ? 8.242 4.977 7.219 1 95 245 ASN B O 1
ATOM 6656 N N . HIS B 1 246 ? 8.469 5.223 9.484 1 95.88 246 HIS B N 1
ATOM 6657 C CA . HIS B 1 246 ? 7.941 6.582 9.477 1 95.88 246 HIS B CA 1
ATOM 6658 C C . HIS B 1 246 ? 9.008 7.582 9.039 1 95.88 246 HIS B C 1
ATOM 6660 O O . HIS B 1 246 ? 10.195 7.398 9.328 1 95.88 246 HIS B O 1
ATOM 6666 N N . PRO B 1 247 ? 8.5 8.578 8.25 1 96.94 247 PRO B N 1
ATOM 6667 C CA . PRO B 1 247 ? 9.445 9.695 8.109 1 96.94 247 PRO B CA 1
ATOM 6668 C C . PRO B 1 247 ? 9.922 10.234 9.453 1 96.94 247 PRO B C 1
ATOM 6670 O O . PRO B 1 247 ? 9.219 10.109 10.461 1 96.94 247 PRO B O 1
ATOM 6673 N N . PHE B 1 248 ? 11.117 10.781 9.516 1 96.69 248 PHE B N 1
ATOM 6674 C CA . PHE B 1 248 ? 11.602 11.344 10.773 1 96.69 248 PHE B CA 1
ATOM 6675 C C . PHE B 1 248 ? 12.367 12.633 10.539 1 96.69 248 PHE B C 1
ATOM 6677 O O . PHE B 1 248 ? 13.062 12.773 9.531 1 96.69 248 PHE B O 1
ATOM 6684 N N . PHE B 1 249 ? 12.078 13.586 11.484 1 96.25 249 PHE B N 1
ATOM 6685 C CA . PHE B 1 249 ? 12.75 14.883 11.453 1 96.25 249 PHE B CA 1
ATOM 6686 C C . PHE B 1 249 ? 14.016 14.852 12.305 1 96.25 249 PHE B C 1
ATOM 6688 O O . PHE B 1 249 ? 14.141 14.023 13.211 1 96.25 249 PHE B O 1
ATOM 6695 N N . SER B 1 250 ? 14.93 15.742 11.945 1 92.94 250 SER B N 1
ATOM 6696 C CA . SER B 1 250 ? 16.141 15.844 12.742 1 92.94 250 SER B CA 1
ATOM 6697 C C . SER B 1 250 ? 15.867 16.453 14.109 1 92.94 250 SER B C 1
ATOM 6699 O O . SER B 1 250 ? 16.547 16.125 15.086 1 92.94 250 SER B O 1
ATOM 6701 N N . GLU B 1 251 ? 14.852 17.297 14.18 1 93.94 251 GLU B N 1
ATOM 6702 C CA . GLU B 1 251 ? 14.469 17.953 15.422 1 93.94 251 GLU B CA 1
ATOM 6703 C C . GLU B 1 251 ? 12.961 17.891 15.648 1 93.94 251 GLU B C 1
ATOM 6705 O O . GLU B 1 251 ? 12.188 17.828 14.688 1 93.94 251 GLU B O 1
ATOM 6710 N N . GLU B 1 252 ? 12.602 17.906 16.922 1 92.5 252 GLU B N 1
ATOM 6711 C CA . GLU B 1 252 ? 11.18 17.922 17.266 1 92.5 252 GLU B CA 1
ATOM 6712 C C . GLU B 1 252 ? 10.586 19.312 17.094 1 92.5 252 GLU B C 1
ATOM 6714 O O . GLU B 1 252 ? 9.422 19.453 16.719 1 92.5 252 GLU B O 1
ATOM 6719 N N . VAL B 1 253 ? 11.406 20.281 17.453 1 94.81 253 VAL B N 1
ATOM 6720 C CA . VAL B 1 253 ? 10.984 21.672 17.344 1 94.81 253 VAL B CA 1
ATOM 6721 C C . VAL B 1 253 ? 12.086 22.484 16.672 1 94.81 253 VAL B C 1
ATOM 6723 O O . VAL B 1 253 ? 13.242 22.453 17.094 1 94.81 253 VAL B O 1
ATOM 6726 N N . TYR B 1 254 ? 11.734 23.203 15.586 1 96.06 254 TYR B N 1
ATOM 6727 C CA . TYR B 1 254 ? 12.633 24.125 14.898 1 96.06 254 TYR B CA 1
ATOM 6728 C C . TYR B 1 254 ? 12.352 25.562 15.312 1 96.06 254 TYR B C 1
ATOM 6730 O O . TYR B 1 254 ? 11.188 25.953 15.484 1 96.06 254 TYR B O 1
ATOM 6738 N N . SER B 1 255 ? 13.359 26.297 15.516 1 96.31 255 SER B N 1
ATOM 6739 C CA . SER B 1 255 ? 13.195 27.703 15.875 1 96.31 255 SER B CA 1
ATOM 6740 C C . SER B 1 255 ? 13.977 28.609 14.922 1 96.31 255 SER B C 1
ATOM 6742 O O . SER B 1 255 ? 15.133 28.312 14.594 1 96.31 255 SER B O 1
ATOM 6744 N N . VAL B 1 256 ? 13.344 29.656 14.445 1 96.88 256 VAL B N 1
ATOM 6745 C CA . VAL B 1 256 ? 13.977 30.609 13.539 1 96.88 256 VAL B CA 1
ATOM 6746 C C . VAL B 1 256 ? 13.523 32.031 13.883 1 96.88 256 VAL B C 1
ATOM 6748 O O . VAL B 1 256 ? 12.414 32.219 14.383 1 96.88 256 VAL B O 1
ATOM 6751 N N . LYS B 1 257 ? 14.398 33 13.695 1 97.25 257 LYS B N 1
ATOM 6752 C CA . LYS B 1 257 ? 14.094 34.406 13.914 1 97.25 257 LYS B CA 1
ATOM 6753 C C . LYS B 1 257 ? 14.148 35.188 12.602 1 97.25 257 LYS B C 1
ATOM 6755 O O . LYS B 1 257 ? 15.078 35 11.812 1 97.25 257 LYS B O 1
ATOM 6760 N N . ILE B 1 258 ? 13.078 36 12.383 1 96.69 258 ILE B N 1
ATOM 6761 C CA . ILE B 1 258 ? 13.07 36.875 11.211 1 96.69 258 ILE B CA 1
ATOM 6762 C C . ILE B 1 258 ? 12.602 38.281 11.602 1 96.69 258 ILE B C 1
ATOM 6764 O O . ILE B 1 258 ? 11.797 38.438 12.523 1 96.69 258 ILE B O 1
ATOM 6768 N N . PRO B 1 259 ? 13.156 39.312 11 1 96.19 259 PRO B N 1
ATOM 6769 C CA . PRO B 1 259 ? 12.648 40.688 11.258 1 96.19 259 PRO B CA 1
ATOM 6770 C C . PRO B 1 259 ? 11.266 40.906 10.648 1 96.19 259 PRO B C 1
ATOM 6772 O O . PRO B 1 259 ? 10.883 40.219 9.695 1 96.19 259 PRO B O 1
ATOM 6775 N N . GLU B 1 260 ? 10.508 41.719 11.344 1 96.12 260 GLU B N 1
ATOM 6776 C CA . GLU B 1 260 ? 9.234 42.094 10.719 1 96.12 260 GLU B CA 1
ATOM 6777 C C . GLU B 1 260 ? 9.469 42.844 9.414 1 96.12 260 GLU B C 1
ATOM 6779 O O . GLU B 1 260 ? 10.594 43.25 9.117 1 96.12 260 GLU B O 1
ATOM 6784 N N . ASN B 1 261 ? 8.531 42.875 8.469 1 94.19 261 ASN B N 1
ATOM 6785 C CA . ASN B 1 261 ? 8.539 43.562 7.176 1 94.19 261 ASN B CA 1
ATOM 6786 C C . ASN B 1 261 ? 9.477 42.875 6.191 1 94.19 261 ASN B C 1
ATOM 6788 O O . ASN B 1 261 ? 10.117 43.531 5.367 1 94.19 261 ASN B O 1
ATOM 6792 N N . VAL B 1 262 ? 9.609 41.625 6.418 1 94.25 262 VAL B N 1
ATOM 6793 C CA . VAL B 1 262 ? 10.414 40.844 5.469 1 94.25 262 VAL B CA 1
ATOM 6794 C C . VAL B 1 262 ? 9.695 40.781 4.121 1 94.25 262 VAL B C 1
ATOM 6796 O O . VAL B 1 262 ? 8.469 40.812 4.062 1 94.25 262 VAL B O 1
ATOM 6799 N N . GLU B 1 263 ? 10.484 40.781 3.033 1 93.81 263 GLU B N 1
ATOM 6800 C CA . GLU B 1 263 ? 9.914 40.719 1.689 1 93.81 263 GLU B CA 1
ATOM 6801 C C . GLU B 1 263 ? 9.125 39.438 1.476 1 93.81 263 GLU B C 1
ATOM 6803 O O . GLU B 1 263 ? 9.469 38.375 2.031 1 93.81 263 GLU B O 1
ATOM 6808 N N . ARG B 1 264 ? 8.133 39.531 0.69 1 94.38 264 ARG B N 1
ATOM 6809 C CA . ARG B 1 264 ? 7.352 38.344 0.327 1 94.38 264 ARG B CA 1
ATOM 6810 C C . ARG B 1 264 ? 8.219 37.312 -0.386 1 94.38 264 ARG B C 1
ATOM 6812 O O . ARG B 1 264 ? 9.164 37.656 -1.098 1 94.38 264 ARG B O 1
ATOM 6819 N N . HIS B 1 265 ? 7.988 36.031 -0.147 1 93.44 265 HIS B N 1
ATOM 6820 C CA . HIS B 1 265 ? 8.602 34.875 -0.784 1 93.44 265 HIS B CA 1
ATOM 6821 C C . HIS B 1 265 ? 9.992 34.594 -0.216 1 93.44 265 HIS B C 1
ATOM 6823 O O . HIS B 1 265 ? 10.719 33.719 -0.707 1 93.44 265 HIS B O 1
ATOM 6829 N N . ARG B 1 266 ? 10.328 35.375 0.75 1 95.06 266 ARG B N 1
ATOM 6830 C CA . ARG B 1 266 ? 11.586 35.094 1.427 1 95.06 266 ARG B CA 1
ATOM 6831 C C . ARG B 1 266 ? 11.539 33.75 2.123 1 95.06 266 ARG B C 1
ATOM 6833 O O . ARG B 1 266 ? 10.531 33.375 2.732 1 95.06 266 ARG B O 1
ATOM 6840 N N . SER B 1 267 ? 12.68 33.062 1.988 1 96.81 267 SER B N 1
ATOM 6841 C CA . SER B 1 267 ? 12.789 31.75 2.652 1 96.81 267 SER B CA 1
ATOM 6842 C C . SER B 1 267 ? 13.039 31.922 4.148 1 96.81 267 SER B C 1
ATOM 6844 O O . SER B 1 267 ? 13.93 32.656 4.555 1 96.81 267 SER B O 1
ATOM 6846 N N . VAL B 1 268 ? 12.234 31.328 4.895 1 97.25 268 VAL B N 1
ATOM 6847 C CA . VAL B 1 268 ? 12.367 31.406 6.348 1 97.25 268 VAL B CA 1
ATOM 6848 C C . VAL B 1 268 ? 13.227 30.25 6.848 1 97.25 268 VAL B C 1
ATOM 6850 O O . VAL B 1 268 ? 14.203 30.453 7.57 1 97.25 268 VAL B O 1
ATOM 6853 N N . ILE B 1 269 ? 12.875 29.016 6.445 1 96.88 269 ILE B N 1
ATOM 6854 C CA . ILE B 1 269 ? 13.594 27.812 6.863 1 96.88 269 ILE B CA 1
ATOM 6855 C C . ILE B 1 269 ? 13.258 26.672 5.918 1 96.88 269 ILE B C 1
ATOM 6857 O O . ILE B 1 269 ? 12.195 26.656 5.293 1 96.88 269 ILE B O 1
ATOM 6861 N N . VAL B 1 270 ? 14.219 25.797 5.75 1 96.12 270 VAL B N 1
ATOM 6862 C CA . VAL B 1 270 ? 13.984 24.578 4.992 1 96.12 270 VAL B CA 1
ATOM 6863 C C . VAL B 1 270 ? 14.016 23.375 5.934 1 96.12 270 VAL B C 1
ATOM 6865 O O . VAL B 1 270 ? 15.031 23.125 6.586 1 96.12 270 VAL B O 1
ATOM 6868 N N . ILE B 1 271 ? 12.875 22.703 6.031 1 95.06 271 ILE B N 1
ATOM 6869 C CA . ILE B 1 271 ? 12.789 21.531 6.891 1 95.06 271 ILE B CA 1
ATOM 6870 C C . ILE B 1 271 ? 12.891 20.266 6.043 1 95.06 271 ILE B C 1
ATOM 6872 O O . ILE B 1 271 ? 12.305 20.188 4.965 1 95.06 271 ILE B O 1
ATOM 6876 N N . LYS B 1 272 ? 13.719 19.328 6.523 1 94.12 272 LYS B N 1
ATOM 6877 C CA . LYS B 1 272 ? 13.906 18.078 5.781 1 94.12 272 LYS B CA 1
ATOM 6878 C C . LYS B 1 272 ? 13.695 16.859 6.68 1 94.12 272 LYS B C 1
ATOM 6880 O O . LYS B 1 272 ? 14.281 16.766 7.758 1 94.12 272 LYS B O 1
ATOM 6885 N N . ALA B 1 273 ? 12.805 16 6.258 1 96.62 273 ALA B N 1
ATOM 6886 C CA . ALA B 1 273 ? 12.602 14.703 6.91 1 96.62 273 ALA B CA 1
ATOM 6887 C C . ALA B 1 273 ? 13.227 13.578 6.09 1 96.62 273 ALA B C 1
ATOM 6889 O O . ALA B 1 273 ? 13.445 13.727 4.887 1 96.62 273 ALA B O 1
ATOM 6890 N N . ASN B 1 274 ? 13.68 12.469 6.746 1 96.81 274 ASN B N 1
ATOM 6891 C CA . ASN B 1 274 ? 14.227 11.297 6.082 1 96.81 274 ASN B CA 1
ATOM 6892 C C . ASN B 1 274 ? 13.352 10.07 6.293 1 96.81 274 ASN B C 1
ATOM 6894 O O . ASN B 1 274 ? 12.57 10.016 7.246 1 96.81 274 ASN B O 1
ATOM 6898 N N . ASP B 1 275 ? 13.352 9.172 5.348 1 97.44 275 ASP B N 1
ATOM 6899 C CA . ASP B 1 275 ? 12.625 7.898 5.375 1 97.44 275 ASP B CA 1
ATOM 6900 C C . ASP B 1 275 ? 13.508 6.758 4.867 1 97.44 275 ASP B C 1
ATOM 6902 O O . ASP B 1 275 ? 14.094 6.852 3.785 1 97.44 275 ASP B O 1
ATOM 6906 N N . LEU B 1 276 ? 13.586 5.695 5.586 1 97.19 276 LEU B N 1
ATOM 6907 C CA . LEU B 1 276 ? 14.508 4.609 5.277 1 97.19 276 LEU B CA 1
ATOM 6908 C C . LEU B 1 276 ? 13.945 3.701 4.191 1 97.19 276 LEU B C 1
ATOM 6910 O O . LEU B 1 276 ? 14.664 2.883 3.621 1 97.19 276 LEU B O 1
ATOM 6914 N N . ASP B 1 277 ? 12.625 3.84 3.893 1 96.62 277 ASP B N 1
ATOM 6915 C CA . ASP B 1 277 ? 12 2.977 2.893 1 96.62 277 ASP B CA 1
ATOM 6916 C C . ASP B 1 277 ? 12.469 3.342 1.486 1 96.62 277 ASP B C 1
ATOM 6918 O O . ASP B 1 277 ? 13.148 4.348 1.295 1 96.62 277 ASP B O 1
ATOM 6922 N N . GLU B 1 278 ? 12.164 2.463 0.515 1 94.25 278 GLU B N 1
ATOM 6923 C CA . GLU B 1 278 ? 12.578 2.643 -0.872 1 94.25 278 GLU B CA 1
ATOM 6924 C C . GLU B 1 278 ? 11.406 3.07 -1.752 1 94.25 278 GLU B C 1
ATOM 6926 O O . GLU B 1 278 ? 10.258 2.709 -1.486 1 94.25 278 GLU B O 1
ATOM 6931 N N . GLY B 1 279 ? 11.734 3.924 -2.779 1 93.75 279 GLY B N 1
ATOM 6932 C CA . GLY B 1 279 ? 10.742 4.316 -3.766 1 93.75 279 GLY B CA 1
ATOM 6933 C C . GLY B 1 279 ? 9.656 5.211 -3.195 1 93.75 279 GLY B C 1
ATOM 6934 O O . GLY B 1 279 ? 9.945 6.141 -2.439 1 93.75 279 GLY B O 1
ATOM 6935 N N . VAL B 1 280 ? 8.344 4.895 -3.551 1 94.56 280 VAL B N 1
ATOM 6936 C CA . VAL B 1 280 ? 7.203 5.715 -3.16 1 94.56 280 VAL B CA 1
ATOM 6937 C C . VAL B 1 280 ? 7.012 5.652 -1.646 1 94.56 280 VAL B C 1
ATOM 6939 O O . VAL B 1 280 ? 6.496 6.594 -1.038 1 94.56 280 VAL B O 1
ATOM 6942 N N . ASN B 1 281 ? 7.488 4.539 -1.062 1 95.19 281 ASN B N 1
ATOM 6943 C CA . ASN B 1 281 ? 7.387 4.375 0.385 1 95.19 281 ASN B CA 1
ATOM 6944 C C . ASN B 1 281 ? 8.312 5.332 1.128 1 95.19 281 ASN B C 1
ATOM 6946 O O . ASN B 1 281 ? 8.109 5.602 2.314 1 95.19 281 ASN B O 1
ATOM 6950 N N . GLY B 1 282 ? 9.344 5.879 0.448 1 95.81 282 GLY B N 1
ATOM 6951 C CA . GLY B 1 282 ? 10.297 6.773 1.08 1 95.81 282 GLY B CA 1
ATOM 6952 C C . GLY B 1 282 ? 10.18 8.211 0.601 1 95.81 282 GLY B C 1
ATOM 6953 O O . GLY B 1 282 ? 10.906 9.086 1.07 1 95.81 282 GLY B O 1
ATOM 6954 N N . GLU B 1 283 ? 9.32 8.438 -0.347 1 96.88 283 GLU B N 1
ATOM 6955 C CA . GLU B 1 283 ? 9.094 9.797 -0.835 1 96.88 283 GLU B CA 1
ATOM 6956 C C . GLU B 1 283 ? 8.234 10.594 0.135 1 96.88 283 GLU B C 1
ATOM 6958 O O . GLU B 1 283 ? 7.133 10.164 0.499 1 96.88 283 GLU B O 1
ATOM 6963 N N . ILE B 1 284 ? 8.742 11.742 0.473 1 97.12 284 ILE B N 1
ATOM 6964 C CA . ILE B 1 284 ? 8.109 12.492 1.556 1 97.12 284 ILE B CA 1
ATOM 6965 C C . ILE B 1 284 ? 7.395 13.719 0.989 1 97.12 284 ILE B C 1
ATOM 6967 O O . ILE B 1 284 ? 7.906 14.375 0.082 1 97.12 284 ILE B O 1
ATOM 6971 N N . GLU B 1 285 ? 6.227 14.008 1.483 1 97.56 285 GLU B N 1
ATOM 6972 C CA . GLU B 1 285 ? 5.457 15.227 1.238 1 97.56 285 GLU B CA 1
ATOM 6973 C C . GLU B 1 285 ? 5.199 15.984 2.535 1 97.56 285 GLU B C 1
ATOM 6975 O O . GLU B 1 285 ? 4.914 15.375 3.57 1 97.56 285 GLU B O 1
ATOM 6980 N N . TYR B 1 286 ? 5.324 17.297 2.459 1 97.12 286 TYR B N 1
ATOM 6981 C CA . TYR B 1 286 ? 5.168 18.141 3.643 1 97.12 286 TYR B CA 1
ATOM 6982 C C . TYR B 1 286 ? 3.826 18.859 3.627 1 97.12 286 TYR B C 1
ATOM 6984 O O . TYR B 1 286 ? 3.375 19.312 2.576 1 97.12 286 TYR B O 1
ATOM 6992 N N . PHE B 1 287 ? 3.207 18.922 4.848 1 95 287 PHE B N 1
ATOM 6993 C CA . PHE B 1 287 ? 1.938 19.625 5.016 1 95 287 PHE B CA 1
ATOM 6994 C C . PHE B 1 287 ? 1.926 20.406 6.32 1 95 287 PHE B C 1
ATOM 6996 O O . PHE B 1 287 ? 2.588 20.031 7.289 1 95 287 PHE B O 1
ATOM 7003 N N . PHE B 1 288 ? 1.134 21.5 6.301 1 94.31 288 PHE B N 1
ATOM 7004 C CA . PHE B 1 288 ? 0.815 22.141 7.57 1 94.31 288 PHE B CA 1
ATOM 7005 C C . PHE B 1 288 ? -0.166 21.297 8.375 1 94.31 288 PHE B C 1
ATOM 7007 O O . PHE B 1 288 ? -0.993 20.578 7.797 1 94.31 288 PHE B O 1
ATOM 7014 N N . GLY B 1 289 ? 0.053 21.344 9.688 1 87.44 289 GLY B N 1
ATOM 7015 C CA . GLY B 1 289 ? -0.929 20.672 10.523 1 87.44 289 GLY B CA 1
ATOM 7016 C C . GLY B 1 289 ? -2.35 21.125 10.266 1 87.44 289 GLY B C 1
ATOM 7017 O O . GLY B 1 289 ? -2.568 22.266 9.828 1 87.44 289 GLY B O 1
ATOM 7018 N N . SER B 1 290 ? -3.346 20.281 10.469 1 78.75 290 SER B N 1
ATOM 7019 C CA . SER B 1 290 ? -4.742 20.562 10.141 1 78.75 290 SER B CA 1
ATOM 7020 C C . SER B 1 290 ? -5.34 21.594 11.094 1 78.75 290 SER B C 1
ATOM 7022 O O . SER B 1 290 ? -6.289 22.297 10.734 1 78.75 290 SER B O 1
ATOM 7024 N N . GLU B 1 291 ? -4.797 21.781 12.25 1 80.5 291 GLU B N 1
ATOM 7025 C CA . GLU B 1 291 ? -5.426 22.656 13.242 1 80.5 291 GLU B CA 1
ATOM 7026 C C . GLU B 1 291 ? -4.609 23.922 13.461 1 80.5 291 GLU B C 1
ATOM 7028 O O . GLU B 1 291 ? -4.582 24.453 14.57 1 80.5 291 GLU B O 1
ATOM 7033 N N . LEU B 1 292 ? -4.082 24.406 12.391 1 80.06 292 LEU B N 1
ATOM 7034 C CA . LEU B 1 292 ? -3.266 25.609 12.5 1 80.06 292 LEU B CA 1
ATOM 7035 C C . LEU B 1 292 ? -4.141 26.859 12.477 1 80.06 292 LEU B C 1
ATOM 7037 O O . LEU B 1 292 ? -5.227 26.859 11.898 1 80.06 292 LEU B O 1
ATOM 7041 N N . ASP B 1 293 ? -3.592 27.875 13.156 1 82.62 293 ASP B N 1
ATOM 7042 C CA . ASP B 1 293 ? -4.207 29.203 13.102 1 82.62 293 ASP B CA 1
ATOM 7043 C C . ASP B 1 293 ? -4.305 29.703 11.664 1 82.62 293 ASP B C 1
ATOM 7045 O O . ASP B 1 293 ? -3.342 29.609 10.898 1 82.62 293 ASP B O 1
ATOM 7049 N N . PRO B 1 294 ? -5.516 30.156 11.305 1 84.31 294 PRO B N 1
ATOM 7050 C CA . PRO B 1 294 ? -5.672 30.672 9.945 1 84.31 294 PRO B CA 1
ATOM 7051 C C . PRO B 1 294 ? -4.652 31.766 9.602 1 84.31 294 PRO B C 1
ATOM 7053 O O . PRO B 1 294 ? -4.285 31.922 8.43 1 84.31 294 PRO B O 1
ATOM 7056 N N . LYS B 1 295 ? -4.199 32.5 10.602 1 88.5 295 LYS B N 1
ATOM 7057 C CA . LYS B 1 295 ? -3.213 33.562 10.383 1 88.5 295 LYS B CA 1
ATOM 7058 C C . LYS B 1 295 ? -1.913 33 9.82 1 88.5 295 LYS B C 1
ATOM 7060 O O . LYS B 1 295 ? -1.221 33.656 9.047 1 88.5 295 LYS B O 1
ATOM 7065 N N . VAL B 1 296 ? -1.68 31.812 10.227 1 91.31 296 VAL B N 1
ATOM 7066 C CA . VAL B 1 296 ? -0.458 31.156 9.773 1 91.31 296 VAL B CA 1
ATOM 7067 C C . VAL B 1 296 ? -0.543 30.906 8.266 1 91.31 296 VAL B C 1
ATOM 7069 O O . VAL B 1 296 ? 0.415 31.156 7.535 1 91.31 296 VAL B O 1
ATOM 7072 N N . HIS B 1 297 ? -1.702 30.516 7.793 1 91.31 297 HIS B N 1
ATOM 7073 C CA . HIS B 1 297 ? -1.888 30.219 6.375 1 91.31 297 HIS B CA 1
ATOM 7074 C C . HIS B 1 297 ? -1.808 31.5 5.539 1 91.31 297 HIS B C 1
ATOM 7076 O O . HIS B 1 297 ? -1.38 31.453 4.383 1 91.31 297 HIS B O 1
ATOM 7082 N N . ASP B 1 298 ? -2.188 32.562 6.152 1 93.12 298 ASP B N 1
ATOM 7083 C CA . ASP B 1 298 ? -2.17 33.812 5.449 1 93.12 298 ASP B CA 1
ATOM 7084 C C . ASP B 1 298 ? -0.761 34.406 5.406 1 93.12 298 ASP B C 1
ATOM 7086 O O . ASP B 1 298 ? -0.43 35.188 4.508 1 93.12 298 ASP B O 1
ATOM 7090 N N . THR B 1 299 ? 0.104 34.031 6.363 1 96.31 299 THR B N 1
ATOM 7091 C CA . THR B 1 299 ? 1.404 34.688 6.523 1 96.31 299 THR B CA 1
ATOM 7092 C C . THR B 1 299 ? 2.508 33.844 5.898 1 96.31 299 THR B C 1
ATOM 7094 O O . THR B 1 299 ? 3.498 34.375 5.391 1 96.31 299 THR B O 1
ATOM 7097 N N . PHE B 1 300 ? 2.297 32.469 5.977 1 97 300 PHE B N 1
ATOM 7098 C CA . PHE B 1 300 ? 3.373 31.609 5.52 1 97 300 PHE B CA 1
ATOM 7099 C C . PHE B 1 300 ? 2.852 30.562 4.527 1 97 300 PHE B C 1
ATOM 7101 O O . PHE B 1 300 ? 1.653 30.281 4.5 1 97 300 PHE B O 1
ATOM 7108 N N . GLU B 1 301 ? 3.775 30.125 3.631 1 96.81 301 GLU B N 1
ATOM 7109 C CA . GLU B 1 301 ? 3.51 29.031 2.697 1 96.81 301 GLU B CA 1
ATOM 7110 C C . GLU B 1 301 ? 4.57 27.953 2.807 1 96.81 301 GLU B C 1
ATOM 7112 O O . GLU B 1 301 ? 5.738 28.234 3.086 1 96.81 301 GLU B O 1
ATOM 7117 N N . LEU B 1 302 ? 4.082 26.734 2.705 1 96.75 302 LEU B N 1
ATOM 7118 C CA . LEU B 1 302 ? 4.961 25.562 2.787 1 96.75 302 LEU B CA 1
ATOM 7119 C C . LEU B 1 302 ? 5.008 24.828 1.452 1 96.75 302 LEU B C 1
ATOM 7121 O O . LEU B 1 302 ? 3.965 24.5 0.886 1 96.75 302 LEU B O 1
ATOM 7125 N N . ASP B 1 303 ? 6.258 24.672 0.93 1 97.06 303 ASP B N 1
ATOM 7126 C CA . ASP B 1 303 ? 6.422 23.828 -0.251 1 97.06 303 ASP B CA 1
ATOM 7127 C C . ASP B 1 303 ? 6.312 22.344 0.111 1 97.06 303 ASP B C 1
ATOM 7129 O O . ASP B 1 303 ? 7.129 21.828 0.873 1 97.06 303 ASP B O 1
ATOM 7133 N N . SER B 1 304 ? 5.43 21.641 -0.49 1 97.06 304 SER B N 1
ATOM 7134 C CA . SER B 1 304 ? 5.113 20.266 -0.111 1 97.06 304 SER B CA 1
ATOM 7135 C C . SER B 1 304 ? 6.219 19.312 -0.534 1 97.06 304 SER B C 1
ATOM 7137 O O . SER B 1 304 ? 6.32 18.203 -0.006 1 97.06 304 SER B O 1
ATOM 7139 N N . ILE B 1 305 ? 7.078 19.656 -1.438 1 96.44 305 ILE B N 1
ATOM 7140 C CA . ILE B 1 305 ? 8.109 18.766 -1.969 1 96.44 305 ILE B CA 1
ATOM 7141 C C . ILE B 1 305 ? 9.438 19.047 -1.275 1 96.44 305 ILE B C 1
ATOM 7143 O O . ILE B 1 305 ? 10.094 18.125 -0.771 1 96.44 305 ILE B O 1
ATOM 7147 N N . THR B 1 306 ? 9.812 20.375 -1.13 1 95.44 306 THR B N 1
ATOM 7148 C CA . THR B 1 306 ? 11.133 20.75 -0.64 1 95.44 306 THR B CA 1
ATOM 7149 C C . THR B 1 306 ? 11.117 20.938 0.873 1 95.44 306 THR B C 1
ATOM 7151 O O . THR B 1 306 ? 12.156 20.859 1.528 1 95.44 306 THR B O 1
ATOM 7154 N N . GLY B 1 307 ? 9.977 21.203 1.491 1 96.75 307 GLY B N 1
ATOM 7155 C CA . GLY B 1 307 ? 9.891 21.5 2.914 1 96.75 307 GLY B CA 1
ATOM 7156 C C . GLY B 1 307 ? 10.289 22.922 3.256 1 96.75 307 GLY B C 1
ATOM 7157 O O . GLY B 1 307 ? 10.57 23.234 4.418 1 96.75 307 GLY B O 1
ATOM 7158 N N . GLU B 1 308 ? 10.328 23.734 2.211 1 97.25 308 GLU B N 1
ATOM 7159 C CA . GLU B 1 308 ? 10.703 25.141 2.402 1 97.25 308 GLU B CA 1
ATOM 7160 C C . GLU B 1 308 ? 9.5 25.969 2.838 1 97.25 308 GLU B C 1
ATOM 7162 O O . GLU B 1 308 ? 8.43 25.891 2.232 1 97.25 308 GLU B O 1
ATOM 7167 N N . ILE B 1 309 ? 9.727 26.719 3.922 1 97.56 309 ILE B N 1
ATOM 7168 C CA . ILE B 1 309 ? 8.719 27.672 4.379 1 97.56 309 ILE B CA 1
ATOM 7169 C C . ILE B 1 309 ? 9.078 29.078 3.9 1 97.56 309 ILE B C 1
ATOM 7171 O O . ILE B 1 309 ? 10.203 29.547 4.109 1 97.56 309 ILE B O 1
ATOM 7175 N N . ARG B 1 310 ? 8.078 29.781 3.305 1 97.69 310 ARG B N 1
ATOM 7176 C CA . ARG B 1 310 ? 8.273 31.141 2.785 1 97.69 310 ARG B CA 1
ATOM 7177 C C . ARG B 1 310 ? 7.223 32.094 3.332 1 97.69 310 ARG B C 1
ATOM 7179 O O . ARG B 1 310 ? 6.164 31.656 3.793 1 97.69 310 ARG B O 1
ATOM 7186 N N . VAL B 1 311 ? 7.617 33.344 3.273 1 97.5 311 VAL B N 1
ATOM 7187 C CA . VAL B 1 311 ? 6.68 34.375 3.699 1 97.5 311 VAL B CA 1
ATOM 7188 C C . VAL B 1 311 ? 5.68 34.656 2.578 1 97.5 311 VAL B C 1
ATOM 7190 O O . VAL B 1 311 ? 6.074 34.906 1.438 1 97.5 311 VAL B O 1
ATOM 7193 N N . LYS B 1 312 ? 4.41 34.531 2.844 1 95.88 312 LYS B N 1
ATOM 7194 C CA . LYS B 1 312 ? 3.328 34.75 1.894 1 95.88 312 LYS B CA 1
ATOM 7195 C C . LYS B 1 312 ? 2.68 36.125 2.133 1 95.88 312 LYS B C 1
ATOM 7197 O O . LYS B 1 312 ? 2.385 36.844 1.184 1 95.88 312 LYS B O 1
ATOM 7202 N N . GLY B 1 313 ? 2.479 36.406 3.438 1 94.44 313 GLY B N 1
ATOM 7203 C CA . GLY B 1 313 ? 1.797 37.625 3.809 1 94.44 313 GLY B CA 1
ATOM 7204 C C . GLY B 1 313 ? 2.686 38.594 4.566 1 94.44 313 GLY B C 1
ATOM 7205 O O . GLY B 1 313 ? 3.912 38.5 4.512 1 94.44 313 GLY B O 1
ATOM 7206 N N . ASN B 1 314 ? 2.049 39.531 5.195 1 93.88 314 ASN B N 1
ATOM 7207 C CA . ASN B 1 314 ? 2.768 40.562 5.953 1 93.88 314 ASN B CA 1
ATOM 7208 C C . ASN B 1 314 ? 3.107 40.094 7.359 1 93.88 314 ASN B C 1
ATOM 7210 O O . ASN B 1 314 ? 2.266 39.5 8.039 1 93.88 314 ASN B O 1
ATOM 7214 N N . VAL B 1 315 ? 4.355 40.312 7.676 1 95.69 315 VAL B N 1
ATOM 7215 C CA . VAL B 1 315 ? 4.816 39.969 9.016 1 95.69 315 VAL B CA 1
ATOM 7216 C C . VAL B 1 315 ? 4.941 41.219 9.867 1 95.69 315 VAL B C 1
ATOM 7218 O O . VAL B 1 315 ? 5.805 42.062 9.625 1 95.69 315 VAL B O 1
ATOM 7221 N N . ASP B 1 316 ? 4.02 41.312 10.812 1 95.62 316 ASP B N 1
ATOM 7222 C CA . ASP B 1 316 ? 3.971 42.469 11.688 1 95.62 316 ASP B CA 1
ATOM 7223 C C . ASP B 1 316 ? 4.172 42.062 13.148 1 95.62 316 ASP B C 1
ATOM 7225 O O . ASP B 1 316 ? 3.381 41.312 13.703 1 95.62 316 ASP B O 1
ATOM 7229 N N . PHE B 1 317 ? 5.172 42.688 13.734 1 94.44 317 PHE B N 1
ATOM 7230 C CA . PHE B 1 317 ? 5.52 42.344 15.117 1 94.44 317 PHE B CA 1
ATOM 7231 C C . PHE B 1 317 ? 4.395 42.719 16.062 1 94.44 317 PHE B C 1
ATOM 7233 O O . PHE B 1 317 ? 4.078 42 17 1 94.44 317 PHE B O 1
ATOM 7240 N N . GLU B 1 318 ? 3.865 43.875 15.836 1 93.06 318 GLU B N 1
ATOM 7241 C CA . GLU B 1 318 ? 2.838 44.406 16.719 1 93.06 318 GLU B CA 1
ATOM 7242 C C . GLU B 1 318 ? 1.571 43.562 16.672 1 93.06 318 GLU B C 1
ATOM 7244 O O . GLU B 1 318 ? 0.778 43.562 17.625 1 93.06 318 GLU B O 1
ATOM 7249 N N . GLU B 1 319 ? 1.395 42.844 15.609 1 91.5 319 GLU B N 1
ATOM 7250 C CA . GLU B 1 319 ? 0.228 41.969 15.492 1 91.5 319 GLU B CA 1
ATOM 7251 C C . GLU B 1 319 ? 0.493 40.594 16.125 1 91.5 319 GLU B C 1
ATOM 7253 O O . GLU B 1 319 ? -0.319 40.094 16.906 1 91.5 319 GLU B O 1
ATOM 7258 N N . THR B 1 320 ? 1.655 40 15.68 1 92.38 320 THR B N 1
ATOM 7259 C CA . THR B 1 320 ? 2.021 38.688 16.188 1 92.38 320 THR B CA 1
ATOM 7260 C C . THR B 1 320 ? 3.529 38.594 16.406 1 92.38 320 THR B C 1
ATOM 7262 O O . THR B 1 320 ? 4.305 38.812 15.469 1 92.38 320 THR B O 1
ATOM 7265 N N . GLU B 1 321 ? 3.928 38.219 17.609 1 94.5 321 GLU B N 1
ATOM 7266 C CA . GLU B 1 321 ? 5.348 38.156 17.938 1 94.5 321 GLU B CA 1
ATOM 7267 C C . GLU B 1 321 ? 5.902 36.75 17.688 1 94.5 321 GLU B C 1
ATOM 7269 O O . GLU B 1 321 ? 7.098 36.594 17.422 1 94.5 321 GLU B O 1
ATOM 7274 N N . LEU B 1 322 ? 5.09 35.812 17.828 1 94.69 322 LEU B N 1
ATOM 7275 C CA . LEU B 1 322 ? 5.527 34.438 17.734 1 94.69 322 LEU B CA 1
ATOM 7276 C C . LEU B 1 322 ? 4.523 33.594 16.953 1 94.69 322 LEU B C 1
ATOM 7278 O O . LEU B 1 322 ? 3.33 33.594 17.266 1 94.69 322 LEU B O 1
ATOM 7282 N N . TYR B 1 323 ? 5.035 32.969 15.852 1 94.06 323 TYR B N 1
ATOM 7283 C CA . TYR B 1 323 ? 4.227 32.031 15.094 1 94.06 323 TYR B CA 1
ATOM 7284 C C . TYR B 1 323 ? 4.609 30.594 15.414 1 94.06 323 TYR B C 1
ATOM 7286 O O . TYR B 1 323 ? 5.793 30.266 15.453 1 94.06 323 TYR B O 1
ATOM 7294 N N . ARG B 1 324 ? 3.68 29.781 15.727 1 91.75 324 ARG B N 1
ATOM 7295 C CA . ARG B 1 324 ? 3.865 28.344 15.93 1 91.75 324 ARG B CA 1
ATOM 7296 C C . ARG B 1 324 ? 3.26 27.547 14.781 1 91.75 324 ARG B C 1
ATOM 7298 O O . ARG B 1 324 ? 2.039 27.5 14.617 1 91.75 324 ARG B O 1
ATOM 7305 N N . LEU B 1 325 ? 4.121 26.891 14.062 1 93.88 325 LEU B N 1
ATOM 7306 C CA . LEU B 1 325 ? 3.666 26.109 12.914 1 93.88 325 LEU B CA 1
ATOM 7307 C C . LEU B 1 325 ? 3.791 24.609 13.18 1 93.88 325 LEU B C 1
ATOM 7309 O O . LEU B 1 325 ? 4.879 24.125 13.484 1 93.88 325 LEU B O 1
ATOM 7313 N N . ASP B 1 326 ? 2.695 23.922 13.141 1 92.31 326 ASP B N 1
ATOM 7314 C CA . ASP B 1 326 ? 2.734 22.469 13.172 1 92.31 326 ASP B CA 1
ATOM 7315 C C . ASP B 1 326 ? 2.92 21.891 11.773 1 92.31 326 ASP B C 1
ATOM 7317 O O . ASP B 1 326 ? 2.195 22.25 10.844 1 92.31 326 ASP B O 1
ATOM 7321 N N . LEU B 1 327 ? 3.951 21.047 11.703 1 93.75 327 LEU B N 1
ATOM 7322 C CA . LEU B 1 327 ? 4.277 20.438 10.414 1 93.75 327 LEU B CA 1
ATOM 7323 C C . LEU B 1 327 ? 4.027 18.938 10.438 1 93.75 327 LEU B C 1
ATOM 7325 O O . LEU B 1 327 ? 4.133 18.312 11.492 1 93.75 327 LEU B O 1
ATOM 7329 N N . GLN B 1 328 ? 3.699 18.422 9.242 1 94.62 328 GLN B N 1
ATOM 7330 C CA . GLN B 1 328 ? 3.535 16.984 9.062 1 94.62 328 GLN B CA 1
ATOM 7331 C C . GLN B 1 328 ? 4.297 16.5 7.836 1 94.62 328 GLN B C 1
ATOM 7333 O O . GLN B 1 328 ? 4.234 17.125 6.773 1 94.62 328 GLN B O 1
ATOM 7338 N N . ALA B 1 329 ? 5.102 15.555 8.07 1 96.88 329 ALA B N 1
ATOM 7339 C CA . ALA B 1 329 ? 5.738 14.852 6.961 1 96.88 329 ALA B CA 1
ATOM 7340 C C . ALA B 1 329 ? 5.066 13.5 6.711 1 96.88 329 ALA B C 1
ATOM 7342 O O . ALA B 1 329 ? 4.902 12.703 7.633 1 96.88 329 ALA B O 1
ATOM 7343 N N . SER B 1 330 ? 4.621 13.25 5.457 1 96.75 330 SER B N 1
ATOM 7344 C CA . SER B 1 330 ? 3.945 12.023 5.066 1 96.75 330 SER B CA 1
ATOM 7345 C C . SER B 1 330 ? 4.664 11.336 3.906 1 96.75 330 SER B C 1
ATOM 7347 O O . SER B 1 330 ? 5.051 12 2.938 1 96.75 330 SER B O 1
ATOM 7349 N N . ASP B 1 331 ? 4.98 10.078 4.109 1 97.12 331 ASP B N 1
ATOM 7350 C CA . ASP B 1 331 ? 5.469 9.352 2.938 1 97.12 331 ASP B CA 1
ATOM 7351 C C . ASP B 1 331 ? 4.324 9.008 1.987 1 97.12 331 ASP B C 1
ATOM 7353 O O . ASP B 1 331 ? 3.172 9.359 2.244 1 97.12 331 ASP B O 1
ATOM 7357 N N . LYS B 1 332 ? 4.598 8.375 0.781 1 95.19 332 LYS B N 1
ATOM 7358 C CA . LYS B 1 332 ? 3.586 8.102 -0.234 1 95.19 332 LYS B CA 1
ATOM 7359 C C . LYS B 1 332 ? 3.256 6.617 -0.296 1 95.19 332 LYS B C 1
ATOM 7361 O O . LYS B 1 332 ? 2.824 6.113 -1.336 1 95.19 332 LYS B O 1
ATOM 7366 N N . GLY B 1 333 ? 3.539 5.961 0.818 1 93.25 333 GLY B N 1
ATOM 7367 C CA . GLY B 1 333 ? 3.184 4.555 0.879 1 93.25 333 GLY B CA 1
ATOM 7368 C C . GLY B 1 333 ? 1.692 4.32 1.028 1 93.25 333 GLY B C 1
ATOM 7369 O O . GLY B 1 333 ? 0.916 5.273 1.118 1 93.25 333 GLY B O 1
ATOM 7370 N N . GLN B 1 334 ? 1.258 2.988 1.013 1 87.38 334 GLN B N 1
ATOM 7371 C CA . GLN B 1 334 ? -0.144 2.623 1.193 1 87.38 334 GLN B CA 1
ATOM 7372 C C . GLN B 1 334 ? -0.308 1.617 2.33 1 87.38 334 GLN B C 1
ATOM 7374 O O . GLN B 1 334 ? -0.01 0.433 2.164 1 87.38 334 GLN B O 1
ATOM 7379 N N . PRO B 1 335 ? -0.758 2.102 3.434 1 89.88 335 PRO B N 1
ATOM 7380 C CA . PRO B 1 335 ? -1.133 3.475 3.783 1 89.88 335 PRO B CA 1
ATOM 7381 C C . PRO B 1 335 ? 0.077 4.363 4.055 1 89.88 335 PRO B C 1
ATOM 7383 O O . PRO B 1 335 ? 1.152 3.863 4.398 1 89.88 335 PRO B O 1
ATOM 7386 N N . PRO B 1 336 ? -0.143 5.621 3.889 1 94.44 336 PRO B N 1
ATOM 7387 C CA . PRO B 1 336 ? 0.966 6.527 4.199 1 94.44 336 PRO B CA 1
ATOM 7388 C C . PRO B 1 336 ? 1.267 6.598 5.695 1 94.44 336 PRO B C 1
ATOM 7390 O O . PRO B 1 336 ? 0.356 6.469 6.52 1 94.44 336 PRO B O 1
ATOM 7393 N N . LEU B 1 337 ? 2.531 6.719 6.055 1 94.75 337 LEU B N 1
ATOM 7394 C CA . LEU B 1 337 ? 2.969 6.949 7.43 1 94.75 337 LEU B CA 1
ATOM 7395 C C . LEU B 1 337 ? 3.393 8.398 7.625 1 94.75 337 LEU B C 1
ATOM 7397 O O . LEU B 1 337 ? 4.016 9 6.742 1 94.75 337 LEU B O 1
ATOM 7401 N N . LYS B 1 338 ? 2.92 8.953 8.711 1 94.19 338 LYS B N 1
ATOM 7402 C CA . LYS B 1 338 ? 3.119 10.383 8.93 1 94.19 338 LYS B CA 1
ATOM 7403 C C . LYS B 1 338 ? 3.857 10.641 10.242 1 94.19 338 LYS B C 1
ATOM 7405 O O . LYS B 1 338 ? 3.805 9.82 11.164 1 94.19 338 LYS B O 1
ATOM 7410 N N . THR B 1 339 ? 4.617 11.742 10.289 1 94.88 339 THR B N 1
ATOM 7411 C CA . THR B 1 339 ? 5.273 12.25 11.492 1 94.88 339 THR B CA 1
ATOM 7412 C C . THR B 1 339 ? 5.074 13.758 11.617 1 94.88 339 THR B C 1
ATOM 7414 O O . THR B 1 339 ? 4.938 14.461 10.609 1 94.88 339 THR B O 1
ATOM 7417 N N . GLU B 1 340 ? 4.957 14.219 12.828 1 92.56 340 GLU B N 1
ATOM 7418 C CA . GLU B 1 340 ? 4.707 15.633 13.062 1 92.56 340 GLU B CA 1
ATOM 7419 C C . GLU B 1 340 ? 5.934 16.312 13.672 1 92.56 340 GLU B C 1
ATOM 7421 O O . GLU B 1 340 ? 6.75 15.664 14.328 1 92.56 340 GLU B O 1
ATOM 7426 N N . SER B 1 341 ? 6.098 17.547 13.375 1 94.19 341 SER B N 1
ATOM 7427 C CA . SER B 1 341 ? 7.094 18.453 13.961 1 94.19 341 SER B CA 1
ATOM 7428 C C . SER B 1 341 ? 6.555 19.875 14.078 1 94.19 341 SER B C 1
ATOM 7430 O O . SER B 1 341 ? 5.422 20.141 13.68 1 94.19 341 SER B O 1
ATOM 7432 N N . ARG B 1 342 ? 7.398 20.703 14.797 1 94.44 342 ARG B N 1
ATOM 7433 C CA . ARG B 1 342 ? 6.945 22.078 14.992 1 94.44 342 ARG B CA 1
ATOM 7434 C C . ARG B 1 342 ? 8.047 23.078 14.633 1 94.44 342 ARG B C 1
ATOM 7436 O O . ARG B 1 342 ? 9.234 22.797 14.836 1 94.44 342 ARG B O 1
ATOM 7443 N N . VAL B 1 343 ? 7.531 24.234 14.062 1 95.75 343 VAL B N 1
ATOM 7444 C CA . VAL B 1 343 ? 8.438 25.328 13.758 1 95.75 343 VAL B CA 1
ATOM 7445 C C . VAL B 1 343 ? 7.984 26.594 14.492 1 95.75 343 VAL B C 1
ATOM 7447 O O . VAL B 1 343 ? 6.836 27.031 14.352 1 95.75 343 VAL B O 1
ATOM 7450 N N . MET B 1 344 ? 8.883 27.062 15.273 1 96.44 344 MET B N 1
ATOM 7451 C CA . MET B 1 344 ? 8.641 28.328 15.961 1 96.44 344 MET B CA 1
ATOM 7452 C C . MET B 1 344 ? 9.344 29.484 15.25 1 96.44 344 MET B C 1
ATOM 7454 O O . MET B 1 344 ? 10.57 29.484 15.133 1 96.44 344 MET B O 1
ATOM 7458 N N . ILE B 1 345 ? 8.516 30.469 14.797 1 96.75 345 ILE B N 1
ATOM 7459 C CA . ILE B 1 345 ? 9.078 31.641 14.117 1 96.75 345 ILE B CA 1
ATOM 7460 C C . ILE B 1 345 ? 8.922 32.875 15 1 96.75 345 ILE B C 1
ATOM 7462 O O . ILE B 1 345 ? 7.82 33.406 15.164 1 96.75 345 ILE B O 1
ATOM 7466 N N . LYS B 1 346 ? 10.008 33.312 15.492 1 97.31 346 LYS B N 1
ATOM 7467 C CA . LYS B 1 346 ? 10.023 34.531 16.312 1 97.31 346 LYS B CA 1
ATOM 7468 C C . LYS B 1 346 ? 10.273 35.75 15.453 1 97.31 346 LYS B C 1
ATOM 7470 O O . LYS B 1 346 ? 11.234 35.812 14.688 1 97.31 346 LYS B O 1
ATOM 7475 N N . ILE B 1 347 ? 9.367 36.75 15.648 1 97.19 347 ILE B N 1
ATOM 7476 C CA . ILE B 1 347 ? 9.484 37.969 14.859 1 97.19 347 ILE B CA 1
ATOM 7477 C C . ILE B 1 347 ? 10.273 39 15.648 1 97.19 347 ILE B C 1
ATOM 7479 O O . ILE B 1 347 ? 9.953 39.312 16.797 1 97.19 347 ILE B O 1
ATOM 7483 N N . LYS B 1 348 ? 11.281 39.531 15.008 1 96.19 348 LYS B N 1
ATOM 7484 C CA . LYS B 1 348 ? 12.062 40.594 15.617 1 96.19 348 LYS B CA 1
ATOM 7485 C C . LYS B 1 348 ? 11.469 41.969 15.297 1 96.19 348 LYS B C 1
ATOM 7487 O O . LYS B 1 348 ? 11.117 42.25 14.141 1 96.19 348 LYS B O 1
ATOM 7492 N N . ASP B 1 349 ? 11.289 42.75 16.297 1 96.31 349 ASP B N 1
ATOM 7493 C CA . ASP B 1 349 ? 10.727 44.062 16.156 1 96.31 349 ASP B CA 1
ATOM 7494 C C . ASP B 1 349 ? 11.688 45 15.398 1 96.31 349 ASP B C 1
ATOM 7496 O O . ASP B 1 349 ? 12.891 45 15.672 1 96.31 349 ASP B O 1
ATOM 7500 N N . VAL B 1 350 ? 11.18 45.75 14.406 1 95.19 350 VAL B N 1
ATOM 7501 C CA . VAL B 1 350 ? 11.898 46.781 13.68 1 95.19 350 VAL B CA 1
ATOM 7502 C C . VAL B 1 350 ? 11.258 48.156 13.945 1 95.19 350 VAL B C 1
ATOM 7504 O O . VAL B 1 350 ? 10.055 48.25 14.211 1 95.19 350 VAL B O 1
ATOM 7507 N N . ASN B 1 351 ? 12.023 49.188 14.023 1 95.44 351 ASN B N 1
ATOM 7508 C CA . ASN B 1 351 ? 11.5 50.5 14.281 1 95.44 351 ASN B CA 1
ATOM 7509 C C . ASN B 1 351 ? 10.727 51.062 13.086 1 95.44 351 ASN B C 1
ATOM 7511 O O . ASN B 1 351 ? 11.281 51.812 12.273 1 95.44 351 ASN B O 1
ATOM 7515 N N . ASP B 1 352 ? 9.477 50.812 12.969 1 93.88 352 ASP B N 1
ATOM 7516 C CA . ASP B 1 352 ? 8.703 51.219 11.797 1 93.88 352 ASP B CA 1
ATOM 7517 C C . ASP B 1 352 ? 7.477 52.031 12.203 1 93.88 352 ASP B C 1
ATOM 7519 O O . ASP B 1 352 ? 6.625 52.344 11.367 1 93.88 352 ASP B O 1
ATOM 7523 N N . ASN B 1 353 ? 7.332 52.312 13.445 1 95.62 353 ASN B N 1
ATOM 7524 C CA . ASN B 1 353 ? 6.246 53.156 13.922 1 95.62 353 ASN B CA 1
ATOM 7525 C C . ASN B 1 353 ? 6.773 54.438 14.516 1 95.62 353 ASN B C 1
ATOM 7527 O O . ASN B 1 353 ? 7.73 54.438 15.289 1 95.62 353 ASN B O 1
ATOM 7531 N N . LYS B 1 354 ? 6.137 55.531 14.203 1 96.25 354 LYS B N 1
ATOM 7532 C CA . LYS B 1 354 ? 6.473 56.844 14.773 1 96.25 354 LYS B CA 1
ATOM 7533 C C . LYS B 1 354 ? 5.68 57.094 16.047 1 96.25 354 LYS B C 1
ATOM 7535 O O . LYS B 1 354 ? 4.566 56.594 16.203 1 96.25 354 LYS B O 1
ATOM 7540 N N . PRO B 1 355 ? 6.344 57.844 16.984 1 96.25 355 PRO B N 1
ATOM 7541 C CA . PRO B 1 355 ? 5.578 58.25 18.172 1 96.25 355 PRO B CA 1
ATOM 7542 C C . PRO B 1 355 ? 4.316 59.031 17.844 1 96.25 355 PRO B C 1
ATOM 7544 O O . PRO B 1 355 ? 4.301 59.781 16.859 1 96.25 355 PRO B O 1
ATOM 7547 N N . ASP B 1 356 ? 3.34 58.812 18.609 1 94.75 356 ASP B N 1
ATOM 7548 C CA . ASP B 1 356 ? 2.088 59.562 18.469 1 94.75 356 ASP B CA 1
ATOM 7549 C C . ASP B 1 356 ? 1.879 60.5 19.656 1 94.75 356 ASP B C 1
ATOM 7551 O O . ASP B 1 356 ? 1.979 60.094 20.812 1 94.75 356 ASP B O 1
ATOM 7555 N N . ILE B 1 357 ? 1.634 61.781 19.328 1 93.56 357 ILE B N 1
ATOM 7556 C CA . ILE B 1 357 ? 1.409 62.781 20.359 1 93.56 357 ILE B CA 1
ATOM 7557 C C . ILE B 1 357 ? -0.08 63.125 20.453 1 93.56 357 ILE B C 1
ATOM 7559 O O . ILE B 1 357 ? -0.674 63.594 19.484 1 93.56 357 ILE B O 1
ATOM 7563 N N . GLU B 1 358 ? -0.594 62.812 21.594 1 89.81 358 GLU B N 1
ATOM 7564 C CA . GLU B 1 358 ? -1.999 63.125 21.812 1 89.81 358 GLU B CA 1
ATOM 7565 C C . GLU B 1 358 ? -2.154 64.188 22.906 1 89.81 358 GLU B C 1
ATOM 7567 O O . GLU B 1 358 ? -1.648 64 24.031 1 89.81 358 GLU B O 1
ATOM 7572 N N . VAL B 1 359 ? -2.861 65.25 22.531 1 88.31 359 VAL B N 1
ATOM 7573 C CA . VAL B 1 359 ? -3.139 66.312 23.5 1 88.31 359 VAL B CA 1
ATOM 7574 C C . VAL B 1 359 ? -4.449 66 24.219 1 88.31 359 VAL B C 1
ATOM 7576 O O . VAL B 1 359 ? -5.527 66.125 23.641 1 88.31 359 VAL B O 1
ATOM 7579 N N . THR B 1 360 ? -4.32 65.688 25.422 1 78.75 360 THR B N 1
ATOM 7580 C CA . THR B 1 360 ? -5.488 65.25 26.203 1 78.75 360 THR B CA 1
ATOM 7581 C C . THR B 1 360 ? -6.258 66.5 26.703 1 78.75 360 THR B C 1
ATOM 7583 O O . THR B 1 360 ? -7.488 66.5 26.75 1 78.75 360 THR B O 1
ATOM 7586 N N . SER B 1 361 ? -5.543 67.5 27.172 1 82.19 361 SER B N 1
ATOM 7587 C CA . SER B 1 361 ? -6.156 68.75 27.656 1 82.19 361 SER B CA 1
ATOM 7588 C C . SER B 1 361 ? -5.254 69.938 27.406 1 82.19 361 SER B C 1
ATOM 7590 O O . SER B 1 361 ? -4.027 69.812 27.453 1 82.19 361 SER B O 1
ATOM 7592 N N . LEU B 1 362 ? -5.945 71.062 27.078 1 86.31 362 LEU B N 1
ATOM 7593 C CA . LEU B 1 362 ? -5.207 72.25 26.797 1 86.31 362 LEU B CA 1
ATOM 7594 C C . LEU B 1 362 ? -5.961 73.5 27.312 1 86.31 362 LEU B C 1
ATOM 7596 O O . LEU B 1 362 ? -7.156 73.625 27.062 1 86.31 362 LEU B O 1
ATOM 7600 N N . SER B 1 363 ? -5.203 74.25 28.156 1 84.12 363 SER B N 1
ATOM 7601 C CA . SER B 1 363 ? -5.688 75.625 28.5 1 84.12 363 SER B CA 1
ATOM 7602 C C . SER B 1 363 ? -5.219 76.625 27.484 1 84.12 363 SER B C 1
ATOM 7604 O O . SER B 1 363 ? -4.09 77.125 27.562 1 84.12 363 SER B O 1
ATOM 7606 N N . SER B 1 364 ? -6.062 77.062 26.656 1 85.06 364 SER B N 1
ATOM 7607 C CA . SER B 1 364 ? -5.68 77.938 25.562 1 85.06 364 SER B CA 1
ATOM 7608 C C . SER B 1 364 ? -5.473 79.375 26.047 1 85.06 364 SER B C 1
ATOM 7610 O O . SER B 1 364 ? -4.809 80.125 25.391 1 85.06 364 SER B O 1
ATOM 7612 N N . LEU B 1 365 ? -6.055 79.688 27.172 1 89.69 365 LEU B N 1
ATOM 7613 C CA . LEU B 1 365 ? -5.934 81.062 27.719 1 89.69 365 LEU B CA 1
ATOM 7614 C C . LEU B 1 365 ? -5.32 81 29.125 1 89.69 365 LEU B C 1
ATOM 7616 O O . LEU B 1 365 ? -5.852 80.375 30.016 1 89.69 365 LEU B O 1
ATOM 7620 N N . ILE B 1 366 ? -4.16 81.75 29.25 1 90.06 366 ILE B N 1
ATOM 7621 C CA . ILE B 1 366 ? -3.455 81.75 30.516 1 90.06 366 ILE B CA 1
ATOM 7622 C C . ILE B 1 366 ? -3.234 83.188 30.984 1 90.06 366 ILE B C 1
ATOM 7624 O O . ILE B 1 366 ? -2.688 84 30.25 1 90.06 366 ILE B O 1
ATOM 7628 N N . PRO B 1 367 ? -3.654 83.438 32.219 1 91.38 367 PRO B N 1
ATOM 7629 C CA . PRO B 1 367 ? -3.395 84.812 32.719 1 91.38 367 PRO B CA 1
ATOM 7630 C C . PRO B 1 367 ? -1.904 85.125 32.844 1 91.38 367 PRO B C 1
ATOM 7632 O O . PRO B 1 367 ? -1.109 84.25 33.188 1 91.38 367 PRO B O 1
ATOM 7635 N N . GLU B 1 368 ? -1.572 86.312 32.562 1 92.44 368 GLU B N 1
ATOM 7636 C CA . GLU B 1 368 ? -0.163 86.688 32.562 1 92.44 368 GLU B CA 1
ATOM 7637 C C . GLU B 1 368 ? 0.414 86.625 33.969 1 92.44 368 GLU B C 1
ATOM 7639 O O . GLU B 1 368 ? 1.631 86.5 34.156 1 92.44 368 GLU B O 1
ATOM 7644 N N . ASP B 1 369 ? -0.423 86.625 35.062 1 89.31 369 ASP B N 1
ATOM 7645 C CA . ASP B 1 369 ? 0.082 86.562 36.406 1 89.31 369 ASP B CA 1
ATOM 7646 C C . ASP B 1 369 ? 0.096 85.125 36.906 1 89.31 369 ASP B C 1
ATOM 7648 O O . ASP B 1 369 ? 0.151 84.875 38.125 1 89.31 369 ASP B O 1
ATOM 7652 N N . SER B 1 370 ? 0.034 84.188 35.938 1 89.88 370 SER B N 1
ATOM 7653 C CA . SER B 1 370 ? 0.101 82.75 36.312 1 89.88 370 SER B CA 1
ATOM 7654 C C . SER B 1 370 ? 1.455 82.438 36.938 1 89.88 370 SER B C 1
ATOM 7656 O O . SER B 1 370 ? 2.49 82.938 36.469 1 89.88 370 SER B O 1
ATOM 7658 N N . LYS B 1 371 ? 1.455 81.625 37.969 1 90.38 371 LYS B N 1
ATOM 7659 C CA . LYS B 1 371 ? 2.697 81.25 38.656 1 90.38 371 LYS B CA 1
ATOM 7660 C C . LYS B 1 371 ? 3.488 80.25 37.812 1 90.38 371 LYS B C 1
ATOM 7662 O O . LYS B 1 371 ? 2.908 79.5 37.031 1 90.38 371 LYS B O 1
ATOM 7667 N N . PRO B 1 372 ? 4.785 80.438 38 1 91.12 372 PRO B N 1
ATOM 7668 C CA . PRO B 1 372 ? 5.559 79.312 37.406 1 91.12 372 PRO B CA 1
ATOM 7669 C C . PRO B 1 372 ? 5.152 77.938 37.906 1 91.12 372 PRO B C 1
ATOM 7671 O O . PRO B 1 372 ? 4.891 77.812 39.094 1 91.12 372 PRO B O 1
ATOM 7674 N N . GLY B 1 373 ? 5.047 77 37 1 89.31 373 GLY B N 1
ATOM 7675 C CA . GLY B 1 373 ? 4.637 75.625 37.375 1 89.31 373 GLY B CA 1
ATOM 7676 C C . GLY B 1 373 ? 3.174 75.375 37.062 1 89.31 373 GLY B C 1
ATOM 7677 O O . GLY B 1 373 ? 2.689 74.25 37.312 1 89.31 373 GLY B O 1
ATOM 7678 N N . THR B 1 374 ? 2.525 76.438 36.562 1 88.25 374 THR B N 1
ATOM 7679 C CA . THR B 1 374 ? 1.119 76.25 36.219 1 88.25 374 THR B CA 1
ATOM 7680 C C . THR B 1 374 ? 0.974 75.312 35.031 1 88.25 374 THR B C 1
ATOM 7682 O O . THR B 1 374 ? 1.622 75.5 34 1 88.25 374 THR B O 1
ATOM 7685 N N . VAL B 1 375 ? 0.102 74.312 35.25 1 88.69 375 VAL B N 1
ATOM 7686 C CA . VAL B 1 375 ? -0.115 73.312 34.188 1 88.69 375 VAL B CA 1
ATOM 7687 C C . VAL B 1 375 ? -1.039 73.938 33.125 1 88.69 375 VAL B C 1
ATOM 7689 O O . VAL B 1 375 ? -2.135 74.375 33.438 1 88.69 375 VAL B O 1
ATOM 7692 N N . ILE B 1 376 ? -0.527 73.938 31.906 1 88.44 376 ILE B N 1
ATOM 7693 C CA . ILE B 1 376 ? -1.313 74.5 30.828 1 88.44 376 ILE B CA 1
ATOM 7694 C C . ILE B 1 376 ? -1.864 73.438 29.922 1 88.44 376 ILE B C 1
ATOM 7696 O O . ILE B 1 376 ? -2.863 73.625 29.219 1 88.44 376 ILE B O 1
ATOM 7700 N N . ALA B 1 377 ? -1.185 72.312 29.781 1 89.25 377 ALA B N 1
ATOM 7701 C CA . ALA B 1 377 ? -1.638 71.188 28.922 1 89.25 377 ALA B CA 1
ATOM 7702 C C . ALA B 1 377 ? -1.147 69.875 29.438 1 89.25 377 ALA B C 1
ATOM 7704 O O . ALA B 1 377 ? -0.13 69.812 30.125 1 89.25 377 ALA B O 1
ATOM 7705 N N . LEU B 1 378 ? -1.948 68.812 29.125 1 86.62 378 LEU B N 1
ATOM 7706 C CA . LEU B 1 378 ? -1.564 67.438 29.344 1 86.62 378 LEU B CA 1
ATOM 7707 C C . LEU B 1 378 ? -1.383 66.75 28.016 1 86.62 378 LEU B C 1
ATOM 7709 O O . LEU B 1 378 ? -2.271 66.75 27.156 1 86.62 378 LEU B O 1
ATOM 7713 N N . ILE B 1 379 ? -0.216 66.062 27.891 1 89.06 379 ILE B N 1
ATOM 7714 C CA . ILE B 1 379 ? 0.13 65.438 26.609 1 89.06 379 ILE B CA 1
ATOM 7715 C C . ILE B 1 379 ? 0.489 64 26.828 1 89.06 379 ILE B C 1
ATOM 7717 O O . ILE B 1 379 ? 1.191 63.656 27.797 1 89.06 379 ILE B O 1
ATOM 7721 N N . SER B 1 380 ? -0.055 63.125 26 1 88.88 380 SER B N 1
ATOM 7722 C CA . SER B 1 380 ? 0.299 61.719 26 1 88.88 380 SER B CA 1
ATOM 7723 C C . SER B 1 380 ? 1.086 61.344 24.75 1 88.88 380 SER B C 1
ATOM 7725 O O . SER B 1 380 ? 0.731 61.75 23.641 1 88.88 380 SER B O 1
ATOM 7727 N N . VAL B 1 381 ? 2.215 60.719 24.922 1 91.81 381 VAL B N 1
ATOM 7728 C CA . VAL B 1 381 ? 3.043 60.25 23.797 1 91.81 381 VAL B CA 1
ATOM 7729 C C . VAL B 1 381 ? 3.172 58.719 23.844 1 91.81 381 VAL B C 1
ATOM 7731 O O . VAL B 1 381 ? 3.643 58.156 24.828 1 91.81 381 VAL B O 1
ATOM 7734 N N . VAL B 1 382 ? 2.744 58.031 22.734 1 91.5 382 VAL B N 1
ATOM 7735 C CA . VAL B 1 382 ? 2.797 56.594 22.703 1 91.5 382 VAL B CA 1
ATOM 7736 C C . VAL B 1 382 ? 3.471 56.125 21.406 1 91.5 382 VAL B C 1
ATOM 7738 O O . VAL B 1 382 ? 3.227 56.688 20.344 1 91.5 382 VAL B O 1
ATOM 7741 N N . ASP B 1 383 ? 4.418 55.219 21.516 1 94.19 383 ASP B N 1
ATOM 7742 C CA . ASP B 1 383 ? 5.051 54.531 20.406 1 94.19 383 ASP B CA 1
ATOM 7743 C C . ASP B 1 383 ? 4.715 53.031 20.438 1 94.19 383 ASP B C 1
ATOM 7745 O O . ASP B 1 383 ? 4.945 52.375 21.453 1 94.19 383 ASP B O 1
ATOM 7749 N N . LYS B 1 384 ? 4.277 52.438 19.281 1 93.94 384 LYS B N 1
ATOM 7750 C CA . LYS B 1 384 ? 3.766 51.094 19.25 1 93.94 384 LYS B CA 1
ATOM 7751 C C . LYS B 1 384 ? 4.906 50.062 19.266 1 93.94 384 LYS B C 1
ATOM 7753 O O . LYS B 1 384 ? 4.691 48.875 19.547 1 93.94 384 LYS B O 1
ATOM 7758 N N . ASP B 1 385 ? 6.109 50.562 18.969 1 95.12 385 ASP B N 1
ATOM 7759 C CA . ASP B 1 385 ? 7.238 49.656 18.922 1 95.12 385 ASP B CA 1
ATOM 7760 C C . ASP B 1 385 ? 7.621 49.156 20.328 1 95.12 385 ASP B C 1
ATOM 7762 O O . ASP B 1 385 ? 7.176 49.75 21.328 1 95.12 385 ASP B O 1
ATOM 7766 N N . SER B 1 386 ? 8.367 48.062 20.375 1 93.19 386 SER B N 1
ATOM 7767 C CA . SER B 1 386 ? 8.742 47.469 21.656 1 93.19 386 SER B CA 1
ATOM 7768 C C . SER B 1 386 ? 10.188 47.812 22.016 1 93.19 386 SER B C 1
ATOM 7770 O O . SER B 1 386 ? 11.016 48.062 21.125 1 93.19 386 SER B O 1
ATOM 7772 N N . GLY B 1 387 ? 10.461 47.906 23.328 1 91.81 387 GLY B N 1
ATOM 7773 C CA . GLY B 1 387 ? 11.812 48.094 23.828 1 91.81 387 GLY B CA 1
ATOM 7774 C C . GLY B 1 387 ? 12.367 49.469 23.531 1 91.81 387 GLY B C 1
ATOM 7775 O O . GLY B 1 387 ? 11.703 50.5 23.766 1 91.81 387 GLY B O 1
ATOM 7776 N N . VAL B 1 388 ? 13.57 49.469 22.969 1 93.44 388 VAL B N 1
ATOM 7777 C CA . VAL B 1 388 ? 14.281 50.719 22.688 1 93.44 388 VAL B CA 1
ATOM 7778 C C . VAL B 1 388 ? 13.602 51.438 21.531 1 93.44 388 VAL B C 1
ATOM 7780 O O . VAL B 1 388 ? 13.578 52.688 21.5 1 93.44 388 VAL B O 1
ATOM 7783 N N . ASN B 1 389 ? 13.008 50.625 20.656 1 94.25 389 ASN B N 1
ATOM 7784 C CA . ASN B 1 389 ? 12.305 51.219 19.516 1 94.25 389 ASN B CA 1
ATOM 7785 C C . ASN B 1 389 ? 11.07 52 19.953 1 94.25 389 ASN B C 1
ATOM 7787 O O . ASN B 1 389 ? 10.617 52.906 19.25 1 94.25 389 ASN B O 1
ATOM 7791 N N . GLY B 1 390 ? 10.5 51.656 21.109 1 93.31 390 GLY B N 1
ATOM 7792 C CA . GLY B 1 390 ? 9.281 52.281 21.594 1 93.31 390 GLY B CA 1
ATOM 7793 C C . GLY B 1 390 ? 9.547 53.344 22.641 1 93.31 390 GLY B C 1
ATOM 7794 O O . GLY B 1 390 ? 8.617 54.062 23.047 1 93.31 390 GLY B O 1
ATOM 7795 N N . LYS B 1 391 ? 10.766 53.469 23.094 1 93.5 391 LYS B N 1
ATOM 7796 C CA . LYS B 1 391 ? 11.117 54.531 24.047 1 93.5 391 LYS B CA 1
ATOM 7797 C C . LYS B 1 391 ? 11.172 55.875 23.375 1 93.5 391 LYS B C 1
ATOM 7799 O O . LYS B 1 391 ? 11.805 56.031 22.328 1 93.5 391 LYS B O 1
ATOM 7804 N N . VAL B 1 392 ? 10.508 56.875 24.016 1 94.88 392 VAL B N 1
ATOM 7805 C CA . VAL B 1 392 ? 10.367 58.156 23.359 1 94.88 392 VAL B CA 1
ATOM 7806 C C . VAL B 1 392 ? 10.977 59.25 24.219 1 94.88 392 VAL B C 1
ATOM 7808 O O . VAL B 1 392 ? 10.844 59.219 25.453 1 94.88 392 VAL B O 1
ATOM 7811 N N . ILE B 1 393 ? 11.742 60.156 23.656 1 93.06 393 ILE B N 1
ATOM 7812 C CA . ILE B 1 393 ? 12.242 61.375 24.281 1 93.06 393 ILE B CA 1
ATOM 7813 C C . ILE B 1 393 ? 11.484 62.594 23.734 1 93.06 393 ILE B C 1
ATOM 7815 O O . ILE B 1 393 ? 11.383 62.781 22.531 1 93.06 393 ILE B O 1
ATOM 7819 N N . CYS B 1 394 ? 10.852 63.281 24.703 1 94.25 394 CYS B N 1
ATOM 7820 C CA . CYS B 1 394 ? 10.078 64.438 24.328 1 94.25 394 CYS B CA 1
ATOM 7821 C C . CYS B 1 394 ? 10.836 65.75 24.656 1 94.25 394 CYS B C 1
ATOM 7823 O O . CYS B 1 394 ? 11.492 65.812 25.703 1 94.25 394 CYS B O 1
ATOM 7825 N N . LYS B 1 395 ? 10.773 66.75 23.703 1 92.81 395 LYS B N 1
ATOM 7826 C CA . LYS B 1 395 ? 11.398 68 23.875 1 92.81 395 LYS B CA 1
ATOM 7827 C C . LYS B 1 395 ? 10.461 69.125 23.469 1 92.81 395 LYS B C 1
ATOM 7829 O O . LYS B 1 395 ? 9.625 69 22.578 1 92.81 395 LYS B O 1
ATOM 7834 N N . VAL B 1 396 ? 10.492 70.188 24.203 1 93.44 396 VAL B N 1
ATOM 7835 C CA . VAL B 1 396 ? 9.727 71.375 23.875 1 93.44 396 VAL B CA 1
ATOM 7836 C C . VAL B 1 396 ? 10.648 72.438 23.266 1 93.44 396 VAL B C 1
ATOM 7838 O O . VAL B 1 396 ? 11.859 72.438 23.5 1 93.44 396 VAL B O 1
ATOM 7841 N N . SER B 1 397 ? 10 73.25 22.5 1 89.06 397 SER B N 1
ATOM 7842 C CA . SER B 1 397 ? 10.773 74.312 21.875 1 89.06 397 SER B CA 1
ATOM 7843 C C . SER B 1 397 ? 11.5 75.188 22.922 1 89.06 397 SER B C 1
ATOM 7845 O O . SER B 1 397 ? 10.961 75.438 23.984 1 89.06 397 SER B O 1
ATOM 7847 N N . GLN B 1 398 ? 12.797 75.625 22.672 1 84.5 398 GLN B N 1
ATOM 7848 C CA . GLN B 1 398 ? 13.656 76.25 23.641 1 84.5 398 GLN B CA 1
ATOM 7849 C C . GLN B 1 398 ? 13.289 77.75 23.75 1 84.5 398 GLN B C 1
ATOM 7851 O O . GLN B 1 398 ? 13.523 78.375 24.797 1 84.5 398 GLN B O 1
ATOM 7856 N N . ASP B 1 399 ? 12.586 78.312 22.844 1 85.56 399 ASP B N 1
ATOM 7857 C CA . ASP B 1 399 ? 12.383 79.75 22.828 1 85.56 399 ASP B CA 1
ATOM 7858 C C . ASP B 1 399 ? 11.062 80.125 23.5 1 85.56 399 ASP B C 1
ATOM 7860 O O . ASP B 1 399 ? 10.562 81.25 23.312 1 85.56 399 ASP B O 1
ATOM 7864 N N . VAL B 1 400 ? 10.562 79.25 24.25 1 89.69 400 VAL B N 1
ATOM 7865 C CA . VAL B 1 400 ? 9.289 79.562 24.891 1 89.69 400 VAL B CA 1
ATOM 7866 C C . VAL B 1 400 ? 9.406 79.312 26.406 1 89.69 400 VAL B C 1
ATOM 7868 O O . VAL B 1 400 ? 10.195 78.5 26.859 1 89.69 400 VAL B O 1
ATOM 7871 N N . PRO B 1 401 ? 8.672 80.188 27.266 1 93.12 401 PRO B N 1
ATOM 7872 C CA . PRO B 1 401 ? 8.734 80.062 28.719 1 93.12 401 PRO B CA 1
ATOM 7873 C C . PRO B 1 401 ? 7.879 78.938 29.25 1 93.12 401 PRO B C 1
ATOM 7875 O O . PRO B 1 401 ? 7.16 79.125 30.234 1 93.12 401 PRO B O 1
ATOM 7878 N N . PHE B 1 402 ? 7.93 77.812 28.625 1 94.38 402 PHE B N 1
ATOM 7879 C CA . PHE B 1 402 ? 7.215 76.625 29.047 1 94.38 402 PHE B CA 1
ATOM 7880 C C . PHE B 1 402 ? 8.164 75.438 29.141 1 94.38 402 PHE B C 1
ATOM 7882 O O . PHE B 1 402 ? 9.188 75.438 28.453 1 94.38 402 PHE B O 1
ATOM 7889 N N . ASP B 1 403 ? 7.82 74.562 30.031 1 93.25 403 ASP B N 1
ATOM 7890 C CA . ASP B 1 403 ? 8.594 73.375 30.203 1 93.25 403 ASP B CA 1
ATOM 7891 C C . ASP B 1 403 ? 7.695 72.125 30.172 1 93.25 403 ASP B C 1
ATOM 7893 O O . ASP B 1 403 ? 6.508 72.25 30.484 1 93.25 403 ASP B O 1
ATOM 7897 N N . LEU B 1 404 ? 8.367 71.125 29.672 1 92.19 404 LEU B N 1
ATOM 7898 C CA . LEU B 1 404 ? 7.676 69.812 29.672 1 92.19 404 LEU B CA 1
ATOM 7899 C C . LEU B 1 404 ? 8.125 68.938 30.859 1 92.19 404 LEU B C 1
ATOM 7901 O O . LEU B 1 404 ? 9.305 68.688 31 1 92.19 404 LEU B O 1
ATOM 7905 N N . THR B 1 405 ? 7.129 68.562 31.734 1 89.31 405 THR B N 1
ATOM 7906 C CA . THR B 1 405 ? 7.441 67.75 32.875 1 89.31 405 THR B CA 1
ATOM 7907 C C . THR B 1 405 ? 6.719 66.438 32.812 1 89.31 405 THR B C 1
ATOM 7909 O O . THR B 1 405 ? 5.523 66.375 32.5 1 89.31 405 THR B O 1
ATOM 7912 N N . PRO B 1 406 ? 7.469 65.312 32.969 1 87.06 406 PRO B N 1
ATOM 7913 C CA . PRO B 1 406 ? 6.809 64 32.969 1 87.06 406 PRO B CA 1
ATOM 7914 C C . PRO B 1 406 ? 5.781 63.844 34.094 1 87.06 406 PRO B C 1
ATOM 7916 O O . PRO B 1 406 ? 5.996 64.312 35.188 1 87.06 406 PRO B O 1
ATOM 7919 N N . SER B 1 407 ? 4.723 63.25 33.688 1 77.44 407 SER B N 1
ATOM 7920 C CA . SER B 1 407 ? 3.674 62.969 34.656 1 77.44 407 SER B CA 1
ATOM 7921 C C . SER B 1 407 ? 3.91 61.625 35.344 1 77.44 407 SER B C 1
ATOM 7923 O O . SER B 1 407 ? 4.859 60.906 35.031 1 77.44 407 SER B O 1
ATOM 7925 N N . LEU B 1 408 ? 3.043 61.312 36.312 1 68.75 408 LEU B N 1
ATOM 7926 C CA . LEU B 1 408 ? 3.148 60.062 37.094 1 68.75 408 LEU B CA 1
ATOM 7927 C C . LEU B 1 408 ? 2.887 58.844 36.188 1 68.75 408 LEU B C 1
ATOM 7929 O O . LEU B 1 408 ? 3.461 57.781 36.406 1 68.75 408 LEU B O 1
ATOM 7933 N N . GLU B 1 409 ? 2.086 59.062 35.219 1 72.94 409 GLU B N 1
ATOM 7934 C CA . GLU B 1 409 ? 1.778 58 34.281 1 72.94 409 GLU B CA 1
ATOM 7935 C C . GLU B 1 409 ? 2.838 57.875 33.188 1 72.94 409 GLU B C 1
ATOM 7937 O O . GLU B 1 409 ? 3.346 58.906 32.719 1 72.94 409 GLU B O 1
ATOM 7942 N N . GLU B 1 410 ? 3.004 56.688 32.906 1 77.56 410 GLU B N 1
ATOM 7943 C CA . GLU B 1 410 ? 4 56.438 31.875 1 77.56 410 GLU B CA 1
ATOM 7944 C C . GLU B 1 410 ? 3.578 57.062 30.547 1 77.56 410 GLU B C 1
ATOM 7946 O O . GLU B 1 410 ? 2.398 57.031 30.188 1 77.56 410 GLU B O 1
ATOM 7951 N N . ASN B 1 411 ? 4.398 57.75 29.859 1 82.19 411 ASN B N 1
ATOM 7952 C CA . ASN B 1 411 ? 4.234 58.312 28.531 1 82.19 411 ASN B CA 1
ATOM 7953 C C . ASN B 1 411 ? 3.348 59.562 28.562 1 82.19 411 ASN B C 1
ATOM 7955 O O . ASN B 1 411 ? 2.693 59.906 27.562 1 82.19 411 ASN B O 1
ATOM 7959 N N . MET B 1 412 ? 3.15 60.062 29.734 1 85 412 MET B N 1
ATOM 7960 C CA . MET B 1 412 ? 2.373 61.312 29.875 1 85 412 MET B CA 1
ATOM 7961 C C . MET B 1 412 ? 3.258 62.469 30.312 1 85 412 MET B C 1
ATOM 7963 O O . MET B 1 412 ? 4.145 62.281 31.156 1 85 412 MET B O 1
ATOM 7967 N N . TYR B 1 413 ? 2.971 63.719 29.797 1 89.69 413 TYR B N 1
ATOM 7968 C CA . TYR B 1 413 ? 3.732 64.938 30.109 1 89.69 413 TYR B CA 1
ATOM 7969 C C . TYR B 1 413 ? 2.803 66.062 30.406 1 89.69 413 TYR B C 1
ATOM 7971 O O . TYR B 1 413 ? 1.706 66.188 29.844 1 89.69 413 TYR B O 1
ATOM 7979 N N . SER B 1 414 ? 3.26 66.875 31.297 1 88.88 414 SER B N 1
ATOM 7980 C CA . SER B 1 414 ? 2.572 68.125 31.578 1 88.88 414 SER B CA 1
ATOM 7981 C C . SER B 1 414 ? 3.359 69.312 31.031 1 88.88 414 SER B C 1
ATOM 7983 O O . SER B 1 414 ? 4.57 69.438 31.25 1 88.88 414 SER B O 1
ATOM 7985 N N . LEU B 1 415 ? 2.664 70.062 30.297 1 92.06 415 LEU B N 1
ATOM 7986 C CA . LEU B 1 415 ? 3.236 71.312 29.875 1 92.06 415 LEU B CA 1
ATOM 7987 C C . LEU B 1 415 ? 2.992 72.438 30.938 1 92.06 415 LEU B C 1
ATOM 7989 O O . LEU B 1 415 ? 1.844 72.688 31.266 1 92.06 415 LEU B O 1
ATOM 7993 N N . VAL B 1 416 ? 4.09 73 31.5 1 92 416 VAL B N 1
ATOM 7994 C CA . VAL B 1 416 ? 3.959 73.938 32.594 1 92 416 VAL B CA 1
ATOM 7995 C C . VAL B 1 416 ? 4.668 75.25 32.25 1 92 416 VAL B C 1
ATOM 7997 O O . VAL B 1 416 ? 5.547 75.312 31.406 1 92 416 VAL B O 1
ATOM 8000 N N . THR B 1 417 ? 4.195 76.312 32.938 1 93 417 THR B N 1
ATOM 8001 C CA . THR B 1 417 ? 4.867 77.562 32.781 1 93 417 THR B CA 1
ATOM 8002 C C . THR B 1 417 ? 6.227 77.562 33.469 1 93 417 THR B C 1
ATOM 8004 O O . THR B 1 417 ? 6.34 77.125 34.625 1 93 417 THR B O 1
ATOM 8007 N N . LYS B 1 418 ? 7.27 77.875 32.781 1 91.5 418 LYS B N 1
ATOM 8008 C CA . LYS B 1 418 ? 8.625 77.938 33.312 1 91.5 418 LYS B CA 1
ATOM 8009 C C . LYS B 1 418 ? 8.875 79.25 34.062 1 91.5 418 LYS B C 1
ATOM 8011 O O . LYS B 1 418 ? 9.594 79.312 35.062 1 91.5 418 LYS B O 1
ATOM 8016 N N . GLY B 1 419 ? 8.25 80.375 33.5 1 87 419 GLY B N 1
ATOM 8017 C CA . GLY B 1 419 ? 8.43 81.688 34.094 1 87 419 GLY B CA 1
ATOM 8018 C C . GLY B 1 419 ? 7.188 82.562 34 1 87 419 GLY B C 1
ATOM 8019 O O . GLY B 1 419 ? 6.125 82.125 33.594 1 87 419 GLY B O 1
ATOM 8020 N N . ARG B 1 420 ? 7.441 83.75 34.5 1 89.38 420 ARG B N 1
ATOM 8021 C CA . ARG B 1 420 ? 6.336 84.688 34.469 1 89.38 420 ARG B CA 1
ATOM 8022 C C . ARG B 1 420 ? 6.043 85.125 33.031 1 89.38 420 ARG B C 1
ATOM 8024 O O . ARG B 1 420 ? 6.957 85.25 32.219 1 89.38 420 ARG B O 1
ATOM 8031 N N . LEU B 1 421 ? 4.781 85.25 32.844 1 92.94 421 LEU B N 1
ATOM 8032 C CA . LEU B 1 421 ? 4.336 85.688 31.531 1 92.94 421 LEU B CA 1
ATOM 8033 C C . LEU B 1 421 ? 4.02 87.188 31.531 1 92.94 421 LEU B C 1
ATOM 8035 O O . LEU B 1 421 ? 3.785 87.812 32.594 1 92.94 421 LEU B O 1
ATOM 8039 N N . ASP B 1 422 ? 4.289 87.812 30.453 1 92.88 422 ASP B N 1
ATOM 8040 C CA . ASP B 1 422 ? 3.967 89.188 30.25 1 92.88 422 ASP B CA 1
ATOM 8041 C C . ASP B 1 422 ? 3.232 89.438 28.922 1 92.88 422 ASP B C 1
ATOM 8043 O O . ASP B 1 422 ? 3.842 89.375 27.844 1 92.88 422 ASP B O 1
ATOM 8047 N N . ARG B 1 423 ? 1.965 89.688 29.047 1 93.62 423 ARG B N 1
ATOM 8048 C CA . ARG B 1 423 ? 1.149 89.812 27.844 1 93.62 423 ARG B CA 1
ATOM 8049 C C . ARG B 1 423 ? 1.637 90.938 26.984 1 93.62 423 ARG B C 1
ATOM 8051 O O . ARG B 1 423 ? 1.6 90.875 25.75 1 93.62 423 ARG B O 1
ATOM 8058 N N . GLU B 1 424 ? 2.104 92 27.625 1 92 424 GLU B N 1
ATOM 8059 C CA . GLU B 1 424 ? 2.547 93.188 26.906 1 92 424 GLU B CA 1
ATOM 8060 C C . GLU B 1 424 ? 3.787 92.938 26.062 1 92 424 GLU B C 1
ATOM 8062 O O . GLU B 1 424 ? 4.012 93.562 25.047 1 92 424 GLU B O 1
ATOM 8067 N N . THR B 1 425 ? 4.637 92.062 26.438 1 92 425 THR B N 1
ATOM 8068 C CA . THR B 1 425 ? 5.82 91.688 25.672 1 92 425 THR B CA 1
ATOM 8069 C C . THR B 1 425 ? 5.465 90.625 24.594 1 92 425 THR B C 1
ATOM 8071 O O . THR B 1 425 ? 5.809 90.812 23.422 1 92 425 THR B O 1
ATOM 8074 N N . VAL B 1 426 ? 4.77 89.5 25 1 93.12 426 VAL B N 1
ATOM 8075 C CA . VAL B 1 426 ? 4.328 88.5 24.078 1 93.12 426 VAL B CA 1
ATOM 8076 C C . VAL B 1 426 ? 2.912 88 24.438 1 93.12 426 VAL B C 1
ATOM 8078 O O . VAL B 1 426 ? 2.672 87.5 25.531 1 93.12 426 VAL B O 1
ATOM 8081 N N . SER B 1 427 ? 1.966 88.188 23.531 1 93.38 427 SER B N 1
ATOM 8082 C CA . SER B 1 427 ? 0.567 87.875 23.844 1 93.38 427 SER B CA 1
ATOM 8083 C C . SER B 1 427 ? 0.195 86.438 23.406 1 93.38 427 SER B C 1
ATOM 8085 O O . SER B 1 427 ? -0.815 85.938 23.844 1 93.38 427 SER B O 1
ATOM 8087 N N . ARG B 1 428 ? 0.994 85.875 22.484 1 94.62 428 ARG B N 1
ATOM 8088 C CA . ARG B 1 428 ? 0.708 84.562 21.984 1 94.62 428 ARG B CA 1
ATOM 8089 C C . ARG B 1 428 ? 1.989 83.75 21.844 1 94.62 428 ARG B C 1
ATOM 8091 O O . ARG B 1 428 ? 2.992 84.25 21.328 1 94.62 428 ARG B O 1
ATOM 8098 N N . TYR B 1 429 ? 1.828 82.562 22.344 1 94.31 429 TYR B N 1
ATOM 8099 C CA . TYR B 1 429 ? 2.967 81.625 22.219 1 94.31 429 TYR B CA 1
ATOM 8100 C C . TYR B 1 429 ? 2.613 80.438 21.344 1 94.31 429 TYR B C 1
ATOM 8102 O O . TYR B 1 429 ? 1.515 79.875 21.453 1 94.31 429 TYR B O 1
ATOM 8110 N N . GLU B 1 430 ? 3.482 80.062 20.406 1 94.31 430 GLU B N 1
ATOM 8111 C CA . GLU B 1 430 ? 3.436 78.75 19.688 1 94.31 430 GLU B CA 1
ATOM 8112 C C . GLU B 1 430 ? 4.457 77.812 20.25 1 94.31 430 GLU B C 1
ATOM 8114 O O . GLU B 1 430 ? 5.664 78 20.078 1 94.31 430 GLU B O 1
ATOM 8119 N N . ILE B 1 431 ? 3.863 76.812 20.859 1 94.44 431 ILE B N 1
ATOM 8120 C CA . ILE B 1 431 ? 4.727 75.812 21.531 1 94.44 431 ILE B CA 1
ATOM 8121 C C . ILE B 1 431 ? 4.848 74.562 20.672 1 94.44 431 ILE B C 1
ATOM 8123 O O . ILE B 1 431 ? 3.846 73.938 20.375 1 94.44 431 ILE B O 1
ATOM 8127 N N . THR B 1 432 ? 6.023 74.25 20.25 1 95.38 432 THR B N 1
ATOM 8128 C CA . THR B 1 432 ? 6.262 73 19.453 1 95.38 432 THR B CA 1
ATOM 8129 C C . THR B 1 432 ? 6.832 71.938 20.328 1 95.38 432 THR B C 1
ATOM 8131 O O . THR B 1 432 ? 7.836 72.125 21.016 1 95.38 432 THR B O 1
ATOM 8134 N N . ILE B 1 433 ? 6.113 70.812 20.297 1 95.56 433 ILE B N 1
ATOM 8135 C CA . ILE B 1 433 ? 6.562 69.625 21.031 1 95.56 433 ILE B CA 1
ATOM 8136 C C . ILE B 1 433 ? 7.078 68.562 20.047 1 95.56 433 ILE B C 1
ATOM 8138 O O . ILE B 1 433 ? 6.395 68.25 19.078 1 95.56 433 ILE B O 1
ATOM 8142 N N . THR B 1 434 ? 8.32 68.062 20.219 1 95.88 434 THR B N 1
ATOM 8143 C CA . THR B 1 434 ? 8.914 67 19.375 1 95.88 434 THR B CA 1
ATOM 8144 C C . THR B 1 434 ? 9.141 65.75 20.172 1 95.88 434 THR B C 1
ATOM 8146 O O . THR B 1 434 ? 9.789 65.75 21.219 1 95.88 434 THR B O 1
ATOM 8149 N N . ALA B 1 435 ? 8.5 64.688 19.688 1 96.56 435 ALA B N 1
ATOM 8150 C CA . ALA B 1 435 ? 8.719 63.344 20.266 1 96.56 435 ALA B CA 1
ATOM 8151 C C . ALA B 1 435 ? 9.578 62.5 19.344 1 96.56 435 ALA B C 1
ATOM 8153 O O . ALA B 1 435 ? 9.234 62.281 18.172 1 96.56 435 ALA B O 1
ATOM 8154 N N . THR B 1 436 ? 10.758 62.031 19.797 1 96.5 436 THR B N 1
ATOM 8155 C CA . THR B 1 436 ? 11.68 61.188 19.031 1 96.5 436 THR B CA 1
ATOM 8156 C C . THR B 1 436 ? 11.914 59.844 19.734 1 96.5 436 THR B C 1
ATOM 8158 O O . THR B 1 436 ? 12.195 59.812 20.938 1 96.5 436 THR B O 1
ATOM 8161 N N . ASP B 1 437 ? 11.773 58.75 18.906 1 96.12 437 ASP B N 1
ATOM 8162 C CA . ASP B 1 437 ? 12.023 57.438 19.516 1 96.12 437 ASP B CA 1
ATOM 8163 C C . ASP B 1 437 ? 13.516 57.125 19.531 1 96.12 437 ASP B C 1
ATOM 8165 O O . ASP B 1 437 ? 14.328 57.906 19.031 1 96.12 437 ASP B O 1
ATOM 8169 N N . CYS B 1 438 ? 13.867 56 20.203 1 95.44 438 CYS B N 1
ATOM 8170 C CA . CYS B 1 438 ? 15.273 55.656 20.375 1 95.44 438 CYS B CA 1
ATOM 8171 C C . CYS B 1 438 ? 15.648 54.5 19.453 1 95.44 438 CYS B C 1
ATOM 8173 O O . CYS B 1 438 ? 16.578 53.75 19.75 1 95.44 438 CYS B O 1
ATOM 8175 N N . GLY B 1 439 ? 14.852 54.25 18.375 1 94.75 439 GLY B N 1
ATOM 8176 C CA . GLY B 1 439 ? 15.172 53.188 17.438 1 94.75 439 GLY B CA 1
ATOM 8177 C C . GLY B 1 439 ? 16.219 53.594 16.422 1 94.75 439 GLY B C 1
ATOM 8178 O O . GLY B 1 439 ? 16.734 54.719 16.453 1 94.75 439 GLY B O 1
ATOM 8179 N N . GLU B 1 440 ? 16.625 52.594 15.578 1 92 440 GLU B N 1
ATOM 8180 C CA . GLU B 1 440 ? 17.578 52.844 14.5 1 92 440 GLU B CA 1
ATOM 8181 C C . GLU B 1 440 ? 16.953 52.562 13.141 1 92 440 GLU B C 1
ATOM 8183 O O . GLU B 1 440 ? 16.688 51.406 12.812 1 92 440 GLU B O 1
ATOM 8188 N N . PRO B 1 441 ? 16.734 53.406 12.367 1 93 441 PRO B N 1
ATOM 8189 C CA . PRO B 1 441 ? 16.859 54.844 12.531 1 93 441 PRO B CA 1
ATOM 8190 C C . PRO B 1 441 ? 15.773 55.438 13.43 1 93 441 PRO B C 1
ATOM 8192 O O . PRO B 1 441 ? 14.695 54.844 13.57 1 93 441 PRO B O 1
ATOM 8195 N N . GLN B 1 442 ? 16 56.562 13.992 1 95.94 442 GLN B N 1
ATOM 8196 C CA . GLN B 1 442 ? 15.047 57.219 14.867 1 95.94 442 GLN B CA 1
ATOM 8197 C C . GLN B 1 442 ? 13.891 57.812 14.07 1 95.94 442 GLN B C 1
ATOM 8199 O O . GLN B 1 442 ? 14.102 58.344 12.969 1 95.94 442 GLN B O 1
ATOM 8204 N N . LEU B 1 443 ? 12.766 57.75 14.617 1 97.19 443 LEU B N 1
ATOM 8205 C CA . LEU B 1 443 ? 11.578 58.344 14.031 1 97.19 443 LEU B CA 1
ATOM 8206 C C . LEU B 1 443 ? 11.008 59.438 14.961 1 97.19 443 LEU B C 1
ATOM 8208 O O . LEU B 1 443 ? 11.023 59.25 16.188 1 97.19 443 LEU B O 1
ATOM 8212 N N . SER B 1 444 ? 10.508 60.5 14.398 1 96.25 444 SER B N 1
ATOM 8213 C CA . SER B 1 444 ? 10.047 61.625 15.219 1 96.25 444 SER B CA 1
ATOM 8214 C C . SER B 1 444 ? 8.695 62.125 14.727 1 96.25 444 SER B C 1
ATOM 8216 O O . SER B 1 444 ? 8.312 61.906 13.578 1 96.25 444 SER B O 1
ATOM 8218 N N . THR B 1 445 ? 7.949 62.719 15.648 1 97.19 445 THR B N 1
ATOM 8219 C CA . THR B 1 445 ? 6.699 63.406 15.367 1 97.19 445 THR B CA 1
ATOM 8220 C C . THR B 1 445 ? 6.676 64.75 16.062 1 97.19 445 THR B C 1
ATOM 8222 O O . THR B 1 445 ? 7.25 64.938 17.141 1 97.19 445 THR B O 1
ATOM 8225 N N . VAL B 1 446 ? 6.051 65.75 15.391 1 96.25 446 VAL B N 1
ATOM 8226 C CA . VAL B 1 446 ? 5.992 67.125 15.93 1 96.25 446 VAL B CA 1
ATOM 8227 C C . VAL B 1 446 ? 4.539 67.562 16.062 1 96.25 446 VAL B C 1
ATOM 8229 O O . VAL B 1 446 ? 3.703 67.25 15.219 1 96.25 446 VAL B O 1
ATOM 8232 N N . LYS B 1 447 ? 4.277 68.188 17.219 1 96 447 LYS B N 1
ATOM 8233 C CA . LYS B 1 447 ? 2.965 68.75 17.469 1 96 447 LYS B CA 1
ATOM 8234 C C . LYS B 1 447 ? 3.096 70.188 17.969 1 96 447 LYS B C 1
ATOM 8236 O O . LYS B 1 447 ? 3.965 70.5 18.797 1 96 447 LYS B O 1
ATOM 8241 N N . THR B 1 448 ? 2.275 71.062 17.406 1 95 448 THR B N 1
ATOM 8242 C CA . THR B 1 448 ? 2.328 72.5 17.797 1 95 448 THR B CA 1
ATOM 8243 C C . THR B 1 448 ? 1.058 72.875 18.547 1 95 448 THR B C 1
ATOM 8245 O O . THR B 1 448 ? -0.05 72.562 18.109 1 95 448 THR B O 1
ATOM 8248 N N . LEU B 1 449 ? 1.238 73.562 19.719 1 94.19 449 LEU B N 1
ATOM 8249 C CA . LEU B 1 449 ? 0.137 74.062 20.516 1 94.19 449 LEU B CA 1
ATOM 8250 C C . LEU B 1 449 ? 0.161 75.625 20.531 1 94.19 449 LEU B C 1
ATOM 8252 O O . LEU B 1 449 ? 1.233 76.188 20.562 1 94.19 449 LEU B O 1
ATOM 8256 N N . SER B 1 450 ? -1.012 76.125 20.469 1 94.25 450 SER B N 1
ATOM 8257 C CA . SER B 1 450 ? -1.143 77.562 20.547 1 94.25 450 SER B CA 1
ATOM 8258 C C . SER B 1 450 ? -1.782 78 21.859 1 94.25 450 SER B C 1
ATOM 8260 O O . SER B 1 450 ? -2.846 77.5 22.234 1 94.25 450 SER B O 1
ATOM 8262 N N . VAL B 1 451 ? -1.09 78.938 22.641 1 92.5 451 VAL B N 1
ATOM 8263 C CA . VAL B 1 451 ? -1.586 79.438 23.922 1 92.5 451 VAL B CA 1
ATOM 8264 C C . VAL B 1 451 ? -1.621 81 23.906 1 92.5 451 VAL B C 1
ATOM 8266 O O . VAL B 1 451 ? -0.672 81.625 23.453 1 92.5 451 VAL B O 1
ATOM 8269 N N . GLN B 1 452 ? -2.717 81.5 24.359 1 94.56 452 GLN B N 1
ATOM 8270 C CA . GLN B 1 452 ? -2.867 82.938 24.469 1 94.56 452 GLN B CA 1
ATOM 8271 C C . GLN B 1 452 ? -2.734 83.375 25.922 1 94.56 452 GLN B C 1
ATOM 8273 O O . GLN B 1 452 ? -3.18 82.688 26.844 1 94.56 452 GLN B O 1
ATOM 8278 N N . VAL B 1 453 ? -2.059 84.562 26.125 1 93.62 453 VAL B N 1
ATOM 8279 C CA . VAL B 1 453 ? -1.905 85.125 27.453 1 93.62 453 VAL B CA 1
ATOM 8280 C C . VAL B 1 453 ? -3.002 86.188 27.703 1 93.62 453 VAL B C 1
ATOM 8282 O O . VAL B 1 453 ? -3.15 87.125 26.938 1 93.62 453 VAL B O 1
ATOM 8285 N N . SER B 1 454 ? -3.717 85.938 28.719 1 92.5 454 SER B N 1
ATOM 8286 C CA . SER B 1 454 ? -4.785 86.875 29.062 1 92.5 454 SER B CA 1
ATOM 8287 C C . SER B 1 454 ? -4.25 88.062 29.875 1 92.5 454 SER B C 1
ATOM 8289 O O . SER B 1 454 ? -3.314 87.938 30.656 1 92.5 454 SER B O 1
ATOM 8291 N N . ASP B 1 455 ? -4.871 89.188 29.719 1 92.62 455 ASP B N 1
ATOM 8292 C CA . ASP B 1 455 ? -4.422 90.438 30.328 1 92.62 455 ASP B CA 1
ATOM 8293 C C . ASP B 1 455 ? -4.852 90.5 31.797 1 92.62 455 ASP B C 1
ATOM 8295 O O . ASP B 1 455 ? -5.938 90.062 32.156 1 92.62 455 ASP B O 1
ATOM 8299 N N . VAL B 1 456 ? -3.93 91 32.625 1 92.06 456 VAL B N 1
ATOM 8300 C CA . VAL B 1 456 ? -4.184 91.312 34.031 1 92.06 456 VAL B CA 1
ATOM 8301 C C . VAL B 1 456 ? -3.791 92.812 34.281 1 92.06 456 VAL B C 1
ATOM 8303 O O . VAL B 1 456 ? -2.883 93.312 33.625 1 92.06 456 VAL B O 1
ATOM 8306 N N . ASN B 1 457 ? -4.52 93.438 35.188 1 92.06 457 ASN B N 1
ATOM 8307 C CA . ASN B 1 457 ? -4.242 94.875 35.438 1 92.06 457 ASN B CA 1
ATOM 8308 C C . ASN B 1 457 ? -2.961 95.062 36.25 1 92.06 457 ASN B C 1
ATOM 8310 O O . ASN B 1 457 ? -3.004 95.188 37.469 1 92.06 457 ASN B O 1
ATOM 8314 N N . ASP B 1 458 ? -1.836 95.125 35.594 1 88.75 458 ASP B N 1
ATOM 8315 C CA . ASP B 1 458 ? -0.566 95.25 36.312 1 88.75 458 ASP B CA 1
ATOM 8316 C C . ASP B 1 458 ? 0.223 96.438 35.812 1 88.75 458 ASP B C 1
ATOM 8318 O O . ASP B 1 458 ? 1.395 96.625 36.156 1 88.75 458 ASP B O 1
ATOM 8322 N N . ASN B 1 459 ? -0.367 97.312 34.938 1 91.44 459 ASN B N 1
ATOM 8323 C CA . ASN B 1 459 ? 0.257 98.562 34.5 1 91.44 459 ASN B CA 1
ATOM 8324 C C . ASN B 1 459 ? -0.549 99.75 34.938 1 91.44 459 ASN B C 1
ATOM 8326 O O . ASN B 1 459 ? -1.778 99.75 34.875 1 91.44 459 ASN B O 1
ATOM 8330 N N . THR B 1 460 ? 0.152 100.75 35.406 1 92.44 460 THR B N 1
ATOM 8331 C CA . THR B 1 460 ? -0.461 102 35.812 1 92.44 460 THR B CA 1
ATOM 8332 C C . THR B 1 460 ? -0.476 103 34.656 1 92.44 460 THR B C 1
ATOM 8334 O O . THR B 1 460 ? 0.443 103 33.844 1 92.44 460 THR B O 1
ATOM 8337 N N . PRO B 1 461 ? -1.547 103.75 34.656 1 93.44 461 PRO B N 1
ATOM 8338 C CA . PRO B 1 461 ? -1.544 104.812 33.656 1 93.44 461 PRO B CA 1
ATOM 8339 C C . PRO B 1 461 ? -0.331 105.75 33.75 1 93.44 461 PRO B C 1
ATOM 8341 O O . PRO B 1 461 ? 0.094 106.062 34.875 1 93.44 461 PRO B O 1
ATOM 8344 N N . VAL B 1 462 ? 0.233 106.062 32.625 1 92.94 462 VAL B N 1
ATOM 8345 C CA . VAL B 1 462 ? 1.423 106.938 32.625 1 92.94 462 VAL B CA 1
ATOM 8346 C C . VAL B 1 462 ? 1.153 108.188 31.781 1 92.94 462 VAL B C 1
ATOM 8348 O O . VAL B 1 462 ? 0.713 108.062 30.641 1 92.94 462 VAL B O 1
ATOM 8351 N N . PHE B 1 463 ? 1.435 109.312 32.5 1 93.12 463 PHE B N 1
ATOM 8352 C CA . PHE B 1 463 ? 1.267 110.625 31.797 1 93.12 463 PHE B CA 1
ATOM 8353 C C . PHE B 1 463 ? 2.465 110.875 30.906 1 93.12 463 PHE B C 1
ATOM 8355 O O . PHE B 1 463 ? 3.572 110.438 31.172 1 93.12 463 PHE B O 1
ATOM 8362 N N . SER B 1 464 ? 2.271 111.688 29.797 1 87.56 464 SER B N 1
ATOM 8363 C CA . SER B 1 464 ? 3.34 112 28.844 1 87.56 464 SER B CA 1
ATOM 8364 C C . SER B 1 464 ? 4.387 112.875 29.484 1 87.56 464 SER B C 1
ATOM 8366 O O . SER B 1 464 ? 5.562 112.812 29.125 1 87.56 464 SER B O 1
ATOM 8368 N N . GLN B 1 465 ? 3.875 113.688 30.469 1 87.94 465 GLN B N 1
ATOM 8369 C CA . GLN B 1 465 ? 4.758 114.625 31.156 1 87.94 465 GLN B CA 1
ATOM 8370 C C . GLN B 1 465 ? 4.34 114.875 32.625 1 87.94 465 GLN B C 1
ATOM 8372 O O . GLN B 1 465 ? 3.164 114.688 32.938 1 87.94 465 GLN B O 1
ATOM 8377 N N . ASN B 1 466 ? 5.34 115 33.438 1 86.5 466 ASN B N 1
ATOM 8378 C CA . ASN B 1 466 ? 5.133 115.375 34.844 1 86.5 466 ASN B CA 1
ATOM 8379 C C . ASN B 1 466 ? 6.309 116.188 35.406 1 86.5 466 ASN B C 1
ATOM 8381 O O . ASN B 1 466 ? 7.406 115.625 35.562 1 86.5 466 ASN B O 1
ATOM 8385 N N . PRO B 1 467 ? 6.039 117.562 35.688 1 88.62 467 PRO B N 1
ATOM 8386 C CA . PRO B 1 467 ? 4.781 118.312 35.688 1 88.62 467 PRO B CA 1
ATOM 8387 C C . PRO B 1 467 ? 4.441 118.938 34.344 1 88.62 467 PRO B C 1
ATOM 8389 O O . PRO B 1 467 ? 5.309 119 33.469 1 88.62 467 PRO B O 1
ATOM 8392 N N . PHE B 1 468 ? 3.176 119.25 34.125 1 92.25 468 PHE B N 1
ATOM 8393 C CA . PHE B 1 468 ? 2.74 120.062 33.031 1 92.25 468 PHE B CA 1
ATOM 8394 C C . PHE B 1 468 ? 2.828 121.562 33.375 1 92.25 468 PHE B C 1
ATOM 8396 O O . PHE B 1 468 ? 2.555 121.938 34.531 1 92.25 468 PHE B O 1
ATOM 8403 N N . GLU B 1 469 ? 3.316 122.312 32.469 1 92.44 469 GLU B N 1
ATOM 8404 C CA . GLU B 1 469 ? 3.322 123.812 32.625 1 92.44 469 GLU B CA 1
ATOM 8405 C C . GLU B 1 469 ? 2.293 124.438 31.703 1 92.44 469 GLU B C 1
ATOM 8407 O O . GLU B 1 469 ? 2.318 124.25 30.5 1 92.44 469 GLU B O 1
ATOM 8412 N N . LEU B 1 470 ? 1.43 125.188 32.375 1 90.38 470 LEU B N 1
ATOM 8413 C CA . LEU B 1 470 ? 0.372 125.875 31.672 1 90.38 470 LEU B CA 1
ATOM 8414 C C . LEU B 1 470 ? 0.492 127.438 31.844 1 90.38 470 LEU B C 1
ATOM 8416 O O . LEU B 1 470 ? 0.598 127.875 32.969 1 90.38 470 LEU B O 1
ATOM 8420 N N . TYR B 1 471 ? 0.549 128.125 30.75 1 90.31 471 TYR B N 1
ATOM 8421 C CA . TYR B 1 471 ? 0.545 129.625 30.75 1 90.31 471 TYR B CA 1
ATOM 8422 C C . TYR B 1 471 ? -0.812 130.125 30.312 1 90.31 471 TYR B C 1
ATOM 8424 O O . TYR B 1 471 ? -1.236 129.875 29.172 1 90.31 471 TYR B O 1
ATOM 8432 N N . LEU B 1 472 ? -1.447 130.75 31.281 1 88.5 472 LEU B N 1
ATOM 8433 C CA . LEU B 1 472 ? -2.793 131.25 31.047 1 88.5 472 LEU B CA 1
ATOM 8434 C C . LEU B 1 472 ? -2.811 132.75 31.078 1 88.5 472 LEU B C 1
ATOM 8436 O O . LEU B 1 472 ? -2.273 133.375 32 1 88.5 472 LEU B O 1
ATOM 8440 N N . ILE B 1 473 ? -3.377 133.375 30.094 1 87.69 473 ILE B N 1
ATOM 8441 C CA . ILE B 1 473 ? -3.549 134.875 30.062 1 87.69 473 ILE B CA 1
ATOM 8442 C C . ILE B 1 473 ? -4.699 135.25 31 1 87.69 473 ILE B C 1
ATOM 8444 O O . ILE B 1 473 ? -5.746 134.5 31 1 87.69 473 ILE B O 1
ATOM 8448 N N . GLU B 1 474 ? -4.422 136.375 31.672 1 84.31 474 GLU B N 1
ATOM 8449 C CA . GLU B 1 474 ? -5.461 136.75 32.594 1 84.31 474 GLU B CA 1
ATOM 8450 C C . GLU B 1 474 ? -6.742 137.125 31.875 1 84.31 474 GLU B C 1
ATOM 8452 O O . GLU B 1 474 ? -6.738 137.375 30.656 1 84.31 474 GLU B O 1
ATOM 8457 N N . ASN B 1 475 ? -7.867 137.125 32.469 1 84.62 475 ASN B N 1
ATOM 8458 C CA . ASN B 1 475 ? -9.203 137.375 31.969 1 84.62 475 ASN B CA 1
ATOM 8459 C C . ASN B 1 475 ? -9.695 136.375 31 1 84.62 475 ASN B C 1
ATOM 8461 O O . ASN B 1 475 ? -10.258 136.625 29.953 1 84.62 475 ASN B O 1
ATOM 8465 N N . ASN B 1 476 ? -9.344 135.125 31.297 1 85.69 476 ASN B N 1
ATOM 8466 C CA . ASN B 1 476 ? -9.844 134 30.5 1 85.69 476 ASN B CA 1
ATOM 8467 C C . ASN B 1 476 ? -11.367 133.875 30.609 1 85.69 476 ASN B C 1
ATOM 8469 O O . ASN B 1 476 ? -11.961 134.25 31.578 1 85.69 476 ASN B O 1
ATOM 8473 N N . THR B 1 477 ? -12.086 133.25 29.641 1 88.19 477 THR B N 1
ATOM 8474 C CA . THR B 1 477 ? -13.523 133.125 29.672 1 88.19 477 THR B CA 1
ATOM 8475 C C . THR B 1 477 ? -13.883 131.875 30.594 1 88.19 477 THR B C 1
ATOM 8477 O O . THR B 1 477 ? -13.375 130.875 30.422 1 88.19 477 THR B O 1
ATOM 8480 N N . PRO B 1 478 ? -14.734 132.25 31.594 1 84.94 478 PRO B N 1
ATOM 8481 C CA . PRO B 1 478 ? -15.172 131.125 32.438 1 84.94 478 PRO B CA 1
ATOM 8482 C C . PRO B 1 478 ? -15.828 130 31.656 1 84.94 478 PRO B C 1
ATOM 8484 O O . PRO B 1 478 ? -16.641 130.25 30.766 1 84.94 478 PRO B O 1
ATOM 8487 N N . GLY B 1 479 ? -15.43 128.75 31.891 1 85.19 479 GLY B N 1
ATOM 8488 C CA . GLY B 1 479 ? -15.977 127.625 31.219 1 85.19 479 GLY B CA 1
ATOM 8489 C C . GLY B 1 479 ? -15.133 127.188 30.031 1 85.19 479 GLY B C 1
ATOM 8490 O O . GLY B 1 479 ? -15.398 126.125 29.438 1 85.19 479 GLY B O 1
ATOM 8491 N N . ALA B 1 480 ? -14.156 127.938 29.703 1 88.5 480 ALA B N 1
ATOM 8492 C CA . ALA B 1 480 ? -13.32 127.625 28.562 1 88.5 480 ALA B CA 1
ATOM 8493 C C . ALA B 1 480 ? -12.289 126.562 28.938 1 88.5 480 ALA B C 1
ATOM 8495 O O . ALA B 1 480 ? -11.867 126.438 30.094 1 88.5 480 ALA B O 1
ATOM 8496 N N . GLU B 1 481 ? -11.922 125.812 27.906 1 88.56 481 GLU B N 1
ATOM 8497 C CA . GLU B 1 481 ? -10.859 124.812 28.062 1 88.56 481 GLU B CA 1
ATOM 8498 C C . GLU B 1 481 ? -9.492 125.5 28.172 1 88.56 481 GLU B C 1
ATOM 8500 O O . GLU B 1 481 ? -9.109 126.25 27.312 1 88.56 481 GLU B O 1
ATOM 8505 N N . ILE B 1 482 ? -8.844 125.25 29.281 1 90.31 482 ILE B N 1
ATOM 8506 C CA . ILE B 1 482 ? -7.562 125.938 29.469 1 90.31 482 ILE B CA 1
ATOM 8507 C C . ILE B 1 482 ? -6.422 124.938 29.203 1 90.31 482 ILE B C 1
ATOM 8509 O O . ILE B 1 482 ? -5.312 125.375 28.859 1 90.31 482 ILE B O 1
ATOM 8513 N N . PHE B 1 483 ? -6.664 123.625 29.375 1 89.88 483 PHE B N 1
ATOM 8514 C CA . PHE B 1 483 ? -5.586 122.625 29.219 1 89.88 483 PHE B CA 1
ATOM 8515 C C . PHE B 1 483 ? -6.148 121.25 29.078 1 89.88 483 PHE B C 1
ATOM 8517 O O . PHE B 1 483 ? -7.332 121 29.328 1 89.88 483 PHE B O 1
ATOM 8524 N N . SER B 1 484 ? -5.379 120.312 28.516 1 91.88 484 SER B N 1
ATOM 8525 C CA . SER B 1 484 ? -5.766 118.875 28.422 1 91.88 484 SER B CA 1
ATOM 8526 C C . SER B 1 484 ? -4.625 118 28.844 1 91.88 484 SER B C 1
ATOM 8528 O O . SER B 1 484 ? -3.465 118.188 28.516 1 91.88 484 SER B O 1
ATOM 8530 N N . VAL B 1 485 ? -4.988 117 29.812 1 92.06 485 VAL B N 1
ATOM 8531 C CA . VAL B 1 485 ? -4.016 116 30.219 1 92.06 485 VAL B CA 1
ATOM 8532 C C . VAL B 1 485 ? -4.402 114.625 29.625 1 92.06 485 VAL B C 1
ATOM 8534 O O . VAL B 1 485 ? -5.582 114.375 29.406 1 92.06 485 VAL B O 1
ATOM 8537 N N . SER B 1 486 ? -3.395 113.875 29.219 1 90.75 486 SER B N 1
ATOM 8538 C CA . SER B 1 486 ? -3.639 112.5 28.688 1 90.75 486 SER B CA 1
ATOM 8539 C C . SER B 1 486 ? -2.662 111.5 29.281 1 90.75 486 SER B C 1
ATOM 8541 O O . SER B 1 486 ? -1.475 111.812 29.438 1 90.75 486 SER B O 1
ATOM 8543 N N . ALA B 1 487 ? -3.16 110.375 29.703 1 92.75 487 ALA B N 1
ATOM 8544 C CA . ALA B 1 487 ? -2.363 109.25 30.203 1 92.75 487 ALA B CA 1
ATOM 8545 C C . ALA B 1 487 ? -2.568 108 29.344 1 92.75 487 ALA B C 1
ATOM 8547 O O . ALA B 1 487 ? -3.598 107.875 28.672 1 92.75 487 ALA B O 1
ATOM 8548 N N . VAL B 1 488 ? -1.475 107.125 29.219 1 92.06 488 VAL B N 1
ATOM 8549 C CA . VAL B 1 488 ? -1.551 105.875 28.469 1 92.06 488 VAL B CA 1
ATOM 8550 C C . VAL B 1 488 ? -1.346 104.688 29.391 1 92.06 488 VAL B C 1
ATOM 8552 O O . VAL B 1 488 ? -0.528 104.75 30.312 1 92.06 488 VAL B O 1
ATOM 8555 N N . ASP B 1 489 ? -2.119 103.688 29.266 1 92.19 489 ASP B N 1
ATOM 8556 C CA . ASP B 1 489 ? -2.043 102.438 30 1 92.19 489 ASP B CA 1
ATOM 8557 C C . ASP B 1 489 ? -1.776 101.25 29.062 1 92.19 489 ASP B C 1
ATOM 8559 O O . ASP B 1 489 ? -2.521 101 28.109 1 92.19 489 ASP B O 1
ATOM 8563 N N . ASP B 1 490 ? -0.756 100.5 29.344 1 92.5 490 ASP B N 1
ATOM 8564 C CA . ASP B 1 490 ? -0.302 99.438 28.438 1 92.5 490 ASP B CA 1
ATOM 8565 C C . ASP B 1 490 ? -1.209 98.188 28.531 1 92.5 490 ASP B C 1
ATOM 8567 O O . ASP B 1 490 ? -1.128 97.312 27.688 1 92.5 490 ASP B O 1
ATOM 8571 N N . ASP B 1 491 ? -2.137 98.188 29.516 1 93.62 491 ASP B N 1
ATOM 8572 C CA . ASP B 1 491 ? -3.047 97.062 29.641 1 93.62 491 ASP B CA 1
ATOM 8573 C C . ASP B 1 491 ? -4.094 97.062 28.531 1 93.62 491 ASP B C 1
ATOM 8575 O O . ASP B 1 491 ? -3.99 97.812 27.578 1 93.62 491 ASP B O 1
ATOM 8579 N N . LEU B 1 492 ? -5.047 95.938 28.531 1 90.75 492 LEU B N 1
ATOM 8580 C CA . LEU B 1 492 ? -6.035 95.812 27.469 1 90.75 492 LEU B CA 1
ATOM 8581 C C . LEU B 1 492 ? -7.441 96.062 27.984 1 90.75 492 LEU B C 1
ATOM 8583 O O . LEU B 1 492 ? -7.754 95.688 29.125 1 90.75 492 LEU B O 1
ATOM 8587 N N . ASN B 1 493 ? -8.25 96.688 27.203 1 90.12 493 ASN B N 1
ATOM 8588 C CA . ASN B 1 493 ? -9.688 96.875 27.375 1 90.12 493 ASN B CA 1
ATOM 8589 C C . ASN B 1 493 ? -10.008 97.562 28.688 1 90.12 493 ASN B C 1
ATOM 8591 O O . ASN B 1 493 ? -9.492 98.688 28.938 1 90.12 493 ASN B O 1
ATOM 8595 N N . GLU B 1 494 ? -10.68 96.938 29.672 1 89.44 494 GLU B N 1
ATOM 8596 C CA . GLU B 1 494 ? -11.102 97.562 30.906 1 89.44 494 GLU B CA 1
ATOM 8597 C C . GLU B 1 494 ? -9.906 97.938 31.781 1 89.44 494 GLU B C 1
ATOM 8599 O O . GLU B 1 494 ? -9.922 99 32.469 1 89.44 494 GLU B O 1
ATOM 8604 N N . ASN B 1 495 ? -8.93 97.125 31.562 1 91.88 495 ASN B N 1
ATOM 8605 C CA . ASN B 1 495 ? -7.73 97.438 32.344 1 91.88 495 ASN B CA 1
ATOM 8606 C C . ASN B 1 495 ? -6.969 98.625 31.844 1 91.88 495 ASN B C 1
ATOM 8608 O O . ASN B 1 495 ? -6.133 99.188 32.562 1 91.88 495 ASN B O 1
ATOM 8612 N N . ALA B 1 496 ? -7.285 99.062 30.625 1 90.38 496 ALA B N 1
ATOM 8613 C CA . ALA B 1 496 ? -6.594 100.188 30.031 1 90.38 496 ALA B CA 1
ATOM 8614 C C . ALA B 1 496 ? -7.512 101.438 29.953 1 90.38 496 ALA B C 1
ATOM 8616 O O . ALA B 1 496 ? -7.098 102.5 29.516 1 90.38 496 ALA B O 1
ATOM 8617 N N . ALA B 1 497 ? -8.703 101.25 30.422 1 91.62 497 ALA B N 1
ATOM 8618 C CA . ALA B 1 497 ? -9.633 102.375 30.406 1 91.62 497 ALA B CA 1
ATOM 8619 C C . ALA B 1 497 ? -9.336 103.375 31.547 1 91.62 497 ALA B C 1
ATOM 8621 O O . ALA B 1 497 ? -9.43 103 32.719 1 91.62 497 ALA B O 1
ATOM 8622 N N . ILE B 1 498 ? -9.07 104.625 31.188 1 92.69 498 ILE B N 1
ATOM 8623 C CA . ILE B 1 498 ? -8.578 105.625 32.156 1 92.69 498 ILE B CA 1
ATOM 8624 C C . ILE B 1 498 ? -9.672 106.625 32.469 1 92.69 498 ILE B C 1
ATOM 8626 O O . ILE B 1 498 ? -10.398 107.062 31.562 1 92.69 498 ILE B O 1
ATOM 8630 N N . THR B 1 499 ? -9.828 106.938 33.688 1 93.62 499 THR B N 1
ATOM 8631 C CA . THR B 1 499 ? -10.672 108.062 34.156 1 93.62 499 THR B CA 1
ATOM 8632 C C . THR B 1 499 ? -9.828 109.125 34.875 1 93.62 499 THR B C 1
ATOM 8634 O O . THR B 1 499 ? -8.891 108.75 35.594 1 93.62 499 THR B O 1
ATOM 8637 N N . TYR B 1 500 ? -10.234 110.438 34.656 1 93.94 500 TYR B N 1
ATOM 8638 C CA . TYR B 1 500 ? -9.469 111.562 35.219 1 93.94 500 TYR B CA 1
ATOM 8639 C C . TYR B 1 500 ? -10.25 112.25 36.312 1 93.94 500 TYR B C 1
ATOM 8641 O O . TYR B 1 500 ? -11.477 112.375 36.25 1 93.94 500 TYR B O 1
ATOM 8649 N N . LYS B 1 501 ? -9.539 112.562 37.344 1 92.75 501 LYS B N 1
ATOM 8650 C CA . LYS B 1 501 ? -10.109 113.312 38.469 1 92.75 501 LYS B CA 1
ATOM 8651 C C . LYS B 1 501 ? -9.109 114.375 39.031 1 92.75 501 LYS B C 1
ATOM 8653 O O . LYS B 1 501 ? -7.898 114.062 39.031 1 92.75 501 LYS B O 1
ATOM 8658 N N . ILE B 1 502 ? -9.609 115.5 39.438 1 91.81 502 ILE B N 1
ATOM 8659 C CA . ILE B 1 502 ? -8.758 116.5 40.062 1 91.81 502 ILE B CA 1
ATOM 8660 C C . ILE B 1 502 ? -8.711 116.25 41.562 1 91.81 502 ILE B C 1
ATOM 8662 O O . ILE B 1 502 ? -9.75 116.062 42.188 1 91.81 502 ILE B O 1
ATOM 8666 N N . LEU B 1 503 ? -7.504 116.188 42.094 1 88.88 503 LEU B N 1
ATOM 8667 C CA . LEU B 1 503 ? -7.336 116 43.531 1 88.88 503 LEU B CA 1
ATOM 8668 C C . LEU B 1 503 ? -7.641 117.25 44.281 1 88.88 503 LEU B C 1
ATOM 8670 O O . LEU B 1 503 ? -7.039 118.312 44.031 1 88.88 503 LEU B O 1
ATOM 8674 N N . ARG B 1 504 ? -8.672 117.125 45.219 1 80.5 504 ARG B N 1
ATOM 8675 C CA . ARG B 1 504 ? -9.062 118.312 46 1 80.5 504 ARG B CA 1
ATOM 8676 C C . ARG B 1 504 ? -8.57 118.125 47.438 1 80.5 504 ARG B C 1
ATOM 8678 O O . ARG B 1 504 ? -8.773 117.125 48.062 1 80.5 504 ARG B O 1
ATOM 8685 N N . GLY B 1 505 ? -7.41 118.562 48 1 66.31 505 GLY B N 1
ATOM 8686 C CA . GLY B 1 505 ? -6.832 118.562 49.312 1 66.31 505 GLY B CA 1
ATOM 8687 C C . GLY B 1 505 ? -7.602 119.375 50.344 1 66.31 505 GLY B C 1
ATOM 8688 O O . GLY B 1 505 ? -8.578 120 50 1 66.31 505 GLY B O 1
ATOM 8689 N N . ASP B 1 506 ? -7.172 119.125 51.75 1 58.88 506 ASP B N 1
ATOM 8690 C CA . ASP B 1 506 ? -7.57 119.938 52.938 1 58.88 506 ASP B CA 1
ATOM 8691 C C . ASP B 1 506 ? -6.73 121.188 53.062 1 58.88 506 ASP B C 1
ATOM 8693 O O . ASP B 1 506 ? -5.5 121.125 53 1 58.88 506 ASP B O 1
ATOM 8697 N N . GLY B 1 507 ? -7.211 122.562 52.562 1 57.59 507 GLY B N 1
ATOM 8698 C CA . GLY B 1 507 ? -6.629 123.875 52.812 1 57.59 507 GLY B CA 1
ATOM 8699 C C . GLY B 1 507 ? -6.844 124.875 51.688 1 57.59 507 GLY B C 1
ATOM 8700 O O . GLY B 1 507 ? -7.738 124.688 50.875 1 57.59 507 GLY B O 1
ATOM 8701 N N . LEU B 1 508 ? -5.945 125.938 51.719 1 54.75 508 LEU B N 1
ATOM 8702 C CA . LEU B 1 508 ? -6.055 127.125 50.844 1 54.75 508 LEU B CA 1
ATOM 8703 C C . LEU B 1 508 ? -5.965 126.688 49.375 1 54.75 508 LEU B C 1
ATOM 8705 O O . LEU B 1 508 ? -6.539 127.375 48.5 1 54.75 508 LEU B O 1
ATOM 8709 N N . GLN B 1 509 ? -5.195 125.812 49.062 1 56 509 GLN B N 1
ATOM 8710 C CA . GLN B 1 509 ? -5.012 125.312 47.688 1 56 509 GLN B CA 1
ATOM 8711 C C . GLN B 1 509 ? -6.27 124.625 47.156 1 56 509 GLN B C 1
ATOM 8713 O O . GLN B 1 509 ? -6.52 124.625 45.969 1 56 509 GLN B O 1
ATOM 8718 N N . ASP B 1 510 ? -7.094 124.375 48 1 65.38 510 ASP B N 1
ATOM 8719 C CA . ASP B 1 510 ? -8.367 123.75 47.688 1 65.38 510 ASP B CA 1
ATOM 8720 C C . ASP B 1 510 ? -9.352 124.688 47.062 1 65.38 510 ASP B C 1
ATOM 8722 O O . ASP B 1 510 ? -10.195 124.312 46.25 1 65.38 510 ASP B O 1
ATOM 8726 N N . ALA B 1 511 ? -9.086 126 47.438 1 74 511 ALA B N 1
ATOM 8727 C CA . ALA B 1 511 ? -10.016 127 46.969 1 74 511 ALA B CA 1
ATOM 8728 C C . ALA B 1 511 ? -9.883 127.188 45.469 1 74 511 ALA B C 1
ATOM 8730 O O . ALA B 1 511 ? -10.883 127.312 44.75 1 74 511 ALA B O 1
ATOM 8731 N N . ILE B 1 512 ? -8.688 127.125 45 1 77 512 ILE B N 1
ATOM 8732 C CA . ILE B 1 512 ? -8.516 127.375 43.562 1 77 512 ILE B CA 1
ATOM 8733 C C . ILE B 1 512 ? -8.93 126.188 42.781 1 77 512 ILE B C 1
ATOM 8735 O O . ILE B 1 512 ? -9.484 126.25 41.688 1 77 512 ILE B O 1
ATOM 8739 N N . THR B 1 513 ? -8.812 124.938 43.344 1 82.69 513 THR B N 1
ATOM 8740 C CA . THR B 1 513 ? -9.094 123.688 42.625 1 82.69 513 THR B CA 1
ATOM 8741 C C . THR B 1 513 ? -10.594 123.5 42.406 1 82.69 513 THR B C 1
ATOM 8743 O O . THR B 1 513 ? -11.023 122.75 41.5 1 82.69 513 THR B O 1
ATOM 8746 N N . SER B 1 514 ? -11.336 124.375 43.219 1 84.25 514 SER B N 1
ATOM 8747 C CA . SER B 1 514 ? -12.789 124.312 43.094 1 84.25 514 SER B CA 1
ATOM 8748 C C . SER B 1 514 ? -13.25 125 41.812 1 84.25 514 SER B C 1
ATOM 8750 O O . SER B 1 514 ? -14.359 124.812 41.344 1 84.25 514 SER B O 1
ATOM 8752 N N . PHE B 1 515 ? -12.32 125.812 41.312 1 87.56 515 PHE B N 1
ATOM 8753 C CA . PHE B 1 515 ? -12.695 126.562 40.094 1 87.56 515 PHE B CA 1
ATOM 8754 C C . PHE B 1 515 ? -12.172 125.812 38.875 1 87.56 515 PHE B C 1
ATOM 8756 O O . PHE B 1 515 ? -12.25 126.375 37.75 1 87.56 515 PHE B O 1
ATOM 8763 N N . LEU B 1 516 ? -11.695 124.562 39.094 1 90.25 516 LEU B N 1
ATOM 8764 C CA . LEU B 1 516 ? -11.227 123.75 37.969 1 90.25 516 LEU B CA 1
ATOM 8765 C C . LEU B 1 516 ? -12.062 122.5 37.844 1 90.25 516 LEU B C 1
ATOM 8767 O O . LEU B 1 516 ? -12.516 121.938 38.844 1 90.25 516 LEU B O 1
ATOM 8771 N N . ASN B 1 517 ? -12.375 122.188 36.594 1 90.75 517 ASN B N 1
ATOM 8772 C CA . ASN B 1 517 ? -13.062 120.938 36.281 1 90.75 517 ASN B CA 1
ATOM 8773 C C . ASN B 1 517 ? -12.312 120.188 35.219 1 90.75 517 ASN B C 1
ATOM 8775 O O . ASN B 1 517 ? -11.719 120.75 34.281 1 90.75 517 ASN B O 1
ATOM 8779 N N . VAL B 1 518 ? -12.305 118.812 35.469 1 92.56 518 VAL B N 1
ATOM 8780 C CA . VAL B 1 518 ? -11.68 117.938 34.469 1 92.56 518 VAL B CA 1
ATOM 8781 C C . VAL B 1 518 ? -12.711 116.938 33.906 1 92.56 518 VAL B C 1
ATOM 8783 O O . VAL B 1 518 ? -13.547 116.438 34.656 1 92.56 518 VAL B O 1
ATOM 8786 N N . ASN B 1 519 ? -12.758 116.75 32.531 1 91.69 519 ASN B N 1
ATOM 8787 C CA . ASN B 1 519 ? -13.57 115.75 31.938 1 91.69 519 ASN B CA 1
ATOM 8788 C C . ASN B 1 519 ? -13.008 114.312 32.25 1 91.69 519 ASN B C 1
ATOM 8790 O O . ASN B 1 519 ? -11.875 114.062 31.859 1 91.69 519 ASN B O 1
ATOM 8794 N N . SER B 1 520 ? -13.781 113.5 32.875 1 92.94 520 SER B N 1
ATOM 8795 C CA . SER B 1 520 ? -13.336 112.188 33.375 1 92.94 520 SER B CA 1
ATOM 8796 C C . SER B 1 520 ? -12.969 111.312 32.188 1 92.94 520 SER B C 1
ATOM 8798 O O . SER B 1 520 ? -12.148 110.375 32.344 1 92.94 520 SER B O 1
ATOM 8800 N N . ASP B 1 521 ? -13.438 111.562 31.016 1 91.31 521 ASP B N 1
ATOM 8801 C CA . ASP B 1 521 ? -13.242 110.625 29.891 1 91.31 521 ASP B CA 1
ATOM 8802 C C . ASP B 1 521 ? -12.039 111.062 29.047 1 91.31 521 ASP B C 1
ATOM 8804 O O . ASP B 1 521 ? -11.289 110.188 28.562 1 91.31 521 ASP B O 1
ATOM 8808 N N . ASN B 1 522 ? -11.852 112.438 28.906 1 88.75 522 ASN B N 1
ATOM 8809 C CA . ASN B 1 522 ? -10.852 112.875 27.938 1 88.75 522 ASN B CA 1
ATOM 8810 C C . ASN B 1 522 ? -9.75 113.688 28.594 1 88.75 522 ASN B C 1
ATOM 8812 O O . ASN B 1 522 ? -8.758 114.062 27.953 1 88.75 522 ASN B O 1
ATOM 8816 N N . GLY B 1 523 ? -9.789 114.062 29.891 1 90.88 523 GLY B N 1
ATOM 8817 C CA . GLY B 1 523 ? -8.734 114.812 30.594 1 90.88 523 GLY B CA 1
ATOM 8818 C C . GLY B 1 523 ? -8.703 116.25 30.312 1 90.88 523 GLY B C 1
ATOM 8819 O O . GLY B 1 523 ? -7.75 116.938 30.656 1 90.88 523 GLY B O 1
ATOM 8820 N N . GLN B 1 524 ? -9.797 116.812 29.703 1 92.81 524 GLN B N 1
ATOM 8821 C CA . GLN B 1 524 ? -9.883 118.25 29.422 1 92.81 524 GLN B CA 1
ATOM 8822 C C . GLN B 1 524 ? -10.164 119 30.703 1 92.81 524 GLN B C 1
ATOM 8824 O O . GLN B 1 524 ? -11.086 118.688 31.453 1 92.81 524 GLN B O 1
ATOM 8829 N N . ILE B 1 525 ? -9.328 120.062 30.875 1 92.75 525 ILE B N 1
ATOM 8830 C CA . ILE B 1 525 ? -9.453 120.875 32.062 1 92.75 525 ILE B CA 1
ATOM 8831 C C . ILE B 1 525 ? -10.094 122.25 31.703 1 92.75 525 ILE B C 1
ATOM 8833 O O . ILE B 1 525 ? -9.664 122.875 30.75 1 92.75 525 ILE B O 1
ATOM 8837 N N . THR B 1 526 ? -11.109 122.625 32.406 1 92.88 526 THR B N 1
ATOM 8838 C CA . THR B 1 526 ? -11.812 123.875 32.219 1 92.88 526 THR B CA 1
ATOM 8839 C C . THR B 1 526 ? -11.742 124.75 33.469 1 92.88 526 THR B C 1
ATOM 8841 O O . THR B 1 526 ? -11.703 124.188 34.594 1 92.88 526 THR B O 1
ATOM 8844 N N . ALA B 1 527 ? -11.594 126.062 33.188 1 90.81 527 ALA B N 1
ATOM 8845 C CA . ALA B 1 527 ? -11.641 127 34.281 1 90.81 527 ALA B CA 1
ATOM 8846 C C . ALA B 1 527 ? -13.047 127.562 34.469 1 90.81 527 ALA B C 1
ATOM 8848 O O . ALA B 1 527 ? -13.656 128.125 33.5 1 90.81 527 ALA B O 1
ATOM 8849 N N . LEU B 1 528 ? -13.445 127.562 35.688 1 89.25 528 LEU B N 1
ATOM 8850 C CA . LEU B 1 528 ? -14.805 128 35.969 1 89.25 528 LEU B CA 1
ATOM 8851 C C . LEU B 1 528 ? -14.812 129.5 36.312 1 89.25 528 LEU B C 1
ATOM 8853 O O . LEU B 1 528 ? -15.875 130.125 36.406 1 89.25 528 LEU B O 1
ATOM 8857 N N . LYS B 1 529 ? -13.633 130 36.5 1 87.06 529 LYS B N 1
ATOM 8858 C CA . LYS B 1 529 ? -13.523 131.5 36.812 1 87.06 529 LYS B CA 1
ATOM 8859 C C . LYS B 1 529 ? -12.438 132.125 35.969 1 87.06 529 LYS B C 1
ATOM 8861 O O . LYS B 1 529 ? -11.594 131.5 35.375 1 87.06 529 LYS B O 1
ATOM 8866 N N . SER B 1 530 ? -12.617 133.625 35.938 1 88.75 530 SER B N 1
ATOM 8867 C CA . SER B 1 530 ? -11.562 134.375 35.281 1 88.75 530 SER B CA 1
ATOM 8868 C C . SER B 1 530 ? -10.453 134.75 36.25 1 88.75 530 SER B C 1
ATOM 8870 O O . SER B 1 530 ? -10.719 135.125 37.406 1 88.75 530 SER B O 1
ATOM 8872 N N . PHE B 1 531 ? -9.281 134.5 35.812 1 87.88 531 PHE B N 1
ATOM 8873 C CA . PHE B 1 531 ? -8.141 134.75 36.688 1 87.88 531 PHE B CA 1
ATOM 8874 C C . PHE B 1 531 ? -7.598 136.125 36.469 1 87.88 531 PHE B C 1
ATOM 8876 O O . PHE B 1 531 ? -7.66 136.625 35.344 1 87.88 531 PHE B O 1
ATOM 8883 N N . ASP B 1 532 ? -7.301 136.75 37.625 1 85.44 532 ASP B N 1
ATOM 8884 C CA . ASP B 1 532 ? -6.715 138 37.656 1 85.44 532 ASP B CA 1
ATOM 8885 C C . ASP B 1 532 ? -5.254 138 38.094 1 85.44 532 ASP B C 1
ATOM 8887 O O . ASP B 1 532 ? -4.949 137.5 39.219 1 85.44 532 ASP B O 1
ATOM 8891 N N . PHE B 1 533 ? -4.301 138.5 37.219 1 81 533 PHE B N 1
ATOM 8892 C CA . PHE B 1 533 ? -2.861 138.5 37.469 1 81 533 PHE B CA 1
ATOM 8893 C C . PHE B 1 533 ? -2.49 139.25 38.75 1 81 533 PHE B C 1
ATOM 8895 O O . PHE B 1 533 ? -1.596 138.75 39.469 1 81 533 PHE B O 1
ATOM 8902 N N . GLU B 1 534 ? -3.209 140.25 39.094 1 82.62 534 GLU B N 1
ATOM 8903 C CA . GLU B 1 534 ? -2.908 141.125 40.281 1 82.62 534 GLU B CA 1
ATOM 8904 C C . GLU B 1 534 ? -3.289 140.375 41.562 1 82.62 534 GLU B C 1
ATOM 8906 O O . GLU B 1 534 ? -2.693 140.5 42.594 1 82.62 534 GLU B O 1
ATOM 8911 N N . THR B 1 535 ? -4.125 139.375 41.438 1 82.94 535 THR B N 1
ATOM 8912 C CA . THR B 1 535 ? -4.594 138.75 42.625 1 82.94 535 THR B CA 1
ATOM 8913 C C . THR B 1 535 ? -3.883 137.375 42.75 1 82.94 535 THR B C 1
ATOM 8915 O O . THR B 1 535 ? -3.561 136.875 43.844 1 82.94 535 THR B O 1
ATOM 8918 N N . LEU B 1 536 ? -3.684 136.75 41.625 1 83.25 536 LEU B N 1
ATOM 8919 C CA . LEU B 1 536 ? -3.115 135.5 41.625 1 83.25 536 LEU B CA 1
ATOM 8920 C C . LEU B 1 536 ? -2.113 135.25 40.5 1 83.25 536 LEU B C 1
ATOM 8922 O O . LEU B 1 536 ? -2.479 135.375 39.312 1 83.25 536 LEU B O 1
ATOM 8926 N N . LYS B 1 537 ? -0.787 135 40.812 1 87.81 537 LYS B N 1
ATOM 8927 C CA . LYS B 1 537 ? 0.257 134.875 39.812 1 87.81 537 LYS B CA 1
ATOM 8928 C C . LYS B 1 537 ? 0.515 133.5 39.406 1 87.81 537 LYS B C 1
ATOM 8930 O O . LYS B 1 537 ? 0.766 133.125 38.219 1 87.81 537 LYS B O 1
ATOM 8935 N N . THR B 1 538 ? 0.525 132.625 40.344 1 88.88 538 THR B N 1
ATOM 8936 C CA . THR B 1 538 ? 0.752 131.25 40.031 1 88.88 538 THR B CA 1
ATOM 8937 C C . THR B 1 538 ? -0.019 130.375 41 1 88.88 538 THR B C 1
ATOM 8939 O O . THR B 1 538 ? -0.324 130.75 42.125 1 88.88 538 THR B O 1
ATOM 8942 N N . PHE B 1 539 ? -0.404 129.125 40.5 1 87.44 539 PHE B N 1
ATOM 8943 C CA . PHE B 1 539 ? -0.931 128.125 41.344 1 87.44 539 PHE B CA 1
ATOM 8944 C C . PHE B 1 539 ? -0.699 126.688 40.719 1 87.44 539 PHE B C 1
ATOM 8946 O O . PHE B 1 539 ? -0.276 126.625 39.562 1 87.44 539 PHE B O 1
ATOM 8953 N N . GLN B 1 540 ? -0.856 125.688 41.562 1 90.94 540 GLN B N 1
ATOM 8954 C CA . GLN B 1 540 ? -0.661 124.375 41.094 1 90.94 540 GLN B CA 1
ATOM 8955 C C . GLN B 1 540 ? -1.816 123.438 41.531 1 90.94 540 GLN B C 1
ATOM 8957 O O . GLN B 1 540 ? -2.465 123.688 42.531 1 90.94 540 GLN B O 1
ATOM 8962 N N . PHE B 1 541 ? -2.164 122.5 40.688 1 89.56 541 PHE B N 1
ATOM 8963 C CA . PHE B 1 541 ? -3.131 121.438 41.062 1 89.56 541 PHE B CA 1
ATOM 8964 C C . PHE B 1 541 ? -2.715 120.125 40.5 1 89.56 541 PHE B C 1
ATOM 8966 O O . PHE B 1 541 ? -1.798 120 39.688 1 89.56 541 PHE B O 1
ATOM 8973 N N . GLN B 1 542 ? -3.393 119 41.031 1 92.25 542 GLN B N 1
ATOM 8974 C CA . GLN B 1 542 ? -3.037 117.625 40.625 1 92.25 542 GLN B CA 1
ATOM 8975 C C . GLN B 1 542 ? -4.219 116.938 39.969 1 92.25 542 GLN B C 1
ATOM 8977 O O . GLN B 1 542 ? -5.363 117.125 40.406 1 92.25 542 GLN B O 1
ATOM 8982 N N . VAL B 1 543 ? -3.908 116.25 38.875 1 93.38 543 VAL B N 1
ATOM 8983 C CA . VAL B 1 543 ? -4.883 115.438 38.188 1 93.38 543 VAL B CA 1
ATOM 8984 C C . VAL B 1 543 ? -4.512 113.938 38.375 1 93.38 543 VAL B C 1
ATOM 8986 O O . VAL B 1 543 ? -3.346 113.562 38.219 1 93.38 543 VAL B O 1
ATOM 8989 N N . VAL B 1 544 ? -5.508 113.188 38.781 1 94.25 544 VAL B N 1
ATOM 8990 C CA . VAL B 1 544 ? -5.309 111.75 39 1 94.25 544 VAL B CA 1
ATOM 8991 C C . VAL B 1 544 ? -5.914 110.938 37.844 1 94.25 544 VAL B C 1
ATOM 8993 O O . VAL B 1 544 ? -7.047 111.188 37.438 1 94.25 544 VAL B O 1
ATOM 8996 N N . ALA B 1 545 ? -5.133 110.125 37.188 1 94.19 545 ALA B N 1
ATOM 8997 C CA . ALA B 1 545 ? -5.605 109.188 36.188 1 94.19 545 ALA B CA 1
ATOM 8998 C C . ALA B 1 545 ? -5.73 107.812 36.781 1 94.19 545 ALA B C 1
ATOM 9000 O O . ALA B 1 545 ? -4.762 107.25 37.312 1 94.19 545 ALA B O 1
ATOM 9001 N N . SER B 1 546 ? -6.852 107.25 36.781 1 94.06 546 SER B N 1
ATOM 9002 C CA . SER B 1 546 ? -7.113 105.875 37.312 1 94.06 546 SER B CA 1
ATOM 9003 C C . SER B 1 546 ? -7.656 104.938 36.219 1 94.06 546 SER B C 1
ATOM 9005 O O . SER B 1 546 ? -8.492 105.375 35.406 1 94.06 546 SER B O 1
ATOM 9007 N N . ASP B 1 547 ? -7.07 103.688 36.156 1 92.31 547 ASP B N 1
ATOM 9008 C CA . ASP B 1 547 ? -7.605 102.688 35.219 1 92.31 547 ASP B CA 1
ATOM 9009 C C . ASP B 1 547 ? -8.836 102 35.781 1 92.31 547 ASP B C 1
ATOM 9011 O O . ASP B 1 547 ? -9.219 102.25 36.938 1 92.31 547 ASP B O 1
ATOM 9015 N N . SER B 1 548 ? -9.531 101.188 35.031 1 91.31 548 SER B N 1
ATOM 9016 C CA . SER B 1 548 ? -10.773 100.562 35.438 1 91.31 548 SER B CA 1
ATOM 9017 C C . SER B 1 548 ? -10.547 99.062 35.75 1 91.31 548 SER B C 1
ATOM 9019 O O . SER B 1 548 ? -11.477 98.25 35.625 1 91.31 548 SER B O 1
ATOM 9021 N N . GLY B 1 549 ? -9.328 98.75 35.969 1 90.88 549 GLY B N 1
ATOM 9022 C CA . GLY B 1 549 ? -9.039 97.375 36.312 1 90.88 549 GLY B CA 1
ATOM 9023 C C . GLY B 1 549 ? -9.383 97 37.75 1 90.88 549 GLY B C 1
ATOM 9024 O O . GLY B 1 549 ? -9.797 97.875 38.531 1 90.88 549 GLY B O 1
ATOM 9025 N N . THR B 1 550 ? -9.367 95.75 38.156 1 88.06 550 THR B N 1
ATOM 9026 C CA . THR B 1 550 ? -9.578 95.312 39.531 1 88.06 550 THR B CA 1
ATOM 9027 C C . THR B 1 550 ? -8.328 94.625 40.094 1 88.06 550 THR B C 1
ATOM 9029 O O . THR B 1 550 ? -7.992 93.5 39.719 1 88.06 550 THR B O 1
ATOM 9032 N N . PRO B 1 551 ? -7.676 95.188 40.906 1 87.5 551 PRO B N 1
ATOM 9033 C CA . PRO B 1 551 ? -7.82 96.562 41.5 1 87.5 551 PRO B CA 1
ATOM 9034 C C . PRO B 1 551 ? -7.379 97.625 40.562 1 87.5 551 PRO B C 1
ATOM 9036 O O . PRO B 1 551 ? -6.547 97.438 39.688 1 87.5 551 PRO B O 1
ATOM 9039 N N . SER B 1 552 ? -7.93 98.812 40.781 1 92.62 552 SER B N 1
ATOM 9040 C CA . SER B 1 552 ? -7.609 99.938 39.938 1 92.62 552 SER B CA 1
ATOM 9041 C C . SER B 1 552 ? -6.242 100.5 40.281 1 92.62 552 SER B C 1
ATOM 9043 O O . SER B 1 552 ? -5.883 100.625 41.469 1 92.62 552 SER B O 1
ATOM 9045 N N . LEU B 1 553 ? -5.473 100.812 39.25 1 93.44 553 LEU B N 1
ATOM 9046 C CA . LEU B 1 553 ? -4.184 101.438 39.406 1 93.44 553 LEU B CA 1
ATOM 9047 C C . LEU B 1 553 ? -4.25 102.938 38.969 1 93.44 553 LEU B C 1
ATOM 9049 O O . LEU B 1 553 ? -4.988 103.25 38.031 1 93.44 553 LEU B O 1
ATOM 9053 N N . SER B 1 554 ? -3.547 103.75 39.75 1 92.94 554 SER B N 1
ATOM 9054 C CA . SER B 1 554 ? -3.656 105.188 39.438 1 92.94 554 SER B CA 1
ATOM 9055 C C . SER B 1 554 ? -2.293 105.875 39.5 1 92.94 554 SER B C 1
ATOM 9057 O O . SER B 1 554 ? -1.347 105.312 40.062 1 92.94 554 SER B O 1
ATOM 9059 N N . SER B 1 555 ? -2.211 106.938 38.719 1 92.94 555 SER B N 1
ATOM 9060 C CA . SER B 1 555 ? -1.062 107.875 38.75 1 92.94 555 SER B CA 1
ATOM 9061 C C . SER B 1 555 ? -1.502 109.312 38.75 1 92.94 555 SER B C 1
ATOM 9063 O O . SER B 1 555 ? -2.625 109.625 38.375 1 92.94 555 SER B O 1
ATOM 9065 N N . ASN B 1 556 ? -0.677 110.125 39.375 1 92.69 556 ASN B N 1
ATOM 9066 C CA . ASN B 1 556 ? -1.013 111.562 39.469 1 92.69 556 ASN B CA 1
ATOM 9067 C C . ASN B 1 556 ? 0 112.375 38.719 1 92.69 556 ASN B C 1
ATOM 9069 O O . ASN B 1 556 ? 1.145 112 38.5 1 92.69 556 ASN B O 1
ATOM 9073 N N . VAL B 1 557 ? -0.526 113.625 38.219 1 92.88 557 VAL B N 1
ATOM 9074 C CA . VAL B 1 557 ? 0.327 114.562 37.562 1 92.88 557 VAL B CA 1
ATOM 9075 C C . VAL B 1 557 ? 0.046 115.938 38.125 1 92.88 557 VAL B C 1
ATOM 9077 O O . VAL B 1 557 ? -1.085 116.25 38.5 1 92.88 557 VAL B O 1
ATOM 9080 N N . THR B 1 558 ? 1.214 116.688 38.25 1 93 558 THR B N 1
ATOM 9081 C CA . THR B 1 558 ? 1.088 118.062 38.719 1 93 558 THR B CA 1
ATOM 9082 C C . THR B 1 558 ? 1.024 119.062 37.531 1 93 558 THR B C 1
ATOM 9084 O O . THR B 1 558 ? 1.778 118.938 36.562 1 93 558 THR B O 1
ATOM 9087 N N . VAL B 1 559 ? 0.04 120.062 37.531 1 91.81 559 VAL B N 1
ATOM 9088 C CA . VAL B 1 559 ? -0.078 121.125 36.531 1 91.81 559 VAL B CA 1
ATOM 9089 C C . VAL B 1 559 ? 0.232 122.438 37.188 1 91.81 559 VAL B C 1
ATOM 9091 O O . VAL B 1 559 ? -0.471 122.875 38.094 1 91.81 559 VAL B O 1
ATOM 9094 N N . ASN B 1 560 ? 1.347 123.062 36.719 1 91.5 560 ASN B N 1
ATOM 9095 C CA . ASN B 1 560 ? 1.708 124.438 37.156 1 91.5 560 ASN B CA 1
ATOM 9096 C C . ASN B 1 560 ? 1.102 125.438 36.219 1 91.5 560 ASN B C 1
ATOM 9098 O O . ASN B 1 560 ? 1.391 125.5 35.031 1 91.5 560 ASN B O 1
ATOM 9102 N N . VAL B 1 561 ? 0.294 126.375 36.844 1 90.25 561 VAL B N 1
ATOM 9103 C CA . VAL B 1 561 ? -0.372 127.375 36.062 1 90.25 561 VAL B CA 1
ATOM 9104 C C . VAL B 1 561 ? 0.277 128.75 36.312 1 90.25 561 VAL B C 1
ATOM 9106 O O . VAL B 1 561 ? 0.4 129.125 37.469 1 90.25 561 VAL B O 1
ATOM 9109 N N . PHE B 1 562 ? 0.676 129.375 35.25 1 90.44 562 PHE B N 1
ATOM 9110 C CA . PHE B 1 562 ? 1.221 130.75 35.281 1 90.44 562 PHE B CA 1
ATOM 9111 C C . PHE B 1 562 ? 0.287 131.75 34.562 1 90.44 562 PHE B C 1
ATOM 9113 O O . PHE B 1 562 ? 0.041 131.625 33.375 1 90.44 562 PHE B O 1
ATOM 9120 N N . ILE B 1 563 ? -0.173 132.75 35.469 1 87.56 563 ILE B N 1
ATOM 9121 C CA . ILE B 1 563 ? -1.078 133.75 34.906 1 87.56 563 ILE B CA 1
ATOM 9122 C C . ILE B 1 563 ? -0.273 134.875 34.344 1 87.56 563 ILE B C 1
ATOM 9124 O O . ILE B 1 563 ? 0.536 135.5 35.031 1 87.56 563 ILE B O 1
ATOM 9128 N N . LEU B 1 564 ? -0.458 135.125 33.062 1 86.62 564 LEU B N 1
ATOM 9129 C CA . LEU B 1 564 ? 0.245 136.25 32.375 1 86.62 564 LEU B CA 1
ATOM 9130 C C . LEU B 1 564 ? -0.546 137.5 32.469 1 86.62 564 LEU B C 1
ATOM 9132 O O . LEU B 1 564 ? -1.771 137.5 32.312 1 86.62 564 LEU B O 1
ATOM 9136 N N . ASP B 1 565 ? 0.252 138.5 32.719 1 83.12 565 ASP B N 1
ATOM 9137 C CA . ASP B 1 565 ? -0.323 139.875 32.906 1 83.12 565 ASP B CA 1
ATOM 9138 C C . ASP B 1 565 ? -0.766 140.5 31.594 1 83.12 565 ASP B C 1
ATOM 9140 O O . ASP B 1 565 ? -0.05 140.375 30.594 1 83.12 565 ASP B O 1
ATOM 9144 N N . GLN B 1 566 ? -2.066 141 31.609 1 81.25 566 GLN B N 1
ATOM 9145 C CA . GLN B 1 566 ? -2.566 141.75 30.531 1 81.25 566 GLN B CA 1
ATOM 9146 C C . GLN B 1 566 ? -2.76 143.25 31 1 81.25 566 GLN B C 1
ATOM 9148 O O . GLN B 1 566 ? -3.105 143.5 32.156 1 81.25 566 GLN B O 1
ATOM 9153 N N . ASN B 1 567 ? -2.238 144.25 30.344 1 70.12 567 ASN B N 1
ATOM 9154 C CA . ASN B 1 567 ? -2.301 145.625 30.656 1 70.12 567 ASN B CA 1
ATOM 9155 C C . ASN B 1 567 ? -3.742 146.125 30.828 1 70.12 567 ASN B C 1
ATOM 9157 O O . ASN B 1 567 ? -4.328 146.625 29.906 1 70.12 567 ASN B O 1
ATOM 9161 N N . ASP B 1 568 ? -4.434 145.875 31.844 1 68.44 568 ASP B N 1
ATOM 9162 C CA . ASP B 1 568 ? -5.832 146.25 31.953 1 68.44 568 ASP B CA 1
ATOM 9163 C C . ASP B 1 568 ? -6.039 147.25 33.156 1 68.44 568 ASP B C 1
ATOM 9165 O O . ASP B 1 568 ? -7.176 147.5 33.469 1 68.44 568 ASP B O 1
ATOM 9169 N N . ASN B 1 569 ? -5.164 147.375 33.969 1 62.75 569 ASN B N 1
ATOM 9170 C CA . ASN B 1 569 ? -5.344 148.375 35 1 62.75 569 ASN B CA 1
ATOM 9171 C C . ASN B 1 569 ? -4.82 149.75 34.562 1 62.75 569 ASN B C 1
ATOM 9173 O O . ASN B 1 569 ? -3.725 149.875 34 1 62.75 569 ASN B O 1
ATOM 9177 N N . ALA B 1 570 ? -5.77 150.75 34.656 1 62.47 570 ALA B N 1
ATOM 9178 C CA . ALA B 1 570 ? -5.465 152.125 34.281 1 62.47 570 ALA B CA 1
ATOM 9179 C C . ALA B 1 570 ? -4.473 152.75 35.25 1 62.47 570 ALA B C 1
ATOM 9181 O O . ALA B 1 570 ? -4.473 152.5 36.438 1 62.47 570 ALA B O 1
ATOM 9182 N N . PRO B 1 571 ? -3.609 153.625 34.906 1 53.72 571 PRO B N 1
ATOM 9183 C CA . PRO B 1 571 ? -2.68 154.375 35.75 1 53.72 571 PRO B CA 1
ATOM 9184 C C . PRO B 1 571 ? -3.389 155.25 36.719 1 53.72 571 PRO B C 1
ATOM 9186 O O . PRO B 1 571 ? -4.371 155.875 36.344 1 53.72 571 PRO B O 1
ATOM 9189 N N . VAL B 1 572 ? -3.545 155.125 38 1 44.12 572 VAL B N 1
ATOM 9190 C CA . VAL B 1 572 ? -4.148 156.125 38.938 1 44.12 572 VAL B CA 1
ATOM 9191 C C . VAL B 1 572 ? -3.23 157.375 39.125 1 44.12 572 VAL B C 1
ATOM 9193 O O . VAL B 1 572 ? -2.061 157.125 39.469 1 44.12 572 VAL B O 1
ATOM 9196 N N . ILE B 1 573 ? -3.617 158.625 38.75 1 37.62 573 ILE B N 1
ATOM 9197 C CA . ILE B 1 573 ? -2.941 159.875 38.844 1 37.62 573 ILE B CA 1
ATOM 9198 C C . ILE B 1 573 ? -3.182 160.5 40.219 1 37.62 573 ILE B C 1
ATOM 9200 O O . ILE B 1 573 ? -4.324 160.75 40.594 1 37.62 573 ILE B O 1
ATOM 9204 N N . LEU B 1 574 ? -2.414 160.625 41.312 1 37.31 574 LEU B N 1
ATOM 9205 C CA . LEU B 1 574 ? -2.498 161.25 42.625 1 37.31 574 LEU B CA 1
ATOM 9206 C C . LEU B 1 574 ? -2.316 162.75 42.531 1 37.31 574 LEU B C 1
ATOM 9208 O O . LEU B 1 574 ? -1.288 163.125 42.031 1 37.31 574 LEU B O 1
ATOM 9212 N N . CYS B 1 575 ? -3.48 163.75 42.688 1 29.77 575 CYS B N 1
ATOM 9213 C CA . CYS B 1 575 ? -3.57 165.125 42.656 1 29.77 575 CYS B CA 1
ATOM 9214 C C . CYS B 1 575 ? -3.229 165.75 44 1 29.77 575 CYS B C 1
ATOM 9216 O O . CYS B 1 575 ? -3.838 165.375 45.031 1 29.77 575 CYS B O 1
ATOM 9218 N N . PHE B 1 576 ? -2.227 166.75 44.438 1 28.75 576 PHE B N 1
ATOM 9219 C CA . PHE B 1 576 ? -1.636 167.375 45.594 1 28.75 576 PHE B CA 1
ATOM 9220 C C . PHE B 1 576 ? -2.416 168.625 46 1 28.75 576 PHE B C 1
ATOM 9222 O O . PHE B 1 576 ? -2.703 168.875 47.188 1 28.75 576 PHE B O 1
ATOM 9229 N N . GLY B 1 577 ? -2.727 169.875 45.5 1 27.3 577 GLY B N 1
ATOM 9230 C CA . GLY B 1 577 ? -2.236 171.25 45.969 1 27.3 577 GLY B CA 1
ATOM 9231 C C . GLY B 1 577 ? -3.084 171.75 47.094 1 27.3 577 GLY B C 1
ATOM 9232 O O . GLY B 1 577 ? -2.562 172.125 48.156 1 27.3 577 GL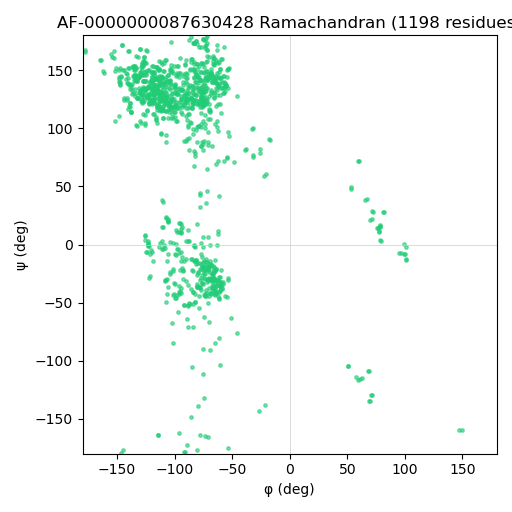Y B O 1
ATOM 9233 N N . ASN B 1 578 ? -4.16 172.875 47 1 26.52 578 ASN B N 1
ATOM 9234 C CA . ASN B 1 578 ? -4.445 174.25 47.25 1 26.52 578 ASN B CA 1
ATOM 9235 C C . ASN B 1 578 ? -5.258 174.5 48.5 1 26.52 578 ASN B C 1
ATOM 9237 O O . ASN B 1 578 ? -6.387 174 48.625 1 26.52 578 ASN B O 1
ATOM 9241 N N . GLU B 1 579 ? -4.648 175.125 49.719 1 31.62 579 GLU B N 1
ATOM 9242 C CA . GLU B 1 579 ? -5.121 175.75 50.938 1 31.62 579 GLU B CA 1
ATOM 9243 C C . GLU B 1 579 ? -5.637 177.125 50.688 1 31.62 579 GLU B C 1
ATOM 9245 O O . GLU B 1 579 ? -6.012 177.875 51.625 1 31.62 579 GLU B O 1
ATOM 9250 N N . ASN B 1 580 ? -5.812 178 49.812 1 26.17 580 ASN B N 1
ATOM 9251 C CA . ASN B 1 580 ? -5.883 179.5 49.906 1 26.17 580 ASN B CA 1
ATOM 9252 C C . ASN B 1 580 ? -7.203 179.875 50.5 1 26.17 580 ASN B C 1
ATOM 9254 O O . ASN B 1 580 ? -8.273 179.5 50.062 1 26.17 580 ASN B O 1
ATOM 9258 N N . LYS B 1 581 ? -7.156 180.75 51.844 1 33.62 581 LYS B N 1
ATOM 9259 C CA . LYS B 1 581 ? -7.91 181.625 52.719 1 33.62 581 LYS B CA 1
ATOM 9260 C C . LYS B 1 581 ? -8.148 183 52.094 1 33.62 581 LYS B C 1
ATOM 9262 O O . LYS B 1 581 ? -7.332 183.875 52.219 1 33.62 581 LYS B O 1
ATOM 9267 N N . ILE B 1 582 ? -8.5 183.125 51 1 24.25 582 ILE B N 1
ATOM 9268 C CA . ILE B 1 582 ? -8.633 184.375 50.406 1 24.25 582 ILE B CA 1
ATOM 9269 C C . ILE B 1 582 ? -9.805 185.125 51.031 1 24.25 582 ILE B C 1
ATOM 9271 O O . ILE B 1 582 ? -10.914 184.625 51.094 1 24.25 582 ILE B O 1
ATOM 9275 N N . PRO B 1 583 ? -9.438 186.125 51.812 1 30 583 PRO B N 1
ATOM 9276 C CA . PRO B 1 583 ? -10.102 187.375 52.188 1 30 583 PRO B CA 1
ATOM 9277 C C . PRO B 1 583 ? -10.75 188.125 50.969 1 30 583 PRO B C 1
ATOM 9279 O O . PRO B 1 583 ? -10.25 188 49.875 1 30 583 PRO B O 1
ATOM 9282 N N . SER B 1 584 ? -12 188.5 51 1 26.25 584 SER B N 1
ATOM 9283 C CA . SER B 1 584 ? -13.031 188.875 50.062 1 26.25 584 SER B CA 1
ATOM 9284 C C . SER B 1 584 ? -12.68 190.25 49.406 1 26.25 584 SER B C 1
ATOM 9286 O O . SER B 1 584 ? -13.477 190.75 48.625 1 26.25 584 SER B O 1
ATOM 9288 N N . TRP B 1 585 ? -11.617 190.75 49.812 1 26.86 585 TRP B N 1
ATOM 9289 C CA . TRP B 1 585 ? -11.875 192.125 49.188 1 26.86 585 TRP B CA 1
ATOM 9290 C C . TRP B 1 585 ? -11.883 191.875 47.656 1 26.86 585 TRP B C 1
ATOM 9292 O O . TRP B 1 585 ? -12.82 192.375 47 1 26.86 585 TRP B O 1
ATOM 9302 N N . GLN B 1 586 ? -10.602 191.875 47.062 1 22.7 586 GLN B N 1
ATOM 9303 C CA . GLN B 1 586 ? -10.32 192.5 45.812 1 22.7 586 GLN B CA 1
ATOM 9304 C C . GLN B 1 586 ? -10.672 191.625 44.594 1 22.7 586 GLN B C 1
ATOM 9306 O O . GLN B 1 586 ? -10.719 190.5 44.688 1 22.7 586 GLN B O 1
ATOM 9311 N N . PRO B 1 587 ? -10.969 192.25 43.312 1 23.8 587 PRO B N 1
ATOM 9312 C CA . PRO B 1 587 ? -11.539 191.75 42.031 1 23.8 587 PRO B CA 1
ATOM 9313 C C . PRO B 1 587 ? -10.766 190.5 41.469 1 23.8 587 PRO B C 1
ATOM 9315 O O . PRO B 1 587 ? -9.641 190.25 41.875 1 23.8 587 PRO B O 1
ATOM 9318 N N . ARG B 1 588 ? -10.891 189.75 40.25 1 24.86 588 ARG B N 1
ATOM 9319 C CA . ARG B 1 588 ? -11 188.75 39.281 1 24.86 588 ARG B CA 1
ATOM 9320 C C . ARG B 1 588 ? -9.625 188.25 38.75 1 24.86 588 ARG B C 1
ATOM 9322 O O . ARG B 1 588 ? -9.523 187.5 37.844 1 24.86 588 ARG B O 1
ATOM 9329 N N . LEU B 1 589 ? -8.336 188.5 39.281 1 19.38 589 LEU B N 1
ATOM 9330 C CA . LEU B 1 589 ? -7.398 188.375 38.188 1 19.38 589 LEU B CA 1
ATOM 9331 C C . LEU B 1 589 ? -7.039 187 37.844 1 19.38 589 LEU B C 1
ATOM 9333 O O . LEU B 1 589 ? -7.305 186 38.625 1 19.38 589 LEU B O 1
ATOM 9337 N N . SER B 1 590 ? -5.703 186.375 37.469 1 19.95 590 SER B N 1
ATOM 9338 C CA . SER B 1 590 ? -4.859 185.75 36.406 1 19.95 590 SER B CA 1
ATOM 9339 C C . SER B 1 590 ? -4.426 184.375 36.781 1 19.95 590 SER B C 1
ATOM 9341 O O . SER B 1 590 ? -3.984 183.625 35.906 1 19.95 590 SER B O 1
ATOM 9343 N N . LEU B 1 591 ? -4.41 183.375 37.938 1 22.06 591 LEU B N 1
ATOM 9344 C CA . LEU B 1 591 ? -3.145 182.75 38.156 1 22.06 591 LEU B CA 1
ATOM 9345 C C . LEU B 1 591 ? -3.182 181.375 37.531 1 22.06 591 LEU B C 1
ATOM 9347 O O . LEU B 1 591 ? -4.203 180.625 37.594 1 22.06 591 LEU B O 1
ATOM 9351 N N . GLU B 1 592 ? -2.119 180.75 36.719 1 23.89 592 GLU B N 1
ATOM 9352 C CA . GLU B 1 592 ? -1.672 179.625 35.812 1 23.89 592 GLU B CA 1
ATOM 9353 C C . GLU B 1 592 ? -1.229 178.375 36.562 1 23.89 592 GLU B C 1
ATOM 9355 O O . GLU B 1 592 ? -0.15 178.375 37.156 1 23.89 592 GLU B O 1
ATOM 9360 N N . ILE B 1 593 ? -1.948 177.5 37.312 1 22.62 593 ILE B N 1
ATOM 9361 C CA . ILE B 1 593 ? -1.369 176.5 38.156 1 22.62 593 ILE B CA 1
ATOM 9362 C C . ILE B 1 593 ? -1.036 175.25 37.312 1 22.62 593 ILE B C 1
ATOM 9364 O O . ILE B 1 593 ? -1.894 174.625 36.625 1 22.62 593 ILE B O 1
ATOM 9368 N N . LYS B 1 594 ? 0.312 174.625 37.125 1 28.55 594 LYS B N 1
ATOM 9369 C CA . LYS B 1 594 ? 1.053 173.625 36.375 1 28.55 594 LYS B CA 1
ATOM 9370 C C . LYS B 1 594 ? 0.951 172.25 37.062 1 28.55 594 LYS B C 1
ATOM 9372 O O . LYS B 1 594 ? 1.387 172 38.188 1 28.55 594 LYS B O 1
ATOM 9377 N N . HIS B 1 595 ? -0.044 171.125 36.844 1 22.92 595 HIS B N 1
ATOM 9378 C CA . HIS B 1 595 ? -0.308 169.875 37.5 1 22.92 595 HIS B CA 1
ATOM 9379 C C . HIS B 1 595 ? 0.554 168.75 36.906 1 22.92 595 HIS B C 1
ATOM 9381 O O . HIS B 1 595 ? 0.606 168.625 35.688 1 22.92 595 HIS B O 1
ATOM 9387 N N . ALA B 1 596 ? 1.724 168.25 37.5 1 24.86 596 ALA B N 1
ATOM 9388 C CA . ALA B 1 596 ? 2.688 167.25 37.125 1 24.86 596 ALA B CA 1
ATOM 9389 C C . ALA B 1 596 ? 2.129 165.875 37.375 1 24.86 596 ALA B C 1
ATOM 9391 O O . ALA B 1 596 ? 1.688 165.5 38.469 1 24.86 596 ALA B O 1
ATOM 9392 N N . VAL B 1 597 ? 1.642 165 36.375 1 27.59 597 VAL B N 1
ATOM 9393 C CA . VAL B 1 597 ? 1.011 163.625 36.312 1 27.59 597 VAL B CA 1
ATOM 9394 C C . VAL B 1 597 ? 2.078 162.5 36.344 1 27.59 597 VAL B C 1
ATOM 9396 O O . VAL B 1 597 ? 2.998 162.5 35.531 1 27.59 597 VAL B O 1
ATOM 9399 N N . HIS B 1 598 ? 2.723 162 37.438 1 24.8 598 HIS B N 1
ATOM 9400 C CA . HIS B 1 598 ? 3.736 161 37.438 1 24.8 598 HIS B CA 1
ATOM 9401 C C . HIS B 1 598 ? 3.104 159.625 37.25 1 24.8 598 HIS B C 1
ATOM 9403 O O . HIS B 1 598 ? 2.08 159.375 37.875 1 24.8 598 HIS B O 1
ATOM 9409 N N . PHE B 1 599 ? 3.309 158.875 36.125 1 26.72 599 PHE B N 1
ATOM 9410 C CA . PHE B 1 599 ? 2.959 157.625 35.562 1 26.72 599 PHE B CA 1
ATOM 9411 C C . PHE B 1 599 ? 3.678 156.5 36.281 1 26.72 599 PHE B C 1
ATOM 9413 O O . PHE B 1 599 ? 4.91 156.375 36.281 1 26.72 599 PHE B O 1
ATOM 9420 N N . THR B 1 600 ? 3.418 156.25 37.562 1 25.44 600 THR B N 1
ATOM 9421 C CA . THR B 1 600 ? 4.164 155 38.062 1 25.44 600 THR B CA 1
ATOM 9422 C C . THR B 1 600 ? 3.803 153.75 37.281 1 25.44 600 THR B C 1
ATOM 9424 O O . THR B 1 600 ? 2.627 153.375 37.156 1 25.44 600 THR B O 1
ATOM 9427 N N . ILE B 1 601 ? 4.754 153.25 36.562 1 27.09 601 ILE B N 1
ATOM 9428 C CA . ILE B 1 601 ? 4.891 151.875 35.906 1 27.09 601 ILE B CA 1
ATOM 9429 C C . ILE B 1 601 ? 4.766 150.75 36.938 1 27.09 601 ILE B C 1
ATOM 9431 O O . ILE B 1 601 ? 5.43 150.875 37.969 1 27.09 601 ILE B O 1
#

Foldseek 3Di:
DDDDDDDDDDDDDPDDPPPVVVVCVVVVVVVPPVPQPAAEFEDEAQDDFFDFGDQQCVVSVHDLVCQVVQVKWWDDDDVPQQWTADSRRRTITGHDHGDQCVQPNADPFRKDWIWIWTVDPTDIHIYIYTYDWALPWAWDFPDQEAEAEAELPDDFFDKDWDTFTATRTDDQNTWDDKDKPDDDFWDWDWDDDDPTITIIIGGHDGGDCLVPQKDWMKMKTWGRHVVIHIDIHIYMYGHAWALDWAWDWPDQEAEFEDAFPDDFFDWGDWTDTFTSTDDQSTQKFKDWDPPADVVCVQQWDAHGRGRTITGHHGGDCLVPQKGKIKMKMWGRHVVIHIDIHIYIYGYDWALDWEKDKDWPDAQQEAALADAWFAFGTKIAIFTSTDDQSTAKDKDKDPPAQWDWADDPDPRMITITGNHGGDCLVPFKDKMKMKIWTRGVVIHIDIDIDIHGYDWALPWEWAWPDAAAEFEAEFFDDAFDFRDFTDTFTSTDDQSGQKFKDWDQDDDDLNVQCVQWDAHGRGRTIGGRDTDDCVVDAKHKTKMKIWGRGVVIHIDMHMYIYGYDDDPPDDDDFPDPDPDDDDDDDDDDDPPPDDDDRPPPD/DDDDDDDDDDDDDPPDPPPVVVVVVVVVVVVPPPPQPAAEFEDEAQDDFFDFGDQQCVVSVHDLVCQVVQVKWWDDDDPPQQWTADSNRRTITGHDHGDQCVQPNADPFRKDWIWIWTVDPTDIHIYIYTYDWALPWAWDFPDQEAEAEAELPDDFFDKAWDTFTATRTDDQNTWDDKDKDDDDFWDWDWDDDDPTITIIIGGHDGDDCLVPQKDWMKMKTWGRHVVIHIDIHIYMYGHAWALDWAWAWPDQEAEFEDAFPDDFFDWGDWTDTFTSTDDQSTQKFKDWDPPADVVCVQQWDAHGRGRTITGHHGGDCLVPFKGKIKMKMWGRHVVIHIDIHIYIYGYDWALDWEKDKDWPDAQQEAALADAWFAFGTKIAIFTSTDDQSTAKDKDKDPPAQWDWADDPDPRMITITGNHGGDCLVPFKDKMKMKIWTRGVVIHIDIDIDIHGYDWALPWEWAWPDAAAEFEAEFFDDAFDFRDFTDTFTSTDDQSGQKFKDWDQDDDDLNVQCVQWDAHGRTRTIGGRDTDDCVVDAKHKTKMKIWGRGVVIHIDIHMYIYGYDDDPDDDFDFDWDDDDDPDDPDDDDDDDDDDTDGDRDD

Secondary structure (DSSP, 8-state):
--------------STHHHHHHHHHHHHHHS-------EEEEEETTPPTT-EEEEHHHHHT--GGGTTTTT-EE---TTGGGEEE-TTT-EEEE-S---HHHHHTT-SSEEEEEEEEETTTTEEEEEEEEEEP-S----B-S-SEEEEEEETTPPTT-EEE-PPPB-SS-GGGSEEEEEE---SSEEEEEEEETTEEEEEEEE-S---TTT-SEEEEEEEEEESSSSPPEEEEEEEEEEEP-S----EES-SEEEEEEESSPPTT-EEEE--EE--S-GGGT-EEEEE-TT--HHHHHHEEE-TTT-EEEE-S---TTT-SEEEEEEEEEESSSS--EEEEEEEEEEEP-S----EEEEEEE--EEETTPPTT-EEEEEEEE--S-GGGG-EEEEE-TTSSEEEEE-SSTTEEEEEE-S---TTT-SEEEEEEEEEESSSS--EEEEEEEEEEEP-S----EES-SSEEEEEESSPPTT-EEEE--EE--S-GGGG-EEEEEE--SSTHHHHHTTEEE-TTT-EEEESS---TTT-SEEEEEEEEEE-SSS--EEEEEEEEEEEP-S-SPP------------S-SS--------------/-------------TTTTHHHHHHHHHHHHHS-------EEEEEETTPPTT-EEEEHHHHHT--GGGTTTTT-EE---TTGGGEEE-TTT-EEEE-S---HHHHHTT-SSEEEEEEEEETTTTEEEEEEEEEEP-S----B-S-SEEEEEEETTPPTT-EEE-PPPB-SS-GGGSEEEEEE---SSEEEEEEEETTEEEEEEEE-S---TTT-SEEEEEEEEEESSSSPPEEEEEEEEEEEP-S----EES-SEEEEEEETTPPTT-EEEE--EE--S-GGGT-EEEEE-TT--HHHHHHEEE-TTT-EEEE-S---TTT-SEEEEEEEEEESSSS--EEEEEEEEEEEP------EEEEEEE--EEETTPPTT-EEEEEEEE--S-GGGG-EEEEE-TTSSEEEEE-SSTTEEEEEE-S---TTT-SEEEEEEEEEE-SSS--EEEEEEEEEEEP-S----EES-SSEEEEEESSPPTT-EEEE--EE--S-GGGG-EEEEEE--SSTHHHHHTTEEE-TTT-EEEESS---TTT-SEEEEEEEEEE-SSS--EEEEEEEEEEEP-S-S--------------S-S---------------

Nearest PDB structures (foldseek):
  6e6b-assembly1_A  TM=9.318E-01  e=8.551E-62  Mus musculus
  5v5x-assembly1_C  TM=9.279E-01  e=2.451E-35  Mus musculus
  5szr-assembly1_A  TM=9.223E-01  e=2.576E-35  Mus musculus
  5szr-assembly2_B  TM=9.166E-01  e=3.650E-35  Mus musculus
  5szr-assembly3_C  TM=9.086E-01  e=3.980E-34  Mus musculus

Solvent-accessible surface area (backbone atoms only — not comparable to full-atom values): 67487 Å² total; per-residue (Å²): 142,75,93,74,82,76,95,78,71,95,75,74,93,76,69,72,72,58,59,64,56,51,52,52,49,50,54,58,52,61,64,49,71,76,65,62,67,73,44,75,42,73,45,61,46,69,48,62,67,64,39,76,66,43,54,48,28,66,74,70,68,50,63,49,84,45,25,58,78,21,55,45,39,74,43,52,73,88,82,48,64,34,52,42,62,39,46,74,71,27,36,29,25,31,57,30,85,42,49,55,52,79,74,38,49,90,50,80,82,34,68,46,75,42,33,32,36,30,42,87,66,66,44,71,41,46,38,35,40,32,49,41,88,65,68,82,52,49,30,38,53,95,52,66,63,45,81,41,82,42,52,26,75,50,61,58,68,44,72,41,83,46,77,50,65,47,36,73,36,62,81,60,28,16,75,70,46,74,46,68,60,93,52,86,40,50,46,80,44,76,42,80,54,88,92,42,64,37,41,26,42,27,32,65,39,73,51,48,35,88,83,50,45,65,46,83,42,44,39,34,38,30,27,52,28,88,71,62,35,60,26,68,31,38,34,38,37,39,36,34,77,52,65,78,49,54,36,42,61,89,54,66,65,45,75,48,78,45,59,37,70,54,60,67,64,39,76,74,49,73,48,68,68,50,38,83,35,63,70,53,27,27,39,59,39,41,44,72,41,91,76,56,61,68,67,50,63,54,28,37,42,73,38,36,76,70,30,35,32,24,29,62,31,82,46,47,35,88,81,49,47,67,46,78,42,45,33,31,38,29,26,60,25,72,69,57,36,66,33,74,35,34,38,37,41,36,40,37,78,61,54,80,53,54,41,40,82,42,77,54,43,74,51,47,67,38,55,19,82,43,56,58,64,42,59,39,30,37,36,36,49,52,36,82,34,67,69,55,30,23,39,70,50,76,46,58,46,84,91,46,66,49,39,75,40,77,44,94,49,86,53,27,32,32,35,21,30,62,39,77,48,48,34,84,83,53,43,64,46,81,46,40,37,38,34,33,32,61,25,83,66,61,36,65,34,78,48,76,45,69,37,36,38,33,78,60,56,80,48,50,37,40,59,87,56,77,62,40,80,40,79,38,58,40,69,42,63,58,66,36,77,75,49,72,48,65,64,52,34,80,36,60,67,55,25,30,40,56,37,36,41,66,62,73,65,96,58,79,70,28,62,61,48,69,37,47,48,55,39,39,78,69,27,39,27,26,29,61,52,57,48,48,35,92,80,44,50,67,53,69,51,40,41,33,37,31,29,58,21,88,66,59,34,63,34,74,34,45,40,38,38,37,37,37,80,66,95,71,74,78,86,80,80,86,80,85,84,84,86,76,87,82,79,77,86,79,82,92,74,78,81,83,78,79,88,77,81,80,80,82,125,135,86,85,80,85,82,86,88,81,88,93,83,74,84,66,72,69,66,57,63,59,52,53,54,50,48,54,58,51,59,67,48,69,76,65,64,67,73,44,74,43,72,45,60,46,69,48,62,68,63,39,74,66,43,55,48,28,67,73,72,67,49,61,50,86,47,25,58,81,22,54,44,40,73,42,54,73,90,83,50,64,36,54,42,64,39,46,74,71,27,36,29,25,31,60,31,84,43,49,56,50,78,74,37,50,91,52,81,82,33,68,45,75,42,32,33,36,29,41,88,65,64,44,73,40,47,37,36,39,33,49,41,88,65,68,82,51,50,32,38,54,95,52,66,64,45,82,43,81,40,51,24,76,50,60,60,68,44,71,41,84,47,78,50,65,48,34,69,36,62,83,60,27,16,75,69,47,76,46,67,59,93,52,87,39,51,45,81,44,76,41,79,54,88,94,42,65,37,42,26,43,27,32,66,40,73,52,47,36,89,82,50,43,65,45,84,42,45,38,34,38,31,26,53,26,86,71,62,35,60,24,68,33,39,34,38,37,39,39,33,79,54,64,80,50,54,36,43,60,89,54,67,66,44,77,47,77,44,58,36,70,52,62,67,66,38,77,73,49,73,48,68,69,49,39,82,32,63,69,54,28,28,38,59,37,41,43,72,40,92,75,56,62,68,66,50,62,55,28,37,42,72,38,37,74,69,29,35,32,25,30,61,31,80,46,45,37,87,80,49,48,68,46,79,42,46,33,30,38,28,27,60,26,71,68,57,38,66,34,75,34,34,38,37,42,37,40,36,79,60,56,80,52,55,40,41,81,42,76,55,44,74,52,47,69,38,55,22,83,44,55,58,63,41,61,39,31,36,37,37,48,52,36,82,33,67,70,56,30,24,38,69,50,76,47,59,45,83,89,48,63,50,39,77,39,77,44,95,48,86,53,27,32,32,34,21,29,62,40,77,49,47,34,84,82,53,43,66,47,80,45,41,38,39,35,34,30,60,25,82,66,60,35,63,36,76,49,78,46,71,36,35,38,34,79,60,60,80,48,51,36,40,59,89,58,77,65,40,82,42,80,41,59,39,68,42,64,57,64,37,77,76,49,73,50,64,65,51,35,82,36,61,70,55,27,31,39,57,37,35,42,67,62,74,64,98,57,78,70,27,62,62,50,69,36,47,45,55,38,39,78,68,27,38,27,25,30,60,52,59,48,47,39,91,82,44,50,66,52,69,52,40,40,34,36,31,28,57,23,87,67,60,33,64,35,75,35,43,40,39,38,38,39,36,78,66,96,72,78,76,79,81,71,85,89,87,91,93,81,88,82,75,74,78,77,77,89,86,82,85,92,86,87,88,86,83,80,69,81,79,128